Protein AF-0000000069446326 (afdb_homodimer)

Secondary structure (DSSP, 8-state):
-------PPP---------------------------------------------------------------------------------------------SS-S-------------S-TTTTSPEEEEE-GGGGG---SS--SS--SS-THHHHHHHHHHHHTT-S--TTS----SSSPPEEE---PPPHHHHTTTS-HHHHHHHHHGGGS-HHHHHHHHHHSSS----TTHHHHHHHHHHHHHHHHHHHHTTSSSEEEEE-SS--TT--SS--BTTBSS-HHHHHHHHHHHHHGGGG--EEEEESSS------TTEEE----HHHHHHHHHHHHTT-EEEEE--TTBTT-TTT---B-HHHHHHHHHHHTTSGGG--EEE------HHHHHHHHHHHHHHHTTPPPPPPS--PPPHHHHHHHHHHHHHHTTT-TT--PPPPPSSS-S-EEHHHHHHHHHHHHHHHHH--EEPP---SS--GGGTTSEEE-TTTTSSS-EEEEEEPPPEEEE---TTT----GGGEEEE-THHHHHHHHHHTT-EEEEEE--SS--S-TT--S--PPPTTHHHHHHHHHHHHIIIIITTS--S-EEEEEEGGGHHHHHHHHHH-TTGGGTEEEEEEEESSSPPPP---SS-TTHHHHHHHTEEEEEETTSGGGT--SS-----GGG-SEEEES--SHHHHHHHTHHHHHHHHHHHHHHHHHHHHHTTS----------------------/-------------------------------------------------------------------------------------------------------SS-S-------------S-TTTTSPEEEEE-GGGGG---SS--SS--SS-THHHHHHHHHHHHTT-S--TTSPPP-SSSPPEEE---PPPHHHHTTTS-HHHHHHHHHGGGS-HHHHHHHHTTSSS----TTHHHHHHHHHHHHHHHHHHHHTTSSSEEEEE-SS--TT--SS--BTTBSS-HHHHHHHHHHHHHGGGG--EEEEESSS------TTEEE----HHHHHHHHHHHHHH-EEEEE--TTBTT-TTT---B-HHHHHHHHHHHTTSGGG--EEE------HHHHHHHHHHHHHHHTTPPPPPPS--PPPHHHHHHHHHHHHHHTTT-TT--PPPPPSSS-S-EEHHHHHHHHHHHHHHHHH--EEPP---SS--GGGTTSEEE-TTTTSSS-EEEEEEPPPEEEE---TTT----GGGEEEE-THHHHHHHHHHTT-EEEEEE--SS--S-TT--S--PPPTTHHHHHHHHHHHHIIIIITTS--S-EEEEEEGGGHHHHHHHHHH-TTGGGTEEEEEEEESSSPPPP---SS-TTHHHHHHHTEEEEEETTSGGG---SS-----GGG-SEEEES--SHHHHHHHTHHHHHHHHHHHHHHHHHTTTGGGS----------------------

InterPro domains:
  IPR017321 Histone deacetylase class II, yeast [PIRSF037919] (82-719)
  IPR019154 Arb2-like domain [PF09757] (455-710)
  IPR023696 Ureohydrolase domain superfamily [SSF52768] (128-441)
  IPR023801 Histone deacetylase domain [PF00850] (150-310)
  IPR023801 Histone deacetylase domain [PF00850] (345-406)
  IPR037138 Histone deacetylase domain superfamily [G3DSA:3.40.800.20] (125-317)
  IPR037138 Histone deacetylase domain superfamily [G3DSA:3.40.800.20] (341-444)

pLDDT: mean 72.44, std 29.83, range [14.65, 98.62]

Organism: Aspergillus niger (strain ATCC MYA-4892 / CBS 513.88 / FGSC A1513) (NCBI:txid425011)

Structure (mmCIF, N/CA/C/O backbone):
data_AF-0000000069446326-model_v1
#
loop_
_entity.id
_entity.type
_entity.pdbx_description
1 polymer 'Histone deacetylase'
#
loop_
_atom_site.group_PDB
_atom_site.id
_atom_site.type_symbol
_atom_site.label_atom_id
_atom_site.label_alt_id
_atom_site.label_comp_id
_atom_site.label_asym_id
_atom_site.label_entity_id
_atom_site.label_seq_id
_atom_site.pdbx_PDB_ins_code
_atom_site.Cartn_x
_atom_site.Cartn_y
_atom_site.Cartn_z
_atom_site.occupancy
_atom_site.B_iso_or_equiv
_atom_site.auth_seq_id
_atom_site.auth_comp_id
_atom_site.auth_asym_id
_atom_site.auth_atom_id
_atom_site.pdbx_PDB_model_num
ATOM 1 N N . MET A 1 1 ? 67.438 21.609 10.68 1 20.92 1 MET A N 1
ATOM 2 C CA . MET A 1 1 ? 66.312 22.297 10.102 1 20.92 1 MET A CA 1
ATOM 3 C C . MET A 1 1 ? 65.5 21.391 9.148 1 20.92 1 MET A C 1
ATOM 5 O O . MET A 1 1 ? 65.812 21.344 7.949 1 20.92 1 MET A O 1
ATOM 9 N N . ASP A 1 2 ? 65.375 20.203 9.531 1 22.23 2 ASP A N 1
ATOM 10 C CA . ASP A 1 2 ? 65.062 18.797 9.281 1 22.23 2 ASP A CA 1
ATOM 11 C C . ASP A 1 2 ? 63.594 18.641 8.812 1 22.23 2 ASP A C 1
ATOM 13 O O . ASP A 1 2 ? 62.656 18.906 9.562 1 22.23 2 ASP A O 1
ATOM 17 N N . GLU A 1 3 ? 63.406 18.859 7.445 1 22.98 3 GLU A N 1
ATOM 18 C CA . GLU A 1 3 ? 62.312 19.141 6.539 1 22.98 3 GLU A CA 1
ATOM 19 C C . GLU A 1 3 ? 61.281 18 6.531 1 22.98 3 GLU A C 1
ATOM 21 O O . GLU A 1 3 ? 61.656 16.844 6.324 1 22.98 3 GLU A O 1
ATOM 26 N N . ASP A 1 4 ? 60.219 18.094 7.242 1 22.06 4 ASP A N 1
ATOM 27 C CA . ASP A 1 4 ? 59.094 17.328 7.73 1 22.06 4 ASP A CA 1
ATOM 28 C C . ASP A 1 4 ? 58.281 16.75 6.574 1 22.06 4 ASP A C 1
ATOM 30 O O . ASP A 1 4 ? 57.406 17.438 6.008 1 22.06 4 ASP A O 1
ATOM 34 N N . GLU A 1 5 ? 58.875 15.922 5.617 1 21.2 5 GLU A N 1
ATOM 35 C CA . GLU A 1 5 ? 58.406 15.453 4.312 1 21.2 5 GLU A CA 1
ATOM 36 C C . GLU A 1 5 ? 57.156 14.578 4.449 1 21.2 5 GLU A C 1
ATOM 38 O O . GLU A 1 5 ? 57.156 13.633 5.238 1 21.2 5 GLU A O 1
ATOM 43 N N . ASP A 1 6 ? 55.938 15.078 4.035 1 20.12 6 ASP A N 1
ATOM 44 C CA . ASP A 1 6 ? 54.562 14.633 4.078 1 20.12 6 ASP A CA 1
ATOM 45 C C . ASP A 1 6 ? 54.344 13.352 3.27 1 20.12 6 ASP A C 1
ATOM 47 O O . ASP A 1 6 ? 54.562 13.344 2.055 1 20.12 6 ASP A O 1
ATOM 51 N N . THR A 1 7 ? 54.594 12.188 3.682 1 21.38 7 THR A N 1
ATOM 52 C CA . THR A 1 7 ? 54.781 10.852 3.117 1 21.38 7 THR A CA 1
ATOM 53 C C . THR A 1 7 ? 53.469 10.367 2.484 1 21.38 7 THR A C 1
ATOM 55 O O . THR A 1 7 ? 52.438 10.25 3.166 1 21.38 7 THR A O 1
ATOM 58 N N . VAL A 1 8 ? 53.312 10.453 1.107 1 21.84 8 VAL A N 1
ATOM 59 C CA . VAL A 1 8 ? 52.312 10.125 0.08 1 21.84 8 VAL A CA 1
ATOM 60 C C . VAL A 1 8 ? 52.031 8.617 0.09 1 21.84 8 VAL A C 1
ATOM 62 O O . VAL A 1 8 ? 52.969 7.812 0.151 1 21.84 8 VAL A O 1
ATOM 65 N N . MET A 1 9 ? 50.781 8.242 0.257 1 19.16 9 MET A N 1
ATOM 66 C CA . MET A 1 9 ? 50.219 6.926 0.519 1 19.16 9 MET A CA 1
ATOM 67 C C . MET A 1 9 ? 50.438 5.984 -0.655 1 19.16 9 MET A C 1
ATOM 69 O O . MET A 1 9 ? 50.375 6.395 -1.813 1 19.16 9 MET A O 1
ATOM 73 N N . GLY A 1 10 ? 50.938 4.809 -0.509 1 18.03 10 GLY A N 1
ATOM 74 C CA . GLY A 1 10 ? 51.625 3.713 -1.164 1 18.03 10 GLY A CA 1
ATOM 75 C C . GLY A 1 10 ? 50.75 2.984 -2.18 1 18.03 10 GLY A C 1
ATOM 76 O O . GLY A 1 10 ? 49.531 2.943 -2.047 1 18.03 10 GLY A O 1
ATOM 77 N N . GLU A 1 11 ? 51.281 2.791 -3.375 1 20.05 1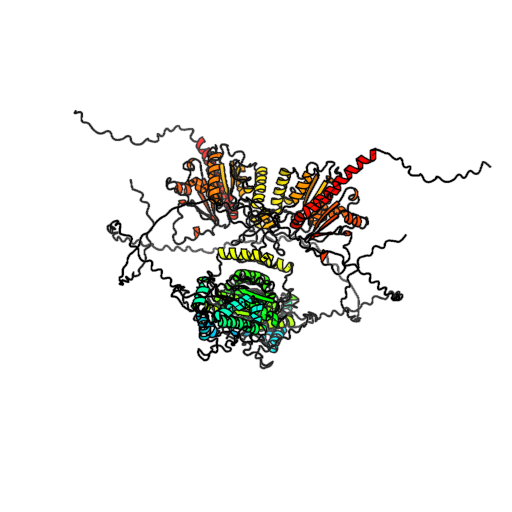1 GLU A N 1
ATOM 78 C CA . GLU A 1 11 ? 51.062 2.293 -4.73 1 20.05 11 GLU A CA 1
ATOM 79 C C . GLU A 1 11 ? 50.719 0.807 -4.723 1 20.05 11 GLU A C 1
ATOM 81 O O . GLU A 1 11 ? 51.562 -0.031 -4.371 1 20.05 11 GLU A O 1
ATOM 86 N N . ALA A 1 12 ? 49.5 0.436 -4.473 1 17.05 12 ALA A N 1
ATOM 87 C CA . ALA A 1 12 ? 49.156 -0.983 -4.488 1 17.05 12 ALA A CA 1
ATOM 88 C C . ALA A 1 12 ? 49.469 -1.609 -5.844 1 17.05 12 ALA A C 1
ATOM 90 O O . ALA A 1 12 ? 49.188 -1.023 -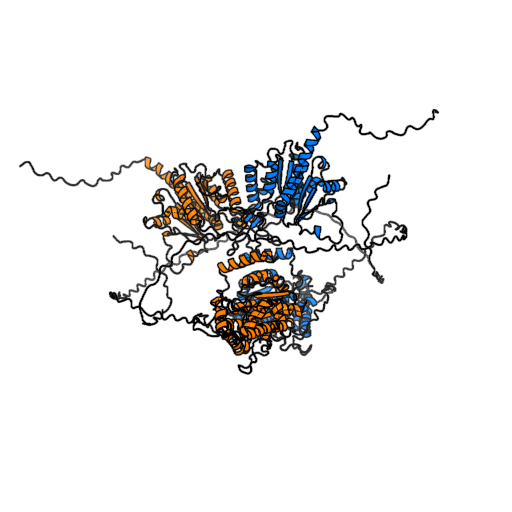6.891 1 17.05 12 ALA A O 1
ATOM 91 N N . GLY A 1 13 ? 50.125 -2.754 -6.129 1 16.67 13 GLY A N 1
ATOM 92 C CA . GLY A 1 13 ? 51.031 -3.479 -7.016 1 16.67 13 GLY A CA 1
ATOM 93 C C . GLY A 1 13 ? 50.312 -4.113 -8.195 1 16.67 13 GLY A C 1
ATOM 94 O O . GLY A 1 13 ? 50.812 -4.109 -9.312 1 16.67 13 GLY A O 1
ATOM 95 N N . SER A 1 14 ? 49.188 -4.906 -8.266 1 16.84 14 SER A N 1
ATOM 96 C CA . SER A 1 14 ? 49.5 -6.23 -8.789 1 16.84 14 SER A CA 1
ATOM 97 C C . SER A 1 14 ? 49.5 -6.23 -10.32 1 16.84 14 SER A C 1
ATOM 99 O O . SER A 1 14 ? 49 -5.281 -10.945 1 16.84 14 SER A O 1
ATOM 101 N N . HIS A 1 15 ? 48.969 -7.359 -11.047 1 16.5 15 HIS A N 1
ATOM 102 C CA . HIS A 1 15 ? 49.5 -8.352 -11.969 1 16.5 15 HIS A CA 1
ATOM 103 C C . HIS A 1 15 ? 49.188 -7.98 -13.414 1 16.5 15 HIS A C 1
ATOM 105 O O . HIS A 1 15 ? 48.344 -7.137 -13.68 1 16.5 15 HIS A O 1
ATOM 111 N N . HIS A 1 16 ? 48.938 -9.023 -14.445 1 16.88 16 HIS A N 1
ATOM 112 C CA . HIS A 1 16 ? 49.75 -9.5 -15.562 1 16.88 16 HIS A CA 1
ATOM 113 C C . HIS A 1 16 ? 49.219 -8.984 -16.891 1 16.88 16 HIS A C 1
ATOM 115 O O . HIS A 1 16 ? 49.969 -8.477 -17.719 1 16.88 16 HIS A O 1
ATOM 121 N N . PRO A 1 17 ? 47.969 -9.297 -17.422 1 18.36 17 PRO A N 1
ATOM 122 C CA . PRO A 1 17 ? 48.031 -10.102 -18.641 1 18.36 17 PRO A CA 1
ATOM 123 C C . PRO A 1 17 ? 48.219 -9.258 -19.906 1 18.36 17 PRO A C 1
ATOM 125 O O . PRO A 1 17 ? 47.906 -8.062 -19.891 1 18.36 17 PRO A O 1
ATOM 128 N N . THR A 1 18 ? 48.656 -9.883 -21 1 16.91 18 THR A N 1
ATOM 129 C CA . THR A 1 18 ? 49.375 -9.727 -22.266 1 16.91 18 THR A CA 1
ATOM 130 C C . THR A 1 18 ? 48.469 -9.117 -23.328 1 16.91 18 THR A C 1
ATOM 132 O O . THR A 1 18 ? 47.312 -9.547 -23.5 1 16.91 18 THR A O 1
ATOM 135 N N . SER A 1 19 ? 48.812 -7.922 -23.812 1 17.91 19 SER A N 1
ATOM 136 C CA . SER A 1 19 ? 48.281 -6.93 -24.734 1 17.91 19 SER A CA 1
ATOM 137 C C . SER A 1 19 ? 48.312 -7.438 -26.172 1 17.91 19 SER A C 1
ATOM 139 O O . SER A 1 19 ? 49.406 -7.551 -26.766 1 17.91 19 SER A O 1
ATOM 141 N N . VAL A 1 20 ? 47.469 -8.391 -26.547 1 16.88 20 VAL A N 1
ATOM 142 C CA . VAL A 1 20 ? 47.75 -8.969 -27.844 1 16.88 20 VAL A CA 1
ATOM 143 C C . VAL A 1 20 ? 47.562 -7.914 -28.938 1 16.88 20 VAL A C 1
ATOM 145 O O . VAL A 1 20 ? 46.594 -7.148 -28.906 1 16.88 20 VAL A O 1
ATOM 148 N N . SER A 1 21 ? 48.5 -7.703 -29.922 1 16.44 21 SER A N 1
ATOM 149 C CA . SER A 1 21 ? 49 -6.777 -30.938 1 16.44 21 SER A CA 1
ATOM 150 C C . SER A 1 21 ? 48.188 -6.84 -32.219 1 16.44 21 SER A C 1
ATOM 152 O O . SER A 1 21 ? 48.531 -6.246 -33.219 1 16.44 21 SER A O 1
ATOM 154 N N . SER A 1 22 ? 46.812 -7.059 -32.281 1 16.17 22 SER A N 1
ATOM 155 C CA . SER A 1 22 ? 46.562 -7.625 -33.594 1 16.17 22 SER A CA 1
ATOM 156 C C . SER A 1 22 ? 46.656 -6.555 -34.688 1 16.17 22 SER A C 1
ATOM 158 O O . SER A 1 22 ? 46.062 -5.477 -34.531 1 16.17 22 SER A O 1
ATOM 160 N N . HIS A 1 23 ? 47.375 -6.668 -35.844 1 15.46 23 HIS A N 1
ATOM 161 C CA . HIS A 1 23 ? 48.094 -5.938 -36.875 1 15.46 23 HIS A CA 1
ATOM 162 C C . HIS A 1 23 ? 47.156 -5.516 -38 1 15.46 23 HIS A C 1
ATOM 164 O O . HIS A 1 23 ? 47.281 -4.426 -38.562 1 15.46 23 HIS A O 1
ATOM 170 N N . GLN A 1 24 ? 46.031 -6.066 -38.594 1 15.58 24 GLN A N 1
ATOM 171 C CA . GLN A 1 24 ? 46.25 -6.289 -40.031 1 15.58 24 GLN A CA 1
ATOM 172 C C . GLN A 1 24 ? 45.969 -5.023 -40.812 1 15.58 24 GLN A C 1
ATOM 174 O O . GLN A 1 24 ? 45.25 -4.133 -40.344 1 15.58 24 GLN A O 1
ATOM 179 N N . TRP A 1 25 ? 45.594 -5.082 -42.25 1 15.48 25 TRP A N 1
ATOM 180 C CA . TRP A 1 25 ? 46.156 -4.656 -43.531 1 15.48 25 TRP A CA 1
ATOM 181 C C . TRP A 1 25 ? 45.344 -3.523 -44.125 1 15.48 25 TRP A C 1
ATOM 183 O O . TRP A 1 25 ? 45.906 -2.48 -44.5 1 15.48 25 TRP A O 1
ATOM 193 N N . PRO A 1 26 ? 44.094 -3.605 -45.094 1 15.42 26 PRO A N 1
ATOM 194 C CA . PRO A 1 26 ? 44.438 -3.336 -46.5 1 15.42 26 PRO A CA 1
ATOM 195 C C . PRO A 1 26 ? 44.125 -1.903 -46.938 1 15.42 26 PRO A C 1
ATOM 197 O O . PRO A 1 26 ? 43.5 -1.156 -46.156 1 15.42 26 PRO A O 1
ATOM 200 N N . SER A 1 27 ? 43.031 -1.678 -47.875 1 15.29 27 SER A N 1
ATOM 201 C CA . SER A 1 27 ? 43.094 -1.236 -49.25 1 15.29 27 SER A CA 1
ATOM 202 C C . SER A 1 27 ? 42.656 0.215 -49.406 1 15.29 27 SER A C 1
ATOM 204 O O . SER A 1 27 ? 42 0.756 -48.531 1 15.29 27 SER A O 1
ATOM 206 N N . ASN A 1 28 ? 42.281 0.759 -50.688 1 15.27 28 ASN A N 1
ATOM 207 C CA . ASN A 1 28 ? 42.719 1.846 -51.531 1 15.27 28 ASN A CA 1
ATOM 208 C C . ASN A 1 28 ? 41.781 3.041 -51.469 1 15.27 28 ASN A C 1
ATOM 210 O O . ASN A 1 28 ? 42.219 4.176 -51.281 1 15.27 28 ASN A O 1
ATOM 214 N N . GLY A 1 29 ? 40.5 3.199 -52.094 1 15.45 29 GLY A N 1
ATOM 215 C CA . GLY A 1 29 ? 40.531 4.059 -53.281 1 15.45 29 GLY A CA 1
ATOM 216 C C . GLY A 1 29 ? 40.125 5.488 -52.969 1 15.45 29 GLY A C 1
ATOM 217 O O . GLY A 1 29 ? 39.594 5.781 -51.906 1 15.45 29 GLY A O 1
ATOM 218 N N . PRO A 1 30 ? 39.438 6.301 -53.906 1 15.47 30 PRO A N 1
ATOM 219 C CA . PRO A 1 30 ? 39.875 7.605 -54.406 1 15.47 30 PRO A CA 1
ATOM 220 C C . PRO A 1 30 ? 39.094 8.766 -53.781 1 15.47 30 PRO A C 1
ATOM 222 O O . PRO A 1 30 ? 39.719 9.688 -53.25 1 15.47 30 PRO A O 1
ATOM 225 N N . SER A 1 31 ? 37.875 9.297 -54.344 1 15.12 31 SER A N 1
ATOM 226 C CA . SER A 1 31 ? 37.969 10.523 -55.125 1 15.12 31 SER A CA 1
ATOM 227 C C . SER A 1 31 ? 37.438 11.719 -54.344 1 15.12 31 SER A C 1
ATOM 229 O O . SER A 1 31 ? 36.781 11.555 -53.312 1 15.12 31 SER A O 1
ATOM 231 N N . SER A 1 32 ? 36.719 12.766 -54.969 1 15.07 32 SER A N 1
ATOM 232 C CA . SER A 1 32 ? 37.062 14.172 -55.188 1 15.07 32 SER A CA 1
ATOM 233 C C . SER A 1 32 ? 36.125 15.086 -54.375 1 15.07 32 SER A C 1
ATOM 235 O O . SER A 1 32 ? 36.594 15.969 -53.656 1 15.07 32 SER A O 1
ATOM 237 N N . GLN A 1 33 ? 34.75 15.516 -54.781 1 14.65 33 GLN A N 1
ATOM 238 C CA . GLN A 1 33 ? 34.719 16.891 -55.281 1 14.65 33 GLN A CA 1
ATOM 239 C C . GLN A 1 33 ? 34.219 17.844 -54.188 1 14.65 33 GLN A C 1
ATOM 241 O O . GLN A 1 33 ? 34 17.453 -53.062 1 14.65 33 GLN A O 1
ATOM 246 N N . GLY A 1 34 ? 32.875 18.5 -54.375 1 14.91 34 GLY A N 1
ATOM 247 C CA . GLY A 1 34 ? 32.75 19.906 -54.719 1 14.91 34 GLY A CA 1
ATOM 248 C C . GLY A 1 34 ? 32.281 20.75 -53.562 1 14.91 34 GLY A C 1
ATOM 249 O O . GLY A 1 34 ? 31.766 20.234 -52.562 1 14.91 34 GLY A O 1
ATOM 250 N N . ALA A 1 35 ? 32.031 22.062 -53.625 1 15.36 35 ALA A N 1
ATOM 251 C CA . ALA A 1 35 ? 32.344 23.297 -52.938 1 15.36 35 ALA A CA 1
ATOM 252 C C . ALA A 1 35 ? 31.172 23.812 -52.125 1 15.36 35 ALA A C 1
ATOM 254 O O . ALA A 1 35 ? 31.344 24.219 -50.969 1 15.36 35 ALA A O 1
ATOM 255 N N . GLY A 1 36 ? 29.797 23.953 -52.531 1 14.93 36 GLY A N 1
ATOM 256 C CA . GLY A 1 36 ? 29.5 25.375 -52.656 1 14.93 36 GLY A CA 1
ATOM 257 C C . GLY A 1 36 ? 28.984 26.016 -51.375 1 14.93 36 GLY A C 1
ATOM 258 O O . GLY A 1 36 ? 28.672 25.312 -50.406 1 14.93 36 GLY A O 1
ATOM 259 N N . GLN A 1 37 ? 27.922 26.984 -51.438 1 15.83 37 GLN A N 1
ATOM 260 C CA . GLN A 1 37 ? 27.875 28.391 -51.031 1 15.83 37 GLN A CA 1
ATOM 261 C C . GLN A 1 37 ? 26.953 28.562 -49.812 1 15.83 37 GLN A C 1
ATOM 263 O O . GLN A 1 37 ? 25.953 27.859 -49.688 1 15.83 37 GLN A O 1
ATOM 268 N N . LEU A 1 38 ? 27.031 29.625 -48.969 1 15.66 38 LEU A N 1
ATOM 269 C CA . LEU A 1 38 ? 26.922 30 -47.562 1 15.66 38 LEU A CA 1
ATOM 270 C C . LEU A 1 38 ? 25.547 30.578 -47.25 1 15.66 38 LEU A C 1
ATOM 272 O O . LEU A 1 38 ? 25.172 30.688 -46.094 1 15.66 38 LEU A O 1
ATOM 276 N N . ASN A 1 39 ? 24.531 30.844 -48.062 1 15.91 39 ASN A N 1
ATOM 277 C CA . ASN A 1 39 ? 24.141 32.219 -47.812 1 15.91 39 ASN A CA 1
ATOM 278 C C . ASN A 1 39 ? 23.203 32.312 -46.625 1 15.91 39 ASN A C 1
ATOM 280 O O . ASN A 1 39 ? 22.469 31.359 -46.312 1 15.91 39 ASN A O 1
ATOM 284 N N . GLY A 1 40 ? 22.938 33.469 -45.812 1 16.33 40 GLY A N 1
ATOM 285 C CA . GLY A 1 40 ? 22.781 33.969 -44.438 1 16.33 40 GLY A CA 1
ATOM 286 C C . GLY A 1 40 ? 21.328 34.156 -44.031 1 16.33 40 GLY A C 1
ATOM 287 O O . GLY A 1 40 ? 21.016 34.156 -42.844 1 16.33 40 GLY A O 1
ATOM 288 N N . SER A 1 41 ? 20.203 34.375 -44.906 1 15.69 41 SER A N 1
ATOM 289 C CA . SER A 1 41 ? 19.531 35.625 -44.594 1 15.69 41 SER A CA 1
ATOM 290 C C . SER A 1 41 ? 18.5 35.438 -43.5 1 15.69 41 SER A C 1
ATOM 292 O O . SER A 1 41 ? 18.141 34.312 -43.156 1 15.69 41 SER A O 1
ATOM 294 N N . SER A 1 42 ? 17.172 36.125 -43.594 1 16.64 42 SER A N 1
ATOM 295 C CA . SER A 1 42 ? 16.438 37.156 -42.906 1 16.64 42 SER A CA 1
ATOM 296 C C . SER A 1 42 ? 15.281 36.594 -42.094 1 16.64 42 SER A C 1
ATOM 298 O O . SER A 1 42 ? 14.617 35.656 -42.531 1 16.64 42 SER A O 1
ATOM 300 N N . ASP A 1 43 ? 14.922 36.906 -40.781 1 16.73 43 ASP A N 1
ATOM 301 C CA . ASP A 1 43 ? 14.312 36.344 -39.594 1 16.73 43 ASP A CA 1
ATOM 302 C C . ASP A 1 43 ? 12.805 36.625 -39.562 1 16.73 43 ASP A C 1
ATOM 304 O O . ASP A 1 43 ? 12.117 36.25 -38.594 1 16.73 43 ASP A O 1
ATOM 308 N N . PRO A 1 44 ? 12.031 37 -40.594 1 16.41 44 PRO A N 1
ATOM 309 C CA . PRO A 1 44 ? 11.047 38 -40.188 1 16.41 44 PRO A CA 1
ATOM 310 C C . PRO A 1 44 ? 9.898 37.406 -39.375 1 16.41 44 PRO A C 1
ATOM 312 O O . PRO A 1 44 ? 9.695 36.188 -39.406 1 16.41 44 PRO A O 1
ATOM 315 N N . SER A 1 45 ? 8.727 38.219 -39 1 17.19 45 SER A N 1
ATOM 316 C CA . SER A 1 45 ? 7.859 38.656 -37.906 1 17.19 45 SER A CA 1
ATOM 317 C C . SER A 1 45 ? 6.508 37.969 -37.969 1 17.19 45 SER A C 1
ATOM 319 O O . SER A 1 45 ? 5.656 38.156 -37.094 1 17.19 45 SER A O 1
ATOM 321 N N . ILE A 1 46 ? 6.117 36.906 -38.781 1 16.05 46 ILE A N 1
ATOM 322 C CA . ILE A 1 46 ? 4.77 37.031 -39.344 1 16.05 46 ILE A CA 1
ATOM 323 C C . ILE A 1 46 ? 3.74 36.688 -38.281 1 16.05 46 ILE A C 1
ATOM 325 O O . ILE A 1 46 ? 3.75 35.594 -37.719 1 16.05 46 ILE A O 1
ATOM 329 N N . ALA A 1 47 ? 2.887 37.656 -37.812 1 17.78 47 ALA A N 1
ATOM 330 C CA . ALA A 1 47 ? 1.957 37.875 -36.719 1 17.78 47 ALA A CA 1
ATOM 331 C C . ALA A 1 47 ? 0.656 37.094 -36.938 1 17.78 47 ALA A C 1
ATOM 333 O O . ALA A 1 47 ? -0.188 37.031 -36.031 1 17.78 47 ALA A O 1
ATOM 334 N N . PRO A 1 48 ? 0.393 35.812 -37.219 1 17.11 48 PRO A N 1
ATOM 335 C CA . PRO A 1 48 ? -0.867 35.531 -37.906 1 17.11 48 PRO A CA 1
ATOM 336 C C . PRO A 1 48 ? -2.094 35.875 -37.062 1 17.11 48 PRO A C 1
ATOM 338 O O . PRO A 1 48 ? -2.051 35.75 -35.844 1 17.11 48 PRO A O 1
ATOM 341 N N . PRO A 1 49 ? -3.107 36.469 -37.719 1 17.28 49 PRO A N 1
ATOM 342 C CA . PRO A 1 49 ? -4.289 37.219 -37.25 1 17.28 49 PRO A CA 1
ATOM 343 C C . PRO A 1 49 ? -5.281 36.344 -36.5 1 17.28 49 PRO A C 1
ATOM 345 O O . PRO A 1 49 ? -5.215 35.094 -36.594 1 17.28 49 PRO A O 1
ATOM 348 N N . LEU A 1 50 ? -6.438 36.969 -36.031 1 17.95 50 LEU A N 1
ATOM 349 C CA . LEU A 1 50 ? -7.426 37.094 -34.969 1 17.95 50 LEU A CA 1
ATOM 350 C C . LEU A 1 50 ? -8.625 36.188 -35.25 1 17.95 50 LEU A C 1
ATOM 352 O O . LEU A 1 50 ? -9.383 36.438 -36.188 1 17.95 50 LEU A O 1
ATOM 356 N N . LEU A 1 51 ? -8.531 34.844 -35.344 1 16.78 51 LEU A N 1
ATOM 357 C CA . LEU A 1 51 ? -9.578 33.969 -35.906 1 16.78 51 LEU A CA 1
ATOM 358 C C . LEU A 1 51 ? -10.898 34.188 -35.156 1 16.78 51 LEU A C 1
ATOM 360 O O . LEU A 1 51 ? -10.953 34.062 -33.938 1 16.78 51 LEU A O 1
ATOM 364 N N . GLY A 1 52 ? -11.742 34.906 -35.875 1 16.56 52 GLY A N 1
ATOM 365 C CA . GLY A 1 52 ? -13.008 35.469 -35.469 1 16.56 52 GLY A CA 1
ATOM 366 C C . GLY A 1 52 ? -13.977 34.438 -34.906 1 16.56 52 GLY A C 1
ATOM 367 O O . GLY A 1 52 ? -13.672 33.25 -34.875 1 16.56 52 GLY A O 1
ATOM 368 N N . PRO A 1 53 ? -15.328 34.594 -35.156 1 18.53 53 PRO A N 1
ATOM 369 C CA . PRO A 1 53 ? -16.578 34.594 -34.406 1 18.53 53 PRO A CA 1
ATOM 370 C C . PRO A 1 53 ? -17.297 33.25 -34.375 1 18.53 53 PRO A C 1
ATOM 372 O O . PRO A 1 53 ? -17.172 32.469 -35.344 1 18.53 53 PRO A O 1
ATOM 375 N N . THR A 1 54 ? -17.562 32.625 -33.281 1 18.38 54 THR A N 1
ATOM 376 C CA . THR A 1 54 ? -18.078 31.328 -32.812 1 18.38 54 THR A CA 1
ATOM 377 C C . THR A 1 54 ? -19.516 31.109 -33.312 1 18.38 54 THR A C 1
ATOM 379 O O . THR A 1 54 ? -20.422 31.859 -32.906 1 18.38 54 THR A O 1
ATOM 382 N N . MET A 1 55 ? -19.734 30.719 -34.562 1 16.58 55 MET A N 1
ATOM 383 C CA . MET A 1 55 ? -21.031 30.688 -35.25 1 16.58 55 MET A CA 1
ATOM 384 C C . MET A 1 55 ? -22.031 29.859 -34.438 1 16.58 55 MET A C 1
ATOM 386 O O . MET A 1 55 ? -21.672 28.828 -33.875 1 16.58 55 MET A O 1
ATOM 390 N N . LYS A 1 56 ? -23.328 30.266 -34.406 1 18.27 56 LYS A N 1
ATOM 391 C CA . LYS A 1 56 ? -24.594 30.25 -33.688 1 18.27 56 LYS A CA 1
ATOM 392 C C . LYS A 1 56 ? -25.391 28.984 -34 1 18.27 56 LYS A C 1
ATOM 394 O O . LYS A 1 56 ? -26.578 28.891 -33.688 1 18.27 56 LYS A O 1
ATOM 399 N N . LEU A 1 57 ? -24.797 27.812 -34.344 1 17.73 57 LEU A N 1
ATOM 400 C CA . LEU A 1 57 ? -25.688 26.953 -35.125 1 17.73 57 LEU A CA 1
ATOM 401 C C . LEU A 1 57 ? -26.938 26.578 -34.344 1 17.73 57 LEU A C 1
ATOM 403 O O . LEU A 1 57 ? -26.828 26.219 -33.156 1 17.73 57 LEU A O 1
ATOM 407 N N . PRO A 1 58 ? -28.125 26.828 -34.844 1 17.69 58 PRO A N 1
ATOM 408 C CA . PRO A 1 58 ? -29.484 26.953 -34.281 1 17.69 58 PRO A CA 1
ATOM 409 C C . PRO A 1 58 ? -30.078 25.609 -33.906 1 17.69 58 PRO A C 1
ATOM 411 O O . PRO A 1 58 ? -30.328 24.766 -34.781 1 17.69 58 PRO A O 1
ATOM 414 N N . LEU A 1 59 ? -29.469 24.859 -33.062 1 17.3 59 LEU A N 1
ATOM 415 C CA . LEU A 1 59 ? -29.953 23.5 -32.844 1 17.3 59 LEU A CA 1
ATOM 416 C C . LEU A 1 59 ? -31.422 23.5 -32.438 1 17.3 59 LEU A C 1
ATOM 418 O O . LEU A 1 59 ? -31.797 24.141 -31.453 1 17.3 59 LEU A O 1
ATOM 422 N N . SER A 1 60 ? -32.312 23.328 -33.438 1 16.83 60 SER A N 1
ATOM 423 C CA . SER A 1 60 ? -33.781 23.391 -33.344 1 16.83 60 SER A CA 1
ATOM 424 C C . SER A 1 60 ? -34.312 22.406 -32.312 1 16.83 60 SER A C 1
ATOM 426 O O . SER A 1 60 ? -34.125 21.203 -32.438 1 16.83 60 SER A O 1
ATOM 428 N N . VAL A 1 61 ? -34.438 22.781 -31.062 1 17.23 61 VAL A N 1
ATOM 429 C CA . VAL A 1 61 ? -34.75 22.094 -29.812 1 17.23 61 VAL A CA 1
ATOM 430 C C . VAL A 1 61 ? -36.219 21.688 -29.812 1 17.23 61 VAL A C 1
ATOM 432 O O . VAL A 1 61 ? -37.062 22.406 -29.281 1 17.23 61 VAL A O 1
ATOM 435 N N . HIS A 1 62 ? -36.812 21.172 -31.016 1 17 62 HIS A N 1
ATOM 436 C CA . HIS A 1 62 ? -38.25 21.219 -30.875 1 17 62 HIS A CA 1
ATOM 437 C C . HIS A 1 62 ? -38.719 20.422 -29.672 1 17 62 HIS A C 1
ATOM 439 O O . HIS A 1 62 ? -38.344 19.266 -29.484 1 17 62 HIS A O 1
ATOM 445 N N . SER A 1 63 ? -39.281 21.047 -28.609 1 16.31 63 SER A N 1
ATOM 446 C CA . SER A 1 63 ? -39.594 20.891 -27.188 1 16.31 63 SER A CA 1
ATOM 447 C C . SER A 1 63 ? -40.75 19.922 -27 1 16.31 63 SER A C 1
ATOM 449 O O . SER A 1 63 ? -40.75 19.094 -26.094 1 16.31 63 SER A O 1
ATOM 451 N N . GLY A 1 64 ? -41.938 20.047 -27.672 1 15.62 64 GLY A N 1
ATOM 452 C CA . GLY A 1 64 ? -43 20.359 -26.734 1 15.62 64 GLY A CA 1
ATOM 453 C C . GLY A 1 64 ? -43.594 19.156 -26.047 1 15.62 64 GLY A C 1
ATOM 454 O O . GLY A 1 64 ? -43.031 18.688 -25.047 1 15.62 64 GLY A O 1
ATOM 455 N N . ASP A 1 65 ? -44.969 18.828 -26.188 1 16.41 65 ASP A N 1
ATOM 456 C CA . ASP A 1 65 ? -46.094 18.875 -25.281 1 16.41 65 ASP A CA 1
ATOM 457 C C . ASP A 1 65 ? -46.594 17.469 -24.922 1 16.41 65 ASP A C 1
ATOM 459 O O . ASP A 1 65 ? -47.781 17.25 -24.703 1 16.41 65 ASP A O 1
ATOM 463 N N . PRO A 1 66 ? -45.75 16.531 -24.562 1 17.33 66 PRO A N 1
ATOM 464 C CA . PRO A 1 66 ? -46.438 15.25 -24.656 1 17.33 66 PRO A CA 1
ATOM 465 C C . PRO A 1 66 ? -47.625 15.148 -23.688 1 17.33 66 PRO A C 1
ATOM 467 O O . PRO A 1 66 ? -47.469 15.344 -22.484 1 17.33 66 PRO A O 1
ATOM 470 N N . ARG A 1 67 ? -48.875 15.461 -24.047 1 16.36 67 ARG A N 1
ATOM 471 C CA . ARG A 1 67 ? -50.062 15.562 -23.219 1 16.36 67 ARG A CA 1
ATOM 472 C C . ARG A 1 67 ? -50.312 14.273 -22.438 1 16.36 67 ARG A C 1
ATOM 474 O O . ARG A 1 67 ? -50.062 13.18 -22.953 1 16.36 67 ARG A O 1
ATOM 481 N N . PRO A 1 68 ? -50.625 14.469 -21.172 1 17.75 68 PRO A N 1
ATOM 482 C CA . PRO A 1 68 ? -50.781 13.648 -19.969 1 17.75 68 PRO A CA 1
ATOM 483 C C . PRO A 1 68 ? -52 12.727 -20.016 1 17.75 68 PRO A C 1
ATOM 485 O O . PRO A 1 68 ? -52.312 12.086 -19.016 1 17.75 68 PRO A O 1
ATOM 488 N N . GLU A 1 69 ? -52.188 11.898 -21.078 1 15.75 69 GLU A N 1
ATOM 489 C CA . GLU A 1 69 ? -53.531 11.352 -21.172 1 15.75 69 GLU A CA 1
ATOM 490 C C . GLU A 1 69 ? -53.938 10.648 -19.875 1 15.75 69 GLU A C 1
ATOM 492 O O . GLU A 1 69 ? -53.094 10.117 -19.156 1 15.75 69 GLU A O 1
ATOM 497 N N . ASN A 1 70 ? -55.312 10.648 -19.422 1 16.3 70 ASN A N 1
ATOM 498 C CA . ASN A 1 70 ? -56.344 10.641 -18.406 1 16.3 70 ASN A CA 1
ATOM 499 C C . ASN A 1 70 ? -56.625 9.227 -17.891 1 16.3 70 ASN A C 1
ATOM 501 O O . ASN A 1 70 ? -57.375 9.047 -16.938 1 16.3 70 ASN A O 1
ATOM 505 N N . THR A 1 71 ? -55.938 8.141 -18.344 1 15.7 71 THR A N 1
ATOM 506 C CA . THR A 1 71 ? -56.906 7.043 -18.344 1 15.7 71 THR A CA 1
ATOM 507 C C . THR A 1 71 ? -57.281 6.664 -16.922 1 15.7 71 THR A C 1
ATOM 509 O O . THR A 1 71 ? -56.438 6.562 -16.047 1 15.7 71 THR A O 1
ATOM 512 N N . ALA A 1 72 ? -58.625 6.617 -16.422 1 16.38 72 ALA A N 1
ATOM 513 C CA . ALA A 1 72 ? -59.594 6.652 -15.32 1 16.38 72 ALA A CA 1
ATOM 514 C C . ALA A 1 72 ? -59.656 5.309 -14.602 1 16.38 72 ALA A C 1
ATOM 516 O O . ALA A 1 72 ? -60.312 5.184 -13.562 1 16.38 72 ALA A O 1
ATOM 517 N N . SER A 1 73 ? -58.906 4.195 -14.883 1 15.67 73 SER A N 1
ATOM 518 C CA . SER A 1 73 ? -59.719 3.008 -14.68 1 15.67 73 SER A CA 1
ATOM 519 C C . SER A 1 73 ? -60 2.789 -13.195 1 15.67 73 SER A C 1
ATOM 521 O O . SER A 1 73 ? -59.125 2.855 -12.359 1 15.67 73 SER A O 1
ATOM 523 N N . ALA A 1 74 ? -61.281 2.836 -12.633 1 16.78 74 ALA A N 1
ATOM 524 C CA . ALA A 1 74 ? -62.094 2.92 -11.422 1 16.78 74 ALA A CA 1
ATOM 525 C C . ALA A 1 74 ? -62.062 1.606 -10.648 1 16.78 74 ALA A C 1
ATOM 527 O O . ALA A 1 74 ? -62.656 1.489 -9.586 1 16.78 74 ALA A O 1
ATOM 528 N N . GLU A 1 75 ? -61.156 0.589 -10.883 1 16.36 75 GLU A N 1
ATOM 529 C CA . GLU A 1 75 ? -61.781 -0.68 -10.516 1 16.36 75 GLU A CA 1
ATOM 530 C C . GLU A 1 75 ? -62.062 -0.746 -9.016 1 16.36 75 GLU A C 1
ATOM 532 O O . GLU A 1 75 ? -61.25 -0.31 -8.211 1 16.36 75 GLU A O 1
ATOM 537 N N . ASP A 1 76 ? -63.281 -1.001 -8.5 1 16.56 76 ASP A N 1
ATOM 538 C CA . ASP A 1 76 ? -64.25 -0.914 -7.395 1 16.56 76 ASP A CA 1
ATOM 539 C C . ASP A 1 76 ? -63.844 -1.878 -6.27 1 16.56 76 ASP A C 1
ATOM 541 O O . ASP A 1 76 ? -64 -1.561 -5.09 1 16.56 76 ASP A O 1
ATOM 545 N N . GLN A 1 77 ? -63.219 -3.086 -6.559 1 17.16 77 GLN A N 1
ATOM 546 C CA . GLN A 1 77 ? -63.938 -4.18 -5.918 1 17.16 77 GLN A CA 1
ATOM 547 C C . GLN A 1 77 ? -63.688 -4.184 -4.41 1 17.16 77 GLN A C 1
ATOM 549 O O . GLN A 1 77 ? -62.656 -3.729 -3.938 1 17.16 77 GLN A O 1
ATOM 554 N N . GLY A 1 78 ? -64.625 -4.516 -3.506 1 17.06 78 GLY A N 1
ATOM 555 C CA . GLY A 1 78 ? -65.312 -4.375 -2.23 1 17.06 78 GLY A CA 1
ATOM 556 C C . GLY A 1 78 ? -64.688 -5.191 -1.119 1 17.06 78 GLY A C 1
ATOM 557 O O . GLY A 1 78 ? -65.25 -5.273 -0.016 1 17.06 78 GLY A O 1
ATOM 558 N N . VAL A 1 79 ? -63.344 -5.547 -1.242 1 17.38 79 VAL A N 1
ATOM 559 C CA . VAL A 1 79 ? -63.125 -6.824 -0.57 1 17.38 79 VAL A CA 1
ATOM 560 C C . VAL A 1 79 ? -63.312 -6.656 0.935 1 17.38 79 VAL A C 1
ATOM 562 O O . VAL A 1 79 ? -62.875 -5.656 1.514 1 17.38 79 VAL A O 1
ATOM 565 N N . SER A 1 80 ? -64.188 -7.422 1.506 1 17.73 80 SER A N 1
ATOM 566 C CA . SER A 1 80 ? -65 -7.48 2.746 1 17.73 80 SER A CA 1
ATOM 567 C C . SER A 1 80 ? -64.062 -7.691 3.951 1 17.73 80 SER A C 1
ATOM 569 O O . SER A 1 80 ? -63 -8.328 3.838 1 17.73 80 SER A O 1
ATOM 571 N N . PRO A 1 81 ? -64.125 -6.898 4.957 1 19.5 81 PRO A N 1
ATOM 572 C CA . PRO A 1 81 ? -63.375 -6.57 6.152 1 19.5 81 PRO A CA 1
ATOM 573 C C . PRO A 1 81 ? -63.312 -7.723 7.156 1 19.5 81 PRO A C 1
ATOM 575 O O . PRO A 1 81 ? -64.312 -8.047 7.781 1 19.5 81 PRO A O 1
ATOM 578 N N . PRO A 1 82 ? -62.594 -8.898 6.637 1 16.28 82 PRO A N 1
ATOM 579 C CA . PRO A 1 82 ? -63.031 -10.031 7.469 1 16.28 82 PRO A CA 1
ATOM 580 C C . PRO A 1 82 ? -62.875 -9.742 8.961 1 16.28 82 PRO A C 1
ATOM 582 O O . PRO A 1 82 ? -62.156 -8.828 9.359 1 16.28 82 PRO A O 1
ATOM 585 N N . LYS A 1 83 ? -63.469 -10.617 9.773 1 17.23 83 LYS A N 1
ATOM 586 C CA . LYS A 1 83 ? -64.125 -10.773 11.07 1 17.23 83 LYS A CA 1
ATOM 587 C C . LYS A 1 83 ? -63.094 -10.766 12.203 1 17.23 83 LYS A C 1
ATOM 589 O O . LYS A 1 83 ? -61.906 -10.992 11.977 1 17.23 83 LYS A O 1
ATOM 594 N N . SER A 1 84 ? -63.438 -10.859 13.414 1 17.88 84 SER A N 1
ATOM 595 C CA . SER A 1 84 ? -63.312 -10.438 14.805 1 17.88 84 SER A CA 1
ATOM 596 C C . SER A 1 84 ? -62.312 -11.305 15.562 1 17.88 84 SER A C 1
ATOM 598 O O . SER A 1 84 ? -62.625 -12.461 15.883 1 17.88 84 SER A O 1
ATOM 600 N N . LEU A 1 85 ? -61.031 -11.359 15.062 1 17.72 85 LEU A N 1
ATOM 601 C CA . LEU A 1 85 ? -60.312 -12.523 15.602 1 17.72 85 LEU A CA 1
ATOM 602 C C . LEU A 1 85 ? -60.312 -12.484 17.125 1 17.72 85 LEU A C 1
ATOM 604 O O . LEU A 1 85 ? -60 -11.461 17.734 1 17.72 85 LEU A O 1
ATOM 608 N N . PRO A 1 86 ? -60.875 -13.453 17.75 1 18.05 86 PRO A N 1
ATOM 609 C CA . PRO A 1 86 ? -61.312 -13.594 19.141 1 18.05 86 PRO A CA 1
ATOM 610 C C . PRO A 1 86 ? -60.125 -13.492 20.125 1 18.05 86 PRO A C 1
ATOM 612 O O . PRO A 1 86 ? -58.969 -13.648 19.734 1 18.05 86 PRO A O 1
ATOM 615 N N . LYS A 1 87 ? -60.438 -13.258 21.438 1 18.91 87 LYS A N 1
ATOM 616 C CA . LYS A 1 87 ? -59.969 -12.836 22.766 1 18.91 87 LYS A CA 1
ATOM 617 C C . LYS A 1 87 ? -59.062 -13.883 23.375 1 18.91 87 LYS A C 1
ATOM 619 O O . LYS A 1 87 ? -58.688 -13.781 24.562 1 18.91 87 LYS A O 1
ATOM 624 N N . SER A 1 88 ? -58.188 -14.734 22.484 1 17.25 88 SER A N 1
ATOM 625 C CA . SER A 1 88 ? -57.906 -16 23.141 1 17.25 88 SER A CA 1
ATOM 626 C C . SER A 1 88 ? -57.188 -15.789 24.469 1 17.25 88 SER A C 1
ATOM 628 O O . SER A 1 88 ? -56.406 -14.828 24.594 1 17.25 88 SER A O 1
ATOM 630 N N . ASP A 1 89 ? -57.406 -16.578 25.609 1 19.06 89 ASP A N 1
ATOM 631 C CA . ASP A 1 89 ? -57.375 -16.875 27.031 1 19.06 89 ASP A CA 1
ATOM 632 C C . ASP A 1 89 ? -55.938 -17.078 27.531 1 19.06 89 ASP A C 1
ATOM 634 O O . ASP A 1 89 ? -55.031 -17.359 26.75 1 19.06 89 ASP A O 1
ATOM 638 N N . SER A 1 90 ? -55.625 -16.953 28.906 1 20.23 90 SER A N 1
ATOM 639 C CA . SER A 1 90 ? -54.688 -16.703 30 1 20.23 90 SER A CA 1
ATOM 640 C C . SER A 1 90 ? -53.656 -17.828 30.141 1 20.23 90 SER A C 1
ATOM 642 O O . SER A 1 90 ? -52.844 -17.812 31.031 1 20.23 90 SER A O 1
ATOM 644 N N . GLY A 1 91 ? -53.719 -18.938 29.234 1 18.39 91 GLY A N 1
ATOM 645 C CA . GLY A 1 91 ? -53.375 -20.203 29.891 1 18.39 91 GLY A CA 1
ATOM 646 C C . GLY A 1 91 ? -51.938 -20.25 30.391 1 18.39 91 GLY A C 1
ATOM 647 O O . GLY A 1 91 ? -51.125 -19.422 30.016 1 18.39 91 GLY A O 1
ATOM 648 N N . ASP A 1 92 ? -51.594 -21.25 31.312 1 20.55 92 ASP A N 1
ATOM 649 C CA . ASP A 1 92 ? -50.75 -21.891 32.344 1 20.55 92 ASP A CA 1
ATOM 650 C C . ASP A 1 92 ? -49.406 -22.312 31.781 1 20.55 92 ASP A C 1
ATOM 652 O O . ASP A 1 92 ? -49.344 -23.031 30.781 1 20.55 92 ASP A O 1
ATOM 656 N N . ALA A 1 93 ? -48.312 -21.516 31.984 1 20.73 93 ALA A N 1
ATOM 657 C CA . ALA A 1 93 ? -47 -21.359 31.391 1 20.73 93 ALA A CA 1
ATOM 658 C C . ALA A 1 93 ? -46.188 -22.656 31.516 1 20.73 93 ALA A C 1
ATOM 660 O O . ALA A 1 93 ? -45.688 -22.984 32.594 1 20.73 93 ALA A O 1
ATOM 661 N N . THR A 1 94 ? -46.656 -23.812 30.844 1 19.14 94 THR A N 1
ATOM 662 C CA . THR A 1 94 ? -46.125 -25.156 31.078 1 19.14 94 THR A CA 1
ATOM 663 C C . THR A 1 94 ? -44.625 -25.203 30.797 1 19.14 94 THR A C 1
ATOM 665 O O . THR A 1 94 ? -44.156 -24.516 29.906 1 19.14 94 THR A O 1
ATOM 668 N N . THR A 1 95 ? -43.719 -25.719 31.734 1 21.67 95 THR A N 1
ATOM 669 C CA . THR A 1 95 ? -42.312 -25.844 32.062 1 21.67 95 THR A CA 1
ATOM 670 C C . THR A 1 95 ? -41.562 -26.562 30.938 1 21.67 95 THR A C 1
ATOM 672 O O . THR A 1 95 ? -40.438 -26.984 31.125 1 21.67 95 THR A O 1
ATOM 675 N N . GLU A 1 96 ? -41.844 -26.312 29.625 1 20.41 96 GLU A N 1
ATOM 676 C CA . GLU A 1 96 ? -41.438 -27.297 28.625 1 20.41 96 GLU A CA 1
ATOM 677 C C . GLU A 1 96 ? -39.938 -27.453 28.594 1 20.41 96 GLU A C 1
ATOM 679 O O . GLU A 1 96 ? -39.188 -26.469 28.719 1 20.41 96 GLU A O 1
ATOM 684 N N . ASP A 1 97 ? -39.375 -28.75 28.75 1 21.25 97 ASP A N 1
ATOM 685 C CA . ASP A 1 97 ? -38.156 -29.547 28.906 1 21.25 97 ASP A CA 1
ATOM 686 C C . ASP A 1 97 ? -37.156 -29.25 27.781 1 21.25 97 ASP A C 1
ATOM 688 O O . ASP A 1 97 ? -37.438 -29.5 26.609 1 21.25 97 ASP A O 1
ATOM 692 N N . PHE A 1 98 ? -36.438 -28.188 27.906 1 21.45 98 PHE A N 1
ATOM 693 C CA . PHE A 1 98 ? -35.469 -27.641 26.953 1 21.45 98 PHE A CA 1
ATOM 694 C C . PHE A 1 98 ? -34.406 -28.656 26.609 1 21.45 98 PHE A C 1
ATOM 696 O O . PHE A 1 98 ? -33.531 -28.953 27.438 1 21.45 98 PHE A O 1
ATOM 703 N N . ASP A 1 99 ? -34.812 -29.828 25.953 1 21.47 99 ASP A N 1
ATOM 704 C CA . ASP A 1 99 ? -33.906 -30.875 25.5 1 21.47 99 ASP A CA 1
ATOM 705 C C . ASP A 1 99 ? -32.719 -30.281 24.781 1 21.47 99 ASP A C 1
ATOM 707 O O . ASP A 1 99 ? -32.844 -29.656 23.734 1 21.47 99 ASP A O 1
ATOM 711 N N . LYS A 1 100 ? -31.641 -29.953 25.469 1 25.97 100 LYS A N 1
ATOM 712 C CA . LYS A 1 100 ? -30.312 -29.391 25.25 1 25.97 100 LYS A CA 1
ATOM 713 C C . LYS A 1 100 ? -29.594 -30.125 24.109 1 25.97 100 LYS A C 1
ATOM 715 O O . LYS A 1 100 ? -29.016 -31.188 24.328 1 25.97 100 LYS A O 1
ATOM 720 N N . GLN A 1 101 ? -30.266 -30.156 22.844 1 22.19 101 GLN A N 1
ATOM 721 C CA . GLN A 1 101 ? -29.641 -30.891 21.75 1 22.19 101 GLN A CA 1
ATOM 722 C C . GLN A 1 101 ? -28.234 -30.375 21.469 1 22.19 101 GLN A C 1
ATOM 724 O O . GLN A 1 101 ? -28.062 -29.234 21.031 1 22.19 101 GLN A O 1
ATOM 729 N N . ASP A 1 102 ? -27.172 -30.703 22.203 1 24.73 102 ASP A N 1
ATOM 730 C CA . ASP A 1 102 ? -25.734 -30.562 22.281 1 24.73 102 ASP A CA 1
ATOM 731 C C . ASP A 1 102 ? -25.078 -30.844 20.922 1 24.73 102 ASP A C 1
ATOM 733 O O . ASP A 1 102 ? -23.875 -31.078 20.844 1 24.73 102 ASP A O 1
ATOM 737 N N . SER A 1 103 ? -25.844 -31.281 19.922 1 25.75 103 SER A N 1
ATOM 738 C CA . SER A 1 103 ? -25.219 -31.859 18.75 1 25.75 103 SER A CA 1
ATOM 739 C C . SER A 1 103 ? -24.375 -30.828 18.016 1 25.75 103 SER A C 1
ATOM 741 O O . SER A 1 103 ? -24.875 -29.781 17.625 1 25.75 103 SER A O 1
ATOM 743 N N . LEU A 1 104 ? -23.047 -30.703 18.375 1 28.28 104 LEU A N 1
ATOM 744 C CA . LEU A 1 104 ? -21.984 -29.812 17.938 1 28.28 104 LEU A CA 1
ATOM 745 C C . LEU A 1 104 ? -22.031 -29.609 16.422 1 28.28 104 LEU A C 1
ATOM 747 O O . LEU A 1 104 ? -21.266 -28.828 15.867 1 28.28 104 LEU A O 1
ATOM 751 N N . VAL A 1 105 ? -22.297 -30.781 15.719 1 30.02 105 VAL A N 1
ATOM 752 C CA . VAL A 1 105 ? -22.328 -30.734 14.266 1 30.02 105 VAL A CA 1
ATOM 753 C C . VAL A 1 105 ? -23.484 -29.859 13.805 1 30.02 105 VAL A C 1
ATOM 755 O O . VAL A 1 105 ? -24.656 -30.188 14.008 1 30.02 105 VAL A O 1
ATOM 758 N N . GLU A 1 106 ? -23.531 -28.688 14.18 1 29.22 106 GLU A N 1
ATOM 759 C CA . GLU A 1 106 ? -24.656 -28 13.578 1 29.22 106 GLU A CA 1
ATOM 760 C C . GLU A 1 106 ? -24.781 -28.344 12.094 1 29.22 106 GLU A C 1
ATOM 762 O O . GLU A 1 106 ? -23.797 -28.328 11.359 1 29.22 106 GLU A O 1
ATOM 767 N N . ASP A 1 107 ? -25.859 -28.984 11.711 1 28.72 107 ASP A N 1
ATOM 768 C CA . ASP A 1 107 ? -26.219 -29.391 10.359 1 28.72 107 ASP A CA 1
ATOM 769 C C . ASP A 1 107 ? -26.031 -28.25 9.375 1 28.72 107 ASP A C 1
ATOM 771 O O . ASP A 1 107 ? -25.719 -28.469 8.203 1 28.72 107 ASP A O 1
ATOM 775 N N . ASN A 1 108 ? -26.594 -26.969 9.766 1 27.98 108 ASN A N 1
ATOM 776 C CA . ASN A 1 108 ? -26.875 -25.969 8.727 1 27.98 108 ASN A CA 1
ATOM 777 C C . ASN A 1 108 ? -25.625 -25.188 8.336 1 27.98 108 ASN A C 1
ATOM 779 O O . ASN A 1 108 ? -25.547 -23.984 8.562 1 27.98 108 ASN A O 1
ATOM 783 N N . SER A 1 109 ? -24.547 -25.297 8.922 1 32.5 109 SER A N 1
ATOM 784 C CA . SER A 1 109 ? -23.594 -24.547 8.117 1 32.5 109 SER A CA 1
ATOM 785 C C . SER A 1 109 ? -23.859 -24.719 6.629 1 32.5 109 SER A C 1
ATOM 787 O O . SER A 1 109 ? -23.484 -25.719 6.031 1 32.5 109 SER A O 1
ATOM 789 N N . ASP A 1 110 ? -25.078 -24.297 6.246 1 30.27 110 ASP A N 1
ATOM 790 C CA . ASP A 1 110 ? -25.656 -24.297 4.902 1 30.27 110 ASP A CA 1
ATOM 791 C C . ASP A 1 110 ? -24.641 -23.766 3.877 1 30.27 110 ASP A C 1
ATOM 793 O O . ASP A 1 110 ? -24.594 -22.562 3.607 1 30.27 110 ASP A O 1
ATOM 797 N N . TRP A 1 111 ? -23.328 -23.844 4.074 1 33.69 111 TRP A N 1
ATOM 798 C CA . TRP A 1 111 ? -22.781 -23.734 2.725 1 33.69 111 TRP A CA 1
ATOM 799 C C . TRP A 1 111 ? -23.75 -24.328 1.701 1 33.69 111 TRP A C 1
ATOM 801 O O . TRP A 1 111 ? -24.359 -25.375 1.944 1 33.69 111 TRP A O 1
ATOM 811 N N . THR A 1 112 ? -24.719 -23.5 1.298 1 33.34 112 THR A N 1
ATOM 812 C CA . THR A 1 112 ? -25.438 -24.094 0.169 1 33.34 112 THR A CA 1
ATOM 813 C C . THR A 1 112 ? -24.625 -25.234 -0.439 1 33.34 112 THR A C 1
ATOM 815 O O . THR A 1 112 ? -23.406 -25.141 -0.582 1 33.34 112 THR A O 1
ATOM 818 N N . ASP A 1 113 ? -24.953 -26.453 -0.109 1 34.31 113 ASP A N 1
ATOM 819 C CA . ASP A 1 113 ? -24.594 -27.594 -0.947 1 34.31 113 ASP A CA 1
ATOM 820 C C . ASP A 1 113 ? -24.328 -27.156 -2.385 1 34.31 113 ASP A C 1
ATOM 822 O O . ASP A 1 113 ? -24.969 -27.641 -3.32 1 34.31 113 ASP A O 1
ATOM 826 N N . GLU A 1 114 ? -24.641 -25.906 -2.646 1 35.03 114 GLU A N 1
ATOM 827 C CA . GLU A 1 114 ? -24.281 -25.844 -4.059 1 35.03 114 GLU A CA 1
ATOM 828 C C . GLU A 1 114 ? -23.078 -26.734 -4.363 1 35.03 114 GLU A C 1
ATOM 830 O O . GLU A 1 114 ? -22.062 -26.672 -3.688 1 35.03 114 GLU A O 1
ATOM 835 N N . ASP A 1 115 ? -23.469 -27.875 -4.754 1 36.28 115 ASP A N 1
ATOM 836 C CA . ASP A 1 115 ? -22.797 -29 -5.383 1 36.28 115 ASP A CA 1
ATOM 837 C C . ASP A 1 115 ? -21.469 -28.578 -6.008 1 36.28 115 ASP A C 1
ATOM 839 O O . ASP A 1 115 ? -21.438 -28.125 -7.152 1 36.28 115 ASP A O 1
ATOM 843 N N . THR A 1 116 ? -20.828 -27.688 -5.484 1 39.06 116 THR A N 1
ATOM 844 C CA . THR A 1 116 ? -19.609 -28 -6.23 1 39.06 116 THR A CA 1
ATOM 845 C C . THR A 1 116 ? -19.469 -29.516 -6.422 1 39.06 116 THR A C 1
ATOM 847 O O . THR A 1 116 ? -19.297 -30.25 -5.453 1 39.06 116 THR A O 1
ATOM 850 N N . VAL A 1 117 ? -20.438 -30.125 -6.969 1 40.34 117 VAL A N 1
ATOM 851 C CA . VAL A 1 117 ? -20.156 -31.453 -7.484 1 40.34 117 VAL A CA 1
ATOM 852 C C . VAL A 1 117 ? -18.656 -31.75 -7.379 1 40.34 117 VAL A C 1
ATOM 854 O O . VAL A 1 117 ? -17.844 -31.031 -7.977 1 40.34 117 VAL A O 1
ATOM 857 N N . ALA A 1 118 ? -18.234 -32.062 -6.203 1 54.09 118 ALA A N 1
ATOM 858 C CA . ALA A 1 118 ? -16.859 -32.562 -5.984 1 54.09 118 ALA A CA 1
ATOM 859 C C . ALA A 1 118 ? -16.297 -33.156 -7.258 1 54.09 118 ALA A C 1
ATOM 861 O O . ALA A 1 118 ? -16.703 -34.25 -7.664 1 54.09 118 ALA A O 1
ATOM 862 N N . ARG A 1 119 ? -15.883 -32.406 -8.094 1 65 119 ARG A N 1
ATOM 863 C CA . ARG A 1 119 ? -15.25 -32.875 -9.32 1 65 119 ARG A CA 1
ATOM 864 C C . ARG A 1 119 ? -14.164 -33.906 -9.008 1 65 119 ARG A C 1
ATOM 866 O O . ARG A 1 119 ? -13.289 -33.656 -8.18 1 65 119 ARG A O 1
ATOM 873 N N . THR A 1 120 ? -14.555 -35 -9.289 1 86.31 120 THR A N 1
ATOM 874 C CA . THR A 1 120 ? -13.594 -36.062 -9.156 1 86.31 120 THR A CA 1
ATOM 875 C C . THR A 1 120 ? -12.43 -35.875 -10.125 1 86.31 120 THR A C 1
ATOM 877 O O . THR A 1 120 ? -12.578 -35.281 -11.18 1 86.31 120 THR A O 1
ATOM 880 N N . GLY A 1 121 ? -11.289 -36.25 -9.586 1 92.25 121 GLY A N 1
ATOM 881 C CA . GLY A 1 121 ? -10.086 -36.125 -10.391 1 92.25 121 GLY A CA 1
ATOM 882 C C . GLY A 1 121 ? -9.547 -34.719 -10.453 1 92.25 121 GLY A C 1
ATOM 883 O O . GLY A 1 121 ? -9.617 -33.969 -9.469 1 92.25 121 GLY A O 1
ATOM 884 N N . LEU A 1 122 ? -8.859 -34.438 -11.484 1 94.12 122 LEU A N 1
ATOM 885 C CA . LEU A 1 122 ? -8.297 -33.125 -11.789 1 94.12 122 LEU A CA 1
ATOM 886 C C . LEU A 1 122 ? -8.82 -32.594 -13.125 1 94.12 122 LEU A C 1
ATOM 888 O O . LEU A 1 122 ? -8.102 -32.625 -14.133 1 94.12 122 LEU A O 1
ATOM 892 N N . PRO A 1 123 ? -10.008 -32.031 -13.156 1 92 123 PRO A N 1
ATOM 893 C CA . PRO A 1 123 ? -10.688 -31.719 -14.414 1 92 123 PRO A CA 1
ATOM 894 C C . PRO A 1 123 ? -9.914 -30.734 -15.281 1 92 123 PRO A C 1
ATOM 896 O O . PRO A 1 123 ? -9.938 -30.828 -16.516 1 92 123 PRO A O 1
ATOM 899 N N . ILE A 1 124 ? -9.258 -29.781 -14.727 1 93.06 124 ILE A N 1
ATOM 900 C CA . ILE A 1 124 ? -8.586 -28.766 -15.523 1 93.06 124 ILE A CA 1
ATOM 901 C C . ILE A 1 124 ? -7.133 -29.172 -15.766 1 93.06 124 ILE A C 1
ATOM 903 O O . ILE A 1 124 ? -6.645 -29.125 -16.906 1 93.06 124 ILE A O 1
ATOM 907 N N . ALA A 1 125 ? -6.469 -29.672 -14.742 1 92.5 125 ALA A N 1
ATOM 908 C CA . ALA A 1 125 ? -5.059 -30.031 -14.836 1 92.5 125 ALA A CA 1
ATOM 909 C C . ALA A 1 125 ? -4.859 -31.203 -15.812 1 92.5 125 ALA A C 1
ATOM 911 O O . ALA A 1 125 ? -3.76 -31.391 -16.328 1 92.5 125 ALA A O 1
ATOM 912 N N . SER A 1 126 ? -5.91 -31.953 -16.031 1 93.5 126 SER A N 1
ATOM 913 C CA . SER A 1 126 ? -5.82 -33.094 -16.922 1 93.5 126 SER A CA 1
ATOM 914 C C . SER A 1 126 ? -5.902 -32.688 -18.375 1 93.5 126 SER A C 1
ATOM 916 O O . SER A 1 126 ? -5.605 -33.469 -19.281 1 93.5 126 SER A O 1
ATOM 918 N N . LEU A 1 127 ? -6.285 -31.438 -18.641 1 95.31 127 LEU A N 1
ATOM 919 C CA . LEU A 1 127 ? -6.309 -30.922 -20 1 95.31 127 LEU A CA 1
ATOM 920 C C . LEU A 1 127 ? -4.906 -30.516 -20.453 1 95.31 127 LEU A C 1
ATOM 922 O O . LEU A 1 127 ? -4.09 -30.078 -19.641 1 95.31 127 LEU A O 1
ATOM 926 N N . PRO A 1 128 ? -4.629 -30.703 -21.734 1 96.31 128 PRO A N 1
ATOM 927 C CA . PRO A 1 128 ? -3.324 -30.25 -22.234 1 96.31 128 PRO A CA 1
ATOM 928 C C . PRO A 1 128 ? -3.221 -28.734 -22.359 1 96.31 128 PRO A C 1
ATOM 930 O O . PRO A 1 128 ? -4.242 -28.047 -22.391 1 96.31 128 PRO A O 1
ATOM 933 N N . SER A 1 129 ? -2.016 -28.25 -22.297 1 97.75 129 SER A N 1
ATOM 934 C CA . SER A 1 129 ? -1.759 -26.875 -22.734 1 97.75 129 SER A CA 1
ATOM 935 C C . SER A 1 129 ? -1.692 -26.781 -24.25 1 97.75 129 SER A C 1
ATOM 937 O O . SER A 1 129 ? -1.266 -27.734 -24.922 1 97.75 129 SER A O 1
ATOM 939 N N . GLY A 1 130 ? -2.123 -25.641 -24.812 1 98.44 130 GLY A N 1
ATOM 940 C CA . GLY A 1 130 ? -2.219 -25.5 -26.266 1 98.44 130 GLY A CA 1
ATOM 941 C C . GLY A 1 130 ? -1.103 -24.672 -26.859 1 98.44 130 GLY A C 1
ATOM 942 O O . GLY A 1 130 ? -0.541 -23.797 -26.188 1 98.44 130 GLY A O 1
ATOM 943 N N . LEU A 1 131 ? -0.785 -24.922 -28.156 1 98.38 131 LEU A N 1
ATOM 944 C CA . LEU A 1 131 ? 0.182 -24.172 -28.953 1 98.38 131 LEU A CA 1
ATOM 945 C C . LEU A 1 131 ? -0.367 -23.875 -30.344 1 98.38 131 LEU A C 1
ATOM 947 O O . LEU A 1 131 ? -0.784 -24.781 -31.062 1 98.38 131 LEU A O 1
ATOM 951 N N . CYS A 1 132 ? -0.444 -22.641 -30.641 1 98.25 132 CYS A N 1
ATOM 952 C CA . CYS A 1 132 ? -0.774 -22.219 -32 1 98.25 132 CYS A CA 1
ATOM 953 C C . CYS A 1 132 ? 0.465 -21.719 -32.75 1 98.25 132 CYS A C 1
ATOM 955 O O . CYS A 1 132 ? 1.146 -20.812 -32.25 1 98.25 132 CYS A O 1
ATOM 957 N N . TYR A 1 133 ? 0.833 -22.297 -33.812 1 97.06 133 TYR A N 1
ATOM 958 C CA . TYR A 1 133 ? 1.948 -21.922 -34.688 1 97.06 133 TYR A CA 1
ATOM 959 C C . TYR A 1 133 ? 1.679 -22.344 -36.125 1 97.06 133 TYR A C 1
ATOM 961 O O . TYR A 1 133 ? 1.191 -23.453 -36.375 1 97.06 133 TYR A O 1
ATOM 969 N N . ASP A 1 134 ? 1.886 -21.484 -37 1 96.75 134 ASP A N 1
ATOM 970 C CA . ASP A 1 134 ? 1.737 -21.75 -38.438 1 96.75 134 ASP A CA 1
ATOM 971 C C . ASP A 1 134 ? 2.883 -21.141 -39.219 1 96.75 134 ASP A C 1
ATOM 973 O O . ASP A 1 134 ? 3.098 -19.922 -39.188 1 96.75 134 ASP A O 1
ATOM 977 N N . VAL A 1 135 ? 3.592 -21.906 -40.031 1 94.31 135 VAL A N 1
ATOM 978 C CA . VAL A 1 135 ? 4.789 -21.5 -40.781 1 94.31 135 VAL A CA 1
ATOM 979 C C . VAL A 1 135 ? 4.426 -20.422 -41.781 1 94.31 135 VAL A C 1
ATOM 981 O O . VAL A 1 135 ? 5.254 -19.562 -42.094 1 94.31 135 VAL A O 1
ATOM 984 N N . GLN A 1 136 ? 3.168 -20.328 -42.219 1 96.19 136 GLN A N 1
ATOM 985 C CA . GLN A 1 136 ? 2.73 -19.375 -43.219 1 96.19 136 GLN A CA 1
ATOM 986 C C . GLN A 1 136 ? 2.824 -17.953 -42.719 1 96.19 136 GLN A C 1
ATOM 988 O O . GLN A 1 136 ? 2.869 -17 -43.5 1 96.19 136 GLN A O 1
ATOM 993 N N . MET A 1 137 ? 2.875 -17.844 -41.438 1 95.81 137 MET A N 1
ATOM 994 C CA . MET A 1 137 ? 2.947 -16.516 -40.844 1 95.81 137 MET A CA 1
ATOM 995 C C . MET A 1 137 ? 4.312 -15.875 -41.094 1 95.81 137 MET A C 1
ATOM 997 O O . MET A 1 137 ? 4.48 -14.664 -40.938 1 95.81 137 MET A O 1
ATOM 1001 N N . ARG A 1 138 ? 5.289 -16.625 -41.531 1 95.38 138 ARG A N 1
ATOM 1002 C CA . ARG A 1 138 ? 6.641 -16.141 -41.812 1 95.38 138 ARG A CA 1
ATOM 1003 C C . ARG A 1 138 ? 6.719 -15.477 -43.188 1 95.38 138 ARG A C 1
ATOM 1005 O O . ARG A 1 138 ? 7.727 -14.836 -43.5 1 95.38 138 ARG A O 1
ATOM 1012 N N . TYR A 1 139 ? 5.641 -15.492 -43.938 1 95 139 TYR A N 1
ATOM 1013 C CA . TYR A 1 139 ? 5.68 -14.984 -45.281 1 95 139 TYR A CA 1
ATOM 1014 C C . TYR A 1 139 ? 5.539 -13.469 -45.312 1 95 139 TYR A C 1
ATOM 1016 O O . TYR A 1 139 ? 5.816 -12.828 -46.344 1 95 139 TYR A O 1
ATOM 1024 N N . HIS A 1 140 ? 5.074 -12.859 -44.281 1 94.19 140 HIS A N 1
ATOM 1025 C CA . HIS A 1 140 ? 5.164 -11.414 -44.125 1 94.19 140 HIS A CA 1
ATOM 1026 C C . HIS A 1 140 ? 6.605 -10.977 -43.906 1 94.19 140 HIS A C 1
ATOM 1028 O O . HIS A 1 140 ? 7.188 -11.273 -42.844 1 94.19 140 HIS A O 1
ATOM 1034 N N . CYS A 1 141 ? 7.227 -10.406 -44.875 1 92.25 141 CYS A N 1
ATOM 1035 C CA . CYS A 1 141 ? 8.617 -9.977 -44.844 1 92.25 141 CYS A CA 1
ATOM 1036 C C . CYS A 1 141 ? 8.867 -8.789 -45.75 1 92.25 141 CYS A C 1
ATOM 1038 O O . CYS A 1 141 ? 8 -8.438 -46.562 1 92.25 141 CYS A O 1
ATOM 1040 N N . GLU A 1 142 ? 9.977 -8.266 -45.688 1 90.81 142 GLU A N 1
ATOM 1041 C CA . GLU A 1 142 ? 10.328 -7.117 -46.5 1 90.81 142 GLU A CA 1
ATOM 1042 C C . GLU A 1 142 ? 10.477 -7.523 -47.969 1 90.81 142 GLU A C 1
ATOM 1044 O O . GLU A 1 142 ? 11.008 -8.594 -48.281 1 90.81 142 GLU A O 1
ATOM 1049 N N . VAL A 1 143 ? 9.961 -6.711 -48.844 1 89.69 143 VAL A N 1
ATOM 1050 C CA . VAL A 1 143 ? 10.055 -6.969 -50.281 1 89.69 143 VAL A CA 1
ATOM 1051 C C . VAL A 1 143 ? 11.508 -6.871 -50.719 1 89.69 143 VAL A C 1
ATOM 1053 O O . VAL A 1 143 ? 11.977 -7.684 -51.531 1 89.69 143 VAL A O 1
ATOM 1056 N N . ARG A 1 144 ? 12.188 -5.855 -50.312 1 86.06 144 ARG A N 1
ATOM 1057 C CA . ARG A 1 144 ? 13.602 -5.637 -50.625 1 86.06 144 ARG A CA 1
ATOM 1058 C C . ARG A 1 144 ? 14.414 -5.41 -49.344 1 86.06 144 ARG A C 1
ATOM 1060 O O . ARG A 1 144 ? 14.609 -4.27 -48.938 1 86.06 144 ARG A O 1
ATOM 1067 N N . PRO A 1 145 ? 14.773 -6.637 -48.812 1 81.31 145 PRO A N 1
ATOM 1068 C CA . PRO A 1 145 ? 15.523 -6.492 -47.562 1 81.31 145 PRO A CA 1
ATOM 1069 C C . PRO A 1 145 ? 16.828 -5.723 -47.75 1 81.31 145 PRO A C 1
ATOM 1071 O O . PRO A 1 145 ? 17.484 -5.863 -48.781 1 81.31 145 PRO A O 1
ATOM 1074 N N . THR A 1 146 ? 17 -4.754 -46.938 1 76.06 146 THR A N 1
ATOM 1075 C CA . THR A 1 146 ? 18.25 -4 -46.938 1 76.06 146 THR A CA 1
ATOM 1076 C C . THR A 1 146 ? 19.219 -4.586 -45.906 1 76.06 146 THR A C 1
ATOM 1078 O O . THR A 1 146 ? 18.922 -5.586 -45.25 1 76.06 146 THR A O 1
ATOM 1081 N N . ALA A 1 147 ? 20.469 -4.031 -45.906 1 69.94 147 ALA A N 1
ATOM 1082 C CA . ALA A 1 147 ? 21.5 -4.457 -44.969 1 69.94 147 ALA A CA 1
ATOM 1083 C C . ALA A 1 147 ? 21.016 -4.273 -43.531 1 69.94 147 ALA A C 1
ATOM 1085 O O . ALA A 1 147 ? 21.406 -5.035 -42.625 1 69.94 147 ALA A O 1
ATOM 1086 N N . ASP A 1 148 ? 20.234 -3.242 -43.375 1 74.81 148 ASP A N 1
ATOM 1087 C CA . ASP A 1 148 ? 19.641 -3.021 -42.062 1 74.81 148 ASP A CA 1
ATOM 1088 C C . ASP A 1 148 ? 18.297 -3.738 -41.938 1 74.81 148 ASP A C 1
ATOM 1090 O O . ASP A 1 148 ? 17.25 -3.172 -42.25 1 74.81 148 ASP A O 1
ATOM 1094 N N . VAL A 1 149 ? 18.375 -4.934 -41.5 1 78.69 149 VAL A N 1
ATOM 1095 C CA . VAL A 1 149 ? 17.188 -5.773 -41.406 1 78.69 149 VAL A CA 1
ATOM 1096 C C . VAL A 1 149 ? 16.203 -5.172 -40.406 1 78.69 149 VAL A C 1
ATOM 1098 O O . VAL A 1 149 ? 16.609 -4.68 -39.344 1 78.69 149 VAL A O 1
ATOM 1101 N N . HIS A 1 150 ? 15.023 -5.141 -40.812 1 83.94 150 HIS A N 1
ATOM 1102 C CA . HIS A 1 150 ? 13.969 -4.648 -39.938 1 83.94 150 HIS A CA 1
ATOM 1103 C C . HIS A 1 150 ? 13.859 -5.5 -38.688 1 83.94 150 HIS A C 1
ATOM 1105 O O . HIS A 1 150 ? 13.977 -6.727 -38.75 1 83.94 150 HIS A O 1
ATOM 1111 N N . PRO A 1 151 ? 13.625 -4.891 -37.5 1 83.62 151 PRO A N 1
ATOM 1112 C CA . PRO A 1 151 ? 13.555 -5.637 -36.219 1 83.62 151 PRO A CA 1
ATOM 1113 C C . PRO A 1 151 ? 12.422 -6.664 -36.219 1 83.62 151 PRO A C 1
ATOM 1115 O O . PRO A 1 151 ? 12.562 -7.738 -35.625 1 83.62 151 PRO A O 1
ATOM 1118 N N . GLU A 1 152 ? 11.359 -6.246 -36.844 1 88.12 152 GLU A N 1
ATOM 1119 C CA . GLU A 1 152 ? 10.281 -7.227 -36.969 1 88.12 152 GLU A CA 1
ATOM 1120 C C . GLU A 1 152 ? 10.594 -8.258 -38.031 1 88.12 152 GLU A C 1
ATOM 1122 O O . GLU A 1 152 ? 10.289 -8.039 -39.219 1 88.12 152 GLU A O 1
ATOM 1127 N N . ASP A 1 153 ? 11.227 -9.336 -37.625 1 89.62 153 ASP A N 1
ATOM 1128 C CA . ASP A 1 153 ? 11.812 -10.352 -38.5 1 89.62 153 ASP A CA 1
ATOM 1129 C C . ASP A 1 153 ? 10.992 -11.641 -38.469 1 89.62 153 ASP A C 1
ATOM 1131 O O . ASP A 1 153 ? 10.641 -12.125 -37.375 1 89.62 153 ASP A O 1
ATOM 1135 N N . PRO A 1 154 ? 10.648 -12.203 -39.656 1 92.31 154 PRO A N 1
ATOM 1136 C CA . PRO A 1 154 ? 9.844 -13.43 -39.656 1 92.31 154 PRO A CA 1
ATOM 1137 C C . PRO A 1 154 ? 10.508 -14.578 -38.906 1 92.31 154 PRO A C 1
ATOM 1139 O O . PRO A 1 154 ? 9.82 -15.508 -38.469 1 92.31 154 PRO A O 1
ATOM 1142 N N . ARG A 1 155 ? 11.758 -14.602 -38.625 1 92.31 155 ARG A N 1
ATOM 1143 C CA . ARG A 1 155 ? 12.477 -15.688 -37.969 1 92.31 155 ARG A CA 1
ATOM 1144 C C . ARG A 1 155 ? 12.148 -15.742 -36.469 1 92.31 155 ARG A C 1
ATOM 1146 O O . ARG A 1 155 ? 12.422 -16.75 -35.812 1 92.31 155 ARG A O 1
ATOM 1153 N N . ARG A 1 156 ? 11.594 -14.664 -35.938 1 91.31 156 ARG A N 1
ATOM 1154 C CA . ARG A 1 156 ? 11.359 -14.625 -34.5 1 91.31 156 ARG A CA 1
ATOM 1155 C C . ARG A 1 156 ? 10.438 -15.758 -34.062 1 91.31 156 ARG A C 1
ATOM 1157 O O . ARG A 1 156 ? 10.688 -16.406 -33.062 1 91.31 156 ARG A O 1
ATOM 1164 N N . ILE A 1 157 ? 9.367 -16.109 -34.906 1 95.25 157 ILE A N 1
ATOM 1165 C CA . ILE A 1 157 ? 8.461 -17.172 -34.5 1 95.25 157 ILE A CA 1
ATOM 1166 C C . ILE A 1 157 ? 9.102 -18.531 -34.781 1 95.25 157 ILE A C 1
ATOM 1168 O O . ILE A 1 157 ? 8.844 -19.5 -34.062 1 95.25 157 ILE A O 1
ATOM 1172 N N . TYR A 1 158 ? 9.961 -18.547 -35.75 1 94.69 158 TYR A N 1
ATOM 1173 C CA . TYR A 1 158 ? 10.695 -19.781 -36.031 1 94.69 158 TYR A CA 1
ATOM 1174 C C . TYR A 1 158 ? 11.586 -20.156 -34.844 1 94.69 158 TYR A C 1
ATOM 1176 O O . TYR A 1 158 ? 11.586 -21.312 -34.406 1 94.69 158 TYR A O 1
ATOM 1184 N N . TYR A 1 159 ? 12.312 -19.234 -34.406 1 93.75 159 TYR A N 1
ATOM 1185 C CA . TYR A 1 159 ? 13.242 -19.5 -33.312 1 93.75 159 TYR A CA 1
ATOM 1186 C C . TYR A 1 159 ? 12.5 -19.875 -32.031 1 93.75 159 TYR A C 1
ATOM 1188 O O . TYR A 1 159 ? 12.961 -20.719 -31.266 1 93.75 159 TYR A O 1
ATOM 1196 N N . ILE A 1 160 ? 11.352 -19.266 -31.75 1 94.62 160 ILE A N 1
ATOM 1197 C CA . ILE A 1 160 ? 10.539 -19.625 -30.594 1 94.62 160 ILE A CA 1
ATOM 1198 C C . ILE A 1 160 ? 10.07 -21.078 -30.75 1 94.62 160 ILE A C 1
ATOM 1200 O O . ILE A 1 160 ? 10.227 -21.875 -29.828 1 94.62 160 ILE A O 1
ATOM 1204 N N . TYR A 1 161 ? 9.523 -21.391 -31.938 1 95.19 161 TYR A N 1
ATOM 1205 C CA . TYR A 1 161 ? 9.023 -22.734 -32.188 1 95.19 161 TYR A CA 1
ATOM 1206 C C . TYR A 1 161 ? 10.133 -23.766 -32.062 1 95.19 161 TYR A C 1
ATOM 1208 O O . TYR A 1 161 ? 9.945 -24.812 -31.438 1 95.19 161 TYR A O 1
ATOM 1216 N N . LYS A 1 162 ? 11.258 -23.438 -32.625 1 93.69 162 LYS A N 1
ATOM 1217 C CA . LYS A 1 162 ? 12.422 -24.312 -32.531 1 93.69 162 LYS A CA 1
ATOM 1218 C C . LYS A 1 162 ? 12.844 -24.562 -31.094 1 93.69 162 LYS A C 1
ATOM 1220 O O . LYS A 1 162 ? 13.18 -25.688 -30.719 1 93.69 162 LYS A O 1
ATOM 1225 N N . GLU A 1 163 ? 12.844 -23.531 -30.297 1 93.56 163 GLU A N 1
ATOM 1226 C CA . GLU A 1 163 ? 13.211 -23.641 -28.891 1 93.56 163 GLU A CA 1
ATOM 1227 C C . GLU A 1 163 ? 12.242 -24.547 -28.141 1 93.56 163 GLU A C 1
ATOM 1229 O O . GLU A 1 163 ? 12.664 -25.344 -27.297 1 93.56 163 GLU A O 1
ATOM 1234 N N . LEU A 1 164 ? 10.961 -24.484 -28.406 1 96.19 164 LEU A N 1
ATOM 1235 C CA . LEU A 1 164 ? 9.953 -25.328 -27.781 1 96.19 164 LEU A CA 1
ATOM 1236 C C . LEU A 1 164 ? 10.148 -26.797 -28.172 1 96.19 164 LEU A C 1
ATOM 1238 O O . LEU A 1 164 ? 10.016 -27.688 -27.344 1 96.19 164 LEU A O 1
ATOM 1242 N N . CYS A 1 165 ? 10.508 -26.984 -29.469 1 94.62 165 CYS A N 1
ATOM 1243 C CA . CYS A 1 165 ? 10.781 -28.328 -29.953 1 94.62 165 CYS A CA 1
ATOM 1244 C C . CYS A 1 165 ? 12.016 -28.906 -29.281 1 94.62 165 CYS A C 1
ATOM 1246 O O . CYS A 1 165 ? 12.008 -30.062 -28.844 1 94.62 165 CYS A O 1
ATOM 1248 N N . ARG A 1 166 ? 13.039 -28.094 -29.203 1 92.25 166 ARG A N 1
ATOM 1249 C CA . ARG A 1 166 ? 14.289 -28.547 -28.609 1 92.25 166 ARG A CA 1
ATOM 1250 C C . ARG A 1 166 ? 14.086 -28.922 -27.141 1 92.25 166 ARG A C 1
ATOM 1252 O O . ARG A 1 166 ? 14.734 -29.828 -26.625 1 92.25 166 ARG A O 1
ATOM 1259 N N . ALA A 1 167 ? 13.203 -28.234 -26.5 1 94 167 ALA A N 1
ATOM 1260 C CA . ALA A 1 167 ? 12.906 -28.516 -25.094 1 94 167 ALA A CA 1
ATOM 1261 C C . ALA A 1 167 ? 12.055 -29.781 -24.953 1 94 167 ALA A C 1
ATOM 1263 O O . ALA A 1 167 ? 11.805 -30.25 -23.844 1 94 167 ALA A O 1
ATOM 1264 N N . GLY A 1 168 ? 11.609 -30.344 -26.078 1 94.19 168 GLY A N 1
ATOM 1265 C CA . GLY A 1 168 ? 10.844 -31.578 -26.078 1 94.19 168 GLY A CA 1
ATOM 1266 C C . GLY A 1 168 ? 9.383 -31.375 -25.719 1 94.19 168 GLY A C 1
ATOM 1267 O O . GLY A 1 168 ? 8.734 -32.281 -25.219 1 94.19 168 GLY A O 1
ATOM 1268 N N . LEU A 1 169 ? 8.805 -30.188 -25.922 1 96.44 169 LEU A N 1
ATOM 1269 C CA . LEU A 1 169 ? 7.453 -29.875 -25.484 1 96.44 169 LEU A CA 1
ATOM 1270 C C . LEU A 1 169 ? 6.453 -30.078 -26.609 1 96.44 169 LEU A C 1
ATOM 1272 O O . LEU A 1 169 ? 5.242 -30.094 -26.391 1 96.44 169 LEU A O 1
ATOM 1276 N N . VAL A 1 170 ? 6.957 -30.203 -27.844 1 95.94 170 VAL A N 1
ATOM 1277 C CA . VAL A 1 170 ? 6.113 -30.281 -29.031 1 95.94 170 VAL A CA 1
ATOM 1278 C C . VAL A 1 170 ? 6.301 -31.625 -29.719 1 95.94 170 VAL A C 1
ATOM 1280 O O . VAL A 1 170 ? 7.426 -32.125 -29.812 1 95.94 170 VAL A O 1
ATOM 1283 N N . ASP A 1 171 ? 5.191 -32.219 -30.109 1 92.38 171 ASP A N 1
ATOM 1284 C CA . ASP A 1 171 ? 5.254 -33.438 -30.922 1 92.38 171 ASP A CA 1
ATOM 1285 C C . ASP A 1 171 ? 5.383 -33.062 -32.406 1 92.38 171 ASP A C 1
ATOM 1287 O O . ASP A 1 171 ? 4.379 -33 -33.125 1 92.38 171 ASP A O 1
ATOM 1291 N N . ASP A 1 172 ? 6.547 -32.781 -32.719 1 85.44 172 ASP A N 1
ATOM 1292 C CA . ASP A 1 172 ? 6.816 -32.438 -34.094 1 85.44 172 ASP A CA 1
ATOM 1293 C C . ASP A 1 172 ? 7.57 -33.562 -34.812 1 85.44 172 ASP A C 1
ATOM 1295 O O . ASP A 1 172 ? 8.711 -33.875 -34.469 1 85.44 172 ASP A O 1
ATOM 1299 N N . PRO A 1 173 ? 6.973 -34.219 -35.781 1 74.5 173 PRO A N 1
ATOM 1300 C CA . PRO A 1 173 ? 7.59 -35.375 -36.469 1 74.5 173 PRO A CA 1
ATOM 1301 C C . PRO A 1 173 ? 8.938 -35.031 -37.094 1 74.5 173 PRO A C 1
ATOM 1303 O O . PRO A 1 173 ? 9.789 -35.906 -37.281 1 74.5 173 PRO A O 1
ATOM 1306 N N . GLU A 1 174 ? 9.125 -33.781 -37.5 1 70.81 174 GLU A N 1
ATOM 1307 C CA . GLU A 1 174 ? 10.328 -33.375 -38.219 1 70.81 174 GLU A CA 1
ATOM 1308 C C . GLU A 1 174 ? 11.445 -33 -37.25 1 70.81 174 GLU A C 1
ATOM 1310 O O . GLU A 1 174 ? 12.586 -32.781 -37.688 1 70.81 174 GLU A O 1
ATOM 1315 N N . SER A 1 175 ? 11.109 -32.812 -36.094 1 70.25 175 SER A N 1
ATOM 1316 C CA . SER A 1 175 ? 12.125 -32.281 -35.188 1 70.25 175 SER A CA 1
ATOM 1317 C C . SER A 1 175 ? 12.508 -33.344 -34.156 1 70.25 175 SER A C 1
ATOM 1319 O O . SER A 1 175 ? 12.93 -34.438 -34.5 1 70.25 175 SER A O 1
ATOM 1321 N N . CYS A 1 176 ? 12.32 -33.156 -32.812 1 71.44 176 CYS A N 1
ATOM 1322 C CA . CYS A 1 176 ? 12.75 -33.969 -31.672 1 71.44 176 CYS A CA 1
ATOM 1323 C C . CYS A 1 176 ? 11.562 -34.719 -31.047 1 71.44 176 CYS A C 1
ATOM 1325 O O . CYS A 1 176 ? 10.43 -34.219 -31.125 1 71.44 176 CYS A O 1
ATOM 1327 N N . ARG A 1 177 ? 11.75 -35.906 -30.719 1 83.38 177 ARG A N 1
ATOM 1328 C CA . ARG A 1 177 ? 10.742 -36.656 -29.969 1 83.38 177 ARG A CA 1
ATOM 1329 C C . ARG A 1 177 ? 10.398 -35.938 -28.672 1 83.38 177 ARG A C 1
ATOM 1331 O O . ARG A 1 177 ? 11.273 -35.375 -28 1 83.38 177 ARG A O 1
ATOM 1338 N N . PRO A 1 178 ? 9.086 -35.875 -28.375 1 90.38 178 PRO A N 1
ATOM 1339 C CA . PRO A 1 178 ? 8.688 -35.219 -27.125 1 90.38 178 PRO A CA 1
ATOM 1340 C C . PRO A 1 178 ? 9.352 -35.812 -25.891 1 90.38 178 PRO A C 1
ATOM 1342 O O . PRO A 1 178 ? 9.539 -37.031 -25.828 1 90.38 178 PRO A O 1
ATOM 1345 N N . LEU A 1 179 ? 9.75 -35.031 -25 1 91.12 179 LEU A N 1
ATOM 1346 C CA . LEU A 1 179 ? 10.391 -35.438 -23.75 1 91.12 179 LEU A CA 1
ATOM 1347 C C . LEU A 1 179 ? 9.43 -35.312 -22.578 1 91.12 179 LEU A C 1
ATOM 1349 O O . LEU A 1 179 ? 9.852 -35.312 -21.422 1 91.12 179 LEU A O 1
ATOM 1353 N N . VAL A 1 180 ? 8.148 -35.094 -22.828 1 93 180 VAL A N 1
ATOM 1354 C CA . VAL A 1 180 ? 7.125 -34.969 -21.797 1 93 180 VAL A CA 1
ATOM 1355 C C . VAL A 1 180 ? 5.988 -35.938 -22.078 1 93 180 VAL A C 1
ATOM 1357 O O . VAL A 1 180 ? 5.777 -36.344 -23.234 1 93 180 VAL A O 1
ATOM 1360 N N . SER A 1 181 ? 5.289 -36.375 -21.047 1 89.25 181 SER A N 1
ATOM 1361 C CA . SER A 1 181 ? 4.199 -37.344 -21.188 1 89.25 181 SER A CA 1
ATOM 1362 C C . SER A 1 181 ? 3.043 -36.75 -21.984 1 89.25 181 SER A C 1
ATOM 1364 O O . SER A 1 181 ? 2.357 -37.469 -22.719 1 89.25 181 SER A O 1
ATOM 1366 N N . ARG A 1 182 ? 2.873 -35.469 -21.891 1 92.44 182 ARG A N 1
ATOM 1367 C CA . ARG A 1 182 ? 1.809 -34.781 -22.625 1 92.44 182 ARG A CA 1
ATOM 1368 C C . ARG A 1 182 ? 2.338 -33.531 -23.344 1 92.44 182 ARG A C 1
ATOM 1370 O O . ARG A 1 182 ? 2.35 -32.438 -22.766 1 92.44 182 ARG A O 1
ATOM 1377 N N . PRO A 1 183 ? 2.67 -33.688 -24.562 1 95.44 183 PRO A N 1
ATOM 1378 C CA . PRO A 1 183 ? 3.164 -32.531 -25.312 1 95.44 183 PRO A CA 1
ATOM 1379 C C . PRO A 1 183 ? 2.076 -31.5 -25.578 1 95.44 183 PRO A C 1
ATOM 1381 O O . PRO A 1 183 ? 0.891 -31.781 -25.375 1 95.44 183 PRO A O 1
ATOM 1384 N N . LEU A 1 184 ? 2.445 -30.328 -25.969 1 97.69 184 LEU A N 1
ATOM 1385 C CA . LEU A 1 184 ? 1.52 -29.25 -26.297 1 97.69 184 LEU A CA 1
ATOM 1386 C C . LEU A 1 184 ? 0.536 -29.688 -27.375 1 97.69 184 LEU A C 1
ATOM 1388 O O . LEU A 1 184 ? 0.934 -30.281 -28.375 1 97.69 184 LEU A O 1
ATOM 1392 N N . LYS A 1 185 ? -0.697 -29.422 -27.141 1 97.88 185 LYS A N 1
ATOM 1393 C CA . LYS A 1 185 ? -1.716 -29.688 -28.141 1 97.88 185 LYS A CA 1
ATOM 1394 C C . LYS A 1 185 ? -1.724 -28.609 -29.219 1 97.88 185 LYS A C 1
ATOM 1396 O O . LYS A 1 185 ? -1.833 -27.422 -28.906 1 97.88 185 LYS A O 1
ATOM 1401 N N . ARG A 1 186 ? -1.631 -28.984 -30.422 1 96.94 186 ARG A N 1
ATOM 1402 C CA . ARG A 1 186 ? -1.589 -28.031 -31.531 1 96.94 186 ARG A CA 1
ATOM 1403 C C . ARG A 1 186 ? -2.965 -27.422 -31.781 1 96.94 186 ARG A C 1
ATOM 1405 O O . ARG A 1 186 ? -3.969 -28.141 -31.797 1 96.94 186 ARG A O 1
ATOM 1412 N N . ILE A 1 187 ? -3.035 -26.172 -31.859 1 98.12 187 ILE A N 1
ATOM 1413 C CA . ILE A 1 187 ? -4.215 -25.406 -32.25 1 98.12 187 ILE A CA 1
ATOM 1414 C C . ILE A 1 187 ? -4.02 -24.859 -33.656 1 98.12 187 ILE A C 1
ATOM 1416 O O . ILE A 1 187 ? -3.119 -24.047 -33.906 1 98.12 187 ILE A O 1
ATOM 1420 N N . ASN A 1 188 ? -4.859 -25.203 -34.562 1 97.5 188 ASN A N 1
ATOM 1421 C CA . ASN A 1 188 ? -4.727 -24.781 -35.938 1 97.5 188 ASN A CA 1
ATOM 1422 C C . ASN A 1 188 ? -5.25 -23.359 -36.125 1 97.5 188 ASN A C 1
ATOM 1424 O O . ASN A 1 188 ? -6.355 -23.031 -35.688 1 97.5 188 ASN A O 1
ATOM 1428 N N . ALA A 1 189 ? -4.414 -22.562 -36.781 1 97.75 189 ALA A N 1
ATOM 1429 C CA . ALA A 1 189 ? -4.859 -21.234 -37.125 1 97.75 189 ALA A CA 1
ATOM 1430 C C . ALA A 1 189 ? -5.723 -21.266 -38.406 1 97.75 189 ALA A C 1
ATOM 1432 O O . ALA A 1 189 ? -5.605 -22.188 -39.219 1 97.75 189 ALA A O 1
ATOM 1433 N N . ARG A 1 190 ? -6.617 -20.422 -38.531 1 98.19 190 ARG A N 1
ATOM 1434 C CA . ARG A 1 190 ? -7.422 -20.203 -39.719 1 98.19 190 ARG A CA 1
ATOM 1435 C C . ARG A 1 190 ? -7.457 -18.719 -40.094 1 98.19 190 ARG A C 1
ATOM 1437 O O . ARG A 1 190 ? -7.09 -17.859 -39.281 1 98.19 190 ARG A O 1
ATOM 1444 N N . ASN A 1 191 ? -7.871 -18.438 -41.312 1 98.5 191 ASN A N 1
ATOM 1445 C CA . ASN A 1 191 ? -8.016 -17.047 -41.719 1 98.5 191 ASN A CA 1
ATOM 1446 C C . ASN A 1 191 ? -9.203 -16.391 -41.031 1 98.5 191 ASN A C 1
ATOM 1448 O O . ASN A 1 191 ? -10.32 -16.906 -41.062 1 98.5 191 ASN A O 1
ATOM 1452 N N . ALA A 1 192 ? -8.969 -15.344 -40.344 1 98.62 192 ALA A N 1
ATOM 1453 C CA . ALA A 1 192 ? -10.07 -14.57 -39.75 1 98.62 192 ALA A CA 1
ATOM 1454 C C . ALA A 1 192 ? -10.953 -13.977 -40.844 1 98.62 192 ALA A C 1
ATOM 1456 O O . ALA A 1 192 ? -10.469 -13.578 -41.906 1 98.62 192 ALA A O 1
ATOM 1457 N N . THR A 1 193 ? -12.211 -13.836 -40.594 1 98.38 193 THR A N 1
ATOM 1458 C CA . THR A 1 193 ? -13.156 -13.266 -41.531 1 98.38 193 THR A CA 1
ATOM 1459 C C . THR A 1 193 ? -13.203 -11.75 -41.406 1 98.38 193 THR A C 1
ATOM 1461 O O . THR A 1 193 ? -12.781 -11.195 -40.406 1 98.38 193 THR A O 1
ATOM 1464 N N . GLU A 1 194 ? -13.672 -11.148 -42.5 1 98 194 GLU A N 1
ATOM 1465 C CA . GLU A 1 194 ? -13.859 -9.703 -42.438 1 98 194 GLU A CA 1
ATOM 1466 C C . GLU A 1 194 ? -14.797 -9.297 -41.312 1 98 194 GLU A C 1
ATOM 1468 O O . GLU A 1 194 ? -14.578 -8.281 -40.656 1 98 194 GLU A O 1
ATOM 1473 N N . ALA A 1 195 ? -15.797 -10.086 -41.062 1 97.94 195 ALA A N 1
ATOM 1474 C CA . ALA A 1 195 ? -16.766 -9.805 -40 1 97.94 195 ALA A CA 1
ATOM 1475 C C . ALA A 1 195 ? -16.109 -9.82 -38.625 1 97.94 195 ALA A C 1
ATOM 1477 O O . ALA A 1 195 ? -16.406 -8.992 -37.781 1 97.94 195 ALA A O 1
ATOM 1478 N N . GLU A 1 196 ? -15.242 -10.734 -38.406 1 98.12 196 GLU A N 1
ATOM 1479 C CA . GLU A 1 196 ? -14.531 -10.836 -37.125 1 98.12 196 GLU A CA 1
ATOM 1480 C C . GLU A 1 196 ? -13.594 -9.648 -36.906 1 98.12 196 GLU A C 1
ATOM 1482 O O . GLU A 1 196 ? -13.57 -9.055 -35.844 1 98.12 196 GLU A O 1
ATOM 1487 N N . ILE A 1 197 ? -12.805 -9.297 -37.906 1 97.94 197 ILE A N 1
ATOM 1488 C CA . ILE A 1 197 ? -11.844 -8.203 -37.812 1 97.94 197 ILE A CA 1
ATOM 1489 C C . ILE A 1 197 ? -12.578 -6.875 -37.688 1 97.94 197 ILE A C 1
ATOM 1491 O O . ILE A 1 197 ? -12.117 -5.98 -36.969 1 97.94 197 ILE A O 1
ATOM 1495 N N . SER A 1 198 ? -13.828 -6.758 -38.219 1 96.62 198 SER A N 1
ATOM 1496 C CA . SER A 1 198 ? -14.609 -5.527 -38.219 1 96.62 198 SER A CA 1
ATOM 1497 C C . SER A 1 198 ? -15.227 -5.285 -36.844 1 96.62 198 SER A C 1
ATOM 1499 O O . SER A 1 198 ? -15.812 -4.227 -36.594 1 96.62 198 SER A O 1
ATOM 1501 N N . LEU A 1 199 ? -15.133 -6.25 -35.969 1 93.94 199 LEU A N 1
ATOM 1502 C CA . LEU A 1 199 ? -15.586 -6.031 -34.594 1 93.94 199 LEU A CA 1
ATOM 1503 C C . LEU A 1 199 ? -14.734 -4.977 -33.906 1 93.94 199 LEU A C 1
ATOM 1505 O O . LEU A 1 199 ? -15.172 -4.344 -32.938 1 93.94 199 LEU A O 1
ATOM 1509 N N . ILE A 1 200 ? -13.5 -4.84 -34.375 1 93.94 200 ILE A N 1
ATOM 1510 C CA . ILE A 1 200 ? -12.578 -3.898 -33.75 1 93.94 200 ILE A CA 1
ATOM 1511 C C . ILE A 1 200 ? -12.172 -2.828 -34.781 1 93.94 200 ILE A C 1
ATOM 1513 O O . ILE A 1 200 ? -12.125 -1.641 -34.438 1 93.94 200 ILE A O 1
ATOM 1517 N N . HIS A 1 201 ? -11.906 -3.217 -36.031 1 95.81 201 HIS A N 1
ATOM 1518 C CA . HIS A 1 201 ? -11.344 -2.322 -37.031 1 95.81 201 HIS A CA 1
ATOM 1519 C C . HIS A 1 201 ? -12.422 -1.81 -37.969 1 95.81 201 HIS A C 1
ATOM 1521 O O . HIS A 1 201 ? -13.406 -2.502 -38.25 1 95.81 201 HIS A O 1
ATOM 1527 N N . THR A 1 202 ? -12.227 -0.609 -38.594 1 96.31 202 THR A N 1
ATOM 1528 C CA . THR A 1 202 ? -13.148 -0.052 -39.562 1 96.31 202 THR A CA 1
ATOM 1529 C C . THR A 1 202 ? -13.07 -0.829 -40.875 1 96.31 202 THR A C 1
ATOM 1531 O O . THR A 1 202 ? -12.039 -1.419 -41.188 1 96.31 202 THR A O 1
ATOM 1534 N N . PRO A 1 203 ? -14.164 -0.797 -41.625 1 96.06 203 PRO A N 1
ATOM 1535 C CA . PRO A 1 203 ? -14.141 -1.444 -42.938 1 96.06 203 PRO A CA 1
ATOM 1536 C C . PRO A 1 203 ? -13.062 -0.87 -43.844 1 96.06 203 PRO A C 1
ATOM 1538 O O . PRO A 1 203 ? -12.461 -1.606 -44.625 1 96.06 203 PRO A O 1
ATOM 1541 N N . ASP A 1 204 ? -12.836 0.432 -43.719 1 96.81 204 ASP A N 1
ATOM 1542 C CA . ASP A 1 204 ? -11.812 1.076 -44.531 1 96.81 204 ASP A CA 1
ATOM 1543 C C . ASP A 1 204 ? -10.422 0.526 -44.219 1 96.81 204 ASP A C 1
ATOM 1545 O O . ASP A 1 204 ? -9.594 0.35 -45.094 1 96.81 204 ASP A O 1
ATOM 1549 N N . HIS A 1 205 ? -10.203 0.332 -42.938 1 96.5 205 HIS A N 1
ATOM 1550 C CA . HIS A 1 205 ? -8.914 -0.208 -42.531 1 96.5 205 HIS A CA 1
ATOM 1551 C C . HIS A 1 205 ? -8.695 -1.61 -43.094 1 96.5 205 HIS A C 1
ATOM 1553 O O . HIS A 1 205 ? -7.617 -1.927 -43.594 1 96.5 205 HIS A O 1
ATOM 1559 N N . PHE A 1 206 ? -9.719 -2.477 -42.938 1 97.44 206 PHE A N 1
ATOM 1560 C CA . PHE A 1 206 ? -9.648 -3.822 -43.5 1 97.44 206 PHE A CA 1
ATOM 1561 C C . PHE A 1 206 ? -9.352 -3.777 -45 1 97.44 206 PHE A C 1
ATOM 1563 O O . PHE A 1 206 ? -8.477 -4.5 -45.5 1 97.44 206 PHE A O 1
ATOM 1570 N N . ALA A 1 207 ? -10.086 -2.926 -45.656 1 97.06 207 ALA A N 1
ATOM 1571 C CA . ALA A 1 207 ? -9.93 -2.795 -47.125 1 97.06 207 ALA A CA 1
ATOM 1572 C C . ALA A 1 207 ? -8.516 -2.338 -47.469 1 97.06 207 ALA A C 1
ATOM 1574 O O . ALA A 1 207 ? -7.949 -2.785 -48.469 1 97.06 207 ALA A O 1
ATOM 1575 N N . PHE A 1 208 ? -7.961 -1.499 -46.719 1 95.25 208 PHE A N 1
ATOM 1576 C CA . PHE A 1 208 ? -6.609 -1.009 -46.969 1 95.25 208 PHE A CA 1
ATOM 1577 C C . PHE A 1 208 ? -5.598 -2.143 -46.875 1 95.25 208 PHE A C 1
ATOM 1579 O O . PHE A 1 208 ? -4.789 -2.34 -47.781 1 95.25 208 PHE A O 1
ATOM 1586 N N . VAL A 1 209 ? -5.672 -2.846 -45.75 1 96.94 209 VAL A N 1
ATOM 1587 C CA . VAL A 1 209 ? -4.711 -3.93 -45.562 1 96.94 209 VAL A CA 1
ATOM 1588 C C . VAL A 1 209 ? -4.887 -4.965 -46.656 1 96.94 209 VAL A C 1
ATOM 1590 O O . VAL A 1 209 ? -3.902 -5.496 -47.188 1 96.94 209 VAL A O 1
ATOM 1593 N N . GLU A 1 210 ? -6.125 -5.246 -47 1 97.5 210 GLU A N 1
ATOM 1594 C CA . GLU A 1 210 ? -6.41 -6.199 -48.094 1 97.5 210 GLU A CA 1
ATOM 1595 C C . GLU A 1 210 ? -5.832 -5.73 -49.406 1 97.5 210 GLU A C 1
ATOM 1597 O O . GLU A 1 210 ? -5.352 -6.543 -50.219 1 97.5 210 GLU A O 1
ATOM 1602 N N . SER A 1 211 ? -5.805 -4.469 -49.656 1 96.62 211 SER A N 1
ATOM 1603 C CA . SER A 1 211 ? -5.375 -3.904 -50.938 1 96.62 211 SER A CA 1
ATOM 1604 C C . SER A 1 211 ? -3.881 -4.117 -51.156 1 96.62 211 SER A C 1
ATOM 1606 O O . SER A 1 211 ? -3.398 -4.023 -52.312 1 96.62 211 SER A O 1
ATOM 1608 N N . THR A 1 212 ? -3.141 -4.359 -50.125 1 95.69 212 THR A N 1
ATOM 1609 C CA . THR A 1 212 ? -1.699 -4.551 -50.25 1 95.69 212 THR A CA 1
ATOM 1610 C C . THR A 1 212 ? -1.393 -5.758 -51.156 1 95.69 212 THR A C 1
ATOM 1612 O O . THR A 1 212 ? -0.321 -5.832 -51.75 1 95.69 212 THR A O 1
ATOM 1615 N N . LYS A 1 213 ? -2.268 -6.758 -51.219 1 95.5 213 LYS A N 1
ATOM 1616 C CA . LYS A 1 213 ? -2.039 -7.977 -52 1 95.5 213 LYS A CA 1
ATOM 1617 C C . LYS A 1 213 ? -1.969 -7.68 -53.469 1 95.5 213 LYS A C 1
ATOM 1619 O O . LYS A 1 213 ? -1.381 -8.445 -54.25 1 95.5 213 LYS A O 1
ATOM 1624 N N . ASP A 1 214 ? -2.58 -6.512 -53.906 1 96.19 214 ASP A N 1
ATOM 1625 C CA . ASP A 1 214 ? -2.701 -6.18 -55.312 1 96.19 214 ASP A CA 1
ATOM 1626 C C . ASP A 1 214 ? -1.729 -5.07 -55.719 1 96.19 214 ASP A C 1
ATOM 1628 O O . ASP A 1 214 ? -1.699 -4.641 -56.875 1 96.19 214 ASP A O 1
ATOM 1632 N N . MET A 1 215 ? -0.949 -4.676 -54.844 1 96 215 MET A N 1
ATOM 1633 C CA . MET A 1 215 ? -0.01 -3.59 -55.094 1 96 215 MET A CA 1
ATOM 1634 C C . MET A 1 215 ? 1.303 -4.129 -55.656 1 96 215 MET A C 1
ATOM 1636 O O . MET A 1 215 ? 1.674 -5.273 -55.406 1 96 215 MET A O 1
ATOM 1640 N N . SER A 1 216 ? 1.993 -3.27 -56.438 1 95.5 216 SER A N 1
ATOM 1641 C CA . SER A 1 216 ? 3.311 -3.639 -56.938 1 95.5 216 SER A CA 1
ATOM 1642 C C . SER A 1 216 ? 4.375 -3.504 -55.844 1 95.5 216 SER A C 1
ATOM 1644 O O . SER A 1 216 ? 4.152 -2.842 -54.844 1 95.5 216 SER A O 1
ATOM 1646 N N . ASP A 1 217 ? 5.469 -4.176 -56.062 1 94.31 217 ASP A N 1
ATOM 1647 C CA . ASP A 1 217 ? 6.578 -4.113 -55.125 1 94.31 217 ASP A CA 1
ATOM 1648 C C . ASP A 1 217 ? 6.992 -2.666 -54.875 1 94.31 217 ASP A C 1
ATOM 1650 O O . ASP A 1 217 ? 7.266 -2.293 -53.719 1 94.31 217 ASP A O 1
ATOM 1654 N N . ASP A 1 218 ? 6.98 -1.883 -55.906 1 94.19 218 ASP A N 1
ATOM 1655 C CA . ASP A 1 218 ? 7.379 -0.486 -55.781 1 94.19 218 ASP A CA 1
ATOM 1656 C C . ASP A 1 218 ? 6.367 0.298 -54.969 1 94.19 218 ASP A C 1
ATOM 1658 O O . ASP A 1 218 ? 6.746 1.154 -54.156 1 94.19 218 ASP A O 1
ATOM 1662 N N . GLU A 1 219 ? 5.176 0.004 -55.156 1 94.62 219 GLU A N 1
ATOM 1663 C CA . GLU A 1 219 ? 4.121 0.653 -54.406 1 94.62 219 GLU A CA 1
ATOM 1664 C C . GLU A 1 219 ? 4.211 0.287 -52.906 1 94.62 219 GLU A C 1
ATOM 1666 O O . GLU A 1 219 ? 4.008 1.137 -52.031 1 94.62 219 GLU A O 1
ATOM 1671 N N . LEU A 1 220 ? 4.477 -0.933 -52.688 1 94.69 220 LEU A N 1
ATOM 1672 C CA . LEU A 1 220 ? 4.566 -1.438 -51.312 1 94.69 220 LEU A CA 1
ATOM 1673 C C . LEU A 1 220 ? 5.754 -0.828 -50.594 1 94.69 220 LEU A C 1
ATOM 1675 O O . LEU A 1 220 ? 5.66 -0.492 -49.406 1 94.69 220 LEU A O 1
ATOM 1679 N N . ILE A 1 221 ? 6.809 -0.669 -51.25 1 91.25 221 ILE A N 1
ATOM 1680 C CA . ILE A 1 221 ? 8 -0.045 -50.656 1 91.25 221 ILE A CA 1
ATOM 1681 C C . ILE A 1 221 ? 7.719 1.427 -50.375 1 91.25 221 ILE A C 1
ATOM 1683 O O . ILE A 1 221 ? 8.133 1.949 -49.344 1 91.25 221 ILE A O 1
ATOM 1687 N N . ALA A 1 222 ? 7.008 2.092 -51.312 1 91.94 222 ALA A N 1
ATOM 1688 C CA . ALA A 1 222 ? 6.648 3.492 -51.094 1 91.94 222 ALA A CA 1
ATOM 1689 C C . ALA A 1 222 ? 5.719 3.65 -49.906 1 91.94 222 ALA A C 1
ATOM 1691 O O . ALA A 1 222 ? 5.832 4.613 -49.125 1 91.94 222 ALA A O 1
ATOM 1692 N N . LEU A 1 223 ? 4.82 2.74 -49.812 1 91 223 LEU A N 1
ATOM 1693 C CA . LEU A 1 223 ? 3.869 2.746 -48.719 1 91 223 LEU A CA 1
ATOM 1694 C C . LEU A 1 223 ? 4.59 2.627 -47.375 1 91 223 LEU A C 1
ATOM 1696 O O . LEU A 1 223 ? 4.191 3.258 -46.406 1 91 223 LEU A O 1
ATOM 1700 N N . GLU A 1 224 ? 5.605 1.812 -47.25 1 87.88 224 GLU A N 1
ATOM 1701 C CA . GLU A 1 224 ? 6.414 1.618 -46.062 1 87.88 224 GLU A CA 1
ATOM 1702 C C . GLU A 1 224 ? 6.98 2.943 -45.531 1 87.88 224 GLU A C 1
ATOM 1704 O O . GLU A 1 224 ? 7.074 3.164 -44.344 1 87.88 224 GLU A O 1
ATOM 1709 N N . HIS A 1 225 ? 7.258 3.807 -46.406 1 86.19 225 HIS A N 1
ATOM 1710 C CA . HIS A 1 225 ? 7.883 5.074 -46.031 1 86.19 225 HIS A CA 1
ATOM 1711 C C . HIS A 1 225 ? 6.855 6.062 -45.5 1 86.19 225 HIS A C 1
ATOM 1713 O O . HIS A 1 225 ? 7.215 7.062 -44.875 1 86.19 225 HIS A O 1
ATOM 1719 N N . THR A 1 226 ? 5.613 5.723 -45.75 1 86.12 226 THR A N 1
ATOM 1720 C CA . THR A 1 226 ? 4.559 6.625 -45.281 1 86.12 226 THR A CA 1
ATOM 1721 C C . THR A 1 226 ? 4.059 6.223 -43.906 1 86.12 226 THR A C 1
ATOM 1723 O O . THR A 1 226 ? 3.291 6.953 -43.281 1 86.12 226 THR A O 1
ATOM 1726 N N . ARG A 1 227 ? 4.438 5.117 -43.5 1 83.12 227 ARG A N 1
ATOM 1727 C CA . ARG A 1 227 ? 3.92 4.59 -42.219 1 83.12 227 ARG A CA 1
ATOM 1728 C C . ARG A 1 227 ? 5.031 4.457 -41.188 1 83.12 227 ARG A C 1
ATOM 1730 O O . ARG A 1 227 ? 6.211 4.605 -41.531 1 83.12 227 ARG A O 1
ATOM 1737 N N . ASP A 1 228 ? 4.566 4.246 -39.969 1 80.38 228 ASP A N 1
ATOM 1738 C CA . ASP A 1 228 ? 5.492 4.168 -38.844 1 80.38 228 ASP A CA 1
ATOM 1739 C C . ASP A 1 228 ? 5.969 2.734 -38.625 1 80.38 228 ASP A C 1
ATOM 1741 O O . ASP A 1 228 ? 5.262 1.929 -38 1 80.38 228 ASP A O 1
ATOM 1745 N N . SER A 1 229 ? 7.23 2.465 -39 1 82.19 229 SER A N 1
ATOM 1746 C CA . SER A 1 229 ? 7.98 1.248 -38.719 1 82.19 229 SER A CA 1
ATOM 1747 C C . SER A 1 229 ? 7.195 0.005 -39.125 1 82.19 229 SER A C 1
ATOM 1749 O O . SER A 1 229 ? 7.039 -0.923 -38.312 1 82.19 229 SER A O 1
ATOM 1751 N N . ILE A 1 230 ? 6.652 -0.02 -40.281 1 89.75 230 ILE A N 1
ATOM 1752 C CA . ILE A 1 230 ? 5.918 -1.174 -40.812 1 89.75 230 ILE A CA 1
ATOM 1753 C C . ILE A 1 230 ? 6.285 -1.414 -42.25 1 89.75 230 ILE A C 1
ATOM 1755 O O . ILE A 1 230 ? 6.574 -0.469 -43 1 89.75 230 ILE A O 1
ATOM 1759 N N . TYR A 1 231 ? 6.473 -2.613 -42.75 1 91.81 231 TYR A N 1
ATOM 1760 C CA . TYR A 1 231 ? 6.68 -2.957 -44.156 1 91.81 231 TYR A CA 1
ATOM 1761 C C . TYR A 1 231 ? 5.535 -3.814 -44.688 1 91.81 231 TYR A C 1
ATOM 1763 O O . TYR A 1 231 ? 4.738 -4.34 -43.906 1 91.81 231 TYR A O 1
ATOM 1771 N N . PHE A 1 232 ? 5.453 -3.881 -46 1 94 232 PHE A N 1
ATOM 1772 C CA . PHE A 1 232 ? 4.367 -4.605 -46.656 1 94 232 PHE A CA 1
ATOM 1773 C C . PHE A 1 232 ? 4.895 -5.469 -47.812 1 94 232 PHE A C 1
ATOM 1775 O O . PHE A 1 232 ? 5.941 -5.168 -48.375 1 94 232 PHE A O 1
ATOM 1782 N N . ASN A 1 233 ? 4.301 -6.527 -48.031 1 94.44 233 ASN A N 1
ATOM 1783 C CA . ASN A 1 233 ? 4.461 -7.32 -49.25 1 94.44 233 ASN A CA 1
ATOM 1784 C C . ASN A 1 233 ? 3.129 -7.898 -49.719 1 94.44 233 ASN A C 1
ATOM 1786 O O . ASN A 1 233 ? 2.082 -7.609 -49.125 1 94.44 233 ASN A O 1
ATOM 1790 N N . LYS A 1 234 ? 3.109 -8.68 -50.688 1 95.56 234 LYS A N 1
ATOM 1791 C CA . LYS A 1 234 ? 1.876 -9.156 -51.312 1 95.56 234 LYS A CA 1
ATOM 1792 C C . LYS A 1 234 ? 1.189 -10.203 -50.438 1 95.56 234 LYS A C 1
ATOM 1794 O O . LYS A 1 234 ? 0.006 -10.492 -50.625 1 95.56 234 LYS A O 1
ATOM 1799 N N . LEU A 1 235 ? 1.931 -10.773 -49.5 1 96.5 235 LEU A N 1
ATOM 1800 C CA . LEU A 1 235 ? 1.381 -11.797 -48.594 1 96.5 235 LEU A CA 1
ATOM 1801 C C . LEU A 1 235 ? 1.102 -11.234 -47.219 1 96.5 235 LEU A C 1
ATOM 1803 O O . LEU A 1 235 ? 0.742 -11.977 -46.312 1 96.5 235 LEU A O 1
ATOM 1807 N N . THR A 1 236 ? 1.309 -9.93 -47.031 1 96.38 236 THR A N 1
ATOM 1808 C CA . THR A 1 236 ? 1.048 -9.266 -45.781 1 96.38 236 THR A CA 1
ATOM 1809 C C . THR A 1 236 ? -0.391 -9.5 -45.312 1 96.38 236 THR A C 1
ATOM 1811 O O . THR A 1 236 ? -0.634 -9.859 -44.188 1 96.38 236 THR A O 1
ATOM 1814 N N . PHE A 1 237 ? -1.28 -9.305 -46.25 1 97.25 237 PHE A N 1
ATOM 1815 C CA . PHE A 1 237 ? -2.686 -9.484 -45.906 1 97.25 237 PHE A CA 1
ATOM 1816 C C . PHE A 1 237 ? -2.961 -10.922 -45.469 1 97.25 237 PHE A C 1
ATOM 1818 O O . PHE A 1 237 ? -3.57 -11.156 -44.438 1 97.25 237 PHE A O 1
ATOM 1825 N N . ALA A 1 238 ? -2.553 -11.875 -46.188 1 97.44 238 ALA A N 1
ATOM 1826 C CA . ALA A 1 238 ? -2.773 -13.289 -45.906 1 97.44 238 ALA A CA 1
ATOM 1827 C C . ALA A 1 238 ? -2.188 -13.664 -44.562 1 97.44 238 ALA A C 1
ATOM 1829 O O . ALA A 1 238 ? -2.826 -14.375 -43.781 1 97.44 238 ALA A O 1
ATOM 1830 N N . SER A 1 239 ? -0.997 -13.242 -44.312 1 97.56 239 SER A N 1
ATOM 1831 C CA . SER A 1 239 ? -0.346 -13.531 -43.031 1 97.56 239 SER A CA 1
ATOM 1832 C C . SER A 1 239 ? -1.084 -12.883 -41.875 1 97.56 239 SER A C 1
ATOM 1834 O O . SER A 1 239 ? -1.181 -13.461 -40.781 1 97.56 239 SER A O 1
ATOM 1836 N N . SER A 1 240 ? -1.571 -11.664 -42.062 1 97.75 240 SER A N 1
ATOM 1837 C CA . SER A 1 240 ? -2.209 -10.914 -41 1 97.75 240 SER A CA 1
ATOM 1838 C C . SER A 1 240 ? -3.537 -11.539 -40.594 1 97.75 240 SER A C 1
ATOM 1840 O O . SER A 1 240 ? -3.85 -11.633 -39.406 1 97.75 240 SER A O 1
ATOM 1842 N N . ILE A 1 241 ? -4.328 -11.938 -41.594 1 98.38 241 ILE A N 1
ATOM 1843 C CA . ILE A 1 241 ? -5.617 -12.531 -41.25 1 98.38 241 ILE A CA 1
ATOM 1844 C C . ILE A 1 241 ? -5.402 -13.914 -40.625 1 98.38 241 ILE A C 1
ATOM 1846 O O . ILE A 1 241 ? -6.207 -14.367 -39.812 1 98.38 241 ILE A O 1
ATOM 1850 N N . LEU A 1 242 ? -4.336 -14.594 -40.969 1 98.5 242 LEU A N 1
ATOM 1851 C CA . LEU A 1 242 ? -3.967 -15.859 -40.344 1 98.5 242 LEU A CA 1
ATOM 1852 C C . LEU A 1 242 ? -3.562 -15.641 -38.906 1 98.5 242 LEU A C 1
ATOM 1854 O O . LEU A 1 242 ? -3.936 -16.438 -38.031 1 98.5 242 LEU A O 1
ATOM 1858 N N . SER A 1 243 ? -2.787 -14.586 -38.656 1 97.94 243 SER A N 1
ATOM 1859 C CA . SER A 1 243 ? -2.361 -14.242 -37.312 1 97.94 243 SER A CA 1
ATOM 1860 C C . SER A 1 243 ? -3.557 -13.945 -36.406 1 97.94 243 SER A C 1
ATOM 1862 O O . SER A 1 243 ? -3.648 -14.469 -35.312 1 97.94 243 SER A O 1
ATOM 1864 N N . VAL A 1 244 ? -4.492 -13.172 -36.906 1 98.06 244 VAL A N 1
ATOM 1865 C CA . VAL A 1 244 ? -5.707 -12.859 -36.156 1 98.06 244 VAL A CA 1
ATOM 1866 C C . VAL A 1 244 ? -6.496 -14.141 -35.906 1 98.06 244 VAL A C 1
ATOM 1868 O O . VAL A 1 244 ? -6.965 -14.367 -34.781 1 98.06 244 VAL A O 1
ATOM 1871 N N . GLY A 1 245 ? -6.594 -14.922 -36.938 1 98.56 245 GLY A N 1
ATOM 1872 C CA . GLY A 1 245 ? -7.293 -16.188 -36.781 1 98.56 245 GLY A CA 1
ATOM 1873 C C . GLY A 1 245 ? -6.641 -17.094 -35.75 1 98.56 245 GLY A C 1
ATOM 1874 O O . GLY A 1 245 ? -7.332 -17.828 -35.031 1 98.56 245 GLY A O 1
ATOM 1875 N N . GLY A 1 246 ? -5.32 -17.125 -35.75 1 98.38 246 GLY A N 1
ATOM 1876 C CA . GLY A 1 246 ? -4.602 -17.891 -34.75 1 98.38 246 GLY A CA 1
ATOM 1877 C C . GLY A 1 246 ? -4.906 -17.422 -33.312 1 98.38 246 GLY A C 1
ATOM 1878 O O . GLY A 1 246 ? -5.098 -18.25 -32.438 1 98.38 246 GLY A O 1
ATOM 1879 N N . ALA A 1 247 ? -4.965 -16.094 -33.094 1 97.12 247 ALA A N 1
ATOM 1880 C CA . ALA A 1 247 ? -5.324 -15.547 -31.781 1 97.12 247 ALA A CA 1
ATOM 1881 C C . ALA A 1 247 ? -6.746 -15.93 -31.391 1 97.12 247 ALA A C 1
ATOM 1883 O O . ALA A 1 247 ? -7 -16.328 -30.25 1 97.12 247 ALA A O 1
ATOM 1884 N N . ILE A 1 248 ? -7.648 -15.859 -32.344 1 97.81 248 ILE A N 1
ATOM 1885 C CA . ILE A 1 248 ? -9.047 -16.188 -32.094 1 97.81 248 ILE A CA 1
ATOM 1886 C C . ILE A 1 248 ? -9.172 -17.641 -31.688 1 97.81 248 ILE A C 1
ATOM 1888 O O . ILE A 1 248 ? -9.766 -17.953 -30.641 1 97.81 248 ILE A O 1
ATOM 1892 N N . GLU A 1 249 ? -8.594 -18.547 -32.438 1 98.5 249 GLU A N 1
ATOM 1893 C CA . GLU A 1 249 ? -8.719 -19.984 -32.156 1 98.5 249 GLU A CA 1
ATOM 1894 C C . GLU A 1 249 ? -8.062 -20.344 -30.828 1 98.5 249 GLU A C 1
ATOM 1896 O O . GLU A 1 249 ? -8.547 -21.219 -30.109 1 98.5 249 GLU A O 1
ATOM 1901 N N . THR A 1 250 ? -6.969 -19.703 -30.562 1 97.81 250 THR A N 1
ATOM 1902 C CA . THR A 1 250 ? -6.289 -19.953 -29.297 1 97.81 250 THR A CA 1
ATOM 1903 C C . THR A 1 250 ? -7.168 -19.547 -28.125 1 97.81 250 THR A C 1
ATOM 1905 O O . THR A 1 250 ? -7.375 -20.312 -27.188 1 97.81 250 THR A O 1
ATOM 1908 N N . CYS A 1 251 ? -7.699 -18.312 -28.156 1 95.38 251 CYS A N 1
ATOM 1909 C CA . CYS A 1 251 ? -8.539 -17.797 -27.094 1 95.38 251 CYS A CA 1
ATOM 1910 C C . CYS A 1 251 ? -9.812 -18.641 -26.938 1 95.38 251 CYS A C 1
ATOM 1912 O O . CYS A 1 251 ? -10.234 -18.938 -25.828 1 95.38 251 CYS A O 1
ATOM 1914 N N . LEU A 1 252 ? -10.383 -19.062 -28.062 1 96.56 252 LEU A N 1
ATOM 1915 C CA . LEU A 1 252 ? -11.594 -19.875 -28.016 1 96.56 252 LEU A CA 1
ATOM 1916 C C . LEU A 1 252 ? -11.289 -21.25 -27.422 1 96.56 252 LEU A C 1
ATOM 1918 O O . LEU A 1 252 ? -12.094 -21.797 -26.656 1 96.56 252 LEU A O 1
ATOM 1922 N N . ALA A 1 253 ? -10.141 -21.812 -27.812 1 97.88 253 ALA A N 1
ATOM 1923 C CA . ALA A 1 253 ? -9.758 -23.125 -27.281 1 97.88 253 ALA A CA 1
ATOM 1924 C C . ALA A 1 253 ? -9.641 -23.078 -25.766 1 97.88 253 ALA A C 1
ATOM 1926 O O . ALA A 1 253 ? -10.07 -24.016 -25.078 1 97.88 253 ALA A O 1
ATOM 1927 N N . VAL A 1 254 ? -9.094 -22.016 -25.203 1 96.44 254 VAL A N 1
ATOM 1928 C CA . VAL A 1 254 ? -8.938 -21.859 -23.766 1 96.44 254 VAL A CA 1
ATOM 1929 C C . VAL A 1 254 ? -10.305 -21.594 -23.125 1 96.44 254 VAL A C 1
ATOM 1931 O O . VAL A 1 254 ? -10.664 -22.234 -22.141 1 96.44 254 VAL A O 1
ATOM 1934 N N . ALA A 1 255 ? -11.078 -20.656 -23.734 1 93.81 255 ALA A N 1
ATOM 1935 C CA . ALA A 1 255 ? -12.367 -20.25 -23.188 1 93.81 255 ALA A CA 1
ATOM 1936 C C . ALA A 1 255 ? -13.344 -21.422 -23.109 1 93.81 255 ALA A C 1
ATOM 1938 O O . ALA A 1 255 ? -14.148 -21.5 -22.188 1 93.81 255 ALA A O 1
ATOM 1939 N N . THR A 1 256 ? -13.227 -22.359 -24.062 1 95.69 256 THR A N 1
ATOM 1940 C CA . THR A 1 256 ? -14.164 -23.484 -24.125 1 95.69 256 THR A CA 1
ATOM 1941 C C . THR A 1 256 ? -13.555 -24.734 -23.5 1 95.69 256 THR A C 1
ATOM 1943 O O . THR A 1 256 ? -14.125 -25.828 -23.594 1 95.69 256 THR A O 1
ATOM 1946 N N . ARG A 1 257 ? -12.336 -24.703 -22.984 1 95.69 257 ARG A N 1
ATOM 1947 C CA . ARG A 1 257 ? -11.664 -25.75 -22.219 1 95.69 257 ARG A CA 1
ATOM 1948 C C . ARG A 1 257 ? -11.328 -26.938 -23.094 1 95.69 257 ARG A C 1
ATOM 1950 O O . ARG A 1 257 ? -11.414 -28.094 -22.656 1 95.69 257 ARG A O 1
ATOM 1957 N N . LYS A 1 258 ? -11.086 -26.625 -24.375 1 97.31 258 LYS A N 1
ATOM 1958 C CA . LYS A 1 258 ? -10.414 -27.641 -25.188 1 97.31 258 LYS A CA 1
ATOM 1959 C C . LYS A 1 258 ? -8.977 -27.859 -24.719 1 97.31 258 LYS A C 1
ATOM 1961 O O . LYS A 1 258 ? -8.422 -28.938 -24.875 1 97.31 258 LYS A O 1
ATOM 1966 N N . VAL A 1 259 ? -8.406 -26.875 -24.172 1 97.75 259 VAL A N 1
ATOM 1967 C CA . VAL A 1 259 ? -7.109 -26.859 -23.5 1 97.75 259 VAL A CA 1
ATOM 1968 C C . VAL A 1 259 ? -7.211 -26.094 -22.188 1 97.75 259 VAL A C 1
ATOM 1970 O O . VAL A 1 259 ? -8.141 -25.312 -21.984 1 97.75 259 VAL A O 1
ATOM 1973 N N . LYS A 1 260 ? -6.375 -26.391 -21.234 1 96.38 260 LYS A N 1
ATOM 1974 C CA . LYS A 1 260 ? -6.426 -25.688 -19.969 1 96.38 260 LYS A CA 1
ATOM 1975 C C . LYS A 1 260 ? -5.922 -24.25 -20.109 1 96.38 260 LYS A C 1
ATOM 1977 O O . LYS A 1 260 ? -6.434 -23.344 -19.453 1 96.38 260 LYS A O 1
ATOM 1982 N N . ASN A 1 261 ? -4.957 -24 -20.844 1 96.56 261 ASN A N 1
ATOM 1983 C CA . ASN A 1 261 ? -4.312 -22.75 -21.219 1 96.56 261 ASN A CA 1
ATOM 1984 C C . ASN A 1 261 ? -3.553 -22.891 -22.547 1 96.56 261 ASN A C 1
ATOM 1986 O O . ASN A 1 261 ? -3.52 -23.969 -23.125 1 96.56 261 ASN A O 1
ATOM 1990 N N . ALA A 1 262 ? -2.996 -21.703 -23.047 1 97.81 262 ALA A N 1
ATOM 1991 C CA . ALA A 1 262 ? -2.365 -21.844 -24.359 1 97.81 262 ALA A CA 1
ATOM 1992 C C . ALA A 1 262 ? -1.423 -20.688 -24.656 1 97.81 262 ALA A C 1
ATOM 1994 O O . ALA A 1 262 ? -1.511 -19.625 -24.016 1 97.81 262 ALA A O 1
ATOM 1995 N N . ILE A 1 263 ? -0.517 -20.922 -25.547 1 97.31 263 ILE A N 1
ATOM 1996 C CA . ILE A 1 263 ? 0.354 -19.891 -26.094 1 97.31 263 ILE A CA 1
ATOM 1997 C C . ILE A 1 263 ? 0.217 -19.844 -27.609 1 97.31 263 ILE A C 1
ATOM 1999 O O . ILE A 1 263 ? 0.231 -20.875 -28.281 1 97.31 263 ILE A O 1
ATOM 2003 N N . ALA A 1 264 ? -0.017 -18.656 -28.141 1 97.44 264 ALA A N 1
ATOM 2004 C CA . ALA A 1 264 ? -0.079 -18.422 -29.578 1 97.44 264 ALA A CA 1
ATOM 2005 C C . ALA A 1 264 ? 1.196 -17.75 -30.078 1 97.44 264 ALA A C 1
ATOM 2007 O O . ALA A 1 264 ? 1.442 -16.578 -29.781 1 97.44 264 ALA A O 1
ATOM 2008 N N . VAL A 1 265 ? 2.031 -18.516 -30.781 1 97.06 265 VAL A N 1
ATOM 2009 C CA . VAL A 1 265 ? 3.219 -17.984 -31.438 1 97.06 265 VAL A CA 1
ATOM 2010 C C . VAL A 1 265 ? 2.854 -17.453 -32.812 1 97.06 265 VAL A C 1
ATOM 2012 O O . VAL A 1 265 ? 3.027 -18.156 -33.812 1 97.06 265 VAL A O 1
ATOM 2015 N N . ILE A 1 266 ? 2.363 -16.203 -32.844 1 96.38 266 ILE A N 1
ATOM 2016 C CA . ILE A 1 266 ? 1.727 -15.695 -34.062 1 96.38 266 ILE A CA 1
ATOM 2017 C C . ILE A 1 266 ? 2.473 -14.453 -34.562 1 96.38 266 ILE A C 1
ATOM 2019 O O . ILE A 1 266 ? 3.209 -13.82 -33.781 1 96.38 266 ILE A O 1
ATOM 2023 N N . ARG A 1 267 ? 2.291 -14.18 -35.719 1 95.31 267 ARG A N 1
ATOM 2024 C CA . ARG A 1 267 ? 2.889 -13.078 -36.469 1 95.31 267 ARG A CA 1
ATOM 2025 C C . ARG A 1 267 ? 2.102 -12.789 -37.75 1 95.31 267 ARG A C 1
ATOM 2027 O O . ARG A 1 267 ? 1.591 -13.711 -38.375 1 95.31 267 ARG A O 1
ATOM 2034 N N . PRO A 1 268 ? 2.002 -11.477 -38.219 1 95.31 268 PRO A N 1
ATOM 2035 C CA . PRO A 1 268 ? 2.557 -10.258 -37.625 1 95.31 268 PRO A CA 1
ATOM 2036 C C . PRO A 1 268 ? 1.865 -9.867 -36.312 1 95.31 268 PRO A C 1
ATOM 2038 O O . PRO A 1 268 ? 0.755 -10.336 -36.031 1 95.31 268 PRO A O 1
ATOM 2041 N N . PRO A 1 269 ? 2.553 -9.078 -35.469 1 92.25 269 PRO A N 1
ATOM 2042 C CA . PRO A 1 269 ? 1.954 -8.641 -34.219 1 92.25 269 PRO A CA 1
ATOM 2043 C C . PRO A 1 269 ? 0.794 -7.664 -34.406 1 92.25 269 PRO A C 1
ATOM 2045 O O . PRO A 1 269 ? 0.576 -7.184 -35.531 1 92.25 269 PRO A O 1
ATOM 2048 N N . GLY A 1 270 ? 0.04 -7.355 -33.312 1 90.75 270 GLY A N 1
ATOM 2049 C CA . GLY A 1 270 ? -1.164 -6.566 -33.531 1 90.75 270 GLY A CA 1
ATOM 2050 C C . GLY A 1 270 ? -1.4 -5.531 -32.469 1 90.75 270 GLY A C 1
ATOM 2051 O O . GLY A 1 270 ? -2.234 -4.637 -32.625 1 90.75 270 GLY A O 1
ATOM 2052 N N . HIS A 1 271 ? -0.667 -5.527 -31.281 1 81.94 271 HIS A N 1
ATOM 2053 C CA . HIS A 1 271 ? -1.064 -4.816 -30.078 1 81.94 271 HIS A CA 1
ATOM 2054 C C . HIS A 1 271 ? -0.931 -3.307 -30.25 1 81.94 271 HIS A C 1
ATOM 2056 O O . HIS A 1 271 ? -1.487 -2.533 -29.469 1 81.94 271 HIS A O 1
ATOM 2062 N N . HIS A 1 272 ? -0.336 -2.809 -31.375 1 82.06 272 HIS A N 1
ATOM 2063 C CA . HIS A 1 272 ? -0.21 -1.374 -31.594 1 82.06 272 HIS A CA 1
ATOM 2064 C C . HIS A 1 272 ? -1.226 -0.887 -32.625 1 82.06 272 HIS A C 1
ATOM 2066 O O . HIS A 1 272 ? -1.383 0.319 -32.812 1 82.06 272 HIS A O 1
ATOM 2072 N N . ALA A 1 273 ? -1.862 -1.788 -33.312 1 87.94 273 ALA A N 1
ATOM 2073 C CA . ALA A 1 273 ? -2.816 -1.398 -34.344 1 87.94 273 ALA A CA 1
ATOM 2074 C C . ALA A 1 273 ? -4.016 -0.676 -33.719 1 87.94 273 ALA A C 1
ATOM 2076 O O . ALA A 1 273 ? -4.598 -1.141 -32.75 1 87.94 273 ALA A O 1
ATOM 2077 N N . GLU A 1 274 ? -4.312 0.398 -34.281 1 87.81 274 GLU A N 1
ATOM 2078 C CA . GLU A 1 274 ? -5.484 1.155 -33.875 1 87.81 274 GLU A CA 1
ATOM 2079 C C . GLU A 1 274 ? -6.719 0.779 -34.688 1 87.81 274 GLU A C 1
ATOM 2081 O O . GLU A 1 274 ? -6.648 -0.088 -35.562 1 87.81 274 GLU A O 1
ATOM 2086 N N . HIS A 1 275 ? -7.781 1.4 -34.375 1 90.44 275 HIS A N 1
ATOM 2087 C CA . HIS A 1 275 ? -9.047 1.064 -35.031 1 90.44 275 HIS A CA 1
ATOM 2088 C C . HIS A 1 275 ? -8.992 1.299 -36.531 1 90.44 275 HIS A C 1
ATOM 2090 O O . HIS A 1 275 ? -9.617 0.57 -37.312 1 90.44 275 HIS A O 1
ATOM 2096 N N . ASP A 1 276 ? -8.172 2.301 -36.938 1 92.12 276 ASP A N 1
ATOM 2097 C CA . ASP A 1 276 ? -8.227 2.682 -38.344 1 92.12 276 ASP A CA 1
ATOM 2098 C C . ASP A 1 276 ? -6.816 2.873 -38.906 1 92.12 276 ASP A C 1
ATOM 2100 O O . ASP A 1 276 ? -6.645 3.51 -39.938 1 92.12 276 ASP A O 1
ATOM 2104 N N . LYS A 1 277 ? -5.828 2.396 -38.156 1 90.5 277 LYS A N 1
ATOM 2105 C CA . LYS A 1 277 ? -4.469 2.666 -38.594 1 90.5 277 LYS A CA 1
ATOM 2106 C C . LYS A 1 277 ? -3.527 1.526 -38.219 1 90.5 277 LYS A C 1
ATOM 2108 O O . LYS A 1 277 ? -3.625 0.966 -37.125 1 90.5 277 LYS A O 1
ATOM 2113 N N . THR A 1 278 ? -2.623 1.162 -39.281 1 90.31 278 THR A N 1
ATOM 2114 C CA . THR A 1 278 ? -1.497 0.285 -38.969 1 90.31 278 THR A CA 1
ATOM 2115 C C . THR A 1 278 ? -0.376 1.06 -38.281 1 90.31 278 THR A C 1
ATOM 2117 O O . THR A 1 278 ? -0.151 2.234 -38.594 1 90.31 278 THR A O 1
ATOM 2120 N N . MET A 1 279 ? 0.182 0.48 -37.344 1 85.31 279 MET A N 1
ATOM 2121 C CA . MET A 1 279 ? 1.271 1.174 -36.656 1 85.31 279 MET A CA 1
ATOM 2122 C C . MET A 1 279 ? 2.174 0.184 -35.938 1 85.31 279 MET A C 1
ATOM 2124 O O . MET A 1 279 ? 1.706 -0.844 -35.438 1 85.31 279 MET A O 1
ATOM 2128 N N . GLY A 1 280 ? 3.461 0.473 -35.812 1 83.19 280 GLY A N 1
ATOM 2129 C CA . GLY A 1 280 ? 4.387 -0.291 -35 1 83.19 280 GLY A CA 1
ATOM 2130 C C . GLY A 1 280 ? 4.41 -1.769 -35.344 1 83.19 280 GLY A C 1
ATOM 2131 O O . GLY A 1 280 ? 4.234 -2.617 -34.438 1 83.19 280 GLY A O 1
ATOM 2132 N N . PHE A 1 281 ? 4.52 -2.055 -36.594 1 87.12 281 PHE A N 1
ATOM 2133 C CA . PHE A 1 281 ? 4.637 -3.412 -37.125 1 87.12 281 PHE A CA 1
ATOM 2134 C C . PHE A 1 281 ? 3.27 -4.082 -37.219 1 87.12 281 PHE A C 1
ATOM 2136 O O . PHE A 1 281 ? 3.143 -5.184 -37.75 1 87.12 281 PHE A O 1
ATOM 2143 N N . CYS A 1 282 ? 2.205 -3.467 -36.594 1 90.69 282 CYS A N 1
ATOM 2144 C CA . CYS A 1 282 ? 0.921 -4.121 -36.344 1 90.69 282 CYS A CA 1
ATOM 2145 C C . CYS A 1 282 ? -0.087 -3.734 -37.438 1 90.69 282 CYS A C 1
ATOM 2147 O O . CYS A 1 282 ? -0.212 -2.557 -37.781 1 90.69 282 CYS A O 1
ATOM 2149 N N . LEU A 1 283 ? -0.707 -4.676 -37.969 1 95 283 LEU A N 1
ATOM 2150 C CA . LEU A 1 283 ? -1.675 -4.477 -39.031 1 95 283 LEU A CA 1
ATOM 2151 C C . LEU A 1 283 ? -3.102 -4.562 -38.5 1 95 283 LEU A C 1
ATOM 2153 O O . LEU A 1 283 ? -3.875 -3.611 -38.625 1 95 283 LEU A O 1
ATOM 2157 N N . PHE A 1 284 ? -3.49 -5.684 -37.969 1 96.06 284 PHE A N 1
ATOM 2158 C CA . PHE A 1 284 ? -4.73 -5.887 -37.25 1 96.06 284 PHE A CA 1
ATOM 2159 C C . PHE A 1 284 ? -4.449 -6.18 -35.781 1 96.06 284 PHE A C 1
ATOM 2161 O O . PHE A 1 284 ? -3.408 -6.75 -35.438 1 96.06 284 PHE A O 1
ATOM 2168 N N . ASN A 1 285 ? -5.324 -5.758 -34.875 1 92.5 285 ASN A N 1
ATOM 2169 C CA . ASN A 1 285 ? -5.16 -6.039 -33.469 1 92.5 285 ASN A CA 1
ATOM 2170 C C . ASN A 1 285 ? -5.625 -7.453 -33.094 1 92.5 285 ASN A C 1
ATOM 2172 O O . ASN A 1 285 ? -6.797 -7.668 -32.812 1 92.5 285 ASN A O 1
ATOM 2176 N N . ASN A 1 286 ? -4.711 -8.367 -33.094 1 94.12 286 ASN A N 1
ATOM 2177 C CA . ASN A 1 286 ? -5.008 -9.789 -32.938 1 94.12 286 ASN A CA 1
ATOM 2178 C C . ASN A 1 286 ? -5.805 -10.078 -31.688 1 94.12 286 ASN A C 1
ATOM 2180 O O . ASN A 1 286 ? -6.867 -10.695 -31.734 1 94.12 286 ASN A O 1
ATOM 2184 N N . VAL A 1 287 ? -5.312 -9.555 -30.5 1 89.81 287 VAL A N 1
ATOM 2185 C CA . VAL A 1 287 ? -5.84 -9.93 -29.188 1 89.81 287 VAL A CA 1
ATOM 2186 C C . VAL A 1 287 ? -7.199 -9.266 -28.984 1 89.81 287 VAL A C 1
ATOM 2188 O O . VAL A 1 287 ? -8.133 -9.898 -28.469 1 89.81 287 VAL A O 1
ATOM 2191 N N . SER A 1 288 ? -7.355 -8.016 -29.391 1 88.5 288 SER A N 1
ATOM 2192 C CA . SER A 1 288 ? -8.625 -7.32 -29.234 1 88.5 288 SER A CA 1
ATOM 2193 C C . SER A 1 288 ? -9.727 -7.984 -30.062 1 88.5 288 SER A C 1
ATOM 2195 O O . SER A 1 288 ? -10.859 -8.133 -29.594 1 88.5 288 SER A O 1
ATOM 2197 N N . VAL A 1 289 ? -9.359 -8.344 -31.312 1 93.5 289 VAL A N 1
ATOM 2198 C CA . VAL A 1 289 ? -10.336 -9.031 -32.156 1 93.5 289 VAL A CA 1
ATOM 2199 C C . VAL A 1 289 ? -10.719 -10.367 -31.547 1 93.5 289 VAL A C 1
ATOM 2201 O O . VAL A 1 289 ? -11.898 -10.703 -31.453 1 93.5 289 VAL A O 1
ATOM 2204 N N . ALA A 1 290 ? -9.711 -11.109 -31.078 1 94.81 290 ALA A N 1
ATOM 2205 C CA . ALA A 1 290 ? -9.961 -12.406 -30.438 1 94.81 290 ALA A CA 1
ATOM 2206 C C . ALA A 1 290 ? -10.875 -12.258 -29.234 1 94.81 290 ALA A C 1
ATOM 2208 O O . ALA A 1 290 ? -11.797 -13.055 -29.047 1 94.81 290 ALA A O 1
ATOM 2209 N N . ALA A 1 291 ? -10.609 -11.25 -28.359 1 88.81 291 ALA A N 1
ATOM 2210 C CA . ALA A 1 291 ? -11.414 -11 -27.172 1 88.81 291 ALA A CA 1
ATOM 2211 C C . ALA A 1 291 ? -12.867 -10.734 -27.531 1 88.81 291 ALA A C 1
ATOM 2213 O O . ALA A 1 291 ? -13.781 -11.312 -26.938 1 88.81 291 ALA A O 1
ATOM 2214 N N . ARG A 1 292 ? -13.102 -9.906 -28.547 1 91.69 292 ARG A N 1
ATOM 2215 C CA . ARG A 1 292 ? -14.453 -9.555 -28.953 1 91.69 292 ARG A CA 1
ATOM 2216 C C . ARG A 1 292 ? -15.172 -10.758 -29.547 1 91.69 292 ARG A C 1
ATOM 2218 O O . ARG A 1 292 ? -16.375 -10.945 -29.328 1 91.69 292 ARG A O 1
ATOM 2225 N N . VAL A 1 293 ? -14.453 -11.5 -30.344 1 95.12 293 VAL A N 1
ATOM 2226 C CA . VAL A 1 293 ? -15.039 -12.711 -30.922 1 95.12 293 VAL A CA 1
ATOM 2227 C C . VAL A 1 293 ? -15.477 -13.656 -29.797 1 95.12 293 VAL A C 1
ATOM 2229 O O . VAL A 1 293 ? -16.578 -14.211 -29.844 1 95.12 293 VAL A O 1
ATOM 2232 N N . CYS A 1 294 ? -14.609 -13.883 -28.797 1 93.06 294 CYS A N 1
ATOM 2233 C CA . CYS A 1 294 ? -14.953 -14.734 -27.672 1 93.06 294 CYS A CA 1
ATOM 2234 C C . CYS A 1 294 ? -16.203 -14.211 -26.953 1 93.06 294 CYS A C 1
ATOM 2236 O O . CYS A 1 294 ? -17.094 -14.992 -26.625 1 93.06 294 CYS A O 1
ATOM 2238 N N . GLN A 1 295 ? -16.281 -12.883 -26.703 1 88.38 295 GLN A N 1
ATOM 2239 C CA . GLN A 1 295 ? -17.438 -12.281 -26.031 1 88.38 295 GLN A CA 1
ATOM 2240 C C . GLN A 1 295 ? -18.703 -12.5 -26.844 1 88.38 295 GLN A C 1
ATOM 2242 O O . GLN A 1 295 ? -19.75 -12.844 -26.281 1 88.38 295 GLN A O 1
ATOM 2247 N N . ASN A 1 296 ? -18.625 -12.328 -28.141 1 92.88 296 ASN A N 1
ATOM 2248 C CA . ASN A 1 296 ? -19.781 -12.461 -29.031 1 92.88 296 ASN A CA 1
ATOM 2249 C C . ASN A 1 296 ? -20.266 -13.906 -29.094 1 92.88 296 ASN A C 1
ATOM 2251 O O . ASN A 1 296 ? -21.484 -14.156 -29.047 1 92.88 296 ASN A O 1
ATOM 2255 N N . ARG A 1 297 ? -19.375 -14.812 -29.172 1 94.94 297 ARG A N 1
ATOM 2256 C CA . ARG A 1 297 ? -19.734 -16.219 -29.375 1 94.94 297 ARG A CA 1
ATOM 2257 C C . ARG A 1 297 ? -20.141 -16.875 -28.062 1 94.94 297 ARG A C 1
ATOM 2259 O O . ARG A 1 297 ? -21.016 -17.75 -28.047 1 94.94 297 ARG A O 1
ATOM 2266 N N . LEU A 1 298 ? -19.531 -16.484 -26.953 1 93.38 298 LEU A N 1
ATOM 2267 C CA . LEU A 1 298 ? -19.719 -17.219 -25.703 1 93.38 298 LEU A CA 1
ATOM 2268 C C . LEU A 1 298 ? -20.609 -16.422 -24.75 1 93.38 298 LEU A C 1
ATOM 2270 O O . LEU A 1 298 ? -21.125 -16.984 -23.781 1 93.38 298 LEU A O 1
ATOM 2274 N N . GLY A 1 299 ? -20.828 -15.141 -24.953 1 88.94 299 GLY A N 1
ATOM 2275 C CA . GLY A 1 299 ? -21.75 -14.32 -24.172 1 88.94 299 GLY A CA 1
ATOM 2276 C C . GLY A 1 299 ? -21.359 -14.188 -22.719 1 88.94 299 GLY A C 1
ATOM 2277 O O . GLY A 1 299 ? -20.219 -13.82 -22.406 1 88.94 299 GLY A O 1
ATOM 2278 N N . ASP A 1 300 ? -22.234 -14.656 -21.75 1 81.19 300 ASP A N 1
ATOM 2279 C CA . ASP A 1 300 ? -22.094 -14.445 -20.312 1 81.19 300 ASP A CA 1
ATOM 2280 C C . ASP A 1 300 ? -20.953 -15.273 -19.75 1 81.19 300 ASP A C 1
ATOM 2282 O O . ASP A 1 300 ? -20.359 -14.906 -18.719 1 81.19 300 ASP A O 1
ATOM 2286 N N . SER A 1 301 ? -20.609 -16.25 -20.438 1 82.31 301 SER A N 1
ATOM 2287 C CA . SER A 1 301 ? -19.547 -17.109 -19.938 1 82.31 301 SER A CA 1
ATOM 2288 C C . SER A 1 301 ? -18.172 -16.469 -20.156 1 82.31 301 SER A C 1
ATOM 2290 O O . SER A 1 301 ? -17.188 -16.891 -19.578 1 82.31 301 SER A O 1
ATOM 2292 N N . CYS A 1 302 ? -18.156 -15.5 -21.031 1 85.38 302 CYS A N 1
ATOM 2293 C CA . CYS A 1 302 ? -16.922 -14.781 -21.328 1 85.38 302 CYS A CA 1
ATOM 2294 C C . CYS A 1 302 ? -17.172 -13.281 -21.438 1 85.38 302 CYS A C 1
ATOM 2296 O O . CYS A 1 302 ? -16.703 -12.641 -22.391 1 85.38 302 CYS A O 1
ATOM 2298 N N . ARG A 1 303 ? -17.859 -12.758 -20.5 1 78.75 303 ARG A N 1
ATOM 2299 C CA . ARG A 1 303 ? -18.297 -11.367 -20.547 1 78.75 303 ARG A CA 1
ATOM 2300 C C . ARG A 1 303 ? -17.156 -10.422 -20.203 1 78.75 303 ARG A C 1
ATOM 2302 O O . ARG A 1 303 ? -16.969 -9.391 -20.844 1 78.75 303 ARG A O 1
ATOM 2309 N N . LYS A 1 304 ? -16.375 -10.797 -19.188 1 77.19 304 LYS A N 1
ATOM 2310 C CA . LYS A 1 304 ? -15.266 -9.945 -18.75 1 77.19 304 LYS A CA 1
ATOM 2311 C C . LYS A 1 304 ? -13.914 -10.562 -19.109 1 77.19 304 LYS A C 1
ATOM 2313 O O . LYS A 1 304 ? -13.648 -11.719 -18.766 1 77.19 304 LYS A O 1
ATOM 2318 N N . ILE A 1 305 ? -13.117 -9.852 -19.875 1 79.94 305 ILE A N 1
ATOM 2319 C CA . ILE A 1 305 ? -11.812 -10.328 -20.328 1 79.94 305 ILE A CA 1
ATOM 2320 C C . ILE A 1 305 ? -10.734 -9.328 -19.906 1 79.94 305 ILE A C 1
ATOM 2322 O O . ILE A 1 305 ? -10.891 -8.117 -20.094 1 79.94 305 ILE A O 1
ATOM 2326 N N . LEU A 1 306 ? -9.633 -9.828 -19.203 1 76.19 306 LEU A N 1
ATOM 2327 C CA . LEU A 1 306 ? -8.477 -9.023 -18.844 1 76.19 306 LEU A CA 1
ATOM 2328 C C . LEU A 1 306 ? -7.355 -9.188 -19.859 1 76.19 306 LEU A C 1
ATOM 2330 O O . LEU A 1 306 ? -6.906 -10.305 -20.125 1 76.19 306 LEU A O 1
ATOM 2334 N N . ILE A 1 307 ? -6.957 -8.086 -20.547 1 80 307 ILE A N 1
ATOM 2335 C CA . ILE A 1 307 ? -5.82 -8.086 -21.453 1 80 307 ILE A CA 1
ATOM 2336 C C . ILE A 1 307 ? -4.629 -7.395 -20.812 1 80 307 ILE A C 1
ATOM 2338 O O . ILE A 1 307 ? -4.707 -6.219 -20.438 1 80 307 ILE A O 1
ATOM 2342 N N . LEU A 1 308 ? -3.57 -8.133 -20.578 1 73.56 308 LEU A N 1
ATOM 2343 C CA . LEU A 1 308 ? -2.357 -7.59 -19.984 1 73.56 308 LEU A CA 1
ATOM 2344 C C . LEU A 1 308 ? -1.23 -7.52 -21 1 73.56 308 LEU A C 1
ATOM 2346 O O . LEU A 1 308 ? -0.845 -8.539 -21.578 1 73.56 308 LEU A O 1
ATOM 2350 N N . ASP A 1 309 ? -0.796 -6.258 -21.25 1 72.38 309 ASP A N 1
ATOM 2351 C CA . ASP A 1 309 ? 0.361 -6.039 -22.125 1 72.38 309 ASP A CA 1
ATOM 2352 C C . ASP A 1 309 ? 1.621 -5.789 -21.297 1 72.38 309 ASP A C 1
ATOM 2354 O O . ASP A 1 309 ? 1.712 -4.789 -20.578 1 72.38 309 ASP A O 1
ATOM 2358 N N . TRP A 1 310 ? 2.508 -6.691 -21.141 1 61.28 310 TRP A N 1
ATOM 2359 C CA . TRP A 1 310 ? 3.691 -6.609 -20.297 1 61.28 310 TRP A CA 1
ATOM 2360 C C . TRP A 1 310 ? 4.562 -5.422 -20.688 1 61.28 310 TRP A C 1
ATOM 2362 O O . TRP A 1 310 ? 5.461 -5.027 -19.938 1 61.28 310 TRP A O 1
ATOM 2372 N N . MET A 1 311 ? 4.645 -4.902 -21.703 1 51.06 311 MET A N 1
ATOM 2373 C CA . MET A 1 311 ? 5.449 -3.719 -22 1 51.06 311 MET A CA 1
ATOM 2374 C C . MET A 1 311 ? 4.562 -2.518 -22.297 1 51.06 311 MET A C 1
ATOM 2376 O O . MET A 1 311 ? 4.961 -1.373 -22.078 1 51.06 311 MET A O 1
ATOM 2380 N N . GLY A 1 312 ? 3.492 -2.609 -23.203 1 43.09 312 GLY A N 1
ATOM 2381 C CA . GLY A 1 312 ? 3.113 -1.676 -24.25 1 43.09 312 GLY A CA 1
ATOM 2382 C C . GLY A 1 312 ? 1.948 -0.785 -23.859 1 43.09 312 GLY A C 1
ATOM 2383 O O . GLY A 1 312 ? 1.448 -0.859 -22.734 1 43.09 312 GLY A O 1
ATOM 2384 N N . ASN A 1 313 ? 1.729 0.172 -24.75 1 36.97 313 ASN A N 1
ATOM 2385 C CA . ASN A 1 313 ? 0.731 1.212 -24.984 1 36.97 313 ASN A CA 1
ATOM 2386 C C . ASN A 1 313 ? -0.677 0.63 -25.062 1 36.97 313 ASN A C 1
ATOM 2388 O O . ASN A 1 313 ? -1.203 0.403 -26.141 1 36.97 313 ASN A O 1
ATOM 2392 N N . SER A 1 314 ? -0.955 -0.339 -24.406 1 34.59 314 SER A N 1
ATOM 2393 C CA . SER A 1 314 ? -2.236 -0.894 -24.828 1 34.59 314 SER A CA 1
ATOM 2394 C C . SER A 1 314 ? -3.381 0.069 -24.531 1 34.59 314 SER A C 1
ATOM 2396 O O . SER A 1 314 ? -3.535 0.526 -23.406 1 34.59 314 SER A O 1
ATOM 2398 N N . THR A 1 315 ? -3.738 0.838 -25.484 1 33.62 315 THR A N 1
ATOM 2399 C CA . THR A 1 315 ? -4.852 1.782 -25.516 1 33.62 315 THR A CA 1
ATOM 2400 C C . THR A 1 315 ? -6.18 1.055 -25.344 1 33.62 315 THR A C 1
ATOM 2402 O O . THR A 1 315 ? -7.246 1.667 -25.438 1 33.62 315 THR A O 1
ATOM 2405 N N . LEU A 1 316 ? -6.371 -0.005 -24.734 1 34.81 316 LEU A N 1
ATOM 2406 C CA . LEU A 1 316 ? -7.73 -0.417 -25.062 1 34.81 316 LEU A CA 1
ATOM 2407 C C . LEU A 1 316 ? -8.75 0.482 -24.375 1 34.81 316 LEU A C 1
ATOM 2409 O O . LEU A 1 316 ? -8.68 0.696 -23.156 1 34.81 316 LEU A O 1
ATOM 2413 N N . GLU A 1 317 ? -9.219 1.334 -25.031 1 33.84 317 GLU A N 1
ATOM 2414 C CA . GLU A 1 317 ? -10.312 2.219 -24.641 1 33.84 317 GLU A CA 1
ATOM 2415 C C . GLU A 1 317 ? -11.539 1.421 -24.188 1 33.84 317 GLU A C 1
ATOM 2417 O O . GLU A 1 317 ? -12.508 1.993 -23.703 1 33.84 317 GLU A O 1
ATOM 2422 N N . GLY A 1 318 ? -11.641 0.135 -24.531 1 33.53 318 GLY A N 1
ATOM 2423 C CA . GLY A 1 318 ? -13.016 -0.279 -24.281 1 33.53 318 GLY A CA 1
ATOM 2424 C C . GLY A 1 318 ? -13.266 -0.629 -22.812 1 33.53 318 GLY A C 1
ATOM 2425 O O . GLY A 1 318 ? -12.336 -0.998 -22.094 1 33.53 318 GLY A O 1
ATOM 2426 N N . LYS A 1 319 ? -14.367 -0.334 -22.266 1 39.75 319 LYS A N 1
ATOM 2427 C CA . LYS A 1 319 ? -14.828 -0.365 -20.875 1 39.75 319 LYS A CA 1
ATOM 2428 C C . LYS A 1 319 ? -14.602 -1.741 -20.25 1 39.75 319 LYS A C 1
ATOM 2430 O O . LYS A 1 319 ? -14.492 -1.865 -19.031 1 39.75 319 LYS A O 1
ATOM 2435 N N . LYS A 1 320 ? -14.688 -2.826 -21.109 1 38.16 320 LYS A N 1
ATOM 2436 C CA . LYS A 1 320 ? -14.727 -4.16 -20.531 1 38.16 320 LYS A CA 1
ATOM 2437 C C . LYS A 1 320 ? -13.383 -4.875 -20.703 1 38.16 320 LYS A C 1
ATOM 2439 O O . LYS A 1 320 ? -13.289 -6.082 -20.484 1 38.16 320 LYS A O 1
ATOM 2444 N N . VAL A 1 321 ? -12.539 -4.273 -21.406 1 34.56 321 VAL A N 1
ATOM 2445 C CA . VAL A 1 321 ? -11.195 -4.816 -21.547 1 34.56 321 VAL A CA 1
ATOM 2446 C C . VAL A 1 321 ? -10.188 -3.889 -20.875 1 34.56 321 VAL A C 1
ATOM 2448 O O . VAL A 1 321 ? -10.102 -2.705 -21.203 1 34.56 321 VAL A O 1
ATOM 2451 N N . THR A 1 322 ? -9.805 -4.16 -19.609 1 37.88 322 THR A N 1
ATOM 2452 C CA . THR A 1 322 ? -8.82 -3.346 -18.891 1 37.88 322 THR A CA 1
ATOM 2453 C C . THR A 1 322 ? -7.402 -3.791 -19.219 1 37.88 322 THR A C 1
ATOM 2455 O O . THR A 1 322 ? -7.062 -4.965 -19.062 1 37.88 322 THR A O 1
ATOM 2458 N N . GLY A 1 323 ? -6.734 -3.123 -20.172 1 37.34 323 GLY A N 1
ATOM 2459 C CA . GLY A 1 323 ? -5.312 -3.346 -20.391 1 37.34 323 GLY A CA 1
ATOM 2460 C C . GLY A 1 323 ? -4.449 -2.762 -19.281 1 37.34 323 GLY A C 1
ATOM 2461 O O . GLY A 1 323 ? -4.609 -1.598 -18.922 1 37.34 323 GLY A O 1
ATOM 2462 N N . ILE A 1 324 ? -3.945 -3.537 -18.234 1 37.62 324 ILE A N 1
ATOM 2463 C CA . ILE A 1 324 ? -3.055 -3.049 -17.188 1 37.62 324 ILE A CA 1
ATOM 2464 C C . ILE A 1 324 ? -1.607 -3.381 -17.547 1 37.62 324 ILE A C 1
ATOM 2466 O O . ILE A 1 324 ? -1.277 -4.539 -17.812 1 37.62 324 ILE A O 1
ATOM 2470 N N . THR A 1 325 ? -0.832 -2.531 -18.125 1 35.53 325 THR A N 1
ATOM 2471 C CA . THR A 1 325 ? 0.606 -2.727 -18.281 1 35.53 325 THR A CA 1
ATOM 2472 C C . THR A 1 325 ? 1.281 -2.832 -16.922 1 35.53 325 THR A C 1
ATOM 2474 O O . THR A 1 325 ? 2.498 -3.004 -16.828 1 35.53 325 THR A O 1
ATOM 2477 N N . VAL A 1 326 ? 0.791 -2.543 -15.766 1 36.41 326 VAL A N 1
ATOM 2478 C CA . VAL A 1 326 ? 1.526 -2.287 -14.531 1 36.41 326 VAL A CA 1
ATOM 2479 C C . VAL A 1 326 ? 1.928 -3.609 -13.883 1 36.41 326 VAL A C 1
ATOM 2481 O O . VAL A 1 326 ? 1.095 -4.289 -13.281 1 36.41 326 VAL A O 1
ATOM 2484 N N . VAL A 1 327 ? 2.816 -4.363 -14.461 1 35.28 327 VAL A N 1
ATOM 2485 C CA . VAL A 1 327 ? 2.896 -5.746 -13.992 1 35.28 327 VAL A CA 1
ATOM 2486 C C . VAL A 1 327 ? 3.242 -5.77 -12.508 1 35.28 327 VAL A C 1
ATOM 2488 O O . VAL A 1 327 ? 2.578 -6.453 -11.719 1 35.28 327 VAL A O 1
ATOM 2491 N N . LYS A 1 328 ? 4.656 -5.613 -12.297 1 36.81 328 LYS A N 1
ATOM 2492 C CA . LYS A 1 328 ? 5.188 -6.195 -11.07 1 36.81 328 LYS A CA 1
ATOM 2493 C C . LYS A 1 328 ? 4.52 -5.582 -9.844 1 36.81 328 LYS A C 1
ATOM 2495 O O . LYS A 1 328 ? 4.172 -6.297 -8.898 1 36.81 328 LYS A O 1
ATOM 2500 N N . ALA A 1 329 ? 4.766 -4.316 -9.859 1 35.88 329 ALA A N 1
ATOM 2501 C CA . ALA A 1 329 ? 4.363 -3.582 -8.664 1 35.88 329 ALA A CA 1
ATOM 2502 C C . ALA A 1 329 ? 2.855 -3.664 -8.445 1 35.88 329 ALA A C 1
ATOM 2504 O O . ALA A 1 329 ? 2.385 -3.689 -7.309 1 35.88 329 ALA A O 1
ATOM 2505 N N . LEU A 1 330 ? 2.168 -3.637 -9.594 1 37.62 330 LEU A N 1
ATOM 2506 C CA . LEU A 1 330 ? 0.71 -3.604 -9.531 1 37.62 330 LEU A CA 1
ATOM 2507 C C . LEU A 1 330 ? 0.151 -4.969 -9.141 1 37.62 330 LEU A C 1
ATOM 2509 O O . LEU A 1 330 ? -0.92 -5.055 -8.539 1 37.62 330 LEU A O 1
ATOM 2513 N N . VAL A 1 331 ? 0.852 -5.922 -9.641 1 37.88 331 VAL A N 1
ATOM 2514 C CA . VAL A 1 331 ? 0.263 -7.242 -9.438 1 37.88 331 VAL A CA 1
ATOM 2515 C C . VAL A 1 331 ? 0.127 -7.52 -7.938 1 37.88 331 VAL A C 1
ATOM 2517 O O . VAL A 1 331 ? -0.873 -8.086 -7.496 1 37.88 331 VAL A O 1
ATOM 2520 N N . SER A 1 332 ? 1.172 -7.168 -7.281 1 38.72 332 SER A N 1
ATOM 2521 C CA . SER A 1 332 ? 1.091 -7.59 -5.887 1 38.72 332 SER A CA 1
ATOM 2522 C C . SER A 1 332 ? -0.054 -6.891 -5.16 1 38.72 332 SER A C 1
ATOM 2524 O O . SER A 1 332 ? -0.778 -7.512 -4.383 1 38.72 332 SER A O 1
ATOM 2526 N N . GLU A 1 333 ? -0.032 -5.574 -5.34 1 39.16 333 GLU A N 1
ATOM 2527 C CA . GLU A 1 333 ? -1.062 -4.855 -4.594 1 39.16 333 GLU A CA 1
ATOM 2528 C C . GLU A 1 333 ? -2.41 -4.926 -5.309 1 39.16 333 GLU A C 1
ATOM 2530 O O . GLU A 1 333 ? -3.447 -5.105 -4.672 1 39.16 333 GLU A O 1
ATOM 2535 N N . ALA A 1 334 ? -2.428 -4.68 -6.574 1 35.47 334 ALA A N 1
ATOM 2536 C CA . ALA A 1 334 ? -3.605 -4.5 -7.418 1 35.47 334 ALA A CA 1
ATOM 2537 C C . ALA A 1 334 ? -4.199 -5.848 -7.82 1 35.47 334 ALA A C 1
ATOM 2539 O O . ALA A 1 334 ? -5.395 -5.949 -8.109 1 35.47 334 ALA A O 1
ATOM 2540 N N . ASP A 1 335 ? -3.393 -6.828 -7.84 1 39.16 335 ASP A N 1
ATOM 2541 C CA . ASP A 1 335 ? -3.775 -8.031 -8.57 1 39.16 335 ASP A CA 1
ATOM 2542 C C . ASP A 1 335 ? -4.934 -8.75 -7.875 1 39.16 335 ASP A C 1
ATOM 2544 O O . ASP A 1 335 ? -5.789 -9.336 -8.539 1 39.16 335 ASP A O 1
ATOM 2548 N N . VAL A 1 336 ? -4.824 -8.703 -6.613 1 37.22 336 VAL A N 1
ATOM 2549 C CA . VAL A 1 336 ? -5.887 -9.539 -6.066 1 37.22 336 VAL A CA 1
ATOM 2550 C C . VAL A 1 336 ? -7.242 -9.047 -6.57 1 37.22 336 VAL A C 1
ATOM 2552 O O . VAL A 1 336 ? -8.109 -9.852 -6.906 1 37.22 336 VAL A O 1
ATOM 2555 N N . PHE A 1 337 ? -7.344 -7.812 -6.57 1 35.75 337 PHE A N 1
ATOM 2556 C CA . PHE A 1 337 ? -8.703 -7.344 -6.832 1 35.75 337 PHE A CA 1
ATOM 2557 C C . PHE A 1 337 ? -9 -7.355 -8.328 1 35.75 337 PHE A C 1
ATOM 2559 O O . PHE A 1 337 ? -10.125 -7.648 -8.742 1 35.75 337 PHE A O 1
ATOM 2566 N N . ILE A 1 338 ? -8.016 -7.074 -9.055 1 36.84 338 ILE A N 1
ATOM 2567 C CA . ILE A 1 338 ? -8.344 -7.016 -10.477 1 36.84 338 ILE A CA 1
ATOM 2568 C C . ILE A 1 338 ? -8.758 -8.398 -10.969 1 36.84 338 ILE A C 1
ATOM 2570 O O . ILE A 1 338 ? -9.625 -8.523 -11.836 1 36.84 338 ILE A O 1
ATOM 2574 N N . SER A 1 339 ? -8.094 -9.359 -10.406 1 38.47 339 SER A N 1
ATOM 2575 C CA . SER A 1 339 ? -8.203 -10.711 -10.938 1 38.47 339 SER A CA 1
ATOM 2576 C C . SER A 1 339 ? -9.633 -11.227 -10.852 1 38.47 339 SER A C 1
ATOM 2578 O O . SER A 1 339 ? -10.094 -11.953 -11.734 1 38.47 339 SER A O 1
ATOM 2580 N N . ASN A 1 340 ? -10.219 -11.039 -9.75 1 38.12 340 ASN A N 1
ATOM 2581 C CA . ASN A 1 340 ? -11.508 -11.719 -9.703 1 38.12 340 ASN A CA 1
ATOM 2582 C C . ASN A 1 340 ? -12.477 -11.156 -10.742 1 38.12 340 ASN A C 1
ATOM 2584 O O . ASN A 1 340 ? -13.531 -11.742 -10.984 1 38.12 340 ASN A O 1
ATOM 2588 N N . GLN A 1 341 ? -12.094 -10.148 -11.305 1 33.53 341 GLN A N 1
ATOM 2589 C CA . GLN A 1 341 ? -13.109 -9.586 -12.188 1 33.53 341 GLN A CA 1
ATOM 2590 C C . GLN A 1 341 ? -12.727 -9.781 -13.656 1 33.53 341 GLN A C 1
ATOM 2592 O O . GLN A 1 341 ? -13.523 -9.477 -14.547 1 33.53 341 GLN A O 1
ATOM 2597 N N . CYS A 1 342 ? -11.484 -10.219 -14.008 1 31.52 342 CYS A N 1
ATOM 2598 C CA . CYS A 1 342 ? -11.172 -10.227 -15.43 1 31.52 342 CYS A CA 1
ATOM 2599 C C . CYS A 1 342 ? -10.469 -11.523 -15.82 1 31.52 342 CYS A C 1
ATOM 2601 O O . CYS A 1 342 ? -9.812 -12.156 -14.992 1 31.52 342 CYS A O 1
ATOM 2603 N N . GLU A 1 343 ? -10.914 -12.273 -16.906 1 31.59 343 GLU A N 1
ATOM 2604 C CA . GLU A 1 343 ? -10.164 -13.367 -17.531 1 31.59 343 GLU A CA 1
ATOM 2605 C C . GLU A 1 343 ? -8.883 -12.852 -18.188 1 31.59 343 GLU A C 1
ATOM 2607 O O . GLU A 1 343 ? -8.93 -11.977 -19.047 1 31.59 343 GLU A O 1
ATOM 2612 N N . PRO A 1 344 ? -7.59 -13.242 -17.688 1 30.5 344 PRO A N 1
ATOM 2613 C CA . PRO A 1 344 ? -6.359 -12.57 -18.109 1 30.5 344 PRO A CA 1
ATOM 2614 C C . PRO A 1 344 ? -5.836 -13.086 -19.453 1 30.5 344 PRO A C 1
ATOM 2616 O O . PRO A 1 344 ? -5.961 -14.273 -19.75 1 30.5 344 PRO A O 1
ATOM 2619 N N . VAL A 1 345 ? -5.727 -12.312 -20.547 1 30.7 345 VAL A N 1
ATOM 2620 C CA . VAL A 1 345 ? -4.926 -12.609 -21.734 1 30.7 345 VAL A CA 1
ATOM 2621 C C . VAL A 1 345 ? -3.615 -11.828 -21.672 1 30.7 345 VAL A C 1
ATOM 2623 O O . VAL A 1 345 ? -3.619 -10.609 -21.484 1 30.7 345 VAL A O 1
ATOM 2626 N N . ALA A 1 346 ? -2.273 -12.453 -21.312 1 36.47 346 ALA A N 1
ATOM 2627 C CA . ALA A 1 346 ? -0.969 -11.797 -21.266 1 36.47 346 ALA A CA 1
ATOM 2628 C C . ALA A 1 346 ? -0.385 -11.641 -22.672 1 36.47 346 ALA A C 1
ATOM 2630 O O . ALA A 1 346 ? -0.44 -12.562 -23.469 1 36.47 346 ALA A O 1
ATOM 2631 N N . SER A 1 347 ? -0.124 -10.266 -23.266 1 41.97 347 SER A N 1
ATOM 2632 C CA . SER A 1 347 ? 0.423 -10.07 -24.594 1 41.97 347 SER A CA 1
ATOM 2633 C C . SER A 1 347 ? 1.753 -9.328 -24.547 1 41.97 347 SER A C 1
ATOM 2635 O O . SER A 1 347 ? 1.969 -8.484 -23.672 1 41.97 347 SER A O 1
ATOM 2637 N N . GLY A 1 348 ? 2.875 -9.82 -25.281 1 43.72 348 GLY A N 1
ATOM 2638 C CA . GLY A 1 348 ? 3.984 -9.023 -25.781 1 43.72 348 GLY A CA 1
ATOM 2639 C C . GLY A 1 348 ? 5.242 -9.156 -24.953 1 43.72 348 GLY A C 1
ATOM 2640 O O . GLY A 1 348 ? 5.168 -9.359 -23.734 1 43.72 348 GLY A O 1
ATOM 2641 N N . PHE A 1 349 ? 6.344 -9.68 -25.438 1 37.66 349 PHE A N 1
ATOM 2642 C CA . PHE A 1 349 ? 7.668 -9.828 -24.844 1 37.66 349 PHE A CA 1
ATOM 2643 C C . PHE A 1 349 ? 8.555 -8.641 -25.203 1 37.66 349 PHE A C 1
ATOM 2645 O O . PHE A 1 349 ? 9.773 -8.789 -25.344 1 37.66 349 PHE A O 1
ATOM 2652 N N . ASP A 1 350 ? 7.859 -7.375 -25.391 1 42.56 350 ASP A N 1
ATOM 2653 C CA . ASP A 1 350 ? 8.656 -6.23 -25.828 1 42.56 350 ASP A CA 1
ATOM 2654 C C . ASP A 1 350 ? 9.75 -5.914 -24.797 1 42.56 350 ASP A C 1
ATOM 2656 O O . ASP A 1 350 ? 10.805 -5.375 -25.156 1 42.56 350 ASP A O 1
ATOM 2660 N N . ALA A 1 351 ? 9.484 -6.34 -23.547 1 39.31 351 ALA A N 1
ATOM 2661 C CA . ALA A 1 351 ? 10.398 -5.926 -22.484 1 39.31 351 ALA A CA 1
ATOM 2662 C C . ALA A 1 351 ? 11.398 -7.031 -22.156 1 39.31 351 ALA A C 1
ATOM 2664 O O . ALA A 1 351 ? 12.117 -6.953 -21.156 1 39.31 351 ALA A O 1
ATOM 2665 N N . ALA A 1 352 ? 11.43 -7.953 -23.094 1 41.25 352 ALA A N 1
ATOM 2666 C CA . ALA A 1 352 ? 12.273 -9.109 -22.797 1 41.25 352 ALA A CA 1
ATOM 2667 C C . ALA A 1 352 ? 13.742 -8.703 -22.734 1 41.25 352 ALA A C 1
ATOM 2669 O O . ALA A 1 352 ? 14.203 -7.852 -23.5 1 41.25 352 ALA A O 1
ATOM 2670 N N . ALA A 1 353 ? 14.477 -9.195 -21.812 1 41 353 ALA A N 1
ATOM 2671 C CA . ALA A 1 353 ? 15.891 -8.898 -21.609 1 41 353 ALA A CA 1
ATOM 2672 C C . ALA A 1 353 ? 16.688 -9.047 -22.906 1 41 353 ALA A C 1
ATOM 2674 O O . ALA A 1 353 ? 16.625 -10.086 -23.562 1 41 353 ALA A O 1
ATOM 2675 N N . GLY A 1 354 ? 17.281 -8.031 -23.328 1 43.22 354 GLY A N 1
ATOM 2676 C CA . GLY A 1 354 ? 18.109 -8.047 -24.531 1 43.22 354 GLY A CA 1
ATOM 2677 C C . GLY A 1 354 ? 17.438 -7.383 -25.719 1 43.22 354 GLY A C 1
ATOM 2678 O O . GLY A 1 354 ? 18.062 -7.16 -26.75 1 43.22 354 GLY A O 1
ATOM 2679 N N . ASP A 1 355 ? 16.125 -7.094 -25.453 1 51.62 355 ASP A N 1
ATOM 2680 C CA . ASP A 1 355 ? 15.414 -6.438 -26.547 1 51.62 355 ASP A CA 1
ATOM 2681 C C . ASP A 1 355 ? 15.672 -4.934 -26.547 1 51.62 355 ASP A C 1
ATOM 2683 O O . ASP A 1 355 ? 15.375 -4.242 -25.562 1 51.62 355 ASP A O 1
ATOM 2687 N N . GLU A 1 356 ? 16.422 -4.449 -27.359 1 50.06 356 GLU A N 1
ATOM 2688 C CA . GLU A 1 356 ? 16.859 -3.057 -27.438 1 50.06 356 GLU A CA 1
ATOM 2689 C C . GLU A 1 356 ? 15.664 -2.119 -27.625 1 50.06 356 GLU A C 1
ATOM 2691 O O . GLU A 1 356 ? 15.695 -0.97 -27.188 1 50.06 356 GLU A O 1
ATOM 2696 N N . LEU A 1 357 ? 14.617 -2.65 -28.234 1 50.72 357 LEU A N 1
ATOM 2697 C CA . LEU A 1 357 ? 13.508 -1.775 -28.578 1 50.72 357 LEU A CA 1
ATOM 2698 C C . LEU A 1 357 ? 12.625 -1.506 -27.359 1 50.72 357 LEU A C 1
ATOM 2700 O O . LEU A 1 357 ? 12.055 -0.423 -27.234 1 50.72 357 LEU A O 1
ATOM 2704 N N . GLY A 1 358 ? 12.586 -2.465 -26.453 1 52.09 358 GLY A N 1
ATOM 2705 C CA . GLY A 1 358 ? 11.656 -2.32 -25.359 1 52.09 358 GLY A CA 1
ATOM 2706 C C . GLY A 1 358 ? 12.211 -1.492 -24.203 1 52.09 358 GLY A C 1
ATOM 2707 O O . GLY A 1 358 ? 11.453 -0.956 -23.406 1 52.09 358 GLY A O 1
ATOM 2708 N N . GLY A 1 359 ? 13.469 -1.209 -24.234 1 49.16 359 GLY A N 1
ATOM 2709 C CA . GLY A 1 359 ? 14.078 -0.394 -23.203 1 49.16 359 GLY A CA 1
ATOM 2710 C C . GLY A 1 359 ? 13.922 -0.976 -21.812 1 49.16 359 GLY A C 1
ATOM 2711 O O . GLY A 1 359 ? 14.18 -0.296 -20.812 1 49.16 359 GLY A O 1
ATOM 2712 N N . CYS A 1 360 ? 13.148 -2.072 -21.703 1 57.75 360 CYS A N 1
ATOM 2713 C CA . CYS A 1 360 ? 12.969 -2.711 -20.406 1 57.75 360 CYS A CA 1
ATOM 2714 C C . CYS A 1 360 ? 13.664 -4.066 -20.359 1 57.75 360 CYS A C 1
ATOM 2716 O O . CYS A 1 360 ? 13.938 -4.66 -21.406 1 57.75 360 CYS A O 1
ATOM 2718 N N . PHE A 1 361 ? 14.258 -4.34 -19.234 1 62.47 361 PHE A N 1
ATOM 2719 C CA . PHE A 1 361 ? 14.93 -5.621 -19.047 1 62.47 361 PHE A CA 1
ATOM 2720 C C . PHE A 1 361 ? 14.086 -6.547 -18.172 1 62.47 361 PHE A C 1
ATOM 2722 O O . PHE A 1 361 ? 14.148 -6.469 -16.938 1 62.47 361 PHE A O 1
ATOM 2729 N N . VAL A 1 362 ? 13.234 -7.375 -18.891 1 70.31 362 VAL A N 1
ATOM 2730 C CA . VAL A 1 362 ? 12.477 -8.383 -18.156 1 70.31 362 VAL A CA 1
ATOM 2731 C C . VAL A 1 362 ? 13.047 -9.766 -18.453 1 70.31 362 VAL A C 1
ATOM 2733 O O . VAL A 1 362 ? 13.188 -10.156 -19.609 1 70.31 362 VAL A O 1
ATOM 2736 N N . THR A 1 363 ? 13.438 -10.484 -17.453 1 75.06 363 THR A N 1
ATOM 2737 C CA . THR A 1 363 ? 14.047 -11.805 -17.578 1 75.06 363 THR A CA 1
ATOM 2738 C C . THR A 1 363 ? 12.992 -12.867 -17.859 1 75.06 363 THR A C 1
ATOM 2740 O O . THR A 1 363 ? 11.805 -12.664 -17.562 1 75.06 363 THR A O 1
ATOM 2743 N N . PRO A 1 364 ? 13.398 -14 -18.5 1 83.56 364 PRO A N 1
ATOM 2744 C CA . PRO A 1 364 ? 12.477 -15.133 -18.672 1 83.56 364 PRO A CA 1
ATOM 2745 C C . PRO A 1 364 ? 11.812 -15.57 -17.375 1 83.56 364 PRO A C 1
ATOM 2747 O O . PRO A 1 364 ? 10.609 -15.859 -17.359 1 83.56 364 PRO A O 1
ATOM 2750 N N . SER A 1 365 ? 12.609 -15.531 -16.297 1 80.75 365 SER A N 1
ATOM 2751 C CA . SER A 1 365 ? 12.055 -15.906 -14.992 1 80.75 365 SER A CA 1
ATOM 2752 C C . SER A 1 365 ? 10.945 -14.953 -14.562 1 80.75 365 SER A C 1
ATOM 2754 O O . SER A 1 365 ? 9.945 -15.375 -13.992 1 80.75 365 SER A O 1
ATOM 2756 N N . CYS A 1 366 ? 11.133 -13.727 -14.82 1 77 366 CYS A N 1
ATOM 2757 C CA . CYS A 1 366 ? 10.133 -12.734 -14.461 1 77 366 CYS A CA 1
ATOM 2758 C C . CYS A 1 366 ? 8.844 -12.945 -15.25 1 77 366 CYS A C 1
ATOM 2760 O O . CYS A 1 366 ? 7.75 -12.867 -14.688 1 77 366 CYS A O 1
ATOM 2762 N N . TYR A 1 367 ? 8.977 -13.234 -16.562 1 82.12 367 TYR A N 1
ATOM 2763 C CA . TYR A 1 367 ? 7.805 -13.531 -17.375 1 82.12 367 TYR A CA 1
ATOM 2764 C C . TYR A 1 367 ? 7.078 -14.766 -16.844 1 82.12 367 TYR A C 1
ATOM 2766 O O . TYR A 1 367 ? 5.848 -14.812 -16.844 1 82.12 367 TYR A O 1
ATOM 2774 N N . ALA A 1 368 ? 7.875 -15.711 -16.453 1 87.19 368 ALA A N 1
ATOM 2775 C CA . ALA A 1 368 ? 7.316 -16.938 -15.898 1 87.19 368 ALA A CA 1
ATOM 2776 C C . ALA A 1 368 ? 6.527 -16.656 -14.625 1 87.19 368 ALA A C 1
ATOM 2778 O O . ALA A 1 368 ? 5.43 -17.172 -14.438 1 87.19 368 ALA A O 1
ATOM 2779 N N . HIS A 1 369 ? 7.074 -15.812 -13.773 1 81.19 369 HIS A N 1
ATOM 2780 C CA . HIS A 1 369 ? 6.398 -15.438 -12.539 1 81.19 369 HIS A CA 1
ATOM 2781 C C . HIS A 1 369 ? 5.086 -14.719 -12.82 1 81.19 369 HIS A C 1
ATOM 2783 O O . HIS A 1 369 ? 4.062 -15.016 -12.195 1 81.19 369 HIS A O 1
ATOM 2789 N N . MET A 1 370 ? 5.141 -13.836 -13.711 1 78.69 370 MET A N 1
ATOM 2790 C CA . MET A 1 370 ? 3.928 -13.102 -14.07 1 78.69 370 MET A CA 1
ATOM 2791 C C . MET A 1 370 ? 2.867 -14.047 -14.625 1 78.69 370 MET A C 1
ATOM 2793 O O . MET A 1 370 ? 1.685 -13.914 -14.305 1 78.69 370 MET A O 1
ATOM 2797 N N . THR A 1 371 ? 3.299 -14.953 -15.422 1 87 371 THR A N 1
ATOM 2798 C CA . THR A 1 371 ? 2.393 -15.945 -15.984 1 87 371 THR A CA 1
ATOM 2799 C C . THR A 1 371 ? 1.754 -16.781 -14.883 1 87 371 THR A C 1
ATOM 2801 O O . THR A 1 371 ? 0.539 -17 -14.883 1 87 371 THR A O 1
ATOM 2804 N N . HIS A 1 372 ? 2.574 -17.219 -13.984 1 87.5 372 HIS A N 1
ATOM 2805 C CA . HIS A 1 372 ? 2.08 -18.016 -12.875 1 87.5 372 HIS A CA 1
ATOM 2806 C C . HIS A 1 372 ? 1.02 -17.266 -12.078 1 87.5 372 HIS A C 1
ATOM 2808 O O . HIS A 1 372 ? 0.002 -17.844 -11.688 1 87.5 372 HIS A O 1
ATOM 2814 N N . MET A 1 373 ? 1.236 -16.047 -11.883 1 78.38 373 MET A N 1
ATOM 2815 C CA . MET A 1 373 ? 0.286 -15.211 -11.148 1 78.38 373 MET A CA 1
ATOM 2816 C C . MET A 1 373 ? -1.049 -15.141 -11.883 1 78.38 373 MET A C 1
ATOM 2818 O O . MET A 1 373 ? -2.109 -15.195 -11.258 1 78.38 373 MET A O 1
ATOM 2822 N N . LEU A 1 374 ? -1.011 -15.055 -13.156 1 81 374 LEU A N 1
ATOM 2823 C CA . LEU A 1 374 ? -2.221 -14.938 -13.961 1 81 374 LEU A CA 1
ATOM 2824 C C . LEU A 1 374 ? -3.014 -16.234 -13.945 1 81 374 LEU A C 1
ATOM 2826 O O . LEU A 1 374 ? -4.238 -16.234 -14.102 1 81 374 LEU A O 1
ATOM 2830 N N . MET A 1 375 ? -2.354 -17.312 -13.727 1 87.69 375 MET A N 1
ATOM 2831 C CA . MET A 1 375 ? -2.967 -18.625 -13.789 1 87.69 375 MET A CA 1
ATOM 2832 C C . MET A 1 375 ? -3.914 -18.844 -12.609 1 87.69 375 MET A C 1
ATOM 2834 O O . MET A 1 375 ? -4.699 -19.797 -12.602 1 87.69 375 MET A O 1
ATOM 2838 N N . THR A 1 376 ? -3.857 -17.938 -11.625 1 77.69 376 THR A N 1
ATOM 2839 C CA . THR A 1 376 ? -4.781 -18.016 -10.5 1 77.69 376 THR A CA 1
ATOM 2840 C C . THR A 1 376 ? -6.129 -17.406 -10.852 1 77.69 376 THR A C 1
ATOM 2842 O O . THR A 1 376 ? -7.125 -17.625 -10.164 1 77.69 376 THR A O 1
ATOM 2845 N N . LEU A 1 377 ? -6.129 -16.75 -11.938 1 76.88 377 LEU A N 1
ATOM 2846 C CA . LEU A 1 377 ? -7.328 -15.992 -12.297 1 76.88 377 LEU A CA 1
ATOM 2847 C C . LEU A 1 377 ? -8.227 -16.812 -13.219 1 76.88 377 LEU A C 1
ATOM 2849 O O . LEU A 1 377 ? -7.746 -17.688 -13.938 1 76.88 377 LEU A O 1
ATOM 2853 N N . ALA A 1 378 ? -9.539 -16.547 -13.219 1 81.5 378 ALA A N 1
ATOM 2854 C CA . ALA A 1 378 ? -10.531 -17.094 -14.141 1 81.5 378 ALA A CA 1
ATOM 2855 C C . ALA A 1 378 ? -10.414 -18.625 -14.227 1 81.5 378 ALA A C 1
ATOM 2857 O O . ALA A 1 378 ? -10.414 -19.188 -15.328 1 81.5 378 ALA A O 1
ATOM 2858 N N . ASN A 1 379 ? -10.203 -19.234 -13.133 1 83.25 379 ASN A N 1
ATOM 2859 C CA . ASN A 1 379 ? -10.086 -20.688 -13.07 1 83.25 379 ASN A CA 1
ATOM 2860 C C . ASN A 1 379 ? -8.961 -21.203 -13.969 1 83.25 379 ASN A C 1
ATOM 2862 O O . ASN A 1 379 ? -9.094 -22.25 -14.602 1 83.25 379 ASN A O 1
ATOM 2866 N N . GLY A 1 380 ? -7.98 -20.391 -14.211 1 88.12 380 GLY A N 1
ATOM 2867 C CA . GLY A 1 380 ? -6.785 -20.828 -14.914 1 88.12 380 GLY A CA 1
ATOM 2868 C C . GLY A 1 380 ? -6.848 -20.578 -16.406 1 88.12 380 GLY A C 1
ATOM 2869 O O . GLY A 1 380 ? -5.945 -20.969 -17.156 1 88.12 380 GLY A O 1
ATOM 2870 N N . LYS A 1 381 ? -7.93 -19.906 -16.891 1 90.88 381 LYS A N 1
ATOM 2871 C CA . LYS A 1 381 ? -8.031 -19.594 -18.312 1 90.88 381 LYS A CA 1
ATOM 2872 C C . LYS A 1 381 ? -7.059 -18.5 -18.703 1 90.88 381 LYS A C 1
ATOM 2874 O O . LYS A 1 381 ? -7.312 -17.312 -18.453 1 90.88 381 LYS A O 1
ATOM 2879 N N . VAL A 1 382 ? -5.941 -18.906 -19.281 1 91.5 382 VAL A N 1
ATOM 2880 C CA . VAL A 1 382 ? -4.906 -17.953 -19.688 1 91.5 382 VAL A CA 1
ATOM 2881 C C . VAL A 1 382 ? -4.473 -18.234 -21.125 1 91.5 382 VAL A C 1
ATOM 2883 O O . VAL A 1 382 ? -4.113 -19.375 -21.453 1 91.5 382 VAL A O 1
ATOM 2886 N N . ALA A 1 383 ? -4.605 -17.266 -21.953 1 94 383 ALA A N 1
ATOM 2887 C CA . ALA A 1 383 ? -4.055 -17.312 -23.312 1 94 383 ALA A CA 1
ATOM 2888 C C . ALA A 1 383 ? -2.938 -16.281 -23.484 1 94 383 ALA A C 1
ATOM 2890 O O . ALA A 1 383 ? -3.123 -15.102 -23.203 1 94 383 ALA A O 1
ATOM 2891 N N . VAL A 1 384 ? -1.74 -16.781 -23.859 1 93.06 384 VAL A N 1
ATOM 2892 C CA . VAL A 1 384 ? -0.605 -15.898 -24.109 1 93.06 384 VAL A CA 1
ATOM 2893 C C . VAL A 1 384 ? -0.395 -15.742 -25.609 1 93.06 384 VAL A C 1
ATOM 2895 O O . VAL A 1 384 ? -0.269 -16.734 -26.344 1 93.06 384 VAL A O 1
ATOM 2898 N N . CYS A 1 385 ? -0.396 -14.516 -26.125 1 92.69 385 CYS A N 1
ATOM 2899 C CA . CYS A 1 385 ? -0.208 -14.234 -27.547 1 92.69 385 CYS A CA 1
ATOM 2900 C C . CYS A 1 385 ? 1.073 -13.445 -27.781 1 92.69 385 CYS A C 1
ATOM 2902 O O . CYS A 1 385 ? 1.309 -12.43 -27.141 1 92.69 385 CYS A O 1
ATOM 2904 N N . LEU A 1 386 ? 1.857 -13.945 -28.688 1 92.38 386 LEU A N 1
ATOM 2905 C CA . LEU A 1 386 ? 3.076 -13.227 -29.047 1 92.38 386 LEU A CA 1
ATOM 2906 C C . LEU A 1 386 ? 2.75 -11.969 -29.844 1 92.38 386 LEU A C 1
ATOM 2908 O O . LEU A 1 386 ? 2.24 -12.047 -30.969 1 92.38 386 LEU A O 1
ATOM 2912 N N . GLU A 1 387 ? 2.979 -10.797 -29.281 1 87.38 387 GLU A N 1
ATOM 2913 C CA . GLU A 1 387 ? 2.666 -9.539 -29.953 1 87.38 387 GLU A CA 1
ATOM 2914 C C . GLU A 1 387 ? 3.908 -8.664 -30.094 1 87.38 387 GLU A C 1
ATOM 2916 O O . GLU A 1 387 ? 3.918 -7.707 -30.875 1 87.38 387 GLU A O 1
ATOM 2921 N N . GLY A 1 388 ? 4.949 -9.008 -29.391 1 80.25 388 GLY A N 1
ATOM 2922 C CA . GLY A 1 388 ? 6.176 -8.234 -29.438 1 80.25 388 GLY A CA 1
ATOM 2923 C C . GLY A 1 388 ? 7.402 -9.023 -29.016 1 80.25 388 GLY A C 1
ATOM 2924 O O . GLY A 1 388 ? 7.309 -10.227 -28.766 1 80.25 388 GLY A O 1
ATOM 2925 N N . GLY A 1 389 ? 8.594 -8.32 -29.047 1 79.19 389 GLY A N 1
ATOM 2926 C CA . GLY A 1 389 ? 9.891 -8.938 -28.812 1 79.19 389 GLY A CA 1
ATOM 2927 C C . GLY A 1 389 ? 10.656 -9.227 -30.094 1 79.19 389 GLY A C 1
ATOM 2928 O O . GLY A 1 389 ? 10.117 -9.836 -31.016 1 79.19 389 GLY A O 1
ATOM 2929 N N . TYR A 1 390 ? 11.914 -8.812 -30.109 1 80.19 390 TYR A N 1
ATOM 2930 C CA . TYR A 1 390 ? 12.523 -8.828 -31.422 1 80.19 390 TYR A CA 1
ATOM 2931 C C . TYR A 1 390 ? 13.984 -9.258 -31.359 1 80.19 390 TYR A C 1
ATOM 2933 O O . TYR A 1 390 ? 14.695 -9.242 -32.375 1 80.19 390 TYR A O 1
ATOM 2941 N N . ASN A 1 391 ? 14.367 -9.625 -30.156 1 80.31 391 ASN A N 1
ATOM 2942 C CA . ASN A 1 391 ? 15.617 -10.352 -30 1 80.31 391 ASN A CA 1
ATOM 2943 C C . ASN A 1 391 ? 15.398 -11.859 -29.969 1 80.31 391 ASN A C 1
ATOM 2945 O O . ASN A 1 391 ? 14.719 -12.375 -29.078 1 80.31 391 ASN A O 1
ATOM 2949 N N . PHE A 1 392 ? 15.984 -12.578 -30.953 1 86.06 392 PHE A N 1
ATOM 2950 C CA . PHE A 1 392 ? 15.672 -13.992 -31.172 1 86.06 392 PHE A CA 1
ATOM 2951 C C . PHE A 1 392 ? 15.953 -14.797 -29.906 1 86.06 392 PHE A C 1
ATOM 2953 O O . PHE A 1 392 ? 15.133 -15.625 -29.5 1 86.06 392 PHE A O 1
ATOM 2960 N N . ARG A 1 393 ? 17.016 -14.523 -29.297 1 82.94 393 ARG A N 1
ATOM 2961 C CA . ARG A 1 393 ? 17.422 -15.297 -28.125 1 82.94 393 ARG A CA 1
ATOM 2962 C C . ARG A 1 393 ? 16.516 -14.984 -26.938 1 82.94 393 ARG A C 1
ATOM 2964 O O . ARG A 1 393 ? 15.992 -15.898 -26.297 1 82.94 393 ARG A O 1
ATOM 2971 N N . SER A 1 394 ? 16.312 -13.742 -26.672 1 81.31 394 SER A N 1
ATOM 2972 C CA . SER A 1 394 ? 15.531 -13.305 -25.516 1 81.31 394 SER A CA 1
ATOM 2973 C C . SER A 1 394 ? 14.078 -13.758 -25.625 1 81.31 394 SER A C 1
ATOM 2975 O O . SER A 1 394 ? 13.508 -14.273 -24.656 1 81.31 394 SER A O 1
ATOM 2977 N N . ILE A 1 395 ? 13.547 -13.641 -26.766 1 87.19 395 ILE A N 1
ATOM 2978 C CA . ILE A 1 395 ? 12.125 -13.945 -26.906 1 87.19 395 ILE A CA 1
ATOM 2979 C C . ILE A 1 395 ? 11.914 -15.453 -26.875 1 87.19 395 ILE A C 1
ATOM 2981 O O . ILE A 1 395 ? 10.891 -15.93 -26.359 1 87.19 395 ILE A O 1
ATOM 2985 N N . SER A 1 396 ? 12.891 -16.203 -27.469 1 91.25 396 SER A N 1
ATOM 2986 C CA . SER A 1 396 ? 12.773 -17.656 -27.469 1 91.25 396 SER A CA 1
ATOM 2987 C C . SER A 1 396 ? 12.875 -18.219 -26.047 1 91.25 396 SER A C 1
ATOM 2989 O O . SER A 1 396 ? 12.07 -19.062 -25.656 1 91.25 396 SER A O 1
ATOM 2991 N N . LYS A 1 397 ? 13.773 -17.656 -25.266 1 88.31 397 LYS A N 1
ATOM 2992 C CA . LYS A 1 397 ? 13.953 -18.109 -23.891 1 88.31 397 LYS A CA 1
ATOM 2993 C C . LYS A 1 397 ? 12.758 -17.703 -23.031 1 88.31 397 LYS A C 1
ATOM 2995 O O . LYS A 1 397 ? 12.32 -18.469 -22.172 1 88.31 397 LYS A O 1
ATOM 3000 N N . SER A 1 398 ? 12.25 -16.516 -23.234 1 87.75 398 SER A N 1
ATOM 3001 C CA . SER A 1 398 ? 11.102 -16.031 -22.469 1 87.75 398 SER A CA 1
ATOM 3002 C C . SER A 1 398 ? 9.844 -16.812 -22.812 1 87.75 398 SER A C 1
ATOM 3004 O O . SER A 1 398 ? 9.078 -17.203 -21.922 1 87.75 398 SER A O 1
ATOM 3006 N N . ALA A 1 399 ? 9.672 -17.078 -24.094 1 93.12 399 ALA A N 1
ATOM 3007 C CA . ALA A 1 399 ? 8.523 -17.875 -24.516 1 93.12 399 ALA A CA 1
ATOM 3008 C C . ALA A 1 399 ? 8.586 -19.281 -23.938 1 93.12 399 ALA A C 1
ATOM 3010 O O . ALA A 1 399 ? 7.562 -19.844 -23.531 1 93.12 399 ALA A O 1
ATOM 3011 N N . LEU A 1 400 ? 9.773 -19.812 -23.953 1 95.06 400 LEU A N 1
ATOM 3012 C CA . LEU A 1 400 ? 9.945 -21.141 -23.375 1 95.06 400 LEU A CA 1
ATOM 3013 C C . LEU A 1 400 ? 9.586 -21.141 -21.891 1 95.06 400 LEU A C 1
ATOM 3015 O O . LEU A 1 400 ? 8.852 -22.016 -21.422 1 95.06 400 LEU A O 1
ATOM 3019 N N . ALA A 1 401 ? 10.094 -20.156 -21.141 1 91.69 401 ALA A N 1
ATOM 3020 C CA . ALA A 1 401 ? 9.82 -20.062 -19.703 1 91.69 401 ALA A CA 1
ATOM 3021 C C . ALA A 1 401 ? 8.32 -19.922 -19.438 1 91.69 401 ALA A C 1
ATOM 3023 O O . ALA A 1 401 ? 7.789 -20.578 -18.531 1 91.69 401 ALA A O 1
ATOM 3024 N N . VAL A 1 402 ? 7.684 -19.109 -20.203 1 92.88 402 VAL A N 1
ATOM 3025 C CA . VAL A 1 402 ? 6.246 -18.891 -20.094 1 92.88 402 VAL A CA 1
ATOM 3026 C C . VAL A 1 402 ? 5.512 -20.203 -20.375 1 92.88 402 VAL A C 1
ATOM 3028 O O . VAL A 1 402 ? 4.613 -20.594 -19.625 1 92.88 402 VAL A O 1
ATOM 3031 N N . THR A 1 403 ? 5.938 -20.875 -21.438 1 96.75 403 THR A N 1
ATOM 3032 C CA . THR A 1 403 ? 5.281 -22.109 -21.844 1 96.75 403 THR A CA 1
ATOM 3033 C C . THR A 1 403 ? 5.445 -23.203 -20.797 1 96.75 403 THR A C 1
ATOM 3035 O O . THR A 1 403 ? 4.488 -23.906 -20.469 1 96.75 403 THR A O 1
ATOM 3038 N N . LYS A 1 404 ? 6.637 -23.344 -20.297 1 96.31 404 LYS A N 1
ATOM 3039 C CA . LYS A 1 404 ? 6.879 -24.312 -19.234 1 96.31 404 LYS A CA 1
ATOM 3040 C C . LYS A 1 404 ? 5.984 -24.047 -18.031 1 96.31 404 LYS A C 1
ATOM 3042 O O . LYS A 1 404 ? 5.469 -24.984 -17.422 1 96.31 404 LYS A O 1
ATOM 3047 N N . THR A 1 405 ? 5.836 -22.797 -17.688 1 93.69 405 THR A N 1
ATOM 3048 C CA . THR A 1 405 ? 4.977 -22.406 -16.578 1 93.69 405 THR A CA 1
ATOM 3049 C C . THR A 1 405 ? 3.521 -22.766 -16.859 1 93.69 405 THR A C 1
ATOM 3051 O O . THR A 1 405 ? 2.83 -23.312 -16 1 93.69 405 THR A O 1
ATOM 3054 N N . LEU A 1 406 ? 3.07 -22.484 -18.062 1 95.75 406 LEU A N 1
ATOM 3055 C CA . LEU A 1 406 ? 1.72 -22.875 -18.469 1 95.75 406 LEU A CA 1
ATOM 3056 C C . LEU A 1 406 ? 1.508 -24.375 -18.328 1 95.75 406 LEU A C 1
ATOM 3058 O O . LEU A 1 406 ? 0.422 -24.812 -17.938 1 95.75 406 LEU A O 1
ATOM 3062 N N . MET A 1 407 ? 2.562 -25.094 -18.594 1 96.38 407 MET A N 1
ATOM 3063 C CA . MET A 1 407 ? 2.469 -26.562 -18.594 1 96.38 407 MET A CA 1
ATOM 3064 C C . MET A 1 407 ? 2.643 -27.109 -17.172 1 96.38 407 MET A C 1
ATOM 3066 O O . MET A 1 407 ? 2.52 -28.312 -16.953 1 96.38 407 MET A O 1
ATOM 3070 N N . GLY A 1 408 ? 3.002 -26.234 -16.219 1 94.12 408 GLY A N 1
ATOM 3071 C CA . GLY A 1 408 ? 2.91 -26.672 -14.836 1 94.12 408 GLY A CA 1
ATOM 3072 C C . GLY A 1 408 ? 4.227 -26.578 -14.094 1 94.12 408 GLY A C 1
ATOM 3073 O O . GLY A 1 408 ? 4.281 -26.797 -12.883 1 94.12 408 GLY A O 1
ATOM 3074 N N . ASP A 1 409 ? 5.32 -26.219 -14.773 1 94.38 409 ASP A N 1
ATOM 3075 C CA . ASP A 1 409 ? 6.578 -26 -14.062 1 94.38 409 ASP A CA 1
ATOM 3076 C C . ASP A 1 409 ? 6.547 -24.703 -13.273 1 94.38 409 ASP A C 1
ATOM 3078 O O . ASP A 1 409 ? 6.035 -23.688 -13.758 1 94.38 409 ASP A O 1
ATOM 3082 N N . PRO A 1 410 ? 7.109 -24.781 -12.078 1 90 410 PRO A N 1
ATOM 3083 C CA . PRO A 1 410 ? 7.234 -23.516 -11.352 1 90 410 PRO A CA 1
ATOM 3084 C C . PRO A 1 410 ? 8.258 -22.578 -11.977 1 90 410 PRO A C 1
ATOM 3086 O O . PRO A 1 410 ? 9.211 -23.031 -12.617 1 90 410 PRO A O 1
ATOM 3089 N N . PRO A 1 411 ? 8 -21.219 -11.812 1 85.12 411 PRO A N 1
ATOM 3090 C CA . PRO A 1 411 ? 9 -20.281 -12.328 1 85.12 411 PRO A CA 1
ATOM 3091 C C . PRO A 1 411 ? 10.336 -20.391 -11.602 1 85.12 411 PRO A C 1
ATOM 3093 O O . PRO A 1 411 ? 10.375 -20.719 -10.414 1 85.12 411 PRO A O 1
ATOM 3096 N N . ASP A 1 412 ? 11.375 -20.047 -12.328 1 83.38 412 ASP A N 1
ATOM 3097 C CA . ASP A 1 412 ? 12.695 -19.984 -11.711 1 83.38 412 ASP A CA 1
ATOM 3098 C C . ASP A 1 412 ? 12.781 -18.828 -10.719 1 83.38 412 ASP A C 1
ATOM 3100 O O . ASP A 1 412 ? 12.047 -17.844 -10.828 1 83.38 412 ASP A O 1
ATOM 3104 N N . ARG A 1 413 ? 13.727 -19 -9.805 1 75.56 413 ARG A N 1
ATOM 3105 C CA . ARG A 1 413 ? 13.906 -17.984 -8.773 1 75.56 413 ARG A CA 1
ATOM 3106 C C . ARG A 1 413 ? 14.344 -16.656 -9.383 1 75.56 413 ARG A C 1
ATOM 3108 O O . ARG A 1 413 ? 15.141 -16.641 -10.328 1 75.56 413 ARG A O 1
ATOM 3115 N N . LEU A 1 414 ? 13.773 -15.578 -8.773 1 69.94 414 LEU A N 1
ATOM 3116 C CA . LEU A 1 414 ? 14.195 -14.242 -9.18 1 69.94 414 LEU A CA 1
ATOM 3117 C C . LEU A 1 414 ? 15.469 -13.828 -8.461 1 69.94 414 LEU A C 1
ATOM 3119 O O . LEU A 1 414 ? 15.602 -14.031 -7.25 1 69.94 414 LEU A O 1
ATOM 3123 N N . HIS A 1 415 ? 16.625 -13.359 -9.039 1 61.03 415 HIS A N 1
ATOM 3124 C CA . HIS A 1 415 ? 17.906 -13.039 -8.422 1 61.03 415 HIS A CA 1
ATOM 3125 C C . HIS A 1 415 ? 17.953 -11.586 -7.953 1 61.03 415 HIS A C 1
ATOM 3127 O O . HIS A 1 415 ? 18.531 -11.281 -6.914 1 61.03 415 HIS A O 1
ATOM 3133 N N . THR A 1 416 ? 17.672 -10.555 -8.812 1 57.22 416 THR A N 1
ATOM 3134 C CA . THR A 1 416 ? 17.656 -9.156 -8.383 1 57.22 416 THR A CA 1
ATOM 3135 C C . THR A 1 416 ? 16.234 -8.688 -8.094 1 57.22 416 THR A C 1
ATOM 3137 O O . THR A 1 416 ? 15.359 -8.812 -8.945 1 57.22 416 THR A O 1
ATOM 3140 N N . THR A 1 417 ? 16.047 -8.406 -6.762 1 59.91 417 THR A N 1
ATOM 3141 C CA . THR A 1 417 ? 14.641 -8.172 -6.469 1 59.91 417 THR A CA 1
ATOM 3142 C C . THR A 1 417 ? 14.398 -6.715 -6.082 1 59.91 417 THR A C 1
ATOM 3144 O O . THR A 1 417 ? 13.25 -6.297 -5.906 1 59.91 417 THR A O 1
ATOM 3147 N N . SER A 1 418 ? 15.453 -5.793 -6.223 1 61.91 418 SER A N 1
ATOM 3148 C CA . SER A 1 418 ? 15.133 -4.438 -5.789 1 61.91 418 SER A CA 1
ATOM 3149 C C . SER A 1 418 ? 14.875 -3.523 -6.984 1 61.91 418 SER A C 1
ATOM 3151 O O . SER A 1 418 ? 15.672 -3.473 -7.918 1 61.91 418 SER A O 1
ATOM 3153 N N . PRO A 1 419 ? 13.797 -2.982 -7.062 1 64.94 419 PRO A N 1
ATOM 3154 C CA . PRO A 1 419 ? 13.5 -2.062 -8.164 1 64.94 419 PRO A CA 1
ATOM 3155 C C . PRO A 1 419 ? 14.32 -0.778 -8.094 1 64.94 419 PRO A C 1
ATOM 3157 O O . PRO A 1 419 ? 14.766 -0.379 -7.016 1 64.94 419 PRO A O 1
ATOM 3160 N N . SER A 1 420 ? 14.609 -0.213 -9.258 1 67.88 420 SER A N 1
ATOM 3161 C CA . SER A 1 420 ? 15.258 1.094 -9.305 1 67.88 420 SER A CA 1
ATOM 3162 C C . SER A 1 420 ? 14.328 2.188 -8.789 1 67.88 420 SER A C 1
ATOM 3164 O O . SER A 1 420 ? 13.109 2.023 -8.789 1 67.88 420 SER A O 1
ATOM 3166 N N . ALA A 1 421 ? 14.891 3.309 -8.43 1 73.38 421 ALA A N 1
ATOM 3167 C CA . ALA A 1 421 ? 14.109 4.441 -7.945 1 73.38 421 ALA A CA 1
ATOM 3168 C C . ALA A 1 421 ? 13.203 4.996 -9.039 1 73.38 421 ALA A C 1
ATOM 3170 O O . ALA A 1 421 ? 12.047 5.344 -8.781 1 73.38 421 ALA A O 1
ATOM 3171 N N . LEU A 1 422 ? 13.688 5.047 -10.195 1 75.38 422 LEU A N 1
ATOM 3172 C CA . LEU A 1 422 ? 12.914 5.574 -11.312 1 75.38 422 LEU A CA 1
ATOM 3173 C C . LEU A 1 422 ? 11.727 4.672 -11.617 1 75.38 422 LEU A C 1
ATOM 3175 O O . LEU A 1 422 ? 10.617 5.164 -11.852 1 75.38 422 LEU A O 1
ATOM 3179 N N . ALA A 1 423 ? 11.953 3.34 -11.562 1 73.44 423 ALA A N 1
ATOM 3180 C CA . ALA A 1 423 ? 10.875 2.385 -11.812 1 73.44 423 ALA A CA 1
ATOM 3181 C C . ALA A 1 423 ? 9.805 2.473 -10.727 1 73.44 423 ALA A C 1
ATOM 3183 O O . ALA A 1 423 ? 8.609 2.484 -11.031 1 73.44 423 ALA A O 1
ATOM 3184 N N . THR A 1 424 ? 10.297 2.564 -9.547 1 75.06 424 THR A N 1
ATOM 3185 C CA . THR A 1 424 ? 9.375 2.652 -8.422 1 75.06 424 THR A CA 1
ATOM 3186 C C . THR A 1 424 ? 8.523 3.916 -8.523 1 75.06 424 THR A C 1
ATOM 3188 O O . THR A 1 424 ? 7.305 3.867 -8.344 1 75.06 424 THR A O 1
ATOM 3191 N N . THR A 1 425 ? 9.164 5.051 -8.844 1 81.06 425 THR A N 1
ATOM 3192 C CA . THR A 1 425 ? 8.469 6.328 -8.977 1 81.06 425 THR A CA 1
ATOM 3193 C C . THR A 1 425 ? 7.426 6.258 -10.086 1 81.06 425 THR A C 1
ATOM 3195 O O . THR A 1 425 ? 6.297 6.727 -9.914 1 81.06 425 THR A O 1
ATOM 3198 N N . THR A 1 426 ? 7.754 5.652 -11.164 1 78.31 426 THR A N 1
ATOM 3199 C CA . THR A 1 426 ? 6.855 5.555 -12.312 1 78.31 426 THR A CA 1
ATOM 3200 C C . THR A 1 426 ? 5.652 4.672 -11.984 1 78.31 426 THR A C 1
ATOM 3202 O O . THR A 1 426 ? 4.512 5.043 -12.273 1 78.31 426 THR A O 1
ATOM 3205 N N . VAL A 1 427 ? 5.941 3.551 -11.367 1 76 427 VAL A N 1
ATOM 3206 C CA . VAL A 1 427 ? 4.871 2.621 -11.016 1 76 427 VAL A CA 1
ATOM 3207 C C . VAL A 1 427 ? 3.906 3.285 -10.039 1 76 427 VAL A C 1
ATOM 3209 O O . VAL A 1 427 ? 2.688 3.166 -10.18 1 76 427 VAL A O 1
ATOM 3212 N N . ARG A 1 428 ? 4.41 3.969 -9.062 1 80.19 428 ARG A N 1
ATOM 3213 C CA . ARG A 1 428 ? 3.568 4.645 -8.086 1 80.19 428 ARG A CA 1
ATOM 3214 C C . ARG A 1 428 ? 2.709 5.719 -8.742 1 80.19 428 ARG A C 1
ATOM 3216 O O . ARG A 1 428 ? 1.548 5.906 -8.375 1 80.19 428 ARG A O 1
ATOM 3223 N N . ARG A 1 429 ? 3.307 6.414 -9.703 1 81.94 429 ARG A N 1
ATOM 3224 C CA . ARG A 1 429 ? 2.557 7.426 -10.438 1 81.94 429 ARG A CA 1
ATOM 3225 C C . ARG A 1 429 ? 1.419 6.793 -11.234 1 81.94 429 ARG A C 1
ATOM 3227 O O . ARG A 1 429 ? 0.298 7.309 -11.242 1 81.94 429 ARG A O 1
ATOM 3234 N N . VAL A 1 430 ? 1.692 5.688 -11.859 1 78.69 430 VAL A N 1
ATOM 3235 C CA . VAL A 1 430 ? 0.679 4.973 -12.625 1 78.69 430 VAL A CA 1
ATOM 3236 C C . VAL A 1 430 ? -0.434 4.496 -11.695 1 78.69 430 VAL A C 1
ATOM 3238 O O . VAL A 1 430 ? -1.618 4.625 -12.016 1 78.69 430 VAL A O 1
ATOM 3241 N N . MET A 1 431 ? -0.035 3.971 -10.555 1 79.81 431 MET A N 1
ATOM 3242 C CA . MET A 1 431 ? -1.015 3.52 -9.57 1 79.81 431 MET A CA 1
ATOM 3243 C C . MET A 1 431 ? -1.902 4.676 -9.125 1 79.81 431 MET A C 1
ATOM 3245 O O . MET A 1 431 ? -3.115 4.512 -8.977 1 79.81 431 MET A O 1
ATOM 3249 N N . MET A 1 432 ? -1.322 5.77 -8.883 1 82.19 432 MET A N 1
ATOM 3250 C CA . MET A 1 432 ? -2.074 6.949 -8.461 1 82.19 432 MET A CA 1
ATOM 3251 C C . MET A 1 432 ? -3.092 7.355 -9.516 1 82.19 432 MET A C 1
ATOM 3253 O O . MET A 1 432 ? -4.25 7.633 -9.203 1 82.19 432 MET A O 1
ATOM 3257 N N . ILE A 1 433 ? -2.693 7.395 -10.797 1 80.75 433 ILE A N 1
ATOM 3258 C CA . ILE A 1 433 ? -3.576 7.766 -11.898 1 80.75 433 ILE A CA 1
ATOM 3259 C C . ILE A 1 433 ? -4.707 6.75 -12.016 1 80.75 433 ILE A C 1
ATOM 3261 O O . ILE A 1 433 ? -5.875 7.121 -12.141 1 80.75 433 ILE A O 1
ATOM 3265 N N . GLN A 1 434 ? -4.371 5.414 -11.852 1 77.19 434 GLN A N 1
ATOM 3266 C CA . GLN A 1 434 ? -5.348 4.34 -12 1 77.19 434 GLN A CA 1
ATOM 3267 C C . GLN A 1 434 ? -6.273 4.273 -10.789 1 77.19 434 GLN A C 1
ATOM 3269 O O . GLN A 1 434 ? -7.355 3.688 -10.859 1 77.19 434 GLN A O 1
ATOM 3274 N N . SER A 1 435 ? -5.82 4.867 -9.688 1 78.81 435 SER A N 1
ATOM 3275 C CA . SER A 1 435 ? -6.617 4.836 -8.469 1 78.81 435 SER A CA 1
ATOM 3276 C C . SER A 1 435 ? -7.941 5.574 -8.656 1 78.81 435 SER A C 1
ATOM 3278 O O . SER A 1 435 ? -8.883 5.367 -7.891 1 78.81 435 SER A O 1
ATOM 3280 N N . HIS A 1 436 ? -8.062 6.41 -9.68 1 77.69 436 HIS A N 1
ATOM 3281 C CA . HIS A 1 436 ? -9.312 7.105 -9.992 1 77.69 436 HIS A CA 1
ATOM 3282 C C . HIS A 1 436 ? -10.367 6.133 -10.516 1 77.69 436 HIS A C 1
ATOM 3284 O O . HIS A 1 436 ? -11.562 6.402 -10.414 1 77.69 436 HIS A O 1
ATOM 3290 N N . TYR A 1 437 ? -9.875 4.996 -11.016 1 72.38 437 TYR A N 1
ATOM 3291 C CA . TYR A 1 437 ? -10.781 4.066 -11.68 1 72.38 437 TYR A CA 1
ATOM 3292 C C . TYR A 1 437 ? -10.938 2.779 -10.875 1 72.38 437 TYR A C 1
ATOM 3294 O O . TYR A 1 437 ? -11.93 2.062 -11.016 1 72.38 437 TYR A O 1
ATOM 3302 N N . TRP A 1 438 ? -9.875 2.553 -10.07 1 71.56 438 TRP A N 1
ATOM 3303 C CA . TRP A 1 438 ? -9.875 1.316 -9.297 1 71.56 438 TRP A CA 1
ATOM 3304 C C . TRP A 1 438 ? -9.828 1.61 -7.805 1 71.56 438 TRP A C 1
ATOM 3306 O O . TRP A 1 438 ? -8.828 2.131 -7.301 1 71.56 438 TRP A O 1
ATOM 3316 N N . HIS A 1 439 ? -10.781 1.242 -7.059 1 68.88 439 HIS A N 1
ATOM 3317 C CA . HIS A 1 439 ? -10.938 1.568 -5.648 1 68.88 439 HIS A CA 1
ATOM 3318 C C . HIS A 1 439 ? -9.844 0.913 -4.809 1 68.88 439 HIS A C 1
ATOM 3320 O O . HIS A 1 439 ? -9.477 1.427 -3.75 1 68.88 439 HIS A O 1
ATOM 3326 N N . CYS A 1 440 ? -9.211 -0.161 -5.336 1 68.69 440 CYS A N 1
ATOM 3327 C CA . CYS A 1 440 ? -8.242 -0.929 -4.559 1 68.69 440 CYS A CA 1
ATOM 3328 C C . CYS A 1 440 ? -6.836 -0.376 -4.738 1 68.69 440 CYS A C 1
ATOM 3330 O O . CYS A 1 440 ? -5.898 -0.824 -4.078 1 68.69 440 CYS A O 1
ATOM 3332 N N . MET A 1 441 ? -6.723 0.618 -5.582 1 74.38 441 MET A N 1
ATOM 3333 C CA . MET A 1 441 ? -5.383 1.114 -5.883 1 74.38 441 MET A CA 1
ATOM 3334 C C . MET A 1 441 ? -5.066 2.359 -5.062 1 74.38 441 MET A C 1
ATOM 3336 O O . MET A 1 441 ? -5.926 3.227 -4.887 1 74.38 441 MET A O 1
ATOM 3340 N N . TYR A 1 442 ? -3.906 2.396 -4.488 1 77.31 442 TYR A N 1
ATOM 3341 C CA . TYR A 1 442 ? -3.393 3.525 -3.723 1 77.31 442 TYR A CA 1
ATOM 3342 C C . TYR A 1 442 ? -1.987 3.9 -4.18 1 77.31 442 TYR A C 1
ATOM 3344 O O . TYR A 1 442 ? -1.263 3.064 -4.727 1 77.31 442 TYR A O 1
ATOM 3352 N N . PRO A 1 443 ? -1.551 5.129 -3.949 1 80.19 443 PRO A N 1
ATOM 3353 C CA . PRO A 1 443 ? -2.262 6.195 -3.244 1 80.19 443 PRO A CA 1
ATOM 3354 C C . PRO A 1 443 ? -3.287 6.906 -4.125 1 80.19 443 PRO A C 1
ATOM 3356 O O . PRO A 1 443 ? -3.238 6.789 -5.352 1 80.19 443 PRO A O 1
ATOM 3359 N N . LYS A 1 444 ? -4.211 7.613 -3.398 1 83.25 444 LYS A N 1
ATOM 3360 C CA . LYS A 1 444 ? -5.168 8.453 -4.105 1 83.25 444 LYS A CA 1
ATOM 3361 C C . LYS A 1 444 ? -4.605 9.859 -4.332 1 83.25 444 LYS A C 1
ATOM 3363 O O . LYS A 1 444 ? -3.996 10.438 -3.434 1 83.25 444 LYS A O 1
ATOM 3368 N N . GLY A 1 445 ? -4.695 10.375 -5.512 1 78.5 445 GLY A N 1
ATOM 3369 C CA . GLY A 1 445 ? -4.262 11.734 -5.781 1 78.5 445 GLY A CA 1
ATOM 3370 C C . GLY A 1 445 ? -5.246 12.781 -5.289 1 78.5 445 GLY A C 1
ATOM 3371 O O . GLY A 1 445 ? -6.422 12.477 -5.059 1 78.5 445 GLY A O 1
ATOM 3372 N N . PRO A 1 446 ? -4.715 13.969 -5.016 1 77.12 446 PRO A N 1
ATOM 3373 C CA . PRO A 1 446 ? -5.625 15.039 -4.609 1 77.12 446 PRO A CA 1
ATOM 3374 C C . PRO A 1 446 ? -6.648 15.383 -5.691 1 77.12 446 PRO A C 1
ATOM 3376 O O . PRO A 1 446 ? -6.328 15.352 -6.883 1 77.12 446 PRO A O 1
ATOM 3379 N N . PRO A 1 447 ? -7.883 15.641 -5.176 1 75.31 447 PRO A N 1
ATOM 3380 C CA . PRO A 1 447 ? -8.883 16.062 -6.16 1 75.31 447 PRO A CA 1
ATOM 3381 C C . PRO A 1 447 ? -8.531 17.406 -6.805 1 75.31 447 PRO A C 1
ATOM 3383 O O . PRO A 1 447 ? -7.895 18.25 -6.172 1 75.31 447 PRO A O 1
ATOM 3386 N N . GLN A 1 448 ? -8.766 17.656 -8.047 1 65.12 448 GLN A N 1
ATOM 3387 C CA . GLN A 1 448 ? -8.375 18.828 -8.828 1 65.12 448 GLN A CA 1
ATOM 3388 C C . GLN A 1 448 ? -9.344 19.984 -8.625 1 65.12 448 GLN A C 1
ATOM 3390 O O . GLN A 1 448 ? -9.383 20.922 -9.414 1 65.12 448 GLN A O 1
ATOM 3395 N N . ASP A 1 449 ? -9.992 20.078 -7.543 1 70.25 449 ASP A N 1
ATOM 3396 C CA . ASP A 1 449 ? -11.039 21.094 -7.441 1 70.25 449 ASP A CA 1
ATOM 3397 C C . ASP A 1 449 ? -10.633 22.219 -6.5 1 70.25 449 ASP A C 1
ATOM 3399 O O . ASP A 1 449 ? -11.492 22.906 -5.945 1 70.25 449 ASP A O 1
ATOM 3403 N N . GLY A 1 450 ? -9.305 22.453 -6.227 1 78.25 450 GLY A N 1
ATOM 3404 C CA . GLY A 1 450 ? -8.883 23.594 -5.414 1 78.25 450 GLY A CA 1
ATOM 3405 C C . GLY A 1 450 ? -9.188 23.406 -3.939 1 78.25 450 GLY A C 1
ATOM 3406 O O . GLY A 1 450 ? -9.242 24.391 -3.189 1 78.25 450 GLY A O 1
ATOM 3407 N N . LEU A 1 451 ? -9.414 22.266 -3.562 1 84.69 451 LEU A N 1
ATOM 3408 C CA . LEU A 1 451 ? -9.766 21.984 -2.176 1 84.69 451 LEU A CA 1
ATOM 3409 C C . LEU A 1 451 ? -8.508 21.875 -1.312 1 84.69 451 LEU A C 1
ATOM 3411 O O . LEU A 1 451 ? -8.422 22.531 -0.266 1 84.69 451 LEU A O 1
ATOM 3415 N N . PHE A 1 452 ? -7.551 21.156 -1.792 1 82.19 452 PHE A N 1
ATOM 3416 C CA . PHE A 1 452 ? -6.312 20.922 -1.062 1 82.19 452 PHE A CA 1
ATOM 3417 C C . PHE A 1 452 ? -5.219 21.875 -1.535 1 82.19 452 PHE A C 1
ATOM 3419 O O . PHE A 1 452 ? -4.328 21.484 -2.293 1 82.19 452 PHE A O 1
ATOM 3426 N N . THR A 1 453 ? -5.266 23.125 -0.914 1 79.12 453 THR A N 1
ATOM 3427 C CA . THR A 1 453 ? -4.41 24.172 -1.465 1 79.12 453 THR A CA 1
ATOM 3428 C C . THR A 1 453 ? -3.334 24.578 -0.461 1 79.12 453 THR A C 1
ATOM 3430 O O . THR A 1 453 ? -2.279 25.094 -0.846 1 79.12 453 THR A O 1
ATOM 3433 N N . ASP A 1 454 ? -3.596 24.438 0.827 1 87.88 454 ASP A N 1
ATOM 3434 C CA . ASP A 1 454 ? -2.629 24.875 1.826 1 87.88 454 ASP A CA 1
ATOM 3435 C C . ASP A 1 454 ? -1.604 23.781 2.121 1 87.88 454 ASP A C 1
ATOM 3437 O O . ASP A 1 454 ? -1.91 22.797 2.809 1 87.88 454 ASP A O 1
ATOM 3441 N N . ARG A 1 455 ? -0.395 24.016 1.632 1 91.56 455 ARG A N 1
ATOM 3442 C CA . ARG A 1 455 ? 0.647 23.031 1.889 1 91.56 455 ARG A CA 1
ATOM 3443 C C . ARG A 1 455 ? 1.079 23.047 3.352 1 91.56 455 ARG A C 1
ATOM 3445 O O . ARG A 1 455 ? 1.202 24.125 3.947 1 91.56 455 ARG A O 1
ATOM 3452 N N . LEU A 1 456 ? 1.371 21.922 3.883 1 93.81 456 LEU A N 1
ATOM 3453 C CA . LEU A 1 456 ? 1.604 21.781 5.316 1 93.81 456 LEU A CA 1
ATOM 3454 C C . LEU A 1 456 ? 2.932 22.422 5.711 1 93.81 456 LEU A C 1
ATOM 3456 O O . LEU A 1 456 ? 3.109 22.844 6.859 1 93.81 456 LEU A O 1
ATOM 3460 N N . HIS A 1 457 ? 3.904 22.469 4.762 1 94.12 457 HIS A N 1
ATOM 3461 C CA . HIS A 1 457 ? 5.164 23.094 5.164 1 94.12 457 HIS A CA 1
ATOM 3462 C C . HIS A 1 457 ? 4.973 24.562 5.504 1 94.12 457 HIS A C 1
ATOM 3464 O O . HIS A 1 457 ? 5.633 25.094 6.398 1 94.12 457 HIS A O 1
ATOM 3470 N N . ASP A 1 458 ? 4.055 25.281 4.844 1 92.88 458 ASP A N 1
ATOM 3471 C CA . ASP A 1 458 ? 3.736 26.672 5.164 1 92.88 458 ASP A CA 1
ATOM 3472 C C . ASP A 1 458 ? 2.977 26.766 6.484 1 92.88 458 ASP A C 1
ATOM 3474 O O . ASP A 1 458 ? 3.244 27.656 7.293 1 92.88 458 ASP A O 1
ATOM 3478 N N . VAL A 1 459 ? 2.084 25.828 6.672 1 93.81 459 VAL A N 1
ATOM 3479 C CA . VAL A 1 459 ? 1.284 25.766 7.891 1 93.81 459 VAL A CA 1
ATOM 3480 C C . VAL A 1 459 ? 2.193 25.531 9.094 1 93.81 459 VAL A C 1
ATOM 3482 O O . VAL A 1 459 ? 2.088 26.234 10.102 1 93.81 459 VAL A O 1
ATOM 3485 N N . ILE A 1 460 ? 3.061 24.641 8.969 1 95.06 460 ILE A N 1
ATOM 3486 C CA . ILE A 1 460 ? 3.957 24.25 10.055 1 95.06 460 ILE A CA 1
ATOM 3487 C C . ILE A 1 460 ? 4.891 25.422 10.391 1 95.06 460 ILE A C 1
ATOM 3489 O O . ILE A 1 460 ? 5.121 25.719 11.562 1 95.06 460 ILE A O 1
ATOM 3493 N N . ARG A 1 461 ? 5.41 26.062 9.367 1 95.44 461 ARG A N 1
ATOM 3494 C CA . ARG A 1 461 ? 6.336 27.172 9.617 1 95.44 461 ARG A CA 1
ATOM 3495 C C . ARG A 1 461 ? 5.637 28.328 10.32 1 95.44 461 ARG A C 1
ATOM 3497 O O . ARG A 1 461 ? 6.207 28.953 11.211 1 95.44 461 ARG A O 1
ATOM 3504 N N . ALA A 1 462 ? 4.426 28.641 9.914 1 93.44 462 ALA A N 1
ATOM 3505 C CA . ALA A 1 462 ? 3.648 29.672 10.594 1 93.44 462 ALA A CA 1
ATOM 3506 C C . ALA A 1 462 ? 3.416 29.328 12.055 1 93.44 462 ALA A C 1
ATOM 3508 O O . ALA A 1 462 ? 3.52 30.188 12.93 1 93.44 462 ALA A O 1
ATOM 3509 N N . TYR A 1 463 ? 3.119 28.125 12.289 1 93.12 463 TYR A N 1
ATOM 3510 C CA . TYR A 1 463 ? 2.949 27.625 13.648 1 93.12 463 TYR A CA 1
ATOM 3511 C C . TYR A 1 463 ? 4.234 27.781 14.453 1 93.12 463 TYR A C 1
ATOM 3513 O O . TYR A 1 463 ? 4.215 28.266 15.586 1 93.12 463 TYR A O 1
ATOM 3521 N N . GLN A 1 464 ? 5.344 27.344 13.867 1 94.69 464 GLN A N 1
ATOM 3522 C CA . GLN A 1 464 ? 6.641 27.453 14.531 1 94.69 464 GLN A CA 1
ATOM 3523 C C . GLN A 1 464 ? 6.969 28.891 14.875 1 94.69 464 GLN A C 1
ATOM 3525 O O . GLN A 1 464 ? 7.465 29.188 15.969 1 94.69 464 GLN A O 1
ATOM 3530 N N . SER A 1 465 ? 6.727 29.766 13.898 1 95 465 SER A N 1
ATOM 3531 C CA . SER A 1 465 ? 7.012 31.172 14.109 1 95 465 SER A CA 1
ATOM 3532 C C . SER A 1 465 ? 6.254 31.719 15.32 1 95 465 SER A C 1
ATOM 3534 O O . SER A 1 465 ? 6.82 32.438 16.141 1 95 465 SER A O 1
ATOM 3536 N N . LYS A 1 466 ? 5.02 31.328 15.43 1 92.69 466 LYS A N 1
ATOM 3537 C CA . LYS A 1 466 ? 4.207 31.766 16.562 1 92.69 466 LYS A CA 1
ATOM 3538 C C . LYS A 1 466 ? 4.73 31.203 17.875 1 92.69 466 LYS A C 1
ATOM 3540 O O . LYS A 1 466 ? 4.855 31.922 18.859 1 92.69 466 LYS A O 1
ATOM 3545 N N . GLN A 1 467 ? 5.047 29.984 17.891 1 92.5 467 GLN A N 1
ATOM 3546 C CA . GLN A 1 467 ? 5.551 29.344 19.094 1 92.5 467 GLN A CA 1
ATOM 3547 C C . GLN A 1 467 ? 6.871 29.969 19.531 1 92.5 467 GLN A C 1
ATOM 3549 O O . GLN A 1 467 ? 7.078 30.219 20.734 1 92.5 467 GLN A O 1
ATOM 3554 N N . LEU A 1 468 ? 7.727 30.172 18.609 1 96.12 468 LEU A N 1
ATOM 3555 C CA . LEU A 1 468 ? 9.039 30.734 18.922 1 96.12 468 LEU A CA 1
ATOM 3556 C C . LEU A 1 468 ? 8.93 32.188 19.391 1 96.12 468 LEU A C 1
ATOM 3558 O O . LEU A 1 468 ? 9.711 32.625 20.234 1 96.12 468 LEU A O 1
ATOM 3562 N N . TYR A 1 469 ? 7.977 32.875 18.797 1 95.19 469 TYR A N 1
ATOM 3563 C CA . TYR A 1 469 ? 7.734 34.219 19.281 1 95.19 469 TYR A CA 1
ATOM 3564 C C . TYR A 1 469 ? 7.184 34.219 20.703 1 95.19 469 TYR A C 1
ATOM 3566 O O . TYR A 1 469 ? 7.664 34.938 21.562 1 95.19 469 TYR A O 1
ATOM 3574 N N . ASP A 1 470 ? 6.168 33.375 20.953 1 93.12 470 ASP A N 1
ATOM 3575 C CA . ASP A 1 470 ? 5.504 33.312 22.25 1 93.12 470 ASP A CA 1
ATOM 3576 C C . ASP A 1 470 ? 6.473 32.875 23.344 1 93.12 470 ASP A C 1
ATOM 3578 O O . ASP A 1 470 ? 6.438 33.406 24.453 1 93.12 470 ASP A O 1
ATOM 3582 N N . ASN A 1 471 ? 7.34 31.984 23.016 1 94.94 471 ASN A N 1
ATOM 3583 C CA . ASN A 1 471 ? 8.211 31.406 24.047 1 94.94 471 ASN A CA 1
ATOM 3584 C C . ASN A 1 471 ? 9.523 32.156 24.156 1 94.94 471 ASN A C 1
ATOM 3586 O O . ASN A 1 471 ? 10.078 32.281 25.25 1 94.94 471 ASN A O 1
ATOM 3590 N N . TYR A 1 472 ? 10.039 32.688 23 1 96.5 472 TYR A N 1
ATOM 3591 C CA . TYR A 1 472 ? 11.406 33.188 23.016 1 96.5 472 TYR A CA 1
ATOM 3592 C C . TYR A 1 472 ? 11.5 34.562 22.328 1 96.5 472 TYR A C 1
ATOM 3594 O O . TYR A 1 472 ? 12.586 35.125 22.203 1 96.5 472 TYR A O 1
ATOM 3602 N N . LYS A 1 473 ? 10.461 35.094 21.797 1 96 473 LYS A N 1
ATOM 3603 C CA . LYS A 1 473 ? 10.328 36.406 21.203 1 96 473 LYS A CA 1
ATOM 3604 C C . LYS A 1 473 ? 11.172 36.531 19.938 1 96 473 LYS A C 1
ATOM 3606 O O . LYS A 1 473 ? 11.805 37.562 19.688 1 96 473 LYS A O 1
ATOM 3611 N N . LEU A 1 474 ? 11.258 35.406 19.234 1 97.44 474 LEU A N 1
ATOM 3612 C CA . LEU A 1 474 ? 11.883 35.469 17.906 1 97.44 474 LEU A CA 1
ATOM 3613 C C . LEU A 1 474 ? 10.961 36.188 16.922 1 97.44 474 LEU A C 1
ATOM 3615 O O . LEU A 1 474 ? 9.742 35.969 16.938 1 97.44 474 LEU A O 1
ATOM 3619 N N . THR A 1 475 ? 11.539 36.969 16.062 1 96.56 475 THR A N 1
ATOM 3620 C CA . THR A 1 475 ? 10.773 37.719 15.055 1 96.56 475 THR A CA 1
ATOM 3621 C C . THR A 1 475 ? 11.383 37.531 13.672 1 96.56 475 THR A C 1
ATOM 3623 O O . THR A 1 475 ? 12.555 37.156 13.547 1 96.56 475 THR A O 1
ATOM 3626 N N . SER A 1 476 ? 10.594 37.781 12.672 1 95.31 476 SER A N 1
ATOM 3627 C CA . SER A 1 476 ? 11.023 37.594 11.289 1 95.31 476 SER A CA 1
ATOM 3628 C C . SER A 1 476 ? 11.992 38.688 10.867 1 95.31 476 SER A C 1
ATOM 3630 O O . SER A 1 476 ? 11.766 39.875 11.148 1 95.31 476 SER A O 1
ATOM 3632 N N . LEU A 1 477 ? 13.133 38.281 10.289 1 94.81 477 LEU A N 1
ATOM 3633 C CA . LEU A 1 477 ? 14.047 39.25 9.695 1 94.81 477 LEU A CA 1
ATOM 3634 C C . LEU A 1 477 ? 13.594 39.656 8.297 1 94.81 477 LEU A C 1
ATOM 3636 O O . LEU A 1 477 ? 13.047 38.812 7.559 1 94.81 477 LEU A O 1
ATOM 3640 N N . PHE A 1 478 ? 13.859 40.844 7.98 1 92 478 PHE A N 1
ATOM 3641 C CA . PHE A 1 478 ? 13.516 41.312 6.645 1 92 478 PHE A CA 1
ATOM 3642 C C . PHE A 1 478 ? 14.5 40.781 5.613 1 92 478 PHE A C 1
ATOM 3644 O O . PHE A 1 478 ? 15.711 40.969 5.762 1 92 478 PHE A O 1
ATOM 3651 N N . ILE A 1 479 ? 13.984 40.156 4.652 1 91.5 479 ILE A N 1
ATOM 3652 C CA . ILE A 1 479 ? 14.781 39.625 3.545 1 91.5 479 ILE A CA 1
ATOM 3653 C C . ILE A 1 479 ? 14.266 40.188 2.227 1 91.5 479 ILE A C 1
ATOM 3655 O O . ILE A 1 479 ? 13.086 40.062 1.896 1 91.5 479 ILE A O 1
ATOM 3659 N N . TYR A 1 480 ? 15.133 40.812 1.508 1 85.56 480 TYR A N 1
ATOM 3660 C CA . TYR A 1 480 ? 14.734 41.344 0.215 1 85.56 480 TYR A CA 1
ATOM 3661 C C . TYR A 1 480 ? 14.547 40.25 -0.813 1 85.56 480 TYR A C 1
ATOM 3663 O O . TYR A 1 480 ? 15.43 39.406 -0.993 1 85.56 480 TYR A O 1
ATOM 3671 N N . ARG A 1 481 ? 13.344 40.156 -1.311 1 78.88 481 ARG A N 1
ATOM 3672 C CA . ARG A 1 481 ? 13.039 39.156 -2.332 1 78.88 481 ARG A CA 1
ATOM 3673 C C . ARG A 1 481 ? 12.289 39.781 -3.506 1 78.88 481 ARG A C 1
ATOM 3675 O O . ARG A 1 481 ? 11.461 40.656 -3.314 1 78.88 481 ARG A O 1
ATOM 3682 N N . THR A 1 482 ? 12.641 39.25 -4.648 1 69.69 482 THR A N 1
ATOM 3683 C CA . THR A 1 482 ? 11.938 39.719 -5.836 1 69.69 482 THR A CA 1
ATOM 3684 C C . THR A 1 482 ? 10.594 39.031 -5.992 1 69.69 482 THR A C 1
ATOM 3686 O O . THR A 1 482 ? 9.625 39.625 -6.457 1 69.69 482 THR A O 1
ATOM 3689 N N . ALA A 1 483 ? 10.594 37.812 -5.57 1 71 483 ALA A N 1
ATOM 3690 C CA . ALA A 1 483 ? 9.367 37.031 -5.723 1 71 483 ALA A CA 1
ATOM 3691 C C . ALA A 1 483 ? 8.578 36.969 -4.418 1 71 483 ALA A C 1
ATOM 3693 O O . ALA A 1 483 ? 9.156 37.062 -3.332 1 71 483 ALA A O 1
ATOM 3694 N N . ILE A 1 484 ? 7.188 36.969 -4.605 1 65.69 484 ILE A N 1
ATOM 3695 C CA . ILE A 1 484 ? 6.316 36.875 -3.441 1 65.69 484 ILE A CA 1
ATOM 3696 C C . ILE A 1 484 ? 5.785 35.438 -3.301 1 65.69 484 ILE A C 1
ATOM 3698 O O . ILE A 1 484 ? 5.316 34.844 -4.277 1 65.69 484 ILE A O 1
ATOM 3702 N N . SER A 1 485 ? 6.031 34.844 -2.135 1 77.56 485 SER A N 1
ATOM 3703 C CA . SER A 1 485 ? 5.492 33.531 -1.801 1 77.56 485 SER A CA 1
ATOM 3704 C C . SER A 1 485 ? 5.27 33.375 -0.299 1 77.56 485 SER A C 1
ATOM 3706 O O . SER A 1 485 ? 6.066 33.875 0.501 1 77.56 485 SER A O 1
ATOM 3708 N N . ARG A 1 486 ? 4.172 32.75 -0.01 1 76.62 486 ARG A N 1
ATOM 3709 C CA . ARG A 1 486 ? 3.902 32.438 1.391 1 76.62 486 ARG A CA 1
ATOM 3710 C C . ARG A 1 486 ? 5.047 31.625 2.008 1 76.62 486 ARG A C 1
ATOM 3712 O O . ARG A 1 486 ? 5.316 31.75 3.205 1 76.62 486 ARG A O 1
ATOM 3719 N N . SER A 1 487 ? 5.719 30.969 1.175 1 83.56 487 SER A N 1
ATOM 3720 C CA . SER A 1 487 ? 6.789 30.094 1.642 1 83.56 487 SER A CA 1
ATOM 3721 C C . SER A 1 487 ? 7.988 30.891 2.127 1 83.56 487 SER A C 1
ATOM 3723 O O . SER A 1 487 ? 8.875 30.359 2.793 1 83.56 487 SER A O 1
ATOM 3725 N N . PHE A 1 488 ? 7.969 32.188 1.794 1 80.69 488 PHE A N 1
ATOM 3726 C CA . PHE A 1 488 ? 9.102 33 2.207 1 80.69 488 PHE A CA 1
ATOM 3727 C C . PHE A 1 488 ? 8.844 33.656 3.561 1 80.69 488 PHE A C 1
ATOM 3729 O O . PHE A 1 488 ? 9.766 34.125 4.223 1 80.69 488 PHE A O 1
ATOM 3736 N N . GLU A 1 489 ? 7.547 33.5 3.908 1 83.88 489 GLU A N 1
ATOM 3737 C CA . GLU A 1 489 ? 7.188 34.125 5.176 1 83.88 489 GLU A CA 1
ATOM 3738 C C . GLU A 1 489 ? 7.77 33.375 6.359 1 83.88 489 GLU A C 1
ATOM 3740 O O . GLU A 1 489 ? 7.652 32.156 6.426 1 83.88 489 GLU A O 1
ATOM 3745 N N . ASN A 1 490 ? 8.492 34.062 7.246 1 90.06 490 ASN A N 1
ATOM 3746 C CA . ASN A 1 490 ? 8.945 33.562 8.539 1 90.06 490 ASN A CA 1
ATOM 3747 C C . ASN A 1 490 ? 10.047 32.5 8.383 1 90.06 490 ASN A C 1
ATOM 3749 O O . ASN A 1 490 ? 10.234 31.672 9.258 1 90.06 490 ASN A O 1
ATOM 3753 N N . GLN A 1 491 ? 10.68 32.531 7.227 1 94.06 491 GLN A N 1
ATOM 3754 C CA . GLN A 1 491 ? 11.719 31.531 7.02 1 94.06 491 GLN A CA 1
ATOM 3755 C C . GLN A 1 491 ? 12.977 31.859 7.816 1 94.06 491 GLN A C 1
ATOM 3757 O O . GLN A 1 491 ? 13.773 30.969 8.125 1 94.06 491 GLN A O 1
ATOM 3762 N N . VAL A 1 492 ? 13.148 33.156 8.047 1 97.38 492 VAL A N 1
ATOM 3763 C CA . VAL A 1 492 ? 14.297 33.594 8.828 1 97.38 492 VAL A CA 1
ATOM 3764 C C . VAL A 1 492 ? 13.828 34.312 10.086 1 97.38 492 VAL A C 1
ATOM 3766 O O . VAL A 1 492 ? 13.258 35.406 10.016 1 97.38 492 VAL A O 1
ATOM 3769 N N . LEU A 1 493 ? 14.031 33.688 11.227 1 97.94 493 LEU A N 1
ATOM 3770 C CA . LEU A 1 493 ? 13.633 34.219 12.516 1 97.94 493 LEU A CA 1
ATOM 3771 C C . LEU A 1 493 ? 14.852 34.531 13.383 1 97.94 493 LEU A C 1
ATOM 3773 O O . LEU A 1 493 ? 15.836 33.781 13.352 1 97.94 493 LEU A O 1
ATOM 3777 N N . ALA A 1 494 ? 14.812 35.594 14.141 1 98.31 494 ALA A N 1
ATOM 3778 C CA . ALA A 1 494 ? 15.953 36 14.961 1 98.31 494 ALA A CA 1
ATOM 3779 C C . ALA A 1 494 ? 15.508 36.406 16.359 1 98.31 494 ALA A C 1
ATOM 3781 O O . ALA A 1 494 ? 14.414 36.969 16.531 1 98.31 494 ALA A O 1
ATOM 3782 N N . SER A 1 495 ? 16.328 36.125 17.312 1 97.88 495 SER A N 1
ATOM 3783 C CA . SER A 1 495 ? 16.094 36.625 18.656 1 97.88 495 SER A CA 1
ATOM 3784 C C . SER A 1 495 ? 16.297 38.125 18.734 1 97.88 495 SER A C 1
ATOM 3786 O O . SER A 1 495 ? 16.922 38.719 17.844 1 97.88 495 SER A O 1
ATOM 3788 N N . SER A 1 496 ? 15.812 38.75 19.797 1 95.75 496 SER A N 1
ATOM 3789 C CA . SER A 1 496 ? 15.836 40.219 19.922 1 95.75 496 SER A CA 1
ATOM 3790 C C . SER A 1 496 ? 17.266 40.719 20.125 1 95.75 496 SER A C 1
ATOM 3792 O O . SER A 1 496 ? 17.578 41.875 19.797 1 95.75 496 SER A O 1
ATOM 3794 N N . ASN A 1 497 ? 18.156 39.906 20.609 1 96.06 497 ASN A N 1
ATOM 3795 C CA . ASN A 1 497 ? 19.516 40.312 20.969 1 96.06 497 ASN A CA 1
ATOM 3796 C C . ASN A 1 497 ? 20.516 39.938 19.875 1 96.06 497 ASN A C 1
ATOM 3798 O O . ASN A 1 497 ? 21.703 39.812 20.156 1 96.06 497 ASN A O 1
ATOM 3802 N N . TYR A 1 498 ? 20.047 39.656 18.625 1 95.44 498 TYR A N 1
ATOM 3803 C CA . TYR A 1 498 ? 20.922 39.156 17.578 1 95.44 498 TYR A CA 1
ATOM 3804 C C . TYR A 1 498 ? 21.984 40.219 17.219 1 95.44 498 TYR A C 1
ATOM 3806 O O . TYR A 1 498 ? 23.016 39.875 16.641 1 95.44 498 TYR A O 1
ATOM 3814 N N . HIS A 1 499 ? 21.828 41.5 17.594 1 92.31 499 HIS A N 1
ATOM 3815 C CA . HIS A 1 499 ? 22.75 42.562 17.25 1 92.31 499 HIS A CA 1
ATOM 3816 C C . HIS A 1 499 ? 23.641 42.938 18.453 1 92.31 499 HIS A C 1
ATOM 3818 O O . HIS A 1 499 ? 24.484 43.812 18.359 1 92.31 499 HIS A O 1
ATOM 3824 N N . GLN A 1 500 ? 23.453 42.312 19.562 1 94.44 500 GLN A N 1
ATOM 3825 C CA . GLN A 1 500 ? 24.172 42.625 20.781 1 94.44 500 GLN A CA 1
ATOM 3826 C C . GLN A 1 500 ? 25.5 41.875 20.859 1 94.44 500 GLN A C 1
ATOM 3828 O O . GLN A 1 500 ? 25.812 41.062 19.984 1 94.44 500 GLN A O 1
ATOM 3833 N N . THR A 1 501 ? 26.312 42.281 21.875 1 95.81 501 THR A N 1
ATOM 3834 C CA . THR A 1 501 ? 27.641 41.688 22.047 1 95.81 501 THR A CA 1
ATOM 3835 C C . THR A 1 501 ? 27.562 40.406 22.844 1 95.81 501 THR A C 1
ATOM 3837 O O . THR A 1 501 ? 28.109 40.312 23.953 1 95.81 501 THR A O 1
ATOM 3840 N N . VAL A 1 502 ? 26.938 39.406 22.297 1 96.69 502 VAL A N 1
ATOM 3841 C CA . VAL A 1 502 ? 26.797 38.062 22.828 1 96.69 502 VAL A CA 1
ATOM 3842 C C . VAL A 1 502 ? 27.094 37.031 21.734 1 96.69 502 VAL A C 1
ATOM 3844 O O . VAL A 1 502 ? 27.125 37.375 20.547 1 96.69 502 VAL A O 1
ATOM 3847 N N . PRO A 1 503 ? 27.375 35.812 22.125 1 96.88 503 PRO A N 1
ATOM 3848 C CA . PRO A 1 503 ? 27.547 34.781 21.078 1 96.88 503 PRO A CA 1
ATOM 3849 C C . PRO A 1 503 ? 26.328 34.625 20.203 1 96.88 503 PRO A C 1
ATOM 3851 O O . PRO A 1 503 ? 25.188 34.688 20.688 1 96.88 503 PRO A O 1
ATOM 3854 N N . LEU A 1 504 ? 26.516 34.5 18.906 1 98.06 504 LEU A N 1
ATOM 3855 C CA . LEU A 1 504 ? 25.453 34.344 17.922 1 98.06 504 LEU A CA 1
ATOM 3856 C C . LEU A 1 504 ? 25.5 32.969 17.266 1 98.06 504 LEU A C 1
ATOM 3858 O O . LEU A 1 504 ? 26.531 32.562 16.734 1 98.06 504 LEU A O 1
ATOM 3862 N N . VAL A 1 505 ? 24.422 32.219 17.391 1 98.5 505 VAL A N 1
ATOM 3863 C CA . VAL A 1 505 ? 24.312 30.938 16.703 1 98.5 505 VAL A CA 1
ATOM 3864 C C . VAL A 1 505 ? 23.359 31.078 15.516 1 98.5 505 VAL A C 1
ATOM 3866 O O . VAL A 1 505 ? 22.203 31.453 15.672 1 98.5 505 VAL A O 1
ATOM 3869 N N . VAL A 1 506 ? 23.828 30.812 14.352 1 98.44 506 VAL A N 1
ATOM 3870 C CA . VAL A 1 506 ? 23.031 30.844 13.133 1 98.44 506 VAL A CA 1
ATOM 3871 C C . VAL A 1 506 ? 22.734 29.422 12.672 1 98.44 506 VAL A C 1
ATOM 3873 O O . VAL A 1 506 ? 23.656 28.656 12.352 1 98.44 506 VAL A O 1
ATOM 3876 N N . ILE A 1 507 ? 21.453 29.078 12.539 1 98.56 507 ILE A N 1
ATOM 3877 C CA . ILE A 1 507 ? 21.031 27.719 12.227 1 98.56 507 ILE A CA 1
ATOM 3878 C C . ILE A 1 507 ? 20.406 27.672 10.836 1 98.56 507 ILE A C 1
ATOM 3880 O O . ILE A 1 507 ? 19.406 28.359 10.578 1 98.56 507 ILE A O 1
ATOM 3884 N N . PHE A 1 508 ? 20.984 26.953 9.93 1 98.19 508 PHE A N 1
ATOM 3885 C CA . PHE A 1 508 ? 20.375 26.594 8.656 1 98.19 508 PHE A CA 1
ATOM 3886 C C . PHE A 1 508 ? 19.828 25.172 8.703 1 98.19 508 PHE A C 1
ATOM 3888 O O . PHE A 1 508 ? 20.578 24.203 8.883 1 98.19 508 PHE A O 1
ATOM 3895 N N . HIS A 1 509 ? 18.562 25 8.508 1 97.5 509 HIS A N 1
ATOM 3896 C CA . HIS A 1 509 ? 18.062 23.641 8.641 1 97.5 509 HIS A CA 1
ATOM 3897 C C . HIS A 1 509 ? 16.984 23.344 7.605 1 97.5 509 HIS A C 1
ATOM 3899 O O . HIS A 1 509 ? 16.281 24.25 7.16 1 97.5 509 HIS A O 1
ATOM 3905 N N . ASP A 1 510 ? 16.891 22.047 7.227 1 95.75 510 ASP A N 1
ATOM 3906 C CA . ASP A 1 510 ? 15.766 21.531 6.449 1 95.75 510 ASP A CA 1
ATOM 3907 C C . ASP A 1 510 ? 14.461 21.625 7.246 1 95.75 510 ASP A C 1
ATOM 3909 O O . ASP A 1 510 ? 14.484 21.797 8.469 1 95.75 510 ASP A O 1
ATOM 3913 N N . PRO A 1 511 ? 13.328 21.562 6.512 1 94.31 511 PRO A N 1
ATOM 3914 C CA . PRO A 1 511 ? 12.055 21.531 7.242 1 94.31 511 PRO A CA 1
ATOM 3915 C C . PRO A 1 511 ? 11.93 20.297 8.141 1 94.31 511 PRO A C 1
ATOM 3917 O O . PRO A 1 511 ? 12.594 19.281 7.902 1 94.31 511 PRO A O 1
ATOM 3920 N N . PRO A 1 512 ? 11.133 20.469 9.164 1 94.25 512 PRO A N 1
ATOM 3921 C CA . PRO A 1 512 ? 10.969 19.328 10.078 1 94.25 512 PRO A CA 1
ATOM 3922 C C . PRO A 1 512 ? 10.305 18.125 9.406 1 94.25 512 PRO A C 1
ATOM 3924 O O . PRO A 1 512 ? 9.617 18.281 8.391 1 94.25 512 PRO A O 1
ATOM 3927 N N . GLU A 1 513 ? 10.57 17.016 9.961 1 92.94 513 GLU A N 1
ATOM 3928 C CA . GLU A 1 513 ? 9.984 15.773 9.453 1 92.94 513 GLU A CA 1
ATOM 3929 C C . GLU A 1 513 ? 8.578 15.562 10 1 92.94 513 GLU A C 1
ATOM 3931 O O . GLU A 1 513 ? 8.273 15.969 11.125 1 92.94 513 GLU A O 1
ATOM 3936 N N . ILE A 1 514 ? 7.758 14.992 9.172 1 93.88 514 ILE A N 1
ATOM 3937 C CA . ILE A 1 514 ? 6.414 14.633 9.617 1 93.88 514 ILE A CA 1
ATOM 3938 C C . ILE A 1 514 ? 6.18 13.141 9.383 1 93.88 514 ILE A C 1
ATOM 3940 O O . ILE A 1 514 ? 6.832 12.531 8.539 1 93.88 514 ILE A O 1
ATOM 3944 N N . MET A 1 515 ? 5.371 12.562 10.172 1 92.38 515 MET A N 1
ATOM 3945 C CA . MET A 1 515 ? 4.938 11.172 10.023 1 92.38 515 MET A CA 1
ATOM 3946 C C . MET A 1 515 ? 3.426 11.055 10.188 1 92.38 515 MET A C 1
ATOM 3948 O O . MET A 1 515 ? 2.812 11.836 10.922 1 92.38 515 MET A O 1
ATOM 3952 N N . GLY A 1 516 ? 2.863 10.227 9.469 1 91.69 516 GLY A N 1
ATOM 3953 C CA . GLY A 1 516 ? 1.431 10 9.57 1 91.69 516 GLY A CA 1
ATOM 3954 C C . GLY A 1 516 ? 1.036 8.562 9.305 1 91.69 516 GLY A C 1
ATOM 3955 O O . GLY A 1 516 ? 1.64 7.891 8.461 1 91.69 516 GLY A O 1
ATOM 3956 N N . LEU A 1 517 ? 0.062 8.07 10.055 1 90.38 517 LEU A N 1
ATOM 3957 C CA . LEU A 1 517 ? -0.529 6.75 9.844 1 90.38 517 LEU A CA 1
ATOM 3958 C C . LEU A 1 517 ? -1.941 6.871 9.281 1 90.38 517 LEU A C 1
ATOM 3960 O O . LEU A 1 517 ? -2.824 7.441 9.93 1 90.38 517 LEU A O 1
ATOM 3964 N N . PRO A 1 518 ? -2.088 6.395 8.102 1 88.94 518 PRO A N 1
ATOM 3965 C CA . PRO A 1 518 ? -3.443 6.457 7.547 1 88.94 518 PRO A CA 1
ATOM 3966 C C . PRO A 1 518 ? -4.43 5.566 8.305 1 88.94 518 PRO A C 1
ATOM 3968 O O . PRO A 1 518 ? -4.027 4.574 8.914 1 88.94 518 PRO A O 1
ATOM 3971 N N . HIS A 1 519 ? -5.699 6.031 8.305 1 89.5 519 HIS A N 1
ATOM 3972 C CA . HIS A 1 519 ? -6.75 5.18 8.852 1 89.5 519 HIS A CA 1
ATOM 3973 C C . HIS A 1 519 ? -6.723 3.793 8.219 1 89.5 519 HIS A C 1
ATOM 3975 O O . HIS A 1 519 ? -6.664 3.668 6.996 1 89.5 519 HIS A O 1
ATOM 3981 N N . PRO A 1 520 ? -6.734 2.773 9 1 84.31 520 PRO A N 1
ATOM 3982 C CA . PRO A 1 520 ? -6.508 1.425 8.469 1 84.31 520 PRO A CA 1
ATOM 3983 C C . PRO A 1 520 ? -7.57 0.999 7.461 1 84.31 520 PRO A C 1
ATOM 3985 O O . PRO A 1 520 ? -7.277 0.248 6.527 1 84.31 520 PRO A O 1
ATOM 3988 N N . VAL A 1 521 ? -8.773 1.466 7.566 1 81.38 521 VAL A N 1
ATOM 3989 C CA . VAL A 1 521 ? -9.867 1.011 6.711 1 81.38 521 VAL A CA 1
ATOM 3990 C C . VAL A 1 521 ? -10.008 1.95 5.516 1 81.38 521 VAL A C 1
ATOM 3992 O O . VAL A 1 521 ? -10.031 1.504 4.363 1 81.38 521 VAL A O 1
ATOM 3995 N N . THR A 1 522 ? -10.008 3.229 5.805 1 81.12 522 THR A N 1
ATOM 3996 C CA . THR A 1 522 ? -10.289 4.18 4.734 1 81.12 522 THR A CA 1
ATOM 3997 C C . THR A 1 522 ? -8.992 4.605 4.039 1 81.12 522 THR A C 1
ATOM 3999 O O . THR A 1 522 ? -9.031 5.184 2.951 1 81.12 522 THR A O 1
ATOM 4002 N N . ASN A 1 523 ? -7.828 4.43 4.664 1 83.94 523 ASN A N 1
ATOM 4003 C CA . ASN A 1 523 ? -6.508 4.812 4.168 1 83.94 523 ASN A CA 1
ATOM 4004 C C . ASN A 1 523 ? -6.359 6.332 4.102 1 83.94 523 ASN A C 1
ATOM 4006 O O . ASN A 1 523 ? -5.473 6.84 3.41 1 83.94 523 ASN A O 1
ATOM 4010 N N . LYS A 1 524 ? -7.254 7.051 4.809 1 88.06 524 LYS A N 1
ATOM 4011 C CA . LYS A 1 524 ? -7.172 8.508 4.867 1 88.06 524 LYS A CA 1
ATOM 4012 C C . LYS A 1 524 ? -6.293 8.961 6.031 1 88.06 524 LYS A C 1
ATOM 4014 O O . LYS A 1 524 ? -6.312 8.359 7.102 1 88.06 524 LYS A O 1
ATOM 4019 N N . LEU A 1 525 ? -5.582 10.055 5.754 1 92.12 525 LEU A N 1
ATOM 4020 C CA . LEU A 1 525 ? -4.805 10.656 6.832 1 92.12 525 LEU A CA 1
ATOM 4021 C C . LEU A 1 525 ? -5.688 11.516 7.727 1 92.12 525 LEU A C 1
ATOM 4023 O O . LEU A 1 525 ? -6.535 12.266 7.23 1 92.12 525 LEU A O 1
ATOM 4027 N N . GLU A 1 526 ? -5.547 11.312 8.992 1 93 526 GLU A N 1
ATOM 4028 C CA . GLU A 1 526 ? -6.199 12.164 9.977 1 93 526 GLU A CA 1
ATOM 4029 C C . GLU A 1 526 ? -5.18 12.977 10.766 1 93 526 GLU A C 1
ATOM 4031 O O . GLU A 1 526 ? -4.145 12.453 11.18 1 93 526 GLU A O 1
ATOM 4036 N N . ALA A 1 527 ? -5.48 14.148 10.969 1 93.88 527 ALA A N 1
ATOM 4037 C CA . ALA A 1 527 ? -4.527 15.086 11.555 1 93.88 527 ALA A CA 1
ATOM 4038 C C . ALA A 1 527 ? -4.07 14.617 12.93 1 93.88 527 ALA A C 1
ATOM 4040 O O . ALA A 1 527 ? -2.918 14.828 13.312 1 93.88 527 ALA A O 1
ATOM 4041 N N . HIS A 1 528 ? -4.926 13.992 13.719 1 93.19 528 HIS A N 1
ATOM 4042 C CA . HIS A 1 528 ? -4.551 13.609 15.078 1 93.19 528 HIS A CA 1
ATOM 4043 C C . HIS A 1 528 ? -3.658 12.375 15.07 1 93.19 528 HIS A C 1
ATOM 4045 O O . HIS A 1 528 ? -3.096 12 16.109 1 93.19 528 HIS A O 1
ATOM 4051 N N . ASN A 1 529 ? -3.469 11.742 13.953 1 92.5 529 ASN A N 1
ATOM 4052 C CA . ASN A 1 529 ? -2.543 10.617 13.828 1 92.5 529 ASN A CA 1
ATOM 4053 C C . ASN A 1 529 ? -1.395 10.945 12.875 1 92.5 529 ASN A C 1
ATOM 4055 O O . ASN A 1 529 ? -0.854 10.047 12.219 1 92.5 529 ASN A O 1
ATOM 4059 N N . CYS A 1 530 ? -1.175 12.188 12.68 1 93.25 530 CYS A N 1
ATOM 4060 C CA . CYS A 1 530 ? 0.028 12.742 12.07 1 93.25 530 CYS A CA 1
ATOM 4061 C C . CYS A 1 530 ? 0.847 13.523 13.086 1 93.25 530 CYS A C 1
ATOM 4063 O O . CYS A 1 530 ? 0.288 14.219 13.938 1 93.25 530 CYS A O 1
ATOM 4065 N N . TRP A 1 531 ? 2.131 13.398 13 1 92.25 531 TRP A N 1
ATOM 4066 C CA . TRP A 1 531 ? 2.998 13.984 14.016 1 92.25 531 TRP A CA 1
ATOM 4067 C C . TRP A 1 531 ? 4.133 14.781 13.367 1 92.25 531 TRP A C 1
ATOM 4069 O O . TRP A 1 531 ? 4.617 14.414 12.297 1 92.25 531 TRP A O 1
ATOM 4079 N N . LEU A 1 532 ? 4.504 15.789 14.062 1 93.12 532 LEU A N 1
ATOM 4080 C CA . LEU A 1 532 ? 5.629 16.641 13.688 1 93.12 532 LEU A CA 1
ATOM 4081 C C . LEU A 1 532 ? 6.824 16.391 14.602 1 93.12 532 LEU A C 1
ATOM 4083 O O . LEU A 1 532 ? 6.68 16.328 15.82 1 93.12 532 LEU A O 1
ATOM 4087 N N . ALA A 1 533 ? 7.961 16.125 13.984 1 92.25 533 ALA A N 1
ATOM 4088 C CA . ALA A 1 533 ? 9.219 16.062 14.719 1 92.25 533 ALA A CA 1
ATOM 4089 C C . ALA A 1 533 ? 9.961 17.391 14.656 1 92.25 533 ALA A C 1
ATOM 4091 O O . ALA A 1 533 ? 10.734 17.641 13.719 1 92.25 533 ALA A O 1
ATOM 4092 N N . ASP A 1 534 ? 9.797 18.203 15.648 1 91 534 ASP A N 1
ATOM 4093 C CA . ASP A 1 534 ? 10.422 19.531 15.664 1 91 534 ASP A CA 1
ATOM 4094 C C . ASP A 1 534 ? 11.461 19.625 16.781 1 91 534 ASP A C 1
ATOM 4096 O O . ASP A 1 534 ? 11.312 20.422 17.703 1 91 534 ASP A O 1
ATOM 4100 N N . VAL A 1 535 ? 12.578 19.062 16.578 1 93.62 535 VAL A N 1
ATOM 4101 C CA . VAL A 1 535 ? 13.633 18.984 17.578 1 93.62 535 VAL A CA 1
ATOM 4102 C C . VAL A 1 535 ? 14.375 20.328 17.656 1 93.62 535 VAL A C 1
ATOM 4104 O O . VAL A 1 535 ? 14.969 20.656 18.672 1 93.62 535 VAL A O 1
ATOM 4107 N N . MET A 1 536 ? 14.336 21.109 16.594 1 94.25 536 MET A N 1
ATOM 4108 C CA . MET A 1 536 ? 15.062 22.375 16.516 1 94.25 536 MET A CA 1
ATOM 4109 C C . MET A 1 536 ? 14.609 23.344 17.594 1 94.25 536 MET A C 1
ATOM 4111 O O . MET A 1 536 ? 15.398 24.156 18.078 1 94.25 536 MET A O 1
ATOM 4115 N N . LYS A 1 537 ? 13.375 23.234 18.047 1 94.12 537 LYS A N 1
ATOM 4116 C CA . LYS A 1 537 ? 12.844 24.109 19.078 1 94.12 537 LYS A CA 1
ATOM 4117 C C . LYS A 1 537 ? 13.633 23.969 20.375 1 94.12 537 LYS A C 1
ATOM 4119 O O . LYS A 1 537 ? 13.812 24.953 21.109 1 94.12 537 LYS A O 1
ATOM 4124 N N . ASP A 1 538 ? 14.133 22.797 20.609 1 94.75 538 ASP A N 1
ATOM 4125 C CA . ASP A 1 538 ? 14.922 22.562 21.812 1 94.75 538 ASP A CA 1
ATOM 4126 C C . ASP A 1 538 ? 16.281 23.281 21.719 1 94.75 538 ASP A C 1
ATOM 4128 O O . ASP A 1 538 ? 16.766 23.828 22.703 1 94.75 538 ASP A O 1
ATOM 4132 N N . TYR A 1 539 ? 16.891 23.203 20.562 1 97.88 539 TYR A N 1
ATOM 4133 C CA . TYR A 1 539 ? 18.156 23.891 20.359 1 97.88 539 TYR A CA 1
ATOM 4134 C C . TYR A 1 539 ? 17.984 25.391 20.547 1 97.88 539 TYR A C 1
ATOM 4136 O O . TYR A 1 539 ? 18.781 26.031 21.25 1 97.88 539 TYR A O 1
ATOM 4144 N N . ILE A 1 540 ? 16.969 25.922 19.969 1 98.12 540 ILE A N 1
ATOM 4145 C CA . ILE A 1 540 ? 16.703 27.359 20.047 1 98.12 540 ILE A CA 1
ATOM 4146 C C . ILE A 1 540 ? 16.422 27.734 21.5 1 98.12 540 ILE A C 1
ATOM 4148 O O . ILE A 1 540 ? 16.938 28.734 22.016 1 98.12 540 ILE A O 1
ATOM 4152 N N . GLY A 1 541 ? 15.562 26.906 22.125 1 97.56 541 GLY A N 1
ATOM 4153 C CA . GLY A 1 541 ? 15.266 27.156 23.531 1 97.56 541 GLY A CA 1
ATOM 4154 C C . GLY A 1 541 ? 16.5 27.172 24.406 1 97.56 541 GLY A C 1
ATOM 4155 O O . GLY A 1 541 ? 16.641 28.031 25.281 1 97.56 541 GLY A O 1
ATOM 4156 N N . TRP A 1 542 ? 17.375 26.312 24.172 1 97.88 542 TRP A N 1
ATOM 4157 C CA . TRP A 1 542 ? 18.609 26.234 24.953 1 97.88 542 TRP A CA 1
ATOM 4158 C C . TRP A 1 542 ? 19.469 27.469 24.703 1 97.88 542 TRP A C 1
ATOM 4160 O O . TRP A 1 542 ? 20 28.062 25.641 1 97.88 542 TRP A O 1
ATOM 4170 N N . ILE A 1 543 ? 19.672 27.875 23.469 1 98.19 543 ILE A N 1
ATOM 4171 C CA . ILE A 1 543 ? 20.484 29.031 23.109 1 98.19 543 ILE A CA 1
ATOM 4172 C C . ILE A 1 543 ? 19.969 30.281 23.812 1 98.19 543 ILE A C 1
ATOM 4174 O O . ILE A 1 543 ? 20.75 31.031 24.406 1 98.19 543 ILE A O 1
ATOM 4178 N N . VAL A 1 544 ? 18.688 30.422 23.797 1 97.88 544 VAL A N 1
ATOM 4179 C CA . VAL A 1 544 ? 18.078 31.609 24.406 1 97.88 544 VAL A CA 1
ATOM 4180 C C . VAL A 1 544 ? 18.234 31.547 25.922 1 97.88 544 VAL A C 1
ATOM 4182 O O . VAL A 1 544 ? 18.469 32.562 26.562 1 97.88 544 VAL A O 1
ATOM 4185 N N . SER A 1 545 ? 18.109 30.391 26.469 1 97.12 545 SER A N 1
ATOM 4186 C CA . SER A 1 545 ? 18.234 30.234 27.922 1 97.12 545 SER A CA 1
ATOM 4187 C C . SER A 1 545 ? 19.641 30.578 28.391 1 97.12 545 SER A C 1
ATOM 4189 O O . SER A 1 545 ? 19.812 31.016 29.531 1 97.12 545 SER A O 1
ATOM 4191 N N . LYS A 1 546 ? 20.641 30.484 27.578 1 96.69 546 LYS A N 1
ATOM 4192 C CA . LYS A 1 546 ? 22.031 30.797 27.906 1 96.69 546 LYS A CA 1
ATOM 4193 C C . LYS A 1 546 ? 22.328 32.281 27.719 1 96.69 546 LYS A C 1
ATOM 4195 O O . LYS A 1 546 ? 23.406 32.75 28.047 1 96.69 546 LYS A O 1
ATOM 4200 N N . GLY A 1 547 ? 21.297 32.969 27.156 1 96.31 547 GLY A N 1
ATOM 4201 C CA . GLY A 1 547 ? 21.484 34.375 26.875 1 96.31 547 GLY A CA 1
ATOM 4202 C C . GLY A 1 547 ? 22.188 34.625 25.562 1 96.31 547 GLY A C 1
ATOM 4203 O O . GLY A 1 547 ? 22.609 35.75 25.297 1 96.31 547 GLY A O 1
ATOM 4204 N N . TYR A 1 548 ? 22.422 33.594 24.719 1 97.62 548 TYR A N 1
ATOM 4205 C CA . TYR A 1 548 ? 23 33.75 23.375 1 97.62 548 TYR A CA 1
ATOM 4206 C C . TYR A 1 548 ? 21.953 34.281 22.391 1 97.62 548 TYR A C 1
ATOM 4208 O O . TYR A 1 548 ? 20.75 34.25 22.688 1 97.62 548 TYR A O 1
ATOM 4216 N N . ALA A 1 549 ? 22.375 34.781 21.312 1 98.06 549 ALA A N 1
ATOM 4217 C CA . ALA A 1 549 ? 21.5 35.188 20.203 1 98.06 549 ALA A CA 1
ATOM 4218 C C . ALA A 1 549 ? 21.359 34.031 19.188 1 98.06 549 ALA A C 1
ATOM 4220 O O . ALA A 1 549 ? 22.25 33.188 19.062 1 98.06 549 ALA A O 1
ATOM 4221 N N . VAL A 1 550 ? 20.219 34.031 18.5 1 98.62 550 VAL A N 1
ATOM 4222 C CA . VAL A 1 550 ? 20 32.969 17.531 1 98.62 550 VAL A CA 1
ATOM 4223 C C . VAL A 1 550 ? 19.328 33.531 16.281 1 98.62 550 VAL A C 1
ATOM 4225 O O . VAL A 1 550 ? 18.469 34.406 16.375 1 98.62 550 VAL A O 1
ATOM 4228 N N . ILE A 1 551 ? 19.734 33.156 15.141 1 98.38 551 ILE A N 1
ATOM 4229 C CA . ILE A 1 551 ? 19.062 33.312 13.859 1 98.38 551 ILE A CA 1
ATOM 4230 C C . ILE A 1 551 ? 18.703 31.953 13.297 1 98.38 551 ILE A C 1
ATOM 4232 O O . ILE A 1 551 ? 19.578 31.141 13.008 1 98.38 551 ILE A O 1
ATOM 4236 N N . ASP A 1 552 ? 17.406 31.656 13.195 1 98.31 552 ASP A N 1
ATOM 4237 C CA . ASP A 1 552 ? 16.875 30.391 12.719 1 98.31 552 ASP A CA 1
ATOM 4238 C C . ASP A 1 552 ? 16.453 30.484 11.25 1 98.31 552 ASP A C 1
ATOM 4240 O O . ASP A 1 552 ? 15.492 31.188 10.922 1 98.31 552 ASP A O 1
ATOM 4244 N N . VAL A 1 553 ? 17.141 29.781 10.383 1 97.94 553 VAL A N 1
ATOM 4245 C CA . VAL A 1 553 ? 16.906 29.844 8.953 1 97.94 553 VAL A CA 1
ATOM 4246 C C . VAL A 1 553 ? 16.312 28.531 8.461 1 97.94 553 VAL A C 1
ATOM 4248 O O . VAL A 1 553 ? 17.031 27.531 8.336 1 97.94 553 VAL A O 1
ATOM 4251 N N . ASN A 1 554 ? 15.023 28.484 8.109 1 97 554 ASN A N 1
ATOM 4252 C CA . ASN A 1 554 ? 14.344 27.328 7.52 1 97 554 ASN A CA 1
ATOM 4253 C C . ASN A 1 554 ? 14.398 27.375 5.992 1 97 554 ASN A C 1
ATOM 4255 O O . ASN A 1 554 ? 13.945 28.328 5.375 1 97 554 ASN A O 1
ATOM 4259 N N . ILE A 1 555 ? 14.984 26.391 5.398 1 96.06 555 ILE A N 1
ATOM 4260 C CA . ILE A 1 555 ? 15.086 26.312 3.945 1 96.06 555 ILE A CA 1
ATOM 4261 C C . ILE A 1 555 ? 14.039 25.344 3.402 1 96.06 555 ILE A C 1
ATOM 4263 O O . ILE A 1 555 ? 14.219 24.125 3.457 1 96.06 555 ILE A O 1
ATOM 4267 N N . PRO A 1 556 ? 13.016 25.828 2.764 1 94.5 556 PRO A N 1
ATOM 4268 C CA . PRO A 1 556 ? 11.977 24.938 2.254 1 94.5 556 PRO A CA 1
ATOM 4269 C C . PRO A 1 556 ? 12.453 24.078 1.081 1 94.5 556 PRO A C 1
ATOM 4271 O O . PRO A 1 556 ? 13.328 24.5 0.319 1 94.5 556 PRO A O 1
ATOM 4274 N N . LYS A 1 557 ? 11.914 22.875 0.923 1 94.06 557 LYS A N 1
ATOM 4275 C CA . LYS A 1 557 ? 12.227 21.984 -0.201 1 94.06 557 LYS A CA 1
ATOM 4276 C C . LYS A 1 557 ? 11.516 22.453 -1.471 1 94.06 557 LYS A C 1
ATOM 4278 O O . LYS A 1 557 ? 11.969 22.156 -2.58 1 94.06 557 LYS A O 1
ATOM 4283 N N . HIS A 1 558 ? 10.359 23.062 -1.21 1 92.06 558 HIS A N 1
ATOM 4284 C CA . HIS A 1 558 ? 9.531 23.578 -2.291 1 92.06 558 HIS A CA 1
ATOM 4285 C C . HIS A 1 558 ? 8.922 24.922 -1.927 1 92.06 558 HIS A C 1
ATOM 4287 O O . HIS A 1 558 ? 8.492 25.141 -0.79 1 92.06 558 HIS A O 1
ATOM 4293 N N . VAL A 1 559 ? 9.008 25.891 -2.848 1 88.56 559 VAL A N 1
ATOM 4294 C CA . VAL A 1 559 ? 8.383 27.188 -2.666 1 88.56 559 VAL A CA 1
ATOM 4295 C C . VAL A 1 559 ? 7.055 27.234 -3.412 1 88.56 559 VAL A C 1
ATOM 4297 O O . VAL A 1 559 ? 7.012 27.047 -4.629 1 88.56 559 VAL A O 1
ATOM 4300 N N . THR A 1 560 ? 6.031 27.438 -2.676 1 80.81 560 THR A N 1
ATOM 4301 C CA . THR A 1 560 ? 4.691 27.469 -3.244 1 80.81 560 THR A CA 1
ATOM 4302 C C . THR A 1 560 ? 4.453 28.766 -4.012 1 80.81 560 THR A C 1
ATOM 4304 O O . THR A 1 560 ? 4.316 29.844 -3.408 1 80.81 560 THR A O 1
ATOM 4307 N N . ILE A 1 561 ? 4.453 28.734 -5.273 1 73.62 561 ILE A N 1
ATOM 4308 C CA . ILE A 1 561 ? 4.23 29.938 -6.07 1 73.62 561 ILE A CA 1
ATOM 4309 C C . ILE A 1 561 ? 2.738 30.109 -6.328 1 73.62 561 ILE A C 1
ATOM 4311 O O . ILE A 1 561 ? 2.188 31.188 -6.102 1 73.62 561 ILE A O 1
ATOM 4315 N N . ASP A 1 562 ? 2.076 28.938 -6.832 1 67 562 ASP A N 1
ATOM 4316 C CA . ASP A 1 562 ? 0.639 28.953 -7.082 1 67 562 ASP A CA 1
ATOM 4317 C C . ASP A 1 562 ? -0.095 28 -6.137 1 67 562 ASP A C 1
ATOM 4319 O O . ASP A 1 562 ? 0.12 26.797 -6.176 1 67 562 ASP A O 1
ATOM 4323 N N . PRO A 1 563 ? -0.854 28.641 -5.137 1 61.94 563 PRO A N 1
ATOM 4324 C CA . PRO A 1 563 ? -1.548 27.781 -4.168 1 61.94 563 PRO A CA 1
ATOM 4325 C C . PRO A 1 563 ? -2.471 26.766 -4.832 1 61.94 563 PRO A C 1
ATOM 4327 O O . PRO A 1 563 ? -2.908 25.812 -4.184 1 61.94 563 PRO A O 1
ATOM 4330 N N . SER A 1 564 ? -2.83 27 -6.066 1 58.44 564 SER A N 1
ATOM 4331 C CA . SER A 1 564 ? -3.91 26.203 -6.648 1 58.44 564 SER A CA 1
ATOM 4332 C C . SER A 1 564 ? -3.428 24.812 -7.035 1 58.44 564 SER A C 1
ATOM 4334 O O . SER A 1 564 ? -4.23 23.953 -7.414 1 58.44 564 SER A O 1
ATOM 4336 N N . SER A 1 565 ? -2.076 24.516 -6.691 1 62.75 565 SER A N 1
ATOM 4337 C CA . SER A 1 565 ? -1.717 23.266 -7.359 1 62.75 565 SER A CA 1
ATOM 4338 C C . SER A 1 565 ? -1.652 22.109 -6.375 1 62.75 565 SER A C 1
ATOM 4340 O O . SER A 1 565 ? -0.889 22.141 -5.406 1 62.75 565 SER A O 1
ATOM 4342 N N . GLY A 1 566 ? -2.746 21.375 -6.074 1 67.19 566 GLY A N 1
ATOM 4343 C CA . GLY A 1 566 ? -2.803 20.125 -5.328 1 67.19 566 GLY A CA 1
ATOM 4344 C C . GLY A 1 566 ? -2.057 19 -6.004 1 67.19 566 GLY A C 1
ATOM 4345 O O . GLY A 1 566 ? -2.549 17.859 -6.051 1 67.19 566 GLY A O 1
ATOM 4346 N N . LYS A 1 567 ? -0.84 19.25 -6.617 1 78.19 567 LYS A N 1
ATOM 4347 C CA . LYS A 1 567 ? -0.075 18.203 -7.305 1 78.19 567 LYS A CA 1
ATOM 4348 C C . LYS A 1 567 ? 1.213 17.891 -6.555 1 78.19 567 LYS A C 1
ATOM 4350 O O . LYS A 1 567 ? 1.762 18.734 -5.855 1 78.19 567 LYS A O 1
ATOM 4355 N N . TYR A 1 568 ? 1.607 16.734 -6.754 1 85.12 568 TYR A N 1
ATOM 4356 C CA . TYR A 1 568 ? 2.875 16.312 -6.168 1 85.12 568 TYR A CA 1
ATOM 4357 C C . TYR A 1 568 ? 4.039 17.078 -6.777 1 85.12 568 TYR A C 1
ATOM 4359 O O . TYR A 1 568 ? 4.117 17.25 -7.996 1 85.12 568 TYR A O 1
ATOM 4367 N N . GLU A 1 569 ? 4.891 17.609 -5.898 1 85.94 569 GLU A N 1
ATOM 4368 C CA . GLU A 1 569 ? 6.055 18.359 -6.352 1 85.94 569 GLU A CA 1
ATOM 4369 C C . GLU A 1 569 ? 7.348 17.781 -5.793 1 85.94 569 GLU A C 1
ATOM 4371 O O . GLU A 1 569 ? 7.438 17.484 -4.598 1 85.94 569 GLU A O 1
ATOM 4376 N N . GLU A 1 570 ? 8.32 17.641 -6.684 1 87.06 570 GLU A N 1
ATOM 4377 C CA . GLU A 1 570 ? 9.656 17.266 -6.227 1 87.06 570 GLU A CA 1
ATOM 4378 C C . GLU A 1 570 ? 10.375 18.453 -5.602 1 87.06 570 GLU A C 1
ATOM 4380 O O . GLU A 1 570 ? 9.906 19.594 -5.699 1 87.06 570 GLU A O 1
ATOM 4385 N N . GLU A 1 571 ? 11.469 18.156 -4.883 1 89.81 571 GLU A N 1
ATOM 4386 C CA . GLU A 1 571 ? 12.32 19.219 -4.379 1 89.81 571 GLU A CA 1
ATOM 4387 C C . GLU A 1 571 ? 12.75 20.156 -5.504 1 89.81 571 GLU A C 1
ATOM 4389 O O . GLU A 1 571 ? 13.086 19.703 -6.605 1 89.81 571 GLU A O 1
ATOM 4394 N N . ASP A 1 572 ? 12.695 21.438 -5.203 1 89.94 572 ASP A N 1
ATOM 4395 C CA . ASP A 1 572 ? 13.031 22.422 -6.227 1 89.94 572 ASP A CA 1
ATOM 4396 C C . ASP A 1 572 ? 14.477 22.266 -6.695 1 89.94 572 ASP A C 1
ATOM 4398 O O . ASP A 1 572 ? 15.391 22.156 -5.875 1 89.94 572 ASP A O 1
ATOM 4402 N N . GLU A 1 573 ? 14.711 22.344 -7.984 1 89.69 573 GLU A N 1
ATOM 4403 C CA . GLU A 1 573 ? 16.047 22.188 -8.555 1 89.69 573 GLU A CA 1
ATOM 4404 C C . GLU A 1 573 ? 16.953 23.359 -8.172 1 89.69 573 GLU A C 1
ATOM 4406 O O . GLU A 1 573 ? 18.156 23.188 -8.031 1 89.69 573 GLU A O 1
ATOM 4411 N N . ASN A 1 574 ? 16.359 24.5 -7.977 1 91.12 574 ASN A N 1
ATOM 4412 C CA . ASN A 1 574 ? 17.141 25.688 -7.676 1 91.12 574 ASN A CA 1
ATOM 4413 C C . ASN A 1 574 ? 17.359 25.859 -6.172 1 91.12 574 ASN A C 1
ATOM 4415 O O . ASN A 1 574 ? 17.875 26.875 -5.727 1 91.12 574 ASN A O 1
ATOM 4419 N N . ARG A 1 575 ? 16.969 24.922 -5.359 1 93.44 575 ARG A N 1
ATOM 4420 C CA . ARG A 1 575 ? 17.062 25.016 -3.906 1 93.44 575 ARG A CA 1
ATOM 4421 C C . ARG A 1 575 ? 18.484 25.297 -3.457 1 93.44 575 ARG A C 1
ATOM 4423 O O . ARG A 1 575 ? 18.719 26.172 -2.629 1 93.44 575 ARG A O 1
ATOM 4430 N N . PRO A 1 576 ? 19.531 24.672 -4.066 1 91.44 576 PRO A N 1
ATOM 4431 C CA . PRO A 1 576 ? 20.906 24.969 -3.645 1 91.44 576 PRO A CA 1
ATOM 4432 C C . PRO A 1 576 ? 21.312 26.406 -3.943 1 91.44 576 PRO A C 1
ATOM 4434 O O . PRO A 1 576 ? 21.859 27.094 -3.076 1 91.44 576 PRO A O 1
ATOM 4437 N N . THR A 1 577 ? 20.984 26.906 -5.086 1 92.06 577 THR A N 1
ATOM 4438 C CA . THR A 1 577 ? 21.328 28.266 -5.477 1 92.06 577 THR A CA 1
ATOM 4439 C C . THR A 1 577 ? 20.578 29.281 -4.609 1 92.06 577 THR A C 1
ATOM 4441 O O . THR A 1 577 ? 21.156 30.281 -4.191 1 92.06 577 THR A O 1
ATOM 4444 N N . ALA A 1 578 ? 19.328 29 -4.395 1 91.69 578 ALA A N 1
ATOM 4445 C CA . ALA A 1 578 ? 18.516 29.875 -3.551 1 91.69 578 ALA A CA 1
ATOM 4446 C C . ALA A 1 578 ? 19.078 29.938 -2.129 1 91.69 578 ALA A C 1
ATOM 4448 O O . ALA A 1 578 ? 19.062 30.984 -1.491 1 91.69 578 ALA A O 1
ATOM 4449 N N . THR A 1 579 ? 19.5 28.812 -1.645 1 93.88 579 THR A N 1
ATOM 4450 C CA . THR A 1 579 ? 20.078 28.734 -0.307 1 93.88 579 THR A CA 1
ATOM 4451 C C . THR A 1 579 ? 21.375 29.531 -0.229 1 93.88 579 THR A C 1
ATOM 4453 O O . THR A 1 579 ? 21.625 30.219 0.759 1 93.88 579 THR A O 1
ATOM 4456 N N . GLU A 1 580 ? 22.203 29.438 -1.254 1 94.12 580 GLU A N 1
ATOM 4457 C CA . GLU A 1 580 ? 23.453 30.172 -1.326 1 94.12 580 GLU A CA 1
ATOM 4458 C C . GLU A 1 580 ? 23.203 31.688 -1.317 1 94.12 580 GLU A C 1
ATOM 4460 O O . GLU A 1 580 ? 23.859 32.438 -0.59 1 94.12 580 GLU A O 1
ATOM 4465 N N . GLU A 1 581 ? 22.281 32.062 -2.1 1 93.56 581 GLU A N 1
ATOM 4466 C CA . GLU A 1 581 ? 21.938 33.469 -2.184 1 93.56 581 GLU A CA 1
ATOM 4467 C C . GLU A 1 581 ? 21.422 34 -0.844 1 93.56 581 GLU A C 1
ATOM 4469 O O . GLU A 1 581 ? 21.797 35.094 -0.415 1 93.56 581 GLU A O 1
ATOM 4474 N N . LEU A 1 582 ? 20.609 33.25 -0.218 1 94.25 582 LEU A N 1
ATOM 4475 C CA . LEU A 1 582 ? 20.062 33.656 1.077 1 94.25 582 LEU A CA 1
ATOM 4476 C C . LEU A 1 582 ? 21.172 33.75 2.121 1 94.25 582 LEU A C 1
ATOM 4478 O O . LEU A 1 582 ? 21.219 34.688 2.902 1 94.25 582 LEU A O 1
ATOM 4482 N N . ALA A 1 583 ? 22.031 32.75 2.143 1 95.81 583 ALA A N 1
ATOM 4483 C CA . ALA A 1 583 ? 23.141 32.75 3.092 1 95.81 583 ALA A CA 1
ATOM 4484 C C . ALA A 1 583 ? 24.047 33.938 2.889 1 95.81 583 ALA A C 1
ATOM 4486 O O . ALA A 1 583 ? 24.453 34.594 3.857 1 95.81 583 ALA A O 1
ATOM 4487 N N . GLY A 1 584 ? 24.359 34.25 1.619 1 94.62 584 GLY A N 1
ATOM 4488 C CA . GLY A 1 584 ? 25.156 35.438 1.316 1 94.62 584 GLY A CA 1
ATOM 4489 C C . GLY A 1 584 ? 24.5 36.719 1.778 1 94.62 584 GLY A C 1
ATOM 4490 O O . GLY A 1 584 ? 25.156 37.594 2.35 1 94.62 584 GLY A O 1
ATOM 4491 N N . TYR A 1 585 ? 23.234 36.812 1.565 1 94.81 585 TYR A N 1
ATOM 4492 C CA . TYR A 1 585 ? 22.484 37.969 1.992 1 94.81 585 TYR A CA 1
ATOM 4493 C C . TYR A 1 585 ? 22.547 38.156 3.506 1 94.81 585 TYR A C 1
ATOM 4495 O O . TYR A 1 585 ? 22.766 39.25 4.012 1 94.81 585 TYR A O 1
ATOM 4503 N N . LEU A 1 586 ? 22.281 37.094 4.215 1 95.62 586 LEU A N 1
ATOM 4504 C CA . LEU A 1 586 ? 22.266 37.125 5.676 1 95.62 586 LEU A CA 1
ATOM 4505 C C . LEU A 1 586 ? 23.656 37.5 6.215 1 95.62 586 LEU A C 1
ATOM 4507 O O . LEU A 1 586 ? 23.766 38.25 7.191 1 95.62 586 LEU A O 1
ATOM 4511 N N . TRP A 1 587 ? 24.703 36.938 5.598 1 95.62 587 TRP A N 1
ATOM 4512 C CA . TRP A 1 587 ? 26.062 37.25 6.02 1 95.62 587 TRP A CA 1
ATOM 4513 C C . TRP A 1 587 ? 26.344 38.75 5.875 1 95.62 587 TRP A C 1
ATOM 4515 O O . TRP A 1 587 ? 26.797 39.406 6.82 1 95.62 587 TRP A O 1
ATOM 4525 N N . ASP A 1 588 ? 25.984 39.344 4.77 1 94.75 588 ASP A N 1
ATOM 4526 C CA . ASP A 1 588 ? 26.344 40.688 4.41 1 94.75 588 ASP A CA 1
ATOM 4527 C C . ASP A 1 588 ? 25.516 41.719 5.188 1 94.75 588 ASP A C 1
ATOM 4529 O O . ASP A 1 588 ? 25.984 42.812 5.48 1 94.75 588 ASP A O 1
ATOM 4533 N N . ASN A 1 589 ? 24.312 41.281 5.539 1 95.12 589 ASN A N 1
ATOM 4534 C CA . ASN A 1 589 ? 23.391 42.312 6.047 1 95.12 589 ASN A CA 1
ATOM 4535 C C . ASN A 1 589 ? 23.141 42.125 7.543 1 95.12 589 ASN A C 1
ATOM 4537 O O . ASN A 1 589 ? 22.766 43.094 8.227 1 95.12 589 ASN A O 1
ATOM 4541 N N . TYR A 1 590 ? 23.328 40.938 8.102 1 96.06 590 TYR A N 1
ATOM 4542 C CA . TYR A 1 590 ? 22.906 40.719 9.484 1 96.06 590 TYR A CA 1
ATOM 4543 C C . TYR A 1 590 ? 24.031 40.125 10.312 1 96.06 590 TYR A C 1
ATOM 4545 O O . TYR A 1 590 ? 24.219 40.5 11.477 1 96.06 590 TYR A O 1
ATOM 4553 N N . ILE A 1 591 ? 24.844 39.219 9.773 1 95.62 591 ILE A N 1
ATOM 4554 C CA . ILE A 1 591 ? 25.797 38.438 10.57 1 95.62 591 ILE A CA 1
ATOM 4555 C C . ILE A 1 591 ? 27.125 39.219 10.68 1 95.62 591 ILE A C 1
ATOM 4557 O O . ILE A 1 591 ? 27.578 39.5 11.781 1 95.62 591 ILE A O 1
ATOM 4561 N N . GLU A 1 592 ? 27.719 39.562 9.578 1 92.88 592 GLU A N 1
ATOM 4562 C CA . GLU A 1 592 ? 29.016 40.25 9.57 1 92.88 592 GLU A CA 1
ATOM 4563 C C . GLU A 1 592 ? 28.938 41.594 10.312 1 92.88 592 GLU A C 1
ATOM 4565 O O . GLU A 1 592 ? 29.812 41.906 11.109 1 92.88 592 GLU A O 1
ATOM 4570 N N . PRO A 1 593 ? 27.922 42.344 10.062 1 92.69 593 PRO A N 1
ATOM 4571 C CA . PRO A 1 593 ? 27.844 43.656 10.734 1 92.69 593 PRO A CA 1
ATOM 4572 C C . PRO A 1 593 ? 27.484 43.562 12.211 1 92.69 593 PRO A C 1
ATOM 4574 O O . PRO A 1 593 ? 27.562 44.531 12.945 1 92.69 593 PRO A O 1
ATOM 4577 N N . SER A 1 594 ? 27.125 42.344 12.695 1 93.25 594 SER A N 1
ATOM 4578 C CA . SER A 1 594 ? 26.719 42.188 14.086 1 93.25 594 SER A CA 1
ATOM 4579 C C . SER A 1 594 ? 27.891 42.375 15.039 1 93.25 594 SER A C 1
ATOM 4581 O O . SER A 1 594 ? 29.047 42.219 14.633 1 93.25 594 SER A O 1
ATOM 4583 N N . GLU A 1 595 ? 27.609 42.719 16.281 1 94.19 595 GLU A N 1
ATOM 4584 C CA . GLU A 1 595 ? 28.625 42.906 17.312 1 94.19 595 GLU A CA 1
ATOM 4585 C C . GLU A 1 595 ? 28.828 41.625 18.109 1 94.19 595 GLU A C 1
ATOM 4587 O O . GLU A 1 595 ? 29.297 41.688 19.25 1 94.19 595 GLU A O 1
ATOM 4592 N N . ALA A 1 596 ? 28.484 40.5 17.531 1 95.06 596 ALA A N 1
ATOM 4593 C CA . ALA A 1 596 ? 28.578 39.219 18.234 1 95.06 596 ALA A CA 1
ATOM 4594 C C . ALA A 1 596 ? 30 38.938 18.688 1 95.06 596 ALA A C 1
ATOM 4596 O O . ALA A 1 596 ? 30.953 39.219 17.969 1 95.06 596 ALA A O 1
ATOM 4597 N N . THR A 1 597 ? 30.188 38.375 19.906 1 94 597 THR A N 1
ATOM 4598 C CA . THR A 1 597 ? 31.516 38.031 20.406 1 94 597 THR A CA 1
ATOM 4599 C C . THR A 1 597 ? 32.094 36.875 19.594 1 94 597 THR A C 1
ATOM 4601 O O . THR A 1 597 ? 33.281 36.875 19.266 1 94 597 THR A O 1
ATOM 4604 N N . GLU A 1 598 ? 31.234 35.906 19.375 1 94.12 598 GLU A N 1
ATOM 4605 C CA . GLU A 1 598 ? 31.531 34.719 18.578 1 94.12 598 GLU A CA 1
ATOM 4606 C C . GLU A 1 598 ? 30.344 34.312 17.719 1 94.12 598 GLU A C 1
ATOM 4608 O O . GLU A 1 598 ? 29.188 34.562 18.078 1 94.12 598 GLU A O 1
ATOM 4613 N N . ILE A 1 599 ? 30.688 33.719 16.594 1 96.81 599 ILE A N 1
ATOM 4614 C CA . ILE A 1 599 ? 29.641 33.25 15.695 1 96.81 599 ILE A CA 1
ATOM 4615 C C . ILE A 1 599 ? 29.75 31.75 15.508 1 96.81 599 ILE A C 1
ATOM 4617 O O . ILE A 1 599 ? 30.828 31.219 15.266 1 96.81 599 ILE A O 1
ATOM 4621 N N . PHE A 1 600 ? 28.688 31.047 15.703 1 98.06 600 PHE A N 1
ATOM 4622 C CA . PHE A 1 600 ? 28.578 29.594 15.492 1 98.06 600 PHE A CA 1
ATOM 4623 C C . PHE A 1 600 ? 27.594 29.281 14.375 1 98.06 600 PHE A C 1
ATOM 4625 O O . PHE A 1 600 ? 26.516 29.875 14.312 1 98.06 600 PHE A O 1
ATOM 4632 N N . PHE A 1 601 ? 27.922 28.391 13.492 1 98.25 601 PHE A N 1
ATOM 4633 C CA . PHE A 1 601 ? 27 27.922 12.461 1 98.25 601 PHE A CA 1
ATOM 4634 C C . PHE A 1 601 ? 26.547 26.5 12.742 1 98.25 601 PHE A C 1
ATOM 4636 O O . PHE A 1 601 ? 27.328 25.656 13.188 1 98.25 601 PHE A O 1
ATOM 4643 N N . MET A 1 602 ? 25.297 26.25 12.508 1 98.12 602 MET A N 1
ATOM 4644 C CA . MET A 1 602 ? 24.719 24.906 12.539 1 98.12 602 MET A CA 1
ATOM 4645 C C . MET A 1 602 ? 23.984 24.594 11.25 1 98.12 602 MET A C 1
ATOM 4647 O O . MET A 1 602 ? 23.109 25.359 10.828 1 98.12 602 MET A O 1
ATOM 4651 N N . GLY A 1 603 ? 24.359 23.547 10.57 1 97.81 603 GLY A N 1
ATOM 4652 C CA . GLY A 1 603 ? 23.719 23.109 9.352 1 97.81 603 GLY A CA 1
ATOM 4653 C C . GLY A 1 603 ? 23.062 21.75 9.477 1 97.81 603 GLY A C 1
ATOM 4654 O O . GLY A 1 603 ? 23.734 20.766 9.789 1 97.81 603 GLY A O 1
ATOM 4655 N N . VAL A 1 604 ? 21.766 21.672 9.234 1 97.62 604 VAL A N 1
ATOM 4656 C CA . VAL A 1 604 ? 21.031 20.422 9.359 1 97.62 604 VAL A CA 1
ATOM 4657 C C . VAL A 1 604 ? 20.484 20.016 7.996 1 97.62 604 VAL A C 1
ATOM 4659 O O . VAL A 1 604 ? 19.625 20.688 7.43 1 97.62 604 VAL A O 1
ATOM 4662 N N . GLY A 1 605 ? 20.938 18.891 7.477 1 96.06 605 GLY A N 1
ATOM 4663 C CA . GLY A 1 605 ? 20.5 18.406 6.184 1 96.06 605 GLY A CA 1
ATOM 4664 C C . GLY A 1 605 ? 21.094 19.156 5.016 1 96.06 605 GLY A C 1
ATOM 4665 O O . GLY A 1 605 ? 22.25 19.578 5.066 1 96.06 605 GLY A O 1
ATOM 4666 N N . ASN A 1 606 ? 20.375 19.297 3.949 1 94.62 606 ASN A N 1
ATOM 4667 C CA . ASN A 1 606 ? 20.844 19.953 2.729 1 94.62 606 ASN A CA 1
ATOM 4668 C C . ASN A 1 606 ? 20.969 21.453 2.904 1 94.62 606 ASN A C 1
ATOM 4670 O O . ASN A 1 606 ? 21.609 22.141 2.1 1 94.62 606 ASN A O 1
ATOM 4674 N N . ALA A 1 607 ? 20.312 21.922 3.945 1 95.5 607 ALA A N 1
ATOM 4675 C CA . ALA A 1 607 ? 20.406 23.359 4.227 1 95.5 607 ALA A CA 1
ATOM 4676 C C . ALA A 1 607 ? 21.844 23.766 4.543 1 95.5 607 ALA A C 1
ATOM 4678 O O . ALA A 1 607 ? 22.188 24.953 4.445 1 95.5 607 ALA A O 1
ATOM 4679 N N . PHE A 1 608 ? 22.703 22.812 4.867 1 95.5 608 PHE A N 1
ATOM 4680 C CA . PHE A 1 608 ? 24.109 23.078 5.152 1 95.5 608 PHE A CA 1
ATOM 4681 C C . PHE A 1 608 ? 24.797 23.672 3.934 1 95.5 608 PHE A C 1
ATOM 4683 O O . PHE A 1 608 ? 25.859 24.297 4.062 1 95.5 608 PHE A O 1
ATOM 4690 N N . TYR A 1 609 ? 24.25 23.469 2.832 1 94.69 609 TYR A N 1
ATOM 4691 C CA . TYR A 1 609 ? 24.812 24 1.594 1 94.69 609 TYR A CA 1
ATOM 4692 C C . TYR A 1 609 ? 25.062 25.5 1.698 1 94.69 609 TYR A C 1
ATOM 4694 O O . TYR A 1 609 ? 26.047 26.016 1.166 1 94.69 609 TYR A O 1
ATOM 4702 N N . GLY A 1 610 ? 24.172 26.203 2.35 1 94.5 610 GLY A N 1
ATOM 4703 C CA . GLY A 1 610 ? 24.344 27.625 2.561 1 94.5 610 GLY A CA 1
ATOM 4704 C C . GLY A 1 610 ? 25.578 27.953 3.377 1 94.5 610 GLY A C 1
ATOM 4705 O O . GLY A 1 610 ? 26.359 28.844 3.006 1 94.5 610 GLY A O 1
ATOM 4706 N N . VAL A 1 611 ? 25.797 27.234 4.422 1 95.75 611 VAL A N 1
ATOM 4707 C CA . VAL A 1 611 ? 26.953 27.422 5.301 1 95.75 611 VAL A CA 1
ATOM 4708 C C . VAL A 1 611 ? 28.234 27.047 4.566 1 95.75 611 VAL A C 1
ATOM 4710 O O . VAL A 1 611 ? 29.234 27.766 4.645 1 95.75 611 VAL A O 1
ATOM 4713 N N . ALA A 1 612 ? 28.188 25.938 3.854 1 95.38 612 ALA A N 1
ATOM 4714 C CA . ALA A 1 612 ? 29.359 25.453 3.117 1 95.38 612 ALA A CA 1
ATOM 4715 C C . ALA A 1 612 ? 29.828 26.5 2.111 1 95.38 612 ALA A C 1
ATOM 4717 O O . ALA A 1 612 ? 31.031 26.781 2.014 1 95.38 612 ALA A O 1
ATOM 4718 N N . ASN A 1 613 ? 28.984 27.078 1.453 1 94.44 613 ASN A N 1
ATOM 4719 C CA . ASN A 1 613 ? 29.344 28.078 0.448 1 94.44 613 ASN A CA 1
ATOM 4720 C C . ASN A 1 613 ? 29.906 29.344 1.087 1 94.44 613 ASN A C 1
ATOM 4722 O O . ASN A 1 613 ? 30.781 30 0.513 1 94.44 613 ASN A O 1
ATOM 4726 N N . LEU A 1 614 ? 29.359 29.75 2.207 1 94.56 614 LEU A N 1
ATOM 4727 C CA . LEU A 1 614 ? 29.906 30.875 2.938 1 94.56 614 LEU A CA 1
ATOM 4728 C C . LEU A 1 614 ? 31.359 30.609 3.334 1 94.56 614 LEU A C 1
ATOM 4730 O O . LEU A 1 614 ? 32.219 31.469 3.141 1 94.56 614 LEU A O 1
ATOM 4734 N N . LEU A 1 615 ? 31.625 29.422 3.832 1 93.81 615 LEU A N 1
ATOM 4735 C CA . LEU A 1 615 ? 32.938 29.062 4.305 1 93.81 615 LEU A CA 1
ATOM 4736 C C . LEU A 1 615 ? 33.938 29.047 3.154 1 93.81 615 LEU A C 1
ATOM 4738 O O . LEU A 1 615 ? 35.094 29.484 3.316 1 93.81 615 LEU A O 1
ATOM 4742 N N . ILE A 1 616 ? 33.531 28.625 2.051 1 93.69 616 ILE A N 1
ATOM 4743 C CA . ILE A 1 616 ? 34.406 28.438 0.915 1 93.69 616 ILE A CA 1
ATOM 4744 C C . ILE A 1 616 ? 34.656 29.781 0.216 1 93.69 616 ILE A C 1
ATOM 4746 O O . ILE A 1 616 ? 35.781 30.094 -0.185 1 93.69 616 ILE A O 1
ATOM 4750 N N . ASN A 1 617 ? 33.688 30.641 0.176 1 90.94 617 ASN A N 1
ATOM 4751 C CA . ASN A 1 617 ? 33.75 31.766 -0.74 1 90.94 617 ASN A CA 1
ATOM 4752 C C . ASN A 1 617 ? 34 33.094 0.003 1 90.94 617 ASN A C 1
ATOM 4754 O O . ASN A 1 617 ? 34.344 34.094 -0.61 1 90.94 617 ASN A O 1
ATOM 4758 N N . ARG A 1 618 ? 33.812 33.094 1.299 1 89.12 618 ARG A N 1
ATOM 4759 C CA . ARG A 1 618 ? 34.062 34.312 2.047 1 89.12 618 ARG A CA 1
ATOM 4760 C C . ARG A 1 618 ? 35.406 34.281 2.764 1 89.12 618 ARG A C 1
ATOM 4762 O O . ARG A 1 618 ? 35.562 33.531 3.732 1 89.12 618 ARG A O 1
ATOM 4769 N N . GLU A 1 619 ? 36.312 35.156 2.479 1 81.31 619 GLU A N 1
ATOM 4770 C CA . GLU A 1 619 ? 37.719 35.125 2.928 1 81.31 619 GLU A CA 1
ATOM 4771 C C . GLU A 1 619 ? 37.844 35.562 4.379 1 81.31 619 GLU A C 1
ATOM 4773 O O . GLU A 1 619 ? 38.75 35.125 5.094 1 81.31 619 GLU A O 1
ATOM 4778 N N . THR A 1 620 ? 37.031 36.469 4.852 1 80.06 620 THR A N 1
ATOM 4779 C CA . THR A 1 620 ? 37.219 37.031 6.188 1 80.06 620 THR A CA 1
ATOM 4780 C C . THR A 1 620 ? 36.312 36.344 7.195 1 80.06 620 THR A C 1
ATOM 4782 O O . THR A 1 620 ? 36.25 36.719 8.359 1 80.06 620 THR A O 1
ATOM 4785 N N . LEU A 1 621 ? 35.688 35.25 6.875 1 87.88 621 LEU A N 1
ATOM 4786 C CA . LEU A 1 621 ? 34.656 34.594 7.695 1 87.88 621 LEU A CA 1
ATOM 4787 C C . LEU A 1 621 ? 35.312 33.906 8.883 1 87.88 621 LEU A C 1
ATOM 4789 O O . LEU A 1 621 ? 34.75 33.906 9.984 1 87.88 621 LEU A O 1
ATOM 4793 N N . TYR A 1 622 ? 36.531 33.406 8.711 1 83.69 622 TYR A N 1
ATOM 4794 C CA . TYR A 1 622 ? 37.188 32.594 9.742 1 83.69 622 TYR A CA 1
ATOM 4795 C C . TYR A 1 622 ? 37.594 33.469 10.93 1 83.69 622 TYR A C 1
ATOM 4797 O O . TYR A 1 622 ? 37.781 32.969 12.039 1 83.69 622 TYR A O 1
ATOM 4805 N N . LYS A 1 623 ? 37.656 34.719 10.695 1 84.81 623 LYS A N 1
ATOM 4806 C CA . LYS A 1 623 ? 38.031 35.625 11.773 1 84.81 623 LYS A CA 1
ATOM 4807 C C . LYS A 1 623 ? 36.906 35.781 12.773 1 84.81 623 LYS A C 1
ATOM 4809 O O . LYS A 1 623 ? 37.125 36.094 13.945 1 84.81 623 LYS A O 1
ATOM 4814 N N . ARG A 1 624 ? 35.75 35.531 12.273 1 90.31 624 ARG A N 1
ATOM 4815 C CA . ARG A 1 624 ? 34.562 35.812 13.094 1 90.31 624 ARG A CA 1
ATOM 4816 C C . ARG A 1 624 ? 33.875 34.5 13.523 1 90.31 624 ARG A C 1
ATOM 4818 O O . ARG A 1 624 ? 33.281 34.438 14.586 1 90.31 624 ARG A O 1
ATOM 4825 N N . VAL A 1 625 ? 34.062 33.438 12.781 1 94.62 625 VAL A N 1
ATOM 4826 C CA . VAL A 1 625 ? 33.344 32.188 13.016 1 94.62 625 VAL A CA 1
ATOM 4827 C C . VAL A 1 625 ? 34.156 31.281 13.914 1 94.62 625 VAL A C 1
ATOM 4829 O O . VAL A 1 625 ? 35.312 31 13.617 1 94.62 625 VAL A O 1
ATOM 4832 N N . ASN A 1 626 ? 33.594 30.906 14.992 1 94.75 626 ASN A N 1
ATOM 4833 C CA . ASN A 1 626 ? 34.25 30.078 15.984 1 94.75 626 ASN A CA 1
ATOM 4834 C C . ASN A 1 626 ? 34.188 28.594 15.625 1 94.75 626 ASN A C 1
ATOM 4836 O O . ASN A 1 626 ? 35.219 27.891 15.68 1 94.75 626 ASN A O 1
ATOM 4840 N N . SER A 1 627 ? 33 28.125 15.297 1 95.69 627 SER A N 1
ATOM 4841 C CA . SER A 1 627 ? 32.875 26.703 14.992 1 95.69 627 SER A CA 1
ATOM 4842 C C . SER A 1 627 ? 31.641 26.438 14.141 1 95.69 627 SER A C 1
ATOM 4844 O O . SER A 1 627 ? 30.766 27.297 14.031 1 95.69 627 SER A O 1
ATOM 4846 N N . VAL A 1 628 ? 31.625 25.203 13.539 1 97.56 628 VAL A N 1
ATOM 4847 C CA . VAL A 1 628 ? 30.547 24.766 12.656 1 97.56 628 VAL A CA 1
ATOM 4848 C C . VAL A 1 628 ? 30.078 23.359 13.07 1 97.56 628 VAL A C 1
ATOM 4850 O O . VAL A 1 628 ? 30.906 22.453 13.234 1 97.56 628 VAL A O 1
ATOM 4853 N N . VAL A 1 629 ? 28.781 23.203 13.297 1 98.25 629 VAL A N 1
ATOM 4854 C CA . VAL A 1 629 ? 28.188 21.906 13.562 1 98.25 629 VAL A CA 1
ATOM 4855 C C . VAL A 1 629 ? 27.266 21.516 12.414 1 98.25 629 VAL A C 1
ATOM 4857 O O . VAL A 1 629 ? 26.484 22.344 11.938 1 98.25 629 VAL A O 1
ATOM 4860 N N . SER A 1 630 ? 27.344 20.297 11.93 1 97.69 630 SER A N 1
ATOM 4861 C CA . SER A 1 630 ? 26.469 19.891 10.836 1 97.69 630 SER A CA 1
ATOM 4862 C C . SER A 1 630 ? 25.922 18.484 11.055 1 97.69 630 SER A C 1
ATOM 4864 O O . SER A 1 630 ? 26.562 17.672 11.734 1 97.69 630 SER A O 1
ATOM 4866 N N . PHE A 1 631 ? 24.734 18.172 10.57 1 98.25 631 PHE A N 1
ATOM 4867 C CA . PHE A 1 631 ? 24.078 16.875 10.609 1 98.25 631 PHE A CA 1
ATOM 4868 C C . PHE A 1 631 ? 23.766 16.391 9.195 1 98.25 631 PHE A C 1
ATOM 4870 O O . PHE A 1 631 ? 23.141 17.094 8.406 1 98.25 631 PHE A O 1
ATOM 4877 N N . VAL A 1 632 ? 24.234 15.172 8.883 1 96.88 632 VAL A N 1
ATOM 4878 C CA . VAL A 1 632 ? 24.047 14.609 7.555 1 96.88 632 VAL A CA 1
ATOM 4879 C C . VAL A 1 632 ? 23.453 13.211 7.668 1 96.88 632 VAL A C 1
ATOM 4881 O O . VAL A 1 632 ? 24.031 12.328 8.297 1 96.88 632 VAL A O 1
ATOM 4884 N N . ALA A 1 633 ? 22.312 13.016 7.047 1 94 633 ALA A N 1
ATOM 4885 C CA . ALA A 1 633 ? 21.703 11.695 7.051 1 94 633 ALA A CA 1
ATOM 4886 C C . ALA A 1 633 ? 21.859 11.016 5.695 1 94 633 ALA A C 1
ATOM 4888 O O . ALA A 1 633 ? 22.781 10.211 5.504 1 94 633 ALA A O 1
ATOM 4889 N N . GLU A 1 634 ? 21.031 11.375 4.645 1 86.94 634 GLU A N 1
ATOM 4890 C CA . GLU A 1 634 ? 21.047 10.727 3.336 1 86.94 634 GLU A CA 1
ATOM 4891 C C . GLU A 1 634 ? 21.812 11.57 2.316 1 86.94 634 GLU A C 1
ATOM 4893 O O . GLU A 1 634 ? 22.281 11.047 1.296 1 86.94 634 GLU A O 1
ATOM 4898 N N . ASN A 1 635 ? 22.047 12.797 2.617 1 88.06 635 ASN A N 1
ATOM 4899 C CA . ASN A 1 635 ? 22.719 13.703 1.689 1 88.06 635 ASN A CA 1
ATOM 4900 C C . ASN A 1 635 ? 24.219 13.492 1.694 1 88.06 635 ASN A C 1
ATOM 4902 O O . ASN A 1 635 ? 24.766 12.906 2.633 1 88.06 635 ASN A O 1
ATOM 4906 N N . PRO A 1 636 ? 24.922 13.891 0.618 1 89.75 636 PRO A N 1
ATOM 4907 C CA . PRO A 1 636 ? 26.375 13.758 0.605 1 89.75 636 PRO A CA 1
ATOM 4908 C C . PRO A 1 636 ? 27.062 14.672 1.62 1 89.75 636 PRO A C 1
ATOM 4910 O O . PRO A 1 636 ? 26.578 15.781 1.876 1 89.75 636 PRO A O 1
ATOM 4913 N N . VAL A 1 637 ? 28.109 14.172 2.133 1 93.5 637 VAL A N 1
ATOM 4914 C CA . VAL A 1 637 ? 28.938 15.016 2.99 1 93.5 637 VAL A CA 1
ATOM 4915 C C . VAL A 1 637 ? 29.688 16.031 2.139 1 93.5 637 VAL A C 1
ATOM 4917 O O . VAL A 1 637 ? 30.375 15.664 1.18 1 93.5 637 VAL A O 1
ATOM 4920 N N . ARG A 1 638 ? 29.562 17.281 2.465 1 92.75 638 ARG A N 1
ATOM 4921 C CA . ARG A 1 638 ? 30.141 18.344 1.644 1 92.75 638 ARG A CA 1
ATOM 4922 C C . ARG A 1 638 ? 31.594 18.625 2.047 1 92.75 638 ARG A C 1
ATOM 4924 O O . ARG A 1 638 ? 31.891 18.734 3.236 1 92.75 638 ARG A O 1
ATOM 4931 N N . ALA A 1 639 ? 32.406 18.719 1.014 1 93.31 639 ALA A N 1
ATOM 4932 C CA . ALA A 1 639 ? 33.812 19.047 1.231 1 93.31 639 ALA A CA 1
ATOM 4933 C C . ALA A 1 639 ? 34.031 20.547 1.327 1 93.31 639 ALA A C 1
ATOM 4935 O O . ALA A 1 639 ? 33.438 21.312 0.541 1 93.31 639 ALA A O 1
ATOM 4936 N N . ILE A 1 640 ? 34.719 20.953 2.361 1 94.81 640 ILE A N 1
ATOM 4937 C CA . ILE A 1 640 ? 35.062 22.359 2.537 1 94.81 640 ILE A CA 1
ATOM 4938 C C . ILE A 1 640 ? 36.531 22.578 2.201 1 94.81 640 ILE A C 1
ATOM 4940 O O . ILE A 1 640 ? 37.406 22.328 3.033 1 94.81 640 ILE A O 1
ATOM 4944 N N . ALA A 1 641 ? 36.75 23.016 0.98 1 92.25 641 ALA A N 1
ATOM 4945 C CA . ALA A 1 641 ? 38.094 23.281 0.484 1 92.25 641 ALA A CA 1
ATOM 4946 C C . ALA A 1 641 ? 38.125 24.453 -0.499 1 92.25 641 ALA A C 1
ATOM 4948 O O . ALA A 1 641 ? 37.125 24.688 -1.191 1 92.25 641 ALA A O 1
ATOM 4949 N N . SER A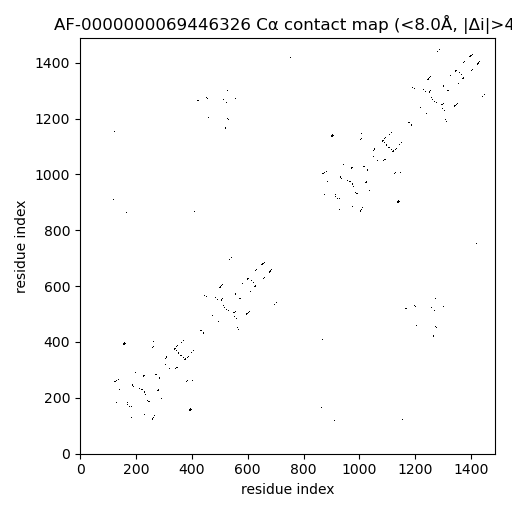 1 642 ? 39.125 25.203 -0.311 1 89 642 SER A N 1
ATOM 4950 C CA . SER A 1 642 ? 39.312 26.344 -1.214 1 89 642 SER A CA 1
ATOM 4951 C C . SER A 1 642 ? 40.656 26.266 -1.922 1 89 642 SER A C 1
ATOM 4953 O O . SER A 1 642 ? 41.656 25.844 -1.325 1 89 642 SER A O 1
ATOM 4955 N N . HIS A 1 643 ? 40.719 26.734 -3.131 1 85.5 643 HIS A N 1
ATOM 4956 C CA . HIS A 1 643 ? 41.969 26.75 -3.879 1 85.5 643 HIS A CA 1
ATOM 4957 C C . HIS A 1 643 ? 42.844 27.953 -3.479 1 85.5 643 HIS A C 1
ATOM 4959 O O . HIS A 1 643 ? 44.062 27.906 -3.609 1 85.5 643 HIS A O 1
ATOM 4965 N N . THR A 1 644 ? 42.312 29 -2.988 1 86.19 644 THR A N 1
ATOM 4966 C CA . THR A 1 644 ? 43.031 30.219 -2.594 1 86.19 644 THR A CA 1
ATOM 4967 C C . THR A 1 644 ? 43.406 30.156 -1.12 1 86.19 644 THR A C 1
ATOM 4969 O O . THR A 1 644 ? 44.531 30.562 -0.75 1 86.19 644 THR A O 1
ATOM 4972 N N . GLN A 1 645 ? 42.594 29.562 -0.341 1 87.62 645 GLN A N 1
ATOM 4973 C CA . GLN A 1 645 ? 42.875 29.422 1.086 1 87.62 645 GLN A CA 1
ATOM 4974 C C . GLN A 1 645 ? 43.156 27.969 1.448 1 87.62 645 GLN A C 1
ATOM 4976 O O . GLN A 1 645 ? 42.281 27.266 1.967 1 87.62 645 GLN A O 1
ATOM 4981 N N . VAL A 1 646 ? 44.312 27.578 1.411 1 86.88 646 VAL A N 1
ATOM 4982 C CA . VAL A 1 646 ? 44.688 26.172 1.527 1 86.88 646 VAL A CA 1
ATOM 4983 C C . VAL A 1 646 ? 44.531 25.719 2.973 1 86.88 646 VAL A C 1
ATOM 4985 O O . VAL A 1 646 ? 44.375 24.516 3.234 1 86.88 646 VAL A O 1
ATOM 4988 N N . TRP A 1 647 ? 44.531 26.672 3.857 1 89.25 647 TRP A N 1
ATOM 4989 C CA . TRP A 1 647 ? 44.469 26.328 5.27 1 89.25 647 TRP A CA 1
ATOM 4990 C C . TRP A 1 647 ? 43.031 26.094 5.707 1 89.25 647 TRP A C 1
ATOM 4992 O O . TRP A 1 647 ? 42.781 25.641 6.824 1 89.25 647 TRP A O 1
ATOM 5002 N N . LEU A 1 648 ? 42.125 26.328 4.836 1 91.75 648 LEU A N 1
ATOM 5003 C CA . LEU A 1 648 ? 40.719 26.297 5.191 1 91.75 648 LEU A CA 1
ATOM 5004 C C . LEU A 1 648 ? 40.281 24.906 5.625 1 91.75 648 LEU A C 1
ATOM 5006 O O . LEU A 1 648 ? 39.531 24.75 6.586 1 91.75 648 LEU A O 1
ATOM 5010 N N . SER A 1 649 ? 40.75 23.875 4.941 1 92.94 649 SER A N 1
ATOM 5011 C CA . SER A 1 649 ? 40.375 22.484 5.258 1 92.94 649 SER A CA 1
ATOM 5012 C C . SER A 1 649 ? 40.875 22.094 6.652 1 92.94 649 SER A C 1
ATOM 5014 O O . SER A 1 649 ? 40.156 21.391 7.375 1 92.94 649 SER A O 1
ATOM 5016 N N . ARG A 1 650 ? 42.031 22.531 6.953 1 92.62 650 ARG A N 1
ATOM 5017 C CA . ARG A 1 650 ? 42.562 22.234 8.273 1 92.62 650 ARG A CA 1
ATOM 5018 C C . ARG A 1 650 ? 41.781 22.969 9.359 1 92.62 650 ARG A C 1
ATOM 5020 O O . ARG A 1 650 ? 41.5 22.406 10.414 1 92.62 650 ARG A O 1
ATOM 5027 N N . TRP A 1 651 ? 41.562 24.234 9.055 1 93.88 651 TRP A N 1
ATOM 5028 C CA . TRP A 1 651 ? 40.75 25 9.992 1 93.88 651 TRP A CA 1
ATOM 5029 C C . TRP A 1 651 ? 39.406 24.312 10.234 1 93.88 651 TRP A C 1
ATOM 5031 O O . TRP A 1 651 ? 38.938 24.234 11.375 1 93.88 651 TRP A O 1
ATOM 5041 N N . TYR A 1 652 ? 38.719 23.891 9.18 1 95.19 652 TYR A N 1
ATOM 5042 C CA . TYR A 1 652 ? 37.406 23.25 9.258 1 95.19 652 TYR A CA 1
ATOM 5043 C C . TYR A 1 652 ? 37.469 21.969 10.07 1 95.19 652 TYR A C 1
ATOM 5045 O O . TYR A 1 652 ? 36.562 21.703 10.883 1 95.19 652 TYR A O 1
ATOM 5053 N N . LYS A 1 653 ? 38.438 21.234 9.891 1 94.75 653 LYS A N 1
ATOM 5054 C CA . LYS A 1 653 ? 38.594 19.984 10.648 1 94.75 653 LYS A CA 1
ATOM 5055 C C . LYS A 1 653 ? 38.719 20.266 12.141 1 94.75 653 LYS A C 1
ATOM 5057 O O . LYS A 1 653 ? 38.125 19.578 12.961 1 94.75 653 LYS A O 1
ATOM 5062 N N . ASP A 1 654 ? 39.438 21.328 12.477 1 94.12 654 ASP A N 1
ATOM 5063 C CA . ASP A 1 654 ? 39.75 21.625 13.875 1 94.12 654 ASP A CA 1
ATOM 5064 C C . ASP A 1 654 ? 38.562 22.328 14.539 1 94.12 654 ASP A C 1
ATOM 5066 O O . ASP A 1 654 ? 38.438 22.328 15.773 1 94.12 654 ASP A O 1
ATOM 5070 N N . ASN A 1 655 ? 37.656 22.922 13.711 1 96.19 655 ASN A N 1
ATOM 5071 C CA . ASN A 1 655 ? 36.625 23.75 14.289 1 96.19 655 ASN A CA 1
ATOM 5072 C C . ASN A 1 655 ? 35.219 23.281 13.867 1 96.19 655 ASN A C 1
ATOM 5074 O O . ASN A 1 655 ? 34.281 24.062 13.828 1 96.19 655 ASN A O 1
ATOM 5078 N N . SER A 1 656 ? 35.094 21.984 13.523 1 96.75 656 SER A N 1
ATOM 5079 C CA . SER A 1 656 ? 33.781 21.516 13.117 1 96.75 656 SER A CA 1
ATOM 5080 C C . SER A 1 656 ? 33.438 20.156 13.734 1 96.75 656 SER A C 1
ATOM 5082 O O . SER A 1 656 ? 34.344 19.406 14.109 1 96.75 656 SER A O 1
ATOM 5084 N N . LEU A 1 657 ? 32.188 19.953 13.984 1 97 657 LEU A N 1
ATOM 5085 C CA . LEU A 1 657 ? 31.578 18.672 14.32 1 97 657 LEU A CA 1
ATOM 5086 C C . LEU A 1 657 ? 30.562 18.25 13.273 1 97 657 LEU A C 1
ATOM 5088 O O . LEU A 1 657 ? 29.516 18.906 13.117 1 97 657 LEU A O 1
ATOM 5092 N N . VAL A 1 658 ? 30.875 17.172 12.57 1 97.69 658 VAL A N 1
ATOM 5093 C CA . VAL A 1 658 ? 29.984 16.719 11.516 1 97.69 658 VAL A CA 1
ATOM 5094 C C . VAL A 1 658 ? 29.375 15.367 11.906 1 97.69 658 VAL A C 1
ATOM 5096 O O . VAL A 1 658 ? 30.016 14.32 11.742 1 97.69 658 VAL A O 1
ATOM 5099 N N . PHE A 1 659 ? 28.109 15.359 12.336 1 98.19 659 PHE A N 1
ATOM 5100 C CA . PHE A 1 659 ? 27.406 14.125 12.68 1 98.19 659 PHE A CA 1
ATOM 5101 C C . PHE A 1 659 ? 26.828 13.469 11.43 1 98.19 659 PHE A C 1
ATOM 5103 O O . PHE A 1 659 ? 26.016 14.07 10.727 1 98.19 659 PHE A O 1
ATOM 5110 N N . VAL A 1 660 ? 27.219 12.258 11.188 1 97.06 660 VAL A N 1
ATOM 5111 C CA . VAL A 1 660 ? 26.781 11.539 10 1 97.06 660 VAL A CA 1
ATOM 5112 C C . VAL A 1 660 ? 26.078 10.25 10.406 1 97.06 660 VAL A C 1
ATOM 5114 O O . VAL A 1 660 ? 26.547 9.539 11.305 1 97.06 660 VAL A O 1
ATOM 5117 N N . SER A 1 661 ? 25 9.961 9.742 1 96.19 661 SER A N 1
ATOM 5118 C CA . SER A 1 661 ? 24.219 8.758 10.016 1 96.19 661 SER A CA 1
ATOM 5119 C C . SER A 1 661 ? 25.078 7.504 9.859 1 96.19 661 SER A C 1
ATOM 5121 O O . SER A 1 661 ? 25.922 7.43 8.969 1 96.19 661 SER A O 1
ATOM 5123 N N . HIS A 1 662 ? 24.781 6.488 10.617 1 94 662 HIS A N 1
ATOM 5124 C CA . HIS A 1 662 ? 25.531 5.23 10.539 1 94 662 HIS A CA 1
ATOM 5125 C C . HIS A 1 662 ? 25.219 4.496 9.242 1 94 662 HIS A C 1
ATOM 5127 O O . HIS A 1 662 ? 26 3.648 8.805 1 94 662 HIS A O 1
ATOM 5133 N N . THR A 1 663 ? 24.109 4.797 8.633 1 90 663 THR A N 1
ATOM 5134 C CA . THR A 1 663 ? 23.719 4.121 7.406 1 90 663 THR A CA 1
ATOM 5135 C C . THR A 1 663 ? 24.312 4.82 6.188 1 90 663 THR A C 1
ATOM 5137 O O . THR A 1 663 ? 24.141 4.359 5.055 1 90 663 THR A O 1
ATOM 5140 N N . HIS A 1 664 ? 25.078 5.871 6.402 1 91.31 664 HIS A N 1
ATOM 5141 C CA . HIS A 1 664 ? 25.609 6.684 5.316 1 91.31 664 HIS A CA 1
ATOM 5142 C C . HIS A 1 664 ? 26.766 5.973 4.617 1 91.31 664 HIS A C 1
ATOM 5144 O O . HIS A 1 664 ? 27.562 5.293 5.266 1 91.31 664 HIS A O 1
ATOM 5150 N N . GLY A 1 665 ? 26.906 6.129 3.318 1 86.69 665 GLY A N 1
ATOM 5151 C CA . GLY A 1 665 ? 27.891 5.465 2.482 1 86.69 665 GLY A CA 1
ATOM 5152 C C . GLY A 1 665 ? 29.312 5.891 2.791 1 86.69 665 GLY A C 1
ATOM 5153 O O . GLY A 1 665 ? 30.266 5.203 2.416 1 86.69 665 GLY A O 1
ATOM 5154 N N . VAL A 1 666 ? 29.469 7 3.514 1 87.81 666 VAL A N 1
ATOM 5155 C CA . VAL A 1 666 ? 30.797 7.531 3.83 1 87.81 666 VAL A CA 1
ATOM 5156 C C . VAL A 1 666 ? 31.562 6.527 4.688 1 87.81 666 VAL A C 1
ATOM 5158 O O . VAL A 1 666 ? 32.781 6.523 4.695 1 87.81 666 VAL A O 1
ATOM 5161 N N . TRP A 1 667 ? 30.797 5.598 5.316 1 87.5 667 TRP A N 1
ATOM 5162 C CA . TRP A 1 667 ? 31.438 4.66 6.242 1 87.5 667 TRP A CA 1
ATOM 5163 C C . TRP A 1 667 ? 31.828 3.377 5.523 1 87.5 667 TRP A C 1
ATOM 5165 O O . TRP A 1 667 ? 32.562 2.545 6.082 1 87.5 667 TRP A O 1
ATOM 5175 N N . ASN A 1 668 ? 31.156 2.982 4.359 1 75.19 668 ASN A N 1
ATOM 5176 C CA . ASN A 1 668 ? 31.406 1.739 3.635 1 75.19 668 ASN A CA 1
ATOM 5177 C C . ASN A 1 668 ? 32.781 1.716 3.02 1 75.19 668 ASN A C 1
ATOM 5179 O O . ASN A 1 668 ? 33.25 0.675 2.539 1 75.19 668 ASN A O 1
ATOM 5183 N N . ASN A 1 669 ? 33.531 2.777 2.834 1 60.59 669 ASN A N 1
ATOM 5184 C CA . ASN A 1 669 ? 34.812 2.715 2.162 1 60.59 669 ASN A CA 1
ATOM 5185 C C . ASN A 1 669 ? 35.844 1.949 2.99 1 60.59 669 ASN A C 1
ATOM 5187 O O . ASN A 1 669 ? 36.625 2.553 3.721 1 60.59 669 ASN A O 1
ATOM 5191 N N . VAL A 1 670 ? 35.531 0.73 3.369 1 51.03 670 VAL A N 1
ATOM 5192 C CA . VAL A 1 670 ? 36.438 -0.166 4.07 1 51.03 670 VAL A CA 1
ATOM 5193 C C . VAL A 1 670 ? 37.75 -0.274 3.293 1 51.03 670 VAL A C 1
ATOM 5195 O O . VAL A 1 670 ? 38.812 -0.565 3.873 1 51.03 670 VAL A O 1
ATOM 5198 N N . GLU A 1 671 ? 37.719 -0.455 1.97 1 48.28 671 GLU A N 1
ATOM 5199 C CA . GLU A 1 671 ? 39 -0.771 1.363 1 48.28 671 GLU A CA 1
ATOM 5200 C C . GLU A 1 671 ? 40.062 0.264 1.74 1 48.28 671 GLU A C 1
ATOM 5202 O O . GLU A 1 671 ? 41.25 -0.07 1.9 1 48.28 671 GLU A O 1
ATOM 5207 N N . THR A 1 672 ? 39.875 1.556 1.464 1 47.19 672 THR A N 1
ATOM 5208 C CA . THR A 1 672 ? 40.969 2.473 1.742 1 47.19 672 THR A CA 1
ATOM 5209 C C . THR A 1 672 ? 40.875 3.02 3.164 1 47.19 672 THR A C 1
ATOM 5211 O O . THR A 1 672 ? 39.969 3.781 3.48 1 47.19 672 THR A O 1
ATOM 5214 N N . ARG A 1 673 ? 41.031 2.191 4.164 1 52.09 673 ARG A N 1
ATOM 5215 C CA . ARG A 1 673 ? 41.219 2.527 5.57 1 52.09 673 ARG A CA 1
ATOM 5216 C C . ARG A 1 673 ? 41.781 3.941 5.727 1 52.09 673 ARG A C 1
ATOM 5218 O O . ARG A 1 673 ? 42.375 4.27 6.75 1 52.09 673 ARG A O 1
ATOM 5225 N N . ARG A 1 674 ? 41.75 4.641 4.695 1 57.75 674 ARG A N 1
ATOM 5226 C CA . ARG A 1 674 ? 42.375 5.957 4.848 1 57.75 674 ARG A CA 1
ATOM 5227 C C . ARG A 1 674 ? 41.438 6.91 5.59 1 57.75 674 ARG A C 1
ATOM 5229 O O . ARG A 1 674 ? 40.219 6.91 5.367 1 57.75 674 ARG A O 1
ATOM 5236 N N . LYS A 1 675 ? 41.875 7.418 6.645 1 67 675 LYS A N 1
ATOM 5237 C CA . LYS A 1 675 ? 41.219 8.461 7.43 1 67 675 LYS A CA 1
ATOM 5238 C C . LYS A 1 675 ? 40.562 9.5 6.523 1 67 675 LYS A C 1
ATOM 5240 O O . LYS A 1 675 ? 41.156 9.914 5.52 1 67 675 LYS A O 1
ATOM 5245 N N . PRO A 1 676 ? 39.219 9.688 6.637 1 73.94 676 PRO A N 1
ATOM 5246 C CA . PRO A 1 676 ? 38.594 10.711 5.809 1 73.94 676 PRO A CA 1
ATOM 5247 C C . PRO A 1 676 ? 39.406 11.992 5.711 1 73.94 676 PRO A C 1
ATOM 5249 O O . PRO A 1 676 ? 40.094 12.367 6.664 1 73.94 676 PRO A O 1
ATOM 5252 N N . SER A 1 677 ? 39.438 12.594 4.566 1 80.38 677 SER A N 1
ATOM 5253 C CA . SER A 1 677 ? 40.156 13.82 4.27 1 80.38 677 SER A CA 1
ATOM 5254 C C . SER A 1 677 ? 39.75 14.953 5.199 1 80.38 677 SER A C 1
ATOM 5256 O O . SER A 1 677 ? 38.625 14.961 5.699 1 80.38 677 SER A O 1
ATOM 5258 N N . LYS A 1 678 ? 40.625 15.867 5.551 1 87 678 LYS A N 1
ATOM 5259 C CA . LYS A 1 678 ? 40.406 17.016 6.426 1 87 678 LYS A CA 1
ATOM 5260 C C . LYS A 1 678 ? 39.312 17.922 5.863 1 87 678 LYS A C 1
ATOM 5262 O O . LYS A 1 678 ? 38.688 18.688 6.605 1 87 678 LYS A O 1
ATOM 5267 N N . ARG A 1 679 ? 39.031 17.781 4.555 1 91.75 679 ARG A N 1
ATOM 5268 C CA . ARG A 1 679 ? 38.094 18.672 3.9 1 91.75 679 ARG A CA 1
ATOM 5269 C C . ARG A 1 679 ? 36.656 18.359 4.336 1 91.75 679 ARG A C 1
ATOM 5271 O O . ARG A 1 679 ? 35.75 19.156 4.098 1 91.75 679 ARG A O 1
ATOM 5278 N N . TYR A 1 680 ? 36.438 17.203 5.008 1 93.56 680 TYR A N 1
ATOM 5279 C CA . TYR A 1 680 ? 35.094 16.812 5.402 1 93.56 680 TYR A CA 1
ATOM 5280 C C . TYR A 1 680 ? 34.812 17.156 6.863 1 93.56 680 TYR A C 1
ATOM 5282 O O . TYR A 1 680 ? 33.719 16.938 7.371 1 93.56 680 TYR A O 1
ATOM 5290 N N . GLY A 1 681 ? 35.844 17.75 7.574 1 94.25 681 GLY A N 1
ATOM 5291 C CA . GLY A 1 681 ? 35.688 18.109 8.977 1 94.25 681 GLY A CA 1
ATOM 5292 C C . GLY A 1 681 ? 35.875 16.938 9.922 1 94.25 681 GLY A C 1
ATOM 5293 O O . GLY A 1 681 ? 36.438 15.906 9.539 1 94.25 681 GLY A O 1
ATOM 5294 N N . GLN A 1 682 ? 35.562 17.172 11.156 1 95.62 682 GLN A N 1
ATOM 5295 C CA . GLN A 1 682 ? 35.562 16.094 12.141 1 95.62 682 GLN A CA 1
ATOM 5296 C C . GLN A 1 682 ? 34.312 15.25 12.07 1 95.62 682 GLN A C 1
ATOM 5298 O O . GLN A 1 682 ? 33.281 15.617 12.656 1 95.62 682 GLN A O 1
ATOM 5303 N N . LEU A 1 683 ? 34.438 14.102 11.516 1 95.38 683 LEU A N 1
ATOM 5304 C CA . LEU A 1 683 ? 33.281 13.234 11.297 1 95.38 683 LEU A CA 1
ATOM 5305 C C . LEU A 1 683 ? 32.969 12.422 12.547 1 95.38 683 LEU A C 1
ATOM 5307 O O . LEU A 1 683 ? 33.844 11.836 13.156 1 95.38 683 LEU A O 1
ATOM 5311 N N . VAL A 1 684 ? 31.719 12.477 12.961 1 96.56 684 VAL A N 1
ATOM 5312 C CA . VAL A 1 684 ? 31.219 11.664 14.055 1 96.56 684 VAL A CA 1
ATOM 5313 C C . VAL A 1 684 ? 30.125 10.719 13.547 1 96.56 684 VAL A C 1
ATOM 5315 O O . VAL A 1 684 ? 29.125 11.164 12.984 1 96.56 684 VAL A O 1
ATOM 5318 N N . GLN A 1 685 ? 30.344 9.445 13.703 1 95.75 685 GLN A N 1
ATOM 5319 C CA . GLN A 1 685 ? 29.328 8.469 13.289 1 95.75 685 GLN A CA 1
ATOM 5320 C C . GLN A 1 685 ? 28.203 8.375 14.305 1 95.75 685 GLN A C 1
ATOM 5322 O O . GLN A 1 685 ? 28.391 7.855 15.406 1 95.75 685 GLN A O 1
ATOM 5327 N N . SER A 1 686 ? 27.062 8.805 13.922 1 97 686 SER A N 1
ATOM 5328 C CA . SER A 1 686 ? 25.891 8.734 14.789 1 97 686 SER A CA 1
ATOM 5329 C C . SER A 1 686 ? 25.25 7.355 14.742 1 97 686 SER A C 1
ATOM 5331 O O . SER A 1 686 ? 25.156 6.746 13.672 1 97 686 SER A O 1
ATOM 5333 N N . PRO A 1 687 ? 24.734 6.832 15.844 1 95.75 687 PRO A N 1
ATOM 5334 C CA . PRO A 1 687 ? 24.016 5.559 15.828 1 95.75 687 PRO A CA 1
ATOM 5335 C C . PRO A 1 687 ? 22.609 5.688 15.266 1 95.75 687 PRO A C 1
ATOM 5337 O O . PRO A 1 687 ? 21.906 4.684 15.102 1 95.75 687 PRO A O 1
ATOM 5340 N N . LYS A 1 688 ? 22.219 6.887 14.992 1 94.06 688 LYS A N 1
ATOM 5341 C CA . LYS A 1 688 ? 20.875 7.129 14.484 1 94.06 688 LYS A CA 1
ATOM 5342 C C . LYS A 1 688 ? 20.875 7.336 12.977 1 94.06 688 LYS A C 1
ATOM 5344 O O . LYS A 1 688 ? 21.891 7.727 12.398 1 94.06 688 LYS A O 1
ATOM 5349 N N . ALA A 1 689 ? 19.75 7.094 12.359 1 90.25 689 ALA A N 1
ATOM 5350 C CA . ALA A 1 689 ? 19.703 7.074 10.898 1 90.25 689 ALA A CA 1
ATOM 5351 C C . ALA A 1 689 ? 19.125 8.367 10.344 1 90.25 689 ALA A C 1
ATOM 5353 O O . ALA A 1 689 ? 19.625 8.922 9.367 1 90.25 689 ALA A O 1
ATOM 5354 N N . SER A 1 690 ? 18.078 8.891 10.992 1 91.19 690 SER A N 1
ATOM 5355 C CA . SER A 1 690 ? 17.406 10.062 10.445 1 91.19 690 SER A CA 1
ATOM 5356 C C . SER A 1 690 ? 17.953 11.352 11.047 1 91.19 690 SER A C 1
ATOM 5358 O O . SER A 1 690 ? 18.594 11.328 12.102 1 91.19 690 SER A O 1
ATOM 5360 N N . LEU A 1 691 ? 17.719 12.477 10.414 1 94.62 691 LEU A N 1
ATOM 5361 C CA . LEU A 1 691 ? 18.188 13.773 10.883 1 94.62 691 LEU A CA 1
ATOM 5362 C C . LEU A 1 691 ? 17.594 14.094 12.25 1 94.62 691 LEU A C 1
ATOM 5364 O O . LEU A 1 691 ? 18.312 14.523 13.156 1 94.62 691 LEU A O 1
ATOM 5368 N N . SER A 1 692 ? 16.266 13.914 12.398 1 93.69 692 SER A N 1
ATOM 5369 C CA . SER A 1 692 ? 15.602 14.258 13.648 1 93.69 692 SER A CA 1
ATOM 5370 C C . SER A 1 692 ? 16.094 13.391 14.797 1 93.69 692 SER A C 1
ATOM 5372 O O . SER A 1 692 ? 16.281 13.875 15.914 1 93.69 692 SER A O 1
ATOM 5374 N N . GLU A 1 693 ? 16.328 12.141 14.508 1 93.38 693 GLU A N 1
ATOM 5375 C CA . GLU A 1 693 ? 16.875 11.25 15.531 1 93.38 693 GLU A CA 1
ATOM 5376 C C . GLU A 1 693 ? 18.266 11.672 15.953 1 93.38 693 GLU A C 1
ATOM 5378 O O . GLU A 1 693 ? 18.609 11.633 17.141 1 93.38 693 GLU A O 1
ATOM 5383 N N . MET A 1 694 ? 19.062 12.062 15 1 96.31 694 MET A N 1
ATOM 5384 C CA . MET A 1 694 ? 20.422 12.492 15.305 1 96.31 694 MET A CA 1
ATOM 5385 C C . MET A 1 694 ? 20.422 13.781 16.125 1 96.31 694 MET A C 1
ATOM 5387 O O . MET A 1 694 ? 21.172 13.914 17.094 1 96.31 694 MET A O 1
ATOM 5391 N N . LEU A 1 695 ? 19.562 14.711 15.727 1 96.62 695 LEU A N 1
ATOM 5392 C CA . LEU A 1 695 ? 19.453 15.969 16.453 1 96.62 695 LEU A CA 1
ATOM 5393 C C . LEU A 1 695 ? 19.078 15.719 17.906 1 96.62 695 LEU A C 1
ATOM 5395 O O . LEU A 1 695 ? 19.625 16.359 18.812 1 96.62 695 LEU A O 1
ATOM 5399 N N . MET A 1 696 ? 18.141 14.805 18.094 1 94.81 696 MET A N 1
ATOM 5400 C CA . MET A 1 696 ? 17.688 14.492 19.453 1 94.81 696 MET A CA 1
ATOM 5401 C C . MET A 1 696 ? 18.781 13.773 20.234 1 94.81 696 MET A C 1
ATOM 5403 O O . MET A 1 696 ? 19.016 14.086 21.406 1 94.81 696 MET A O 1
ATOM 5407 N N . HIS A 1 697 ? 19.469 12.891 19.609 1 95.62 697 HIS A N 1
ATOM 5408 C CA . HIS A 1 697 ? 20.469 12.047 20.266 1 95.62 697 HIS A CA 1
ATOM 5409 C C . HIS A 1 697 ? 21.688 12.859 20.688 1 95.62 697 HIS A C 1
ATOM 5411 O O . HIS A 1 697 ? 22.266 12.617 21.75 1 95.62 697 HIS A O 1
ATOM 5417 N N . HIS A 1 698 ? 22.125 13.844 19.891 1 97.44 698 HIS A N 1
ATOM 5418 C CA . HIS A 1 698 ? 23.391 14.523 20.094 1 97.44 698 HIS A CA 1
ATOM 5419 C C . HIS A 1 698 ? 23.172 15.93 20.672 1 97.44 698 HIS A C 1
ATOM 5421 O O . HIS A 1 698 ? 24.062 16.781 20.594 1 97.44 698 HIS A O 1
ATOM 5427 N N . LYS A 1 699 ? 22.047 16.234 21.266 1 95.94 699 LYS A N 1
ATOM 5428 C CA . LYS A 1 699 ? 21.703 17.547 21.797 1 95.94 699 LYS A CA 1
ATOM 5429 C C . LYS A 1 699 ? 22.734 18 22.828 1 95.94 699 LYS A C 1
ATOM 5431 O O . LYS A 1 699 ? 23.297 19.094 22.719 1 95.94 699 LYS A O 1
ATOM 5436 N N . GLU A 1 700 ? 22.969 17.156 23.766 1 96.94 700 GLU A N 1
ATOM 5437 C CA . GLU A 1 700 ? 23.844 17.516 24.875 1 96.94 700 GLU A CA 1
ATOM 5438 C C . GLU A 1 700 ? 25.281 17.719 24.406 1 96.94 700 GLU A C 1
ATOM 5440 O O . GLU A 1 700 ? 25.984 18.594 24.906 1 96.94 700 GLU A O 1
ATOM 5445 N N . GLU A 1 701 ? 25.609 16.906 23.438 1 97.5 701 GLU A N 1
ATOM 5446 C CA . GLU A 1 701 ? 26.953 17.031 22.891 1 97.5 701 GLU A CA 1
ATOM 5447 C C . GLU A 1 701 ? 27.141 18.359 22.172 1 97.5 701 GLU A C 1
ATOM 5449 O O . GLU A 1 701 ? 28.188 19 22.312 1 97.5 701 GLU A O 1
ATOM 5454 N N . VAL A 1 702 ? 26.219 18.797 21.453 1 98.12 702 VAL A N 1
ATOM 5455 C CA . VAL A 1 702 ? 26.281 20.062 20.734 1 98.12 702 VAL A CA 1
ATOM 5456 C C . VAL A 1 702 ? 26.25 21.219 21.719 1 98.12 702 VAL A C 1
ATOM 5458 O O . VAL A 1 702 ? 27 22.188 21.578 1 98.12 702 VAL A O 1
ATOM 5461 N N . TYR A 1 703 ? 25.359 21.141 22.766 1 97.75 703 TYR A N 1
ATOM 5462 C CA . TYR A 1 703 ? 25.281 22.172 23.797 1 97.75 703 TYR A CA 1
ATOM 5463 C C . TYR A 1 703 ? 26.625 22.391 24.453 1 97.75 703 TYR A C 1
ATOM 5465 O O . TYR A 1 703 ? 27.078 23.516 24.609 1 97.75 703 TYR A O 1
ATOM 5473 N N . GLN A 1 704 ? 27.219 21.281 24.75 1 97.06 704 GLN A N 1
ATOM 5474 C CA . GLN A 1 704 ? 28.516 21.344 25.422 1 97.06 704 GLN A CA 1
ATOM 5475 C C . GLN A 1 704 ? 29.578 21.922 24.516 1 97.06 704 GLN A C 1
ATOM 5477 O O . GLN A 1 704 ? 30.391 22.75 24.938 1 97.06 704 GLN A O 1
ATOM 5482 N N . TRP A 1 705 ? 29.594 21.516 23.328 1 97.12 705 TRP A N 1
ATOM 5483 C CA . TRP A 1 705 ? 30.562 21.984 22.344 1 97.12 705 TRP A CA 1
ATOM 5484 C C . TRP A 1 705 ? 30.5 23.5 22.203 1 97.12 705 TRP A C 1
ATOM 5486 O O . TRP A 1 705 ? 31.531 24.188 22.234 1 97.12 705 TRP A O 1
ATOM 5496 N N . ILE A 1 706 ? 29.359 24.078 22.078 1 97 706 ILE A N 1
ATOM 5497 C CA . ILE A 1 706 ? 29.156 25.516 21.875 1 97 706 ILE A CA 1
ATOM 5498 C C . ILE A 1 706 ? 29.469 26.266 23.172 1 97 706 ILE A C 1
ATOM 5500 O O . ILE A 1 706 ? 30.172 27.281 23.141 1 97 706 ILE A O 1
ATOM 5504 N N . SER A 1 707 ? 28.984 25.719 24.297 1 96.06 707 SER A N 1
ATOM 5505 C CA . SER A 1 707 ? 29.172 26.406 25.578 1 96.06 707 SER A CA 1
ATOM 5506 C C . SER A 1 707 ? 30.641 26.484 25.953 1 96.06 707 SER A C 1
ATOM 5508 O O . SER A 1 707 ? 31.094 27.516 26.484 1 96.06 707 SER A O 1
ATOM 5510 N N . GLU A 1 708 ? 31.406 25.469 25.719 1 95.31 708 GLU A N 1
ATOM 5511 C CA . GLU A 1 708 ? 32.812 25.453 26.062 1 95.31 708 GLU A CA 1
ATOM 5512 C C . GLU A 1 708 ? 33.594 26.469 25.234 1 95.31 708 GLU A C 1
ATOM 5514 O O . GLU A 1 708 ? 34.562 27.062 25.703 1 95.31 708 GLU A O 1
ATOM 5519 N N . ARG A 1 709 ? 33.219 26.719 24.094 1 94.44 709 ARG A N 1
ATOM 5520 C CA . ARG A 1 709 ? 33.906 27.609 23.172 1 94.44 709 ARG A CA 1
ATOM 5521 C C . ARG A 1 709 ? 33.438 29.047 23.344 1 94.44 709 ARG A C 1
ATOM 5523 O O . ARG A 1 709 ? 34.188 29.984 23.078 1 94.44 709 ARG A O 1
ATOM 5530 N N . ALA A 1 710 ? 32.25 29.234 23.766 1 92.75 710 ALA A N 1
ATOM 5531 C CA . ALA A 1 710 ? 31.703 30.562 23.984 1 92.75 710 ALA A CA 1
ATOM 5532 C C . ALA A 1 710 ? 32.156 31.156 25.312 1 92.75 710 ALA A C 1
ATOM 5534 O O . ALA A 1 710 ? 32.438 32.344 25.406 1 92.75 710 ALA A O 1
ATOM 5535 N N . ASP A 1 711 ? 32.344 30.359 26.469 1 81.19 711 ASP A N 1
ATOM 5536 C CA . ASP A 1 711 ? 32.625 30.828 27.828 1 81.19 711 ASP A CA 1
ATOM 5537 C C . ASP A 1 711 ? 34.156 30.922 28.047 1 81.19 711 ASP A C 1
ATOM 5539 O O . ASP A 1 711 ? 34.594 31.578 28.984 1 81.19 711 ASP A O 1
ATOM 5543 N N . VAL A 1 712 ? 35.094 30.25 27.484 1 65.5 712 VAL A N 1
ATOM 5544 C CA . VAL A 1 712 ? 36.562 30.297 27.703 1 65.5 712 VAL A CA 1
ATOM 5545 C C . VAL A 1 712 ? 37.062 31.703 27.453 1 65.5 712 VAL A C 1
ATOM 5547 O O . VAL A 1 712 ? 37.969 32.188 28.156 1 65.5 712 VAL A O 1
ATOM 5550 N N . GLN A 1 713 ? 36.625 32.531 26.594 1 53.62 713 GLN A N 1
ATOM 5551 C CA . GLN A 1 713 ? 37.312 33.781 26.297 1 53.62 713 GLN A CA 1
ATOM 5552 C C . GLN A 1 713 ? 37.094 34.812 27.406 1 53.62 713 GLN A C 1
ATOM 5554 O O . GLN A 1 713 ? 37.875 35.719 27.594 1 53.62 713 GLN A O 1
ATOM 5559 N N . ASP A 1 714 ? 36.125 34.688 28.312 1 47.62 714 ASP A N 1
ATOM 5560 C CA . ASP A 1 714 ? 35.969 35.688 29.359 1 47.62 714 ASP A CA 1
ATOM 5561 C C . ASP A 1 714 ? 37 35.5 30.453 1 47.62 714 ASP A C 1
ATOM 5563 O O . ASP A 1 714 ? 37.344 36.469 31.141 1 47.62 714 ASP A O 1
ATOM 5567 N N . SER A 1 715 ? 37.5 34.344 30.766 1 44.53 715 SER A N 1
ATOM 5568 C CA . SER A 1 715 ? 38.406 34.188 31.906 1 44.53 715 SER A CA 1
ATOM 5569 C C . SER A 1 715 ? 39.812 34.625 31.578 1 44.53 715 SER A C 1
ATOM 5571 O O . SER A 1 715 ? 40.625 34.875 32.469 1 44.53 715 SER A O 1
ATOM 5573 N N . GLU A 1 716 ? 40.312 34.594 30.406 1 41.56 716 GLU A N 1
ATOM 5574 C CA . GLU A 1 716 ? 41.688 34.969 30.188 1 41.56 716 GLU A CA 1
ATOM 5575 C C . GLU A 1 716 ? 41.875 36.469 30.406 1 41.56 716 GLU A C 1
ATOM 5577 O O . GLU A 1 716 ? 43 36.969 30.531 1 41.56 716 GLU A O 1
ATOM 5582 N N . GLU A 1 717 ? 40.781 37.281 30.438 1 39.44 717 GLU A N 1
ATOM 5583 C CA . GLU A 1 717 ? 41.062 38.688 30.625 1 39.44 717 GLU A CA 1
ATOM 5584 C C . GLU A 1 717 ? 41.406 39 32.062 1 39.44 717 GLU A C 1
ATOM 5586 O O . GLU A 1 717 ? 42 40.062 32.375 1 39.44 717 GLU A O 1
ATOM 5591 N N . THR A 1 718 ? 40.969 38.219 33.125 1 38.28 718 THR A N 1
ATOM 5592 C CA . THR A 1 718 ? 41.188 38.719 34.5 1 38.28 718 THR A CA 1
ATOM 5593 C C . THR A 1 718 ? 42.594 38.375 34.938 1 38.28 718 THR A C 1
ATOM 5595 O O . THR A 1 718 ? 43.094 38.938 35.938 1 38.28 718 THR A O 1
ATOM 5598 N N . GLU A 1 719 ? 43.219 37.281 34.562 1 36.56 719 GLU A N 1
ATOM 5599 C CA . GLU A 1 719 ? 44.469 36.969 35.281 1 36.56 719 GLU A CA 1
ATOM 5600 C C . GLU A 1 719 ? 45.594 37.875 34.781 1 36.56 719 GLU A C 1
ATOM 5602 O O . GLU A 1 719 ? 46.656 37.969 35.438 1 36.56 719 GLU A O 1
ATOM 5607 N N . ASP A 1 720 ? 45.594 38.312 33.562 1 34.69 720 ASP A N 1
ATOM 5608 C CA . ASP A 1 720 ? 46.812 38.875 33.062 1 34.69 720 ASP A CA 1
ATOM 5609 C C . ASP A 1 720 ? 46.969 40.344 33.562 1 34.69 720 ASP A C 1
ATOM 5611 O O . ASP A 1 720 ? 47.812 41.062 33.031 1 34.69 720 ASP A O 1
ATOM 5615 N N . GLU A 1 721 ? 46.125 40.875 34.5 1 33.06 721 GLU A N 1
ATOM 5616 C CA . GLU A 1 721 ? 46.5 42.25 34.844 1 33.06 721 GLU A CA 1
ATOM 5617 C C . GLU A 1 721 ? 47.781 42.281 35.656 1 33.06 721 GLU A C 1
ATOM 5619 O O . GLU A 1 721 ? 48.219 43.375 36.062 1 33.06 721 GLU A O 1
ATOM 5624 N N . LYS A 1 722 ? 48.094 41.312 36.5 1 33.09 722 LYS A N 1
ATOM 5625 C CA . LYS A 1 722 ? 49.219 41.781 37.312 1 33.09 722 LYS A CA 1
ATOM 5626 C C . LYS A 1 722 ? 50.469 42 36.5 1 33.09 722 LYS A C 1
ATOM 5628 O O . LYS A 1 722 ? 51.188 43 36.656 1 33.09 722 LYS A O 1
ATOM 5633 N N . LYS A 1 723 ? 51.344 41 36.344 1 30.64 723 LYS A N 1
ATOM 5634 C CA . LYS A 1 723 ? 52.75 41.312 36.094 1 30.64 723 LYS A CA 1
ATOM 5635 C C . LYS A 1 723 ? 53 41.781 34.688 1 30.64 723 LYS A C 1
ATOM 5637 O O . LYS A 1 723 ? 52.531 41.125 33.719 1 30.64 723 LYS A O 1
ATOM 5642 N N . PRO A 1 724 ? 53.406 43.062 34.344 1 27.84 724 PRO A N 1
ATOM 5643 C CA . PRO A 1 724 ? 53.75 43.688 33.062 1 27.84 724 PRO A CA 1
ATOM 5644 C C . PRO A 1 724 ? 54.75 42.875 32.25 1 27.84 724 PRO A C 1
ATOM 5646 O O . PRO A 1 724 ? 55.281 43.375 31.266 1 27.84 724 PRO A O 1
ATOM 5649 N N . LYS A 1 725 ? 54.875 41.625 32.531 1 23.23 725 LYS A N 1
ATOM 5650 C CA . LYS A 1 725 ? 56.125 41.156 31.922 1 23.23 725 LYS A CA 1
ATOM 5651 C C . LYS A 1 725 ? 56.156 41.406 30.422 1 23.23 725 LYS A C 1
ATOM 5653 O O . LYS A 1 725 ? 55.219 41.062 29.703 1 23.23 725 LYS A O 1
ATOM 5658 N N . SER A 1 726 ? 56.969 42.438 29.875 1 22.03 726 SER A N 1
ATOM 5659 C CA . SER A 1 726 ? 57.375 42.969 28.562 1 22.03 726 SER A CA 1
ATOM 5660 C C . SER A 1 726 ? 57.844 41.844 27.656 1 22.03 726 SER A C 1
ATOM 5662 O O . SER A 1 726 ? 58.438 42.094 26.609 1 22.03 726 SER A O 1
ATOM 5664 N N . LYS A 1 727 ? 57.594 40.656 27.938 1 22.12 727 LYS A N 1
ATOM 5665 C CA . LYS A 1 727 ? 58.406 39.781 27.078 1 22.12 727 LYS A CA 1
ATOM 5666 C C . LYS A 1 727 ? 58.219 40.125 25.609 1 22.12 727 LYS A C 1
ATOM 5668 O O . LYS A 1 727 ? 57.094 40.094 25.109 1 22.12 727 LYS A O 1
ATOM 5673 N N . SER A 1 728 ? 59.156 41 25.078 1 20.64 728 SER A N 1
ATOM 5674 C CA . SER A 1 728 ? 59.469 41.469 23.719 1 20.64 728 SER A CA 1
ATOM 5675 C C . SER A 1 728 ? 59.375 40.344 22.719 1 20.64 728 SER A C 1
ATOM 5677 O O . SER A 1 728 ? 59.969 39.281 22.906 1 20.64 728 SER A O 1
ATOM 5679 N N . ARG A 1 729 ? 58.25 40.062 22.25 1 19.64 729 ARG A N 1
ATOM 5680 C CA . ARG A 1 729 ? 58.125 39.25 21.047 1 19.64 729 ARG A CA 1
ATOM 5681 C C . ARG A 1 729 ? 59.156 39.625 20.016 1 19.64 729 ARG A C 1
ATOM 5683 O O . ARG A 1 729 ? 59.219 40.781 19.578 1 19.64 729 ARG A O 1
ATOM 5690 N N . SER A 1 730 ? 60.375 39.094 20.094 1 18.66 730 SER A N 1
ATOM 5691 C CA . SER A 1 730 ? 61.531 39.219 19.25 1 18.66 730 SER A CA 1
ATOM 5692 C C . SER A 1 730 ? 61.156 39.344 17.781 1 18.66 730 SER A C 1
ATOM 5694 O O . SER A 1 730 ? 60.375 38.531 17.266 1 18.66 730 SER A O 1
ATOM 5696 N N . PRO A 1 731 ? 61.125 40.719 17.188 1 20.16 731 PRO A N 1
ATOM 5697 C CA . PRO A 1 731 ? 61.312 41 15.758 1 20.16 731 PRO A CA 1
ATOM 5698 C C . PRO A 1 731 ? 62.531 40.25 15.18 1 20.16 731 PRO A C 1
ATOM 5700 O O . PRO A 1 731 ? 63.656 40.469 15.641 1 20.16 731 PRO A O 1
ATOM 5703 N N . THR A 1 732 ? 62.5 39.125 15.062 1 17.73 732 THR A N 1
ATOM 5704 C CA . THR A 1 732 ? 63.75 38.531 14.578 1 17.73 732 THR A CA 1
ATOM 5705 C C . THR A 1 732 ? 64.375 39.438 13.5 1 17.73 732 THR A C 1
ATOM 5707 O O . THR A 1 732 ? 63.688 40.219 12.859 1 17.73 732 THR A O 1
ATOM 5710 N N . LYS A 1 733 ? 65.625 39.125 12.641 1 17.52 733 LYS A N 1
ATOM 5711 C CA . LYS A 1 733 ? 67 39.438 12.258 1 17.52 733 LYS A CA 1
ATOM 5712 C C . LYS A 1 733 ? 67 40.344 11.039 1 17.52 733 LYS A C 1
ATOM 5714 O O . LYS A 1 733 ? 66.5 40.031 9.984 1 17.52 733 LYS A O 1
ATOM 5719 N N . GLU A 1 734 ? 67.25 41.75 11.227 1 18.53 734 GLU A N 1
ATOM 5720 C CA . GLU A 1 734 ? 67.875 42.781 10.398 1 18.53 734 GLU A CA 1
ATOM 5721 C C . GLU A 1 734 ? 69.25 42.375 9.938 1 18.53 734 GLU A C 1
ATOM 5723 O O . GLU A 1 734 ? 70 43.188 9.383 1 18.53 734 GLU A O 1
ATOM 5728 N N . ASN A 1 735 ? 69.688 41.281 9.727 1 16.45 735 ASN A N 1
ATOM 5729 C CA . ASN A 1 735 ? 71.125 41 9.789 1 16.45 735 ASN A CA 1
ATOM 5730 C C . ASN A 1 735 ? 71.938 41.812 8.75 1 16.45 735 ASN A C 1
ATOM 5732 O O . ASN A 1 735 ? 72.938 42.438 9.062 1 16.45 735 ASN A O 1
ATOM 5736 N N . GLN A 1 736 ? 72.438 41.719 7.371 1 18.03 736 GLN A N 1
ATOM 5737 C CA . GLN A 1 736 ? 73.812 41.5 7.18 1 18.03 736 GLN A CA 1
ATOM 5738 C C . GLN A 1 736 ? 74.562 42.812 6.906 1 18.03 736 GLN A C 1
ATOM 5740 O O . GLN A 1 736 ? 74.125 43.625 6.102 1 18.03 736 GLN A O 1
ATOM 5745 N N . THR A 1 737 ? 75.625 43.375 7.672 1 18.19 737 THR A N 1
ATOM 5746 C CA . THR A 1 737 ? 76.625 44.438 7.809 1 18.19 737 THR A CA 1
ATOM 5747 C C . THR A 1 737 ? 77.688 44.312 6.715 1 18.19 737 THR A C 1
ATOM 5749 O O . THR A 1 737 ? 78.562 45.156 6.645 1 18.19 737 THR A O 1
ATOM 5752 N N . GLU A 1 738 ? 77.938 43.5 5.742 1 18.03 738 GLU A N 1
ATOM 5753 C CA . GLU A 1 738 ? 79.375 43.562 5.516 1 18.03 738 GLU A CA 1
ATOM 5754 C C . GLU A 1 738 ? 79.812 44.875 4.875 1 18.03 738 GLU A C 1
ATOM 5756 O O . GLU A 1 738 ? 80.688 45.531 5.348 1 18.03 738 GLU A O 1
ATOM 5761 N N . PRO A 1 739 ? 80.312 45.156 3.467 1 21.05 739 PRO A N 1
ATOM 5762 C CA . PRO A 1 739 ? 81.75 45.406 3.148 1 21.05 739 PRO A CA 1
ATOM 5763 C C . PRO A 1 739 ? 82.125 46.875 3.178 1 21.05 739 PRO A C 1
ATOM 5765 O O . PRO A 1 739 ? 81.188 47.719 3.109 1 21.05 739 PRO A O 1
ATOM 5768 N N . ARG A 1 740 ? 83.562 47.312 3.113 1 20.28 740 ARG A N 1
ATOM 5769 C CA . ARG A 1 740 ? 84.75 48.094 3.287 1 20.28 740 ARG A CA 1
ATOM 5770 C C . ARG A 1 740 ? 84.938 49.094 2.16 1 20.28 740 ARG A C 1
ATOM 5772 O O . ARG A 1 740 ? 85.312 50.25 2.404 1 20.28 740 ARG A O 1
ATOM 5779 N N . SER A 1 741 ? 85.25 48.906 0.808 1 23.3 741 SER A N 1
ATOM 5780 C CA . SER A 1 741 ? 86.25 49.688 0.146 1 23.3 741 SER A CA 1
ATOM 5781 C C . SER A 1 741 ? 85.75 51.062 -0.246 1 23.3 741 SER A C 1
ATOM 5783 O O . SER A 1 741 ? 84.562 51.219 -0.591 1 23.3 741 SER A O 1
ATOM 5785 N N . VAL A 1 742 ? 86.375 52.281 0.027 1 22.7 742 VAL A N 1
ATOM 5786 C CA . VAL A 1 742 ? 86.625 53.719 -0.07 1 22.7 742 VAL A CA 1
ATOM 5787 C C . VAL A 1 742 ? 86.875 54.094 -1.533 1 22.7 742 VAL A C 1
ATOM 5789 O O . VAL A 1 742 ? 86.75 55.281 -1.887 1 22.7 742 VAL A O 1
ATOM 5792 N N . PRO A 1 743 ? 87.188 53.312 -2.602 1 26.22 743 PRO A N 1
ATOM 5793 C CA . PRO A 1 743 ? 87.812 54.156 -3.65 1 26.22 743 PRO A CA 1
ATOM 5794 C C . PRO A 1 743 ? 86.812 55.188 -4.203 1 26.22 743 PRO A C 1
ATOM 5796 O O . PRO A 1 743 ? 87.125 56.375 -4.254 1 26.22 743 PRO A O 1
ATOM 5799 N N . GLY A 1 744 ? 86.312 55.031 -5.594 1 21.25 744 GLY A N 1
ATOM 5800 C CA . GLY A 1 744 ? 86.188 56.156 -6.496 1 21.25 744 GLY A CA 1
ATOM 5801 C C . GLY A 1 744 ? 85.062 57.094 -6.145 1 21.25 744 GLY A C 1
ATOM 5802 O O . GLY A 1 744 ? 84.062 56.688 -5.508 1 21.25 744 GLY A O 1
ATOM 5803 N N . MET B 1 1 ? -64.562 18.547 11.359 1 21.66 1 MET B N 1
ATOM 5804 C CA . MET B 1 1 ? -63.219 18.859 11.852 1 21.66 1 MET B CA 1
ATOM 5805 C C . MET B 1 1 ? -62.25 17.75 11.531 1 21.66 1 MET B C 1
ATOM 5807 O O . MET B 1 1 ? -62.219 16.719 12.219 1 21.66 1 MET B O 1
ATOM 5811 N N . ASP B 1 2 ? -62.031 17.531 10.25 1 22.84 2 ASP B N 1
ATOM 5812 C CA . ASP B 1 2 ? -61.5 16.547 9.32 1 22.84 2 ASP B CA 1
ATOM 5813 C C . ASP B 1 2 ? -60 16.328 9.555 1 22.84 2 ASP B C 1
ATOM 5815 O O . ASP B 1 2 ? -59.188 17.234 9.336 1 22.84 2 ASP B O 1
ATOM 5819 N N . GLU B 1 3 ? -59.75 15.555 10.68 1 22.62 3 GLU B N 1
ATOM 5820 C CA . GLU B 1 3 ? -58.562 15.273 11.453 1 22.62 3 GLU B CA 1
ATOM 5821 C C . GLU B 1 3 ? -57.469 14.656 10.586 1 22.62 3 GLU B C 1
ATOM 5823 O O . GLU B 1 3 ? -57.688 13.648 9.914 1 22.62 3 GLU B O 1
ATOM 5828 N N . ASP B 1 4 ? -56.656 15.461 10.047 1 23.05 4 ASP B N 1
ATOM 5829 C CA . ASP B 1 4 ? -55.594 15.398 9.055 1 23.05 4 ASP B CA 1
ATOM 5830 C C . ASP B 1 4 ? -54.562 14.328 9.406 1 23.05 4 ASP B C 1
ATOM 5832 O O . ASP B 1 4 ? -53.75 14.516 10.32 1 23.05 4 ASP B O 1
ATOM 5836 N N . GLU B 1 5 ? -54.938 13.023 9.43 1 21.47 5 GLU B N 1
ATOM 5837 C CA . GLU B 1 5 ? -54.25 11.836 9.922 1 21.47 5 GLU B CA 1
ATOM 5838 C C . GLU B 1 5 ? -52.906 11.617 9.195 1 21.47 5 GLU B C 1
ATOM 5840 O O . GLU B 1 5 ? -52.875 11.625 7.965 1 21.47 5 GLU B O 1
ATOM 5845 N N . ASP B 1 6 ? -51.812 11.898 9.859 1 21.59 6 ASP B N 1
ATOM 5846 C CA . ASP B 1 6 ? -50.406 11.93 9.492 1 21.59 6 ASP B CA 1
ATOM 5847 C C . ASP B 1 6 ? -49.906 10.562 9.008 1 21.59 6 ASP B C 1
ATOM 5849 O O . ASP B 1 6 ? -50 9.578 9.75 1 21.59 6 ASP B O 1
ATOM 5853 N N . THR B 1 7 ? -50.094 10.18 7.797 1 23.39 7 THR B N 1
ATOM 5854 C CA . THR B 1 7 ? -49.906 8.922 7.09 1 23.39 7 THR B CA 1
ATOM 5855 C C . THR B 1 7 ? -48.469 8.445 7.211 1 23.39 7 THR B C 1
ATOM 5857 O O . THR B 1 7 ? -47.531 9.109 6.723 1 23.39 7 THR B O 1
ATOM 5860 N N . VAL B 1 8 ? -48.125 7.707 8.312 1 22.12 8 VAL B N 1
ATOM 5861 C CA . VAL B 1 8 ? -46.875 7.102 8.711 1 22.12 8 VAL B CA 1
ATOM 5862 C C . VAL B 1 8 ? -46.375 6.156 7.621 1 22.12 8 VAL B C 1
ATOM 5864 O O . VAL B 1 8 ? -47.156 5.375 7.066 1 22.12 8 VAL B O 1
ATOM 5867 N N . MET B 1 9 ? -45.281 6.48 7.066 1 22.23 9 MET B N 1
ATOM 5868 C CA . MET B 1 9 ? -44.594 5.926 5.906 1 22.23 9 MET B CA 1
ATOM 5869 C C . MET B 1 9 ? -44.375 4.426 6.062 1 22.23 9 MET B C 1
ATOM 5871 O O . MET B 1 9 ? -44 3.953 7.141 1 22.23 9 MET B O 1
ATOM 5875 N N . GLY B 1 10 ? -45.031 3.67 5.219 1 19.78 10 GLY B N 1
ATOM 5876 C CA . GLY B 1 10 ? -45.344 2.268 4.969 1 19.78 10 GLY B CA 1
ATOM 5877 C C . GLY B 1 10 ? -44.094 1.402 4.914 1 19.78 10 GLY B C 1
ATOM 5878 O O . GLY B 1 10 ? -43.062 1.828 4.395 1 19.78 10 GLY B O 1
ATOM 5879 N N . GLU B 1 11 ? -44.031 0.551 5.848 1 21.44 11 GLU B N 1
ATOM 5880 C CA . GLU B 1 11 ? -43.125 -0.52 6.285 1 21.44 11 GLU B CA 1
ATOM 5881 C C . GLU B 1 11 ? -42.844 -1.498 5.152 1 21.44 11 GLU B C 1
ATOM 5883 O O . GLU B 1 11 ? -43.781 -2.004 4.512 1 21.44 11 GLU B O 1
ATOM 5888 N N . ALA B 1 12 ? -41.719 -1.313 4.512 1 20.7 12 ALA B N 1
ATOM 5889 C CA . ALA B 1 12 ? -41.25 -2.184 3.443 1 20.7 12 ALA B CA 1
ATOM 5890 C C . ALA B 1 12 ? -41.312 -3.65 3.855 1 20.7 12 ALA B C 1
ATOM 5892 O O . ALA B 1 12 ? -40.969 -4.004 4.98 1 20.7 12 ALA B O 1
ATOM 5893 N N . GLY B 1 13 ? -42.125 -4.457 3.186 1 19.08 13 GLY B N 1
ATOM 5894 C CA . GLY B 1 13 ? -42.719 -5.797 3.182 1 19.08 13 GLY B CA 1
ATOM 5895 C C . GLY B 1 13 ? -41.656 -6.895 3.201 1 19.08 13 GLY B C 1
ATOM 5896 O O . GLY B 1 13 ? -40.875 -7.012 2.27 1 19.08 13 GLY B O 1
ATOM 5897 N N . SER B 1 14 ? -41.312 -7.203 4.5 1 20.14 14 SER B N 1
ATOM 5898 C CA . SER B 1 14 ? -40.375 -8.227 4.969 1 20.14 14 SER B CA 1
ATOM 5899 C C . SER B 1 14 ? -40.844 -9.617 4.566 1 20.14 14 SER B C 1
ATOM 5901 O O . SER B 1 14 ? -41.875 -10.102 5.043 1 20.14 14 SER B O 1
ATOM 5903 N N . HIS B 1 15 ? -40.688 -10.172 3.475 1 17.8 15 HIS B N 1
ATOM 5904 C CA . HIS B 1 15 ? -41.344 -11.43 3.127 1 17.8 15 HIS B CA 1
ATOM 5905 C C . HIS B 1 15 ? -40.75 -12.594 3.91 1 17.8 15 HIS B C 1
ATOM 5907 O O . HIS B 1 15 ? -41.312 -13.688 3.939 1 17.8 15 HIS B O 1
ATOM 5913 N N . HIS B 1 16 ? -39.625 -12.562 4.66 1 17.84 16 HIS B N 1
ATOM 5914 C CA . HIS B 1 16 ? -39.031 -13.883 4.551 1 17.84 16 HIS B CA 1
ATOM 5915 C C . HIS B 1 16 ? -39.875 -14.945 5.219 1 17.84 16 HIS B C 1
ATOM 5917 O O . HIS B 1 16 ? -40.719 -14.625 6.082 1 17.84 16 HIS B O 1
ATOM 5923 N N . PRO B 1 17 ? -39.438 -16.297 5.332 1 18.45 17 PRO B N 1
ATOM 5924 C CA . PRO B 1 17 ? -39.875 -17.703 5.223 1 18.45 17 PRO B CA 1
ATOM 5925 C C . PRO B 1 17 ? -40.406 -18.25 6.543 1 18.45 17 PRO B C 1
ATOM 5927 O O . PRO B 1 17 ? -40.188 -17.672 7.602 1 18.45 17 PRO B O 1
ATOM 5930 N N . THR B 1 18 ? -40.938 -19.484 6.516 1 17.8 18 THR B N 1
ATOM 5931 C CA . THR B 1 18 ? -41.812 -20.438 7.156 1 17.8 18 THR B CA 1
ATOM 5932 C C . THR B 1 18 ? -41.188 -21.031 8.406 1 17.8 18 THR B C 1
ATOM 5934 O O . THR B 1 18 ? -40.156 -21.688 8.32 1 17.8 18 THR B O 1
ATOM 5937 N N . SER B 1 19 ? -41.281 -20.266 9.555 1 18.09 19 SER B N 1
ATOM 5938 C CA . SER B 1 19 ? -40.719 -20.719 10.82 1 18.09 19 SER B CA 1
ATOM 5939 C C . SER B 1 19 ? -41.406 -21.984 11.312 1 18.09 19 SER B C 1
ATOM 5941 O O . SER B 1 19 ? -42.625 -22.031 11.461 1 18.09 19 SER B O 1
ATOM 5943 N N . VAL B 1 20 ? -40.688 -23.156 11.258 1 17.53 20 VAL B N 1
ATOM 5944 C CA . VAL B 1 20 ? -41.031 -24.547 11.57 1 17.53 20 VAL B CA 1
ATOM 5945 C C . VAL B 1 20 ? -41.281 -24.688 13.07 1 17.53 20 VAL B C 1
ATOM 5947 O O . VAL B 1 20 ? -40.5 -24.219 13.883 1 17.53 20 VAL B O 1
ATOM 5950 N N . SER B 1 21 ? -42.406 -25.094 13.617 1 17.8 21 SER B N 1
ATOM 5951 C CA . SER B 1 21 ? -43.125 -25.109 14.891 1 17.8 21 SER B CA 1
ATOM 5952 C C . SER B 1 21 ? -42.625 -26.234 15.789 1 17.8 21 SER B C 1
ATOM 5954 O O . SER B 1 21 ? -43.219 -26.547 16.812 1 17.8 21 SER B O 1
ATOM 5956 N N . SER B 1 22 ? -41.219 -26.406 15.953 1 16.05 22 SER B N 1
ATOM 5957 C CA . SER B 1 22 ? -41.031 -27.734 16.516 1 16.05 22 SER B CA 1
ATOM 5958 C C . SER B 1 22 ? -41.531 -27.812 17.953 1 16.05 22 SER B C 1
ATOM 5960 O O . SER B 1 22 ? -41.594 -26.797 18.656 1 16.05 22 SER B O 1
ATOM 5962 N N . HIS B 1 23 ? -41.688 -29.062 18.547 1 16.41 23 HIS B N 1
ATOM 5963 C CA . HIS B 1 23 ? -42.531 -29.812 19.469 1 16.41 23 HIS B CA 1
ATOM 5964 C C . HIS B 1 23 ? -42.094 -29.594 20.922 1 16.41 23 HIS B C 1
ATOM 5966 O O . HIS B 1 23 ? -41 -29.109 21.172 1 16.41 23 HIS B O 1
ATOM 5972 N N . GLN B 1 24 ? -42.375 -30.547 21.969 1 16.42 24 GLN B N 1
ATOM 5973 C CA . GLN B 1 24 ? -43.188 -30.719 23.172 1 16.42 24 GLN B CA 1
ATOM 5974 C C . GLN B 1 24 ? -42.312 -30.875 24.406 1 16.42 24 GLN B C 1
ATOM 5976 O O . GLN B 1 24 ? -42.781 -30.688 25.531 1 16.42 24 GLN B O 1
ATOM 5981 N N . TRP B 1 25 ? -40.969 -30.641 24.656 1 16.22 25 TRP B N 1
ATOM 5982 C CA . TRP B 1 25 ? -40.5 -31.703 25.516 1 16.22 25 TRP B CA 1
ATOM 5983 C C . TRP B 1 25 ? -40.844 -31.438 26.969 1 16.22 25 TRP B C 1
ATOM 5985 O O . TRP B 1 25 ? -40.719 -30.312 27.453 1 16.22 25 TRP B O 1
ATOM 5995 N N . PRO B 1 26 ? -41.156 -32.5 27.984 1 16.56 26 PRO B N 1
ATOM 5996 C CA . PRO B 1 26 ? -41.969 -32.562 29.188 1 16.56 26 PRO B CA 1
ATOM 5997 C C . PRO B 1 26 ? -41.188 -32.219 30.453 1 16.56 26 PRO B C 1
ATOM 5999 O O . PRO B 1 26 ? -41.719 -31.547 31.359 1 16.56 26 PRO B O 1
ATOM 6002 N N . SER B 1 27 ? -39.969 -32.625 30.812 1 15.45 27 SER B N 1
ATOM 6003 C CA . SER B 1 27 ? -39.875 -33.469 32 1 15.45 27 SER B CA 1
ATOM 6004 C C . SER B 1 27 ? -39.781 -32.625 33.25 1 15.45 27 SER B C 1
ATOM 6006 O O . SER B 1 27 ? -39.469 -31.422 33.188 1 15.45 27 SER B O 1
ATOM 6008 N N . ASN B 1 28 ? -39 -33.156 34.406 1 16.05 28 ASN B N 1
ATOM 6009 C CA . ASN B 1 28 ? -39.312 -33.531 35.781 1 16.05 28 ASN B CA 1
ATOM 6010 C C . ASN B 1 28 ? -38.875 -32.469 36.781 1 16.05 28 ASN B C 1
ATOM 6012 O O . ASN B 1 28 ? -38.188 -31.531 36.406 1 16.05 28 ASN B O 1
ATOM 6016 N N . GLY B 1 29 ? -37.938 -32.781 37.812 1 15.84 29 GLY B N 1
ATOM 6017 C CA . GLY B 1 29 ? -38.125 -33 39.25 1 15.84 29 GLY B CA 1
ATOM 6018 C C . GLY B 1 29 ? -37.594 -31.828 40.094 1 15.84 29 GLY B C 1
ATOM 6019 O O . GLY B 1 29 ? -37 -30.891 39.562 1 15.84 29 GLY B O 1
ATOM 6020 N N . PRO B 1 30 ? -36.938 -32.125 41.312 1 16.22 30 PRO B N 1
ATOM 6021 C CA . PRO B 1 30 ? -37.312 -31.719 42.656 1 16.22 30 PRO B CA 1
ATOM 6022 C C . PRO B 1 30 ? -36.531 -30.5 43.125 1 16.22 30 PRO B C 1
ATOM 6024 O O . PRO B 1 30 ? -35.625 -30.031 42.438 1 16.22 30 PRO B O 1
ATOM 6027 N N . SER B 1 31 ? -35.844 -30.594 44.344 1 15.76 31 SER B N 1
ATOM 6028 C CA . SER B 1 31 ? -36.031 -30.125 45.719 1 15.76 31 SER B CA 1
ATOM 6029 C C . SER B 1 31 ? -35 -29.078 46.094 1 15.76 31 SER B C 1
ATOM 6031 O O . SER B 1 31 ? -35.344 -27.969 46.531 1 15.76 31 SER B O 1
ATOM 6033 N N . SER B 1 32 ? -33.969 -29.438 47 1 15.41 32 SER B N 1
ATOM 6034 C CA . SER B 1 32 ? -33.844 -29.047 48.406 1 15.41 32 SER B CA 1
ATOM 6035 C C . SER B 1 32 ? -32.844 -27.922 48.594 1 15.41 32 SER B C 1
ATOM 6037 O O . SER B 1 32 ? -32.375 -27.344 47.594 1 15.41 32 SER B O 1
ATOM 6039 N N . GLN B 1 33 ? -31.672 -28.109 49.438 1 15.34 33 GLN B N 1
ATOM 6040 C CA . GLN B 1 33 ? -31.469 -27.594 50.781 1 15.34 33 GLN B CA 1
ATOM 6041 C C . GLN B 1 33 ? -30.453 -26.453 50.781 1 15.34 33 GLN B C 1
ATOM 6043 O O . GLN B 1 33 ? -30.812 -25.297 51 1 15.34 33 GLN B O 1
ATOM 6048 N N . GLY B 1 34 ? -29.203 -26.578 51.469 1 15.31 34 GLY B N 1
ATOM 6049 C CA . GLY B 1 34 ? -28.812 -26.078 52.781 1 15.31 34 GLY B CA 1
ATOM 6050 C C . GLY B 1 34 ? -27.719 -25.031 52.719 1 15.31 34 GLY B C 1
ATOM 6051 O O . GLY B 1 34 ? -27.828 -23.969 53.344 1 15.31 34 GLY B O 1
ATOM 6052 N N . ALA B 1 35 ? -26.438 -25.359 52.156 1 15.52 35 ALA B N 1
ATOM 6053 C CA . ALA B 1 35 ? -25.375 -25.297 53.156 1 15.52 35 ALA B CA 1
ATOM 6054 C C . ALA B 1 35 ? -24.875 -23.859 53.344 1 15.52 35 ALA B C 1
ATOM 6056 O O . ALA B 1 35 ? -25.109 -23 52.469 1 15.52 35 ALA B O 1
ATOM 6057 N N . GLY B 1 36 ? -23.547 -23.734 53.938 1 16.64 36 GLY B N 1
ATOM 6058 C CA . GLY B 1 36 ? -22.891 -23.156 55.094 1 16.64 36 GLY B CA 1
ATOM 6059 C C . GLY B 1 36 ? -22.125 -21.891 54.781 1 16.64 36 GLY B C 1
ATOM 6060 O O . GLY B 1 36 ? -21.906 -21.562 53.625 1 16.64 36 GLY B O 1
ATOM 6061 N N . GLN B 1 37 ? -21.578 -21.203 55.719 1 17.39 37 GLN B N 1
ATOM 6062 C CA . GLN B 1 37 ? -21.328 -19.859 56.219 1 17.39 37 GLN B CA 1
ATOM 6063 C C . GLN B 1 37 ? -19.969 -19.328 55.781 1 17.39 37 GLN B C 1
ATOM 6065 O O . GLN B 1 37 ? -19.625 -18.188 56.031 1 17.39 37 GLN B O 1
ATOM 6070 N N . LEU B 1 38 ? -19.297 -19.984 54.75 1 16.73 38 LEU B N 1
ATOM 6071 C CA . LEU B 1 38 ? -17.891 -19.906 55.156 1 16.73 38 LEU B CA 1
ATOM 6072 C C . LEU B 1 38 ? -17.406 -18.453 55.125 1 16.73 38 LEU B C 1
ATOM 6074 O O . LEU B 1 38 ? -17.781 -17.672 54.25 1 16.73 38 LEU B O 1
ATOM 6078 N N . ASN B 1 39 ? -16.719 -18.109 56.25 1 17.72 39 ASN B N 1
ATOM 6079 C CA . ASN B 1 39 ? -16.234 -16.922 56.938 1 17.72 39 ASN B CA 1
ATOM 6080 C C . ASN B 1 39 ? -15.055 -16.281 56.219 1 17.72 39 ASN B C 1
ATOM 6082 O O . ASN B 1 39 ? -14.094 -16.953 55.875 1 17.72 39 ASN B O 1
ATOM 6086 N N . GLY B 1 40 ? -15.148 -15.211 55.5 1 17.58 40 GLY B N 1
ATOM 6087 C CA . GLY B 1 40 ? -14.32 -14.539 54.5 1 17.58 40 GLY B CA 1
ATOM 6088 C C . GLY B 1 40 ? -13.078 -13.906 55.094 1 17.58 40 GLY B C 1
ATOM 6089 O O . GLY B 1 40 ? -12.492 -13 54.5 1 17.58 40 GLY B O 1
ATOM 6090 N N . SER B 1 41 ? -12.469 -14.688 56.031 1 16.5 41 SER B N 1
ATOM 6091 C CA . SER B 1 41 ? -11.648 -13.82 56.875 1 16.5 41 SER B CA 1
ATOM 6092 C C . SER B 1 41 ? -10.578 -13.102 56.062 1 16.5 41 SER B C 1
ATOM 6094 O O . SER B 1 41 ? -10.312 -13.477 54.906 1 16.5 41 SER B O 1
ATOM 6096 N N . SER B 1 42 ? -9.523 -12.461 56.75 1 18 42 SER B N 1
ATOM 6097 C CA . SER B 1 42 ? -8.789 -11.203 56.844 1 18 42 SER B CA 1
ATOM 6098 C C . SER B 1 42 ? -7.445 -11.297 56.125 1 18 42 SER B C 1
ATOM 6100 O O . SER B 1 42 ? -6.676 -10.328 56.094 1 18 42 SER B O 1
ATOM 6102 N N . ASP B 1 43 ? -7.223 -12.141 55 1 16.34 43 ASP B N 1
ATOM 6103 C CA . ASP B 1 43 ? -5.863 -12.664 55 1 16.34 43 ASP B CA 1
ATOM 6104 C C . ASP B 1 43 ? -4.84 -11.547 54.812 1 16.34 43 ASP B C 1
ATOM 6106 O O . ASP B 1 43 ? -5.039 -10.648 54 1 16.34 43 ASP B O 1
ATOM 6110 N N . PRO B 1 44 ? -3.814 -11.539 55.688 1 17.94 44 PRO B N 1
ATOM 6111 C CA . PRO B 1 44 ? -2.744 -10.586 55.969 1 17.94 44 PRO B CA 1
ATOM 6112 C C . PRO B 1 44 ? -1.702 -10.492 54.875 1 17.94 44 PRO B C 1
ATOM 6114 O O . PRO B 1 44 ? -1.568 -11.414 54.062 1 17.94 44 PRO B O 1
ATOM 6117 N N . SER B 1 45 ? -1.074 -9.312 54.562 1 18.14 45 SER B N 1
ATOM 6118 C CA . SER B 1 45 ? -0.285 -8.641 53.531 1 18.14 45 SER B CA 1
ATOM 6119 C C . SER B 1 45 ? 1.102 -9.266 53.406 1 18.14 45 SER B C 1
ATOM 6121 O O . SER B 1 45 ? 1.969 -8.734 52.719 1 18.14 45 SER B O 1
ATOM 6123 N N . ILE B 1 46 ? 1.213 -10.656 53.281 1 16.16 46 ILE B N 1
ATOM 6124 C CA . ILE B 1 46 ? 2.52 -11.203 53.625 1 16.16 46 ILE B CA 1
ATOM 6125 C C . ILE B 1 46 ? 3.574 -10.672 52.656 1 16.16 46 ILE B C 1
ATOM 6127 O O . ILE B 1 46 ? 3.439 -10.812 51.438 1 16.16 46 ILE B O 1
ATOM 6131 N N . ALA B 1 47 ? 4.559 -9.93 53.219 1 17.98 47 ALA B N 1
ATOM 6132 C CA . ALA B 1 47 ? 5.723 -9.148 52.812 1 17.98 47 ALA B CA 1
ATOM 6133 C C . ALA B 1 47 ? 6.801 -10.047 52.219 1 17.98 47 ALA B C 1
ATOM 6135 O O . ALA B 1 47 ? 7.395 -10.875 52.906 1 17.98 47 ALA B O 1
ATOM 6136 N N . PRO B 1 48 ? 6.602 -10.812 51.062 1 17.48 48 PRO B N 1
ATOM 6137 C CA . PRO B 1 48 ? 7.633 -11.859 51.031 1 17.48 48 PRO B CA 1
ATOM 6138 C C . PRO B 1 48 ? 9.047 -11.289 51 1 17.48 48 PRO B C 1
ATOM 6140 O O . PRO B 1 48 ? 9.281 -10.234 50.406 1 17.48 48 PRO B O 1
ATOM 6143 N N . PRO B 1 49 ? 9.836 -11.758 51.969 1 16.89 49 PRO B N 1
ATOM 6144 C CA . PRO B 1 49 ? 11.211 -11.328 52.25 1 16.89 49 PRO B CA 1
ATOM 6145 C C . PRO B 1 49 ? 12.148 -11.523 51.062 1 16.89 49 PRO B C 1
ATOM 6147 O O . PRO B 1 49 ? 11.891 -12.367 50.188 1 16.89 49 PRO B O 1
ATOM 6150 N N . LEU B 1 50 ? 12.93 -10.523 50.875 1 17.88 50 LEU B N 1
ATOM 6151 C CA . LEU B 1 50 ? 14.062 -10.094 50.062 1 17.88 50 LEU B CA 1
ATOM 6152 C C . LEU B 1 50 ? 15.188 -11.133 50.125 1 17.88 50 LEU B C 1
ATOM 6154 O O . LEU B 1 50 ? 15.781 -11.352 51.156 1 17.88 50 LEU B O 1
ATOM 6158 N N . LEU B 1 51 ? 14.867 -12.312 49.438 1 16.48 51 LEU B N 1
ATOM 6159 C CA . LEU B 1 51 ? 15.891 -13.352 49.5 1 16.48 51 LEU B CA 1
ATOM 6160 C C . LEU B 1 51 ? 17.281 -12.773 49.219 1 16.48 51 LEU B C 1
ATOM 6162 O O . LEU B 1 51 ? 17.406 -11.789 48.5 1 16.48 51 LEU B O 1
ATOM 6166 N N . GLY B 1 52 ? 18.234 -13.43 49.75 1 16.7 52 GLY B N 1
ATOM 6167 C CA . GLY B 1 52 ? 19.578 -13.266 50.281 1 16.7 52 GLY B CA 1
ATOM 6168 C C . GLY B 1 52 ? 20.641 -13.109 49.219 1 16.7 52 GLY B C 1
ATOM 6169 O O . GLY B 1 52 ? 20.844 -12.016 48.688 1 16.7 52 GLY B O 1
ATOM 6170 N N . PRO B 1 53 ? 21.547 -14.078 49 1 17.56 53 PRO B N 1
ATOM 6171 C CA . PRO B 1 53 ? 23 -14.023 49.062 1 17.56 53 PRO B CA 1
ATOM 6172 C C . PRO B 1 53 ? 23.656 -13.914 47.688 1 17.56 53 PRO B C 1
ATOM 6174 O O . PRO B 1 53 ? 23.094 -14.398 46.688 1 17.56 53 PRO B O 1
ATOM 6177 N N . THR B 1 54 ? 24.641 -13.039 47.438 1 17.92 54 THR B N 1
ATOM 6178 C CA . THR B 1 54 ? 25.5 -12.406 46.438 1 17.92 54 THR B CA 1
ATOM 6179 C C . THR B 1 54 ? 26.531 -13.406 45.906 1 17.92 54 THR B C 1
ATOM 6181 O O . THR B 1 54 ? 27.438 -13.031 45.156 1 17.92 54 THR B O 1
ATOM 6184 N N . MET B 1 55 ? 26.344 -14.797 45.906 1 16.59 55 MET B N 1
ATOM 6185 C CA . MET B 1 55 ? 27.656 -15.43 45.875 1 16.59 55 MET B CA 1
ATOM 6186 C C . MET B 1 55 ? 28.391 -15.125 44.594 1 16.59 55 MET B C 1
ATOM 6188 O O . MET B 1 55 ? 27.812 -15.172 43.5 1 16.59 55 MET B O 1
ATOM 6192 N N . LYS B 1 56 ? 29.688 -14.766 44.625 1 18.05 56 LYS B N 1
ATOM 6193 C CA . LYS B 1 56 ? 30.797 -14.109 43.969 1 18.05 56 LYS B CA 1
ATOM 6194 C C . LYS B 1 56 ? 31.469 -15.039 42.938 1 18.05 56 LYS B C 1
ATOM 6196 O O . LYS B 1 56 ? 32.531 -14.727 42.438 1 18.05 56 LYS B O 1
ATOM 6201 N N . LEU B 1 57 ? 30.812 -16.062 42.438 1 17.12 57 LEU B N 1
ATOM 6202 C CA . LEU B 1 57 ? 31.75 -17.109 42 1 17.12 57 LEU B CA 1
ATOM 6203 C C . LEU B 1 57 ? 32.719 -16.578 40.969 1 17.12 57 LEU B C 1
ATOM 6205 O O . LEU B 1 57 ? 32.344 -15.773 40.094 1 17.12 57 LEU B O 1
ATOM 6209 N N . PRO B 1 58 ? 33.969 -17.047 40.906 1 18.06 58 PRO B N 1
ATOM 6210 C CA . PRO B 1 58 ? 35.344 -16.688 40.562 1 18.06 58 PRO B CA 1
ATOM 6211 C C . PRO B 1 58 ? 35.656 -16.859 39.062 1 18.06 58 PRO B C 1
ATOM 6213 O O . PRO B 1 58 ? 36.812 -16.734 38.656 1 18.06 58 PRO B O 1
ATOM 6216 N N . LEU B 1 59 ? 34.719 -16.781 38.219 1 17.17 59 LEU B N 1
ATOM 6217 C CA . LEU B 1 59 ? 35.125 -17.391 36.938 1 17.17 59 LEU B CA 1
ATOM 6218 C C . LEU B 1 59 ? 36.406 -16.766 36.406 1 17.17 59 LEU B C 1
ATOM 6220 O O . LEU B 1 59 ? 36.469 -15.555 36.25 1 17.17 59 LEU B O 1
ATOM 6224 N N . SER B 1 60 ? 37.562 -17.484 36.531 1 16.95 60 SER B N 1
ATOM 6225 C CA . SER B 1 60 ? 39 -17.281 36.281 1 16.95 60 SER B CA 1
ATOM 6226 C C . SER B 1 60 ? 39.25 -16.938 34.812 1 16.95 60 SER B C 1
ATOM 6228 O O . SER B 1 60 ? 38.906 -17.719 33.938 1 16.95 60 SER B O 1
ATOM 6230 N N . VAL B 1 61 ? 39.188 -15.766 34.469 1 17.42 61 VAL B N 1
ATOM 6231 C CA . VAL B 1 61 ? 39.25 -15.141 33.156 1 17.42 61 VAL B CA 1
ATOM 6232 C C . VAL B 1 61 ? 40.656 -15.25 32.562 1 17.42 61 VAL B C 1
ATOM 6234 O O . VAL B 1 61 ? 41.562 -14.523 32.969 1 17.42 61 VAL B O 1
ATOM 6237 N N . HIS B 1 62 ? 41.219 -16.531 32.625 1 16.83 62 HIS B N 1
ATOM 6238 C CA . HIS B 1 62 ? 42.656 -16.516 32.344 1 16.83 62 HIS B CA 1
ATOM 6239 C C . HIS B 1 62 ? 42.969 -15.727 31.094 1 16.83 62 HIS B C 1
ATOM 6241 O O . HIS B 1 62 ? 42.156 -15.633 30.188 1 16.83 62 HIS B O 1
ATOM 6247 N N . SER B 1 63 ? 44.125 -14.969 31.125 1 16.95 63 SER B N 1
ATOM 6248 C CA . SER B 1 63 ? 44.906 -13.867 30.547 1 16.95 63 SER B CA 1
ATOM 6249 C C . SER B 1 63 ? 45.562 -14.281 29.234 1 16.95 63 SER B C 1
ATOM 6251 O O . SER B 1 63 ? 46.344 -15.234 29.188 1 16.95 63 SER B O 1
ATOM 6253 N N . GLY B 1 64 ? 44.875 -14.297 28.125 1 15.99 64 GLY B N 1
ATOM 6254 C CA . GLY B 1 64 ? 45.281 -14.727 26.797 1 15.99 64 GLY B CA 1
ATOM 6255 C C . GLY B 1 64 ? 46.562 -14.031 26.312 1 15.99 64 GLY B C 1
ATOM 6256 O O . GLY B 1 64 ? 46.531 -12.844 25.984 1 15.99 64 GLY B O 1
ATOM 6257 N N . ASP B 1 65 ? 47.75 -14.172 26.906 1 16.23 65 ASP B N 1
ATOM 6258 C CA . ASP B 1 65 ? 48.906 -13.344 26.625 1 16.23 65 ASP B CA 1
ATOM 6259 C C . ASP B 1 65 ? 49.438 -13.578 25.219 1 16.23 65 ASP B C 1
ATOM 6261 O O . ASP B 1 65 ? 50.5 -13.055 24.844 1 16.23 65 ASP B O 1
ATOM 6265 N N . PRO B 1 66 ? 48.812 -13.602 24.188 1 16.59 66 PRO B N 1
ATOM 6266 C CA . PRO B 1 66 ? 49.562 -14.133 23.031 1 16.59 66 PRO B CA 1
ATOM 6267 C C . PRO B 1 66 ? 50.719 -13.258 22.625 1 16.59 66 PRO B C 1
ATOM 6269 O O . PRO B 1 66 ? 50.562 -12.086 22.297 1 16.59 66 PRO B O 1
ATOM 6272 N N . ARG B 1 67 ? 51.938 -13.203 23.078 1 16.34 67 ARG B N 1
ATOM 6273 C CA . ARG B 1 67 ? 52.906 -12.164 22.812 1 16.34 67 ARG B CA 1
ATOM 6274 C C . ARG B 1 67 ? 53.531 -12.312 21.422 1 16.34 67 ARG B C 1
ATOM 6276 O O . ARG B 1 67 ? 54.688 -12.688 21.281 1 16.34 67 ARG B O 1
ATOM 6283 N N . PRO B 1 68 ? 52.906 -12.562 20.312 1 16.14 68 PRO B N 1
ATOM 6284 C CA . PRO B 1 68 ? 53.781 -13.109 19.281 1 16.14 68 PRO B CA 1
ATOM 6285 C C . PRO B 1 68 ? 54.875 -12.133 18.891 1 16.14 68 PRO B C 1
ATOM 6287 O O . PRO B 1 68 ? 54.719 -10.922 19.047 1 16.14 68 PRO B O 1
ATOM 6290 N N . GLU B 1 69 ? 56.125 -12.562 18.672 1 16.27 69 GLU B N 1
ATOM 6291 C CA . GLU B 1 69 ? 57.469 -12.07 18.391 1 16.27 69 GLU B CA 1
ATOM 6292 C C . GLU B 1 69 ? 57.531 -11.43 17 1 16.27 69 GLU B C 1
ATOM 6294 O O . GLU B 1 69 ? 57.188 -12.062 16 1 16.27 69 GLU B O 1
ATOM 6299 N N . ASN B 1 70 ? 57.312 -10.195 16.828 1 16.95 70 ASN B N 1
ATOM 6300 C CA . ASN B 1 70 ? 57.281 -9.422 15.594 1 16.95 70 ASN B CA 1
ATOM 6301 C C . ASN B 1 70 ? 58.656 -9.289 14.977 1 16.95 70 ASN B C 1
ATOM 6303 O O . ASN B 1 70 ? 59.562 -8.688 15.57 1 16.95 70 ASN B O 1
ATOM 6307 N N . THR B 1 71 ? 59.094 -10.398 14.32 1 16 71 THR B N 1
ATOM 6308 C CA . THR B 1 71 ? 60.438 -10.461 13.734 1 16 71 THR B CA 1
ATOM 6309 C C . THR B 1 71 ? 60.656 -9.328 12.734 1 16 71 THR B C 1
ATOM 6311 O O . THR B 1 71 ? 59.719 -8.953 12.008 1 16 71 THR B O 1
ATOM 6314 N N . ALA B 1 72 ? 61.812 -8.547 12.695 1 16.61 72 ALA B N 1
ATOM 6315 C CA . ALA B 1 72 ? 62.375 -7.262 12.297 1 16.61 72 ALA B CA 1
ATOM 6316 C C . ALA B 1 72 ? 62.844 -7.297 10.844 1 16.61 72 ALA B C 1
ATOM 6318 O O . ALA B 1 72 ? 63.125 -6.25 10.25 1 16.61 72 ALA B O 1
ATOM 6319 N N . SER B 1 73 ? 62.688 -8.367 10.039 1 15.72 73 SER B N 1
ATOM 6320 C CA . SER B 1 73 ? 63.844 -8.43 9.148 1 15.72 73 SER B CA 1
ATOM 6321 C C . SER B 1 73 ? 63.875 -7.223 8.219 1 15.72 73 SER B C 1
ATOM 6323 O O . SER B 1 73 ? 62.844 -6.719 7.801 1 15.72 73 SER B O 1
ATOM 6325 N N . ALA B 1 74 ? 65.125 -6.559 7.879 1 16.33 74 ALA B N 1
ATOM 6326 C CA . ALA B 1 74 ? 65.812 -5.316 7.484 1 16.33 74 ALA B CA 1
ATOM 6327 C C . ALA B 1 74 ? 65.75 -5.141 5.969 1 16.33 74 ALA B C 1
ATOM 6329 O O . ALA B 1 74 ? 65.812 -4.016 5.469 1 16.33 74 ALA B O 1
ATOM 6330 N N . GLU B 1 75 ? 65.562 -6.168 5.086 1 16.3 75 GLU B N 1
ATOM 6331 C CA . GLU B 1 75 ? 66.562 -6.047 4.027 1 16.3 75 GLU B CA 1
ATOM 6332 C C . GLU B 1 75 ? 66.25 -4.816 3.162 1 16.3 75 GLU B C 1
ATOM 6334 O O . GLU B 1 75 ? 65.125 -4.328 3.094 1 16.3 75 GLU B O 1
ATOM 6339 N N . ASP B 1 76 ? 67.312 -4.281 2.35 1 16.44 76 ASP B N 1
ATOM 6340 C CA . ASP B 1 76 ? 68 -3.111 1.841 1 16.44 76 ASP B CA 1
ATOM 6341 C C . ASP B 1 76 ? 67.438 -2.662 0.498 1 16.44 76 ASP B C 1
ATOM 6343 O O . ASP B 1 76 ? 67.5 -1.476 0.168 1 16.44 76 ASP B O 1
ATOM 6347 N N . GLN B 1 77 ? 66.625 -3.578 -0.209 1 17.52 77 GLN B N 1
ATOM 6348 C CA . GLN B 1 77 ? 67.188 -3.494 -1.57 1 17.52 77 GLN B CA 1
ATOM 6349 C C . GLN B 1 77 ? 66.75 -2.174 -2.227 1 17.52 77 GLN B C 1
ATOM 6351 O O . GLN B 1 77 ? 65.75 -1.601 -1.906 1 17.52 77 GLN B O 1
ATOM 6356 N N . GLY B 1 78 ? 67.688 -1.617 -3.055 1 16.95 78 GLY B N 1
ATOM 6357 C CA . GLY B 1 78 ? 68.188 -0.398 -3.689 1 16.95 78 GLY B CA 1
ATOM 6358 C C . GLY B 1 78 ? 67.188 0.134 -4.742 1 16.95 78 GLY B C 1
ATOM 6359 O O . GLY B 1 78 ? 66.562 -0.641 -5.477 1 16.95 78 GLY B O 1
ATOM 6360 N N . VAL B 1 79 ? 66.438 1.16 -4.367 1 19.52 79 VAL B N 1
ATOM 6361 C CA . VAL B 1 79 ? 65.375 1.909 -4.961 1 19.52 79 VAL B CA 1
ATOM 6362 C C . VAL B 1 79 ? 65.812 2.549 -6.27 1 19.52 79 VAL B C 1
ATOM 6364 O O . VAL B 1 79 ? 66.188 3.73 -6.301 1 19.52 79 VAL B O 1
ATOM 6367 N N . SER B 1 80 ? 66.562 1.538 -7.043 1 17.05 80 SER B N 1
ATOM 6368 C CA . SER B 1 80 ? 67.25 2.43 -7.973 1 17.05 80 SER B CA 1
ATOM 6369 C C . SER B 1 80 ? 66.25 3.326 -8.703 1 17.05 80 SER B C 1
ATOM 6371 O O . SER B 1 80 ? 65.062 2.99 -8.82 1 17.05 80 SER B O 1
ATOM 6373 N N . PRO B 1 81 ? 66.75 4.402 -9.062 1 18.88 81 PRO B N 1
ATOM 6374 C CA . PRO B 1 81 ? 66.25 5.734 -9.469 1 18.88 81 PRO B CA 1
ATOM 6375 C C . PRO B 1 81 ? 65.562 5.73 -10.828 1 18.88 81 PRO B C 1
ATOM 6377 O O . PRO B 1 81 ? 65.25 6.793 -11.352 1 18.88 81 PRO B O 1
ATOM 6380 N N . PRO B 1 82 ? 64.625 4.562 -11.023 1 16.67 82 PRO B N 1
ATOM 6381 C CA . PRO B 1 82 ? 64.625 4.43 -12.484 1 16.67 82 PRO B CA 1
ATOM 6382 C C . PRO B 1 82 ? 64.375 5.746 -13.195 1 16.67 82 PRO B C 1
ATOM 6384 O O . PRO B 1 82 ? 63.75 6.641 -12.617 1 16.67 82 PRO B O 1
ATOM 6387 N N . LYS B 1 83 ? 64.875 5.828 -14.375 1 17.28 83 LYS B N 1
ATOM 6388 C CA . LYS B 1 83 ? 65.312 6.836 -15.359 1 17.28 83 LYS B CA 1
ATOM 6389 C C . LYS B 1 83 ? 64.062 7.578 -15.906 1 17.28 83 LYS B C 1
ATOM 6391 O O . LYS B 1 83 ? 62.969 7.086 -15.82 1 17.28 83 LYS B O 1
ATOM 6396 N N . SER B 1 84 ? 64.312 8.469 -16.703 1 17.2 84 SER B N 1
ATOM 6397 C CA . SER B 1 84 ? 63.938 9.781 -17.234 1 17.2 84 SER B CA 1
ATOM 6398 C C . SER B 1 84 ? 62.781 9.68 -18.219 1 17.2 84 SER B C 1
ATOM 6400 O O . SER B 1 84 ? 62.906 9.016 -19.25 1 17.2 84 SER B O 1
ATOM 6402 N N . LEU B 1 85 ? 61.562 9.43 -17.609 1 18.84 85 LEU B N 1
ATOM 6403 C CA . LEU B 1 85 ? 60.438 9.18 -18.484 1 18.84 85 LEU B CA 1
ATOM 6404 C C . LEU B 1 85 ? 60.312 10.273 -19.547 1 18.84 85 LEU B C 1
ATOM 6406 O O . LEU B 1 85 ? 60.219 11.453 -19.219 1 18.84 85 LEU B O 1
ATOM 6410 N N . PRO B 1 86 ? 60.875 9.938 -20.641 1 17.56 86 PRO B N 1
ATOM 6411 C CA . PRO B 1 86 ? 61.094 10.938 -21.703 1 17.56 86 PRO B CA 1
ATOM 6412 C C . PRO B 1 86 ? 59.844 11.711 -22.062 1 17.56 86 PRO B C 1
ATOM 6414 O O . PRO B 1 86 ? 58.719 11.266 -21.75 1 17.56 86 PRO B O 1
ATOM 6417 N N . LYS B 1 87 ? 60.062 12.68 -22.922 1 17.31 87 LYS B N 1
ATOM 6418 C CA . LYS B 1 87 ? 59.594 13.977 -23.406 1 17.31 87 LYS B CA 1
ATOM 6419 C C . LYS B 1 87 ? 58.219 13.852 -24.062 1 17.31 87 LYS B C 1
ATOM 6421 O O . LYS B 1 87 ? 57.812 12.766 -24.5 1 17.31 87 LYS B O 1
ATOM 6426 N N . SER B 1 88 ? 57.5 14.938 -24.391 1 18.62 88 SER B N 1
ATOM 6427 C CA . SER B 1 88 ? 56.281 15.703 -24.516 1 18.62 88 SER B CA 1
ATOM 6428 C C . SER B 1 88 ? 55.562 15.406 -25.844 1 18.62 88 SER B C 1
ATOM 6430 O O . SER B 1 88 ? 54.5 15.938 -26.109 1 18.62 88 SER B O 1
ATOM 6432 N N . ASP B 1 89 ? 56.094 14.492 -26.719 1 18.33 89 ASP B N 1
ATOM 6433 C CA . ASP B 1 89 ? 55.969 15.039 -28.078 1 18.33 89 ASP B CA 1
ATOM 6434 C C . ASP B 1 89 ? 54.5 15.102 -28.516 1 18.33 89 ASP B C 1
ATOM 6436 O O . ASP B 1 89 ? 53.656 14.32 -28.047 1 18.33 89 ASP B O 1
ATOM 6440 N N . SER B 1 90 ? 54.031 16.125 -29.344 1 20.02 90 SER B N 1
ATOM 6441 C CA . SER B 1 90 ? 52.938 16.938 -29.891 1 20.02 90 SER B CA 1
ATOM 6442 C C . SER B 1 90 ? 52.031 16.109 -30.781 1 20.02 90 SER B C 1
ATOM 6444 O O . SER B 1 90 ? 51.094 16.641 -31.406 1 20.02 90 SER B O 1
ATOM 6446 N N . GLY B 1 91 ? 52.219 14.695 -30.828 1 18.14 91 GLY B N 1
ATOM 6447 C CA . GLY B 1 91 ? 51.906 14.164 -32.156 1 18.14 91 GLY B CA 1
ATOM 6448 C C . GLY B 1 91 ? 50.438 14.289 -32.531 1 18.14 91 GLY B C 1
ATOM 6449 O O . GLY B 1 91 ? 49.594 14.523 -31.656 1 18.14 91 GLY B O 1
ATOM 6450 N N . ASP B 1 92 ? 50.062 14.188 -33.906 1 20.14 92 ASP B N 1
ATOM 6451 C CA . ASP B 1 92 ? 49.156 14.391 -35.031 1 20.14 92 ASP B CA 1
ATOM 6452 C C . ASP B 1 92 ? 47.906 13.508 -34.906 1 20.14 92 ASP B C 1
ATOM 6454 O O . ASP B 1 92 ? 48.031 12.281 -34.812 1 20.14 92 ASP B O 1
ATOM 6458 N N . ALA B 1 93 ? 46.875 13.992 -34.25 1 20.02 93 ALA B N 1
ATOM 6459 C CA . ALA B 1 93 ? 45.656 13.383 -33.75 1 20.02 93 ALA B CA 1
ATOM 6460 C C . ALA B 1 93 ? 44.906 12.633 -34.844 1 20.02 93 ALA B C 1
ATOM 6462 O O . ALA B 1 93 ? 44.281 13.25 -35.719 1 20.02 93 ALA B O 1
ATOM 6463 N N . THR B 1 94 ? 45.5 11.469 -35.375 1 19.39 94 THR B N 1
ATOM 6464 C CA . THR B 1 94 ? 44.969 10.797 -36.562 1 19.39 94 THR B CA 1
ATOM 6465 C C . THR B 1 94 ? 43.531 10.375 -36.344 1 19.39 94 THR B C 1
ATOM 6467 O O . THR B 1 94 ? 43.125 10.039 -35.25 1 19.39 94 THR B O 1
ATOM 6470 N N . THR B 1 95 ? 42.562 10.797 -37.281 1 20.72 95 THR B N 1
ATOM 6471 C CA . THR B 1 95 ? 41.125 10.812 -37.5 1 20.72 95 THR B CA 1
ATOM 6472 C C . THR B 1 95 ? 40.562 9.398 -37.438 1 20.72 95 THR B C 1
ATOM 6474 O O . THR B 1 95 ? 39.5 9.125 -37.969 1 20.72 95 THR B O 1
ATOM 6477 N N . GLU B 1 96 ? 41 8.547 -36.469 1 20.53 96 GLU B N 1
ATOM 6478 C CA . GLU B 1 96 ? 40.719 7.129 -36.656 1 20.53 96 GLU B CA 1
ATOM 6479 C C . GLU B 1 96 ? 39.219 6.883 -36.781 1 20.53 96 GLU B C 1
ATOM 6481 O O . GLU B 1 96 ? 38.406 7.527 -36.094 1 20.53 96 GLU B O 1
ATOM 6486 N N . ASP B 1 97 ? 38.781 6.172 -37.906 1 20.88 97 ASP B N 1
ATOM 6487 C CA . ASP B 1 97 ? 37.625 5.73 -38.656 1 20.88 97 ASP B CA 1
ATOM 6488 C C . ASP B 1 97 ? 36.656 4.949 -37.75 1 20.88 97 ASP B C 1
ATOM 6490 O O . ASP B 1 97 ? 37 3.885 -37.25 1 20.88 97 ASP B O 1
ATOM 6494 N N . PHE B 1 98 ? 35.969 5.66 -36.938 1 21.11 98 PHE B N 1
ATOM 6495 C CA . PHE B 1 98 ? 34.969 5.133 -36.031 1 21.11 98 PHE B CA 1
ATOM 6496 C C . PHE B 1 98 ? 34 4.195 -36.719 1 21.11 98 PHE B C 1
ATOM 6498 O O . PHE B 1 98 ? 33.125 4.645 -37.469 1 21.11 98 PHE B O 1
ATOM 6505 N N . ASP B 1 99 ? 34.625 3.09 -37.344 1 21.77 99 ASP B N 1
ATOM 6506 C CA . ASP B 1 99 ? 33.781 2.072 -38 1 21.77 99 ASP B CA 1
ATOM 6507 C C . ASP B 1 99 ? 32.625 1.697 -37.094 1 21.77 99 ASP B C 1
ATOM 6509 O O . ASP B 1 99 ? 32.812 1.15 -36 1 21.77 99 ASP B O 1
ATOM 6513 N N . LYS B 1 100 ? 31.562 2.424 -37.156 1 25.25 100 LYS B N 1
ATOM 6514 C CA . LYS B 1 100 ? 30.203 2.41 -36.594 1 25.25 100 LYS B CA 1
ATOM 6515 C C . LYS B 1 100 ? 29.578 1.021 -36.688 1 25.25 100 LYS B C 1
ATOM 6517 O O . LYS B 1 100 ? 29.031 0.662 -37.75 1 25.25 100 LYS B O 1
ATOM 6522 N N . GLN B 1 101 ? 30.422 -0.026 -36.188 1 22.33 101 GLN B N 1
ATOM 6523 C CA . GLN B 1 101 ? 29.844 -1.363 -36.312 1 22.33 101 GLN B CA 1
ATOM 6524 C C . GLN B 1 101 ? 28.453 -1.405 -35.688 1 22.33 101 GLN B C 1
ATOM 6526 O O . GLN B 1 101 ? 28.297 -1.232 -34.469 1 22.33 101 GLN B O 1
ATOM 6531 N N . ASP B 1 102 ? 27.438 -0.969 -36.312 1 24.64 102 ASP B N 1
ATOM 6532 C CA . ASP B 1 102 ? 25.984 -0.922 -36.188 1 24.64 102 ASP B CA 1
ATOM 6533 C C . ASP B 1 102 ? 25.422 -2.279 -35.781 1 24.64 102 ASP B C 1
ATOM 6535 O O . ASP B 1 102 ? 24.219 -2.531 -35.938 1 24.64 102 ASP B O 1
ATOM 6539 N N . SER B 1 103 ? 26.266 -3.312 -35.812 1 25.91 103 SER B N 1
ATOM 6540 C CA . SER B 1 103 ? 25.672 -4.641 -35.688 1 25.91 103 SER B CA 1
ATOM 6541 C C . SER B 1 103 ? 24.891 -4.805 -34.406 1 25.91 103 SER B C 1
ATOM 6543 O O . SER B 1 103 ? 25.422 -4.594 -33.312 1 25.91 103 SER B O 1
ATOM 6545 N N . LEU B 1 104 ? 23.562 -4.504 -34.469 1 28.09 104 LEU B N 1
ATOM 6546 C CA . LEU B 1 104 ? 22.516 -4.461 -33.469 1 28.09 104 LEU B CA 1
ATOM 6547 C C . LEU B 1 104 ? 22.641 -5.637 -32.5 1 28.09 104 LEU B C 1
ATOM 6549 O O . LEU B 1 104 ? 21.922 -5.707 -31.516 1 28.09 104 LEU B O 1
ATOM 6553 N N . VAL B 1 105 ? 22.953 -6.836 -33.156 1 29.7 105 VAL B N 1
ATOM 6554 C CA . VAL B 1 105 ? 23.047 -8.031 -32.312 1 29.7 105 VAL B CA 1
ATOM 6555 C C . VAL B 1 105 ? 24.25 -7.906 -31.375 1 29.7 105 VAL B C 1
ATOM 6557 O O . VAL B 1 105 ? 25.406 -7.926 -31.828 1 29.7 105 VAL B O 1
ATOM 6560 N N . GLU B 1 106 ? 24.391 -6.941 -30.672 1 29.36 106 GLU B N 1
ATOM 6561 C CA . GLU B 1 106 ? 25.562 -7.07 -29.812 1 29.36 106 GLU B CA 1
ATOM 6562 C C . GLU B 1 106 ? 25.656 -8.469 -29.203 1 29.36 106 GLU B C 1
ATOM 6564 O O . GLU B 1 106 ? 24.656 -9.016 -28.734 1 29.36 106 GLU B O 1
ATOM 6569 N N . ASP B 1 107 ? 26.703 -9.195 -29.547 1 29.17 107 ASP B N 1
ATOM 6570 C CA . ASP B 1 107 ? 27.047 -10.531 -29.078 1 29.17 107 ASP B CA 1
ATOM 6571 C C . ASP B 1 107 ? 26.875 -10.648 -27.562 1 29.17 107 ASP B C 1
ATOM 6573 O O . ASP B 1 107 ? 26.516 -11.719 -27.062 1 29.17 107 ASP B O 1
ATOM 6577 N N . ASN B 1 108 ? 27.516 -9.617 -26.781 1 28.08 108 ASN B N 1
ATOM 6578 C CA . ASN B 1 108 ? 27.812 -9.875 -25.375 1 28.08 108 ASN B CA 1
ATOM 6579 C C . ASN B 1 108 ? 26.578 -9.664 -24.5 1 28.08 108 ASN B C 1
ATOM 6581 O O . ASN B 1 108 ? 26.609 -8.875 -23.547 1 28.08 108 ASN B O 1
ATOM 6585 N N . SER B 1 109 ? 25.516 -9.25 -24.938 1 32.19 109 SER B N 1
ATOM 6586 C CA . SER B 1 109 ? 24.562 -9.414 -23.828 1 32.19 109 SER B CA 1
ATOM 6587 C C . SER B 1 109 ? 24.828 -10.711 -23.062 1 32.19 109 SER B C 1
ATOM 6589 O O . SER B 1 109 ? 24.391 -11.781 -23.484 1 32.19 109 SER B O 1
ATOM 6591 N N . ASP B 1 110 ? 26.047 -10.805 -22.547 1 30.34 110 ASP B N 1
ATOM 6592 C CA . ASP B 1 110 ? 26.609 -11.875 -21.719 1 30.34 110 ASP B CA 1
ATOM 6593 C C . ASP B 1 110 ? 25.625 -12.305 -20.641 1 30.34 110 ASP B C 1
ATOM 6595 O O . ASP B 1 110 ? 25.625 -11.758 -19.531 1 30.34 110 ASP B O 1
ATOM 6599 N N . TRP B 1 111 ? 24.312 -12.188 -20.781 1 33.5 111 TRP B N 1
ATOM 6600 C CA . TRP B 1 111 ? 23.766 -13.148 -19.828 1 33.5 111 TRP B CA 1
ATOM 6601 C C . TRP B 1 111 ? 24.719 -14.328 -19.656 1 33.5 111 TRP B C 1
ATOM 6603 O O . TRP B 1 111 ? 25.297 -14.828 -20.625 1 33.5 111 TRP B O 1
ATOM 6613 N N . THR B 1 112 ? 25.719 -14.125 -18.781 1 33.03 112 THR B N 1
ATOM 6614 C CA . THR B 1 112 ? 26.438 -15.367 -18.516 1 33.03 112 THR B CA 1
ATOM 6615 C C . THR B 1 112 ? 25.609 -16.578 -18.984 1 33.03 112 THR B C 1
ATOM 6617 O O . THR B 1 112 ? 24.406 -16.609 -18.812 1 33.03 112 THR B O 1
ATOM 6620 N N . ASP B 1 113 ? 25.922 -17.125 -20.156 1 34.56 113 ASP B N 1
ATOM 6621 C CA . ASP B 1 113 ? 25.578 -18.5 -20.484 1 34.56 113 ASP B CA 1
ATOM 6622 C C . ASP B 1 113 ? 25.312 -19.312 -19.219 1 34.56 113 ASP B C 1
ATOM 6624 O O . ASP B 1 113 ? 25.5 -20.531 -19.219 1 34.56 113 ASP B O 1
ATOM 6628 N N . GLU B 1 114 ? 25.672 -18.734 -18.109 1 35.12 114 GLU B N 1
ATOM 6629 C CA . GLU B 1 114 ? 25.375 -19.75 -17.109 1 35.12 114 GLU B CA 1
ATOM 6630 C C . GLU B 1 114 ? 24.172 -20.594 -17.531 1 35.12 114 GLU B C 1
ATOM 6632 O O . GLU B 1 114 ? 23.219 -20.094 -18.094 1 35.12 114 GLU B O 1
ATOM 6637 N N . ASP B 1 115 ? 24.484 -21.891 -17.531 1 36.44 115 ASP B N 1
ATOM 6638 C CA . ASP B 1 115 ? 23.859 -23.172 -17.797 1 36.44 115 ASP B CA 1
ATOM 6639 C C . ASP B 1 115 ? 22.391 -23.172 -17.375 1 36.44 115 ASP B C 1
ATOM 6641 O O . ASP B 1 115 ? 22.062 -23.562 -16.266 1 36.44 115 ASP B O 1
ATOM 6645 N N . THR B 1 116 ? 21.812 -22.109 -17.234 1 38.81 116 THR B N 1
ATOM 6646 C CA . THR B 1 116 ? 20.547 -22.828 -17.141 1 38.81 116 THR B CA 1
ATOM 6647 C C . THR B 1 116 ? 20.453 -23.922 -18.203 1 38.81 116 THR B C 1
ATOM 6649 O O . THR B 1 116 ? 20.344 -23.625 -19.391 1 38.81 116 THR B O 1
ATOM 6652 N N . VAL B 1 117 ? 21.422 -24.75 -18.297 1 40 117 VAL B N 1
ATOM 6653 C CA . VAL B 1 117 ? 21.141 -26 -19 1 40 117 VAL B CA 1
ATOM 6654 C C . VAL B 1 117 ? 19.641 -26.109 -19.297 1 40 117 VAL B C 1
ATOM 6656 O O . VAL B 1 117 ? 18.828 -26.125 -18.375 1 40 117 VAL B O 1
ATOM 6659 N N . ALA B 1 118 ? 19.234 -25.406 -20.312 1 53.56 118 ALA B N 1
ATOM 6660 C CA . ALA B 1 118 ? 17.859 -25.547 -20.828 1 53.56 118 ALA B CA 1
ATOM 6661 C C . ALA B 1 118 ? 17.297 -26.906 -20.469 1 53.56 118 ALA B C 1
ATOM 6663 O O . ALA B 1 118 ? 17.703 -27.922 -21.047 1 53.56 118 ALA B O 1
ATOM 6664 N N . ARG B 1 119 ? 16.859 -27.062 -19.344 1 64.5 119 ARG B N 1
ATOM 6665 C CA . ARG B 1 119 ? 16.234 -28.312 -18.922 1 64.5 119 ARG B CA 1
ATOM 6666 C C . ARG B 1 119 ? 15.156 -28.734 -19.906 1 64.5 119 ARG B C 1
ATOM 6668 O O . ARG B 1 119 ? 14.281 -27.938 -20.266 1 64.5 119 ARG B O 1
ATOM 6675 N N . THR B 1 120 ? 15.562 -29.641 -20.562 1 86.38 120 THR B N 1
ATOM 6676 C CA . THR B 1 120 ? 14.609 -30.25 -21.484 1 86.38 120 THR B CA 1
ATOM 6677 C C . THR B 1 120 ? 13.445 -30.875 -20.719 1 86.38 120 THR B C 1
ATOM 6679 O O . THR B 1 120 ? 13.602 -31.281 -19.562 1 86.38 120 THR B O 1
ATOM 6682 N N . GLY B 1 121 ? 12.289 -30.688 -21.344 1 92.31 121 GLY B N 1
ATOM 6683 C CA . GLY B 1 121 ? 11.094 -31.234 -20.734 1 92.31 121 GLY B CA 1
ATOM 6684 C C . GLY B 1 121 ? 10.539 -30.375 -19.609 1 92.31 121 GLY B C 1
ATOM 6685 O O . GLY B 1 121 ? 10.609 -29.156 -19.672 1 92.31 121 GLY B O 1
ATOM 6686 N N . LEU B 1 122 ? 9.859 -30.984 -18.719 1 94.19 122 LEU B N 1
ATOM 6687 C CA . LEU B 1 122 ? 9.281 -30.391 -17.531 1 94.19 122 LEU B CA 1
ATOM 6688 C C . LEU B 1 122 ? 9.805 -31.078 -16.266 1 94.19 122 LEU B C 1
ATOM 6690 O O . LEU B 1 122 ? 9.094 -31.875 -15.648 1 94.19 122 LEU B O 1
ATOM 6694 N N . PRO B 1 123 ? 10.992 -30.719 -15.805 1 92.12 123 PRO B N 1
ATOM 6695 C CA . PRO B 1 123 ? 11.68 -31.469 -14.758 1 92.12 123 PRO B CA 1
ATOM 6696 C C . PRO B 1 123 ? 10.898 -31.516 -13.445 1 92.12 123 PRO B C 1
ATOM 6698 O O . PRO B 1 123 ? 10.93 -32.531 -12.734 1 92.12 123 PRO B O 1
ATOM 6701 N N . ILE B 1 124 ? 10.234 -30.484 -13.078 1 93.12 124 ILE B N 1
ATOM 6702 C CA . ILE B 1 124 ? 9.555 -30.453 -11.789 1 93.12 124 ILE B CA 1
ATOM 6703 C C . ILE B 1 124 ? 8.109 -30.906 -11.953 1 93.12 124 ILE B C 1
ATOM 6705 O O . ILE B 1 124 ? 7.629 -31.75 -11.188 1 93.12 124 ILE B O 1
ATOM 6709 N N . ALA B 1 125 ? 7.449 -30.438 -12.984 1 92.62 125 ALA B N 1
ATOM 6710 C CA . ALA B 1 125 ? 6.043 -30.766 -13.211 1 92.62 125 ALA B CA 1
ATOM 6711 C C . ALA B 1 125 ? 5.855 -32.25 -13.477 1 92.62 125 ALA B C 1
ATOM 6713 O O . ALA B 1 125 ? 4.758 -32.781 -13.297 1 92.62 125 ALA B O 1
ATOM 6714 N N . SER B 1 126 ? 6.906 -32.906 -13.914 1 93.44 126 SER B N 1
ATOM 6715 C CA . SER B 1 126 ? 6.828 -34.312 -14.227 1 93.44 126 SER B CA 1
ATOM 6716 C C . SER B 1 126 ? 6.91 -35.188 -12.969 1 93.44 126 SER B C 1
ATOM 6718 O O . SER B 1 126 ? 6.625 -36.375 -13 1 93.44 126 SER B O 1
ATOM 6720 N N . LEU B 1 127 ? 7.285 -34.594 -11.844 1 95.38 127 LEU B N 1
ATOM 6721 C CA . LEU B 1 127 ? 7.309 -35.281 -10.562 1 95.38 127 LEU B CA 1
ATOM 6722 C C . LEU B 1 127 ? 5.91 -35.375 -9.977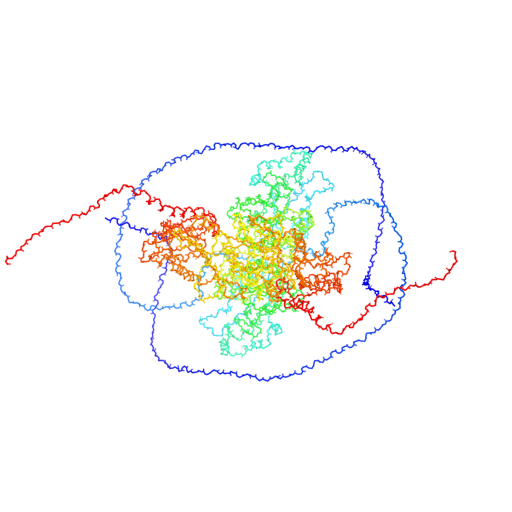 1 95.38 127 LEU B C 1
ATOM 6724 O O . LEU B 1 127 ? 5.086 -34.5 -10.156 1 95.38 127 LEU B O 1
ATOM 6728 N N . PRO B 1 128 ? 5.645 -36.469 -9.297 1 96.38 128 PRO B N 1
ATOM 6729 C CA . PRO B 1 128 ? 4.336 -36.594 -8.641 1 96.38 128 PRO B CA 1
ATOM 6730 C C . PRO B 1 128 ? 4.227 -35.719 -7.398 1 96.38 128 PRO B C 1
ATOM 6732 O O . PRO B 1 128 ? 5.246 -35.281 -6.84 1 96.38 128 PRO B O 1
ATOM 6735 N N . SER B 1 129 ? 3.02 -35.344 -7.055 1 97.75 129 SER B N 1
ATOM 6736 C CA . SER B 1 129 ? 2.76 -34.812 -5.727 1 97.75 129 SER B CA 1
ATOM 6737 C C . SER B 1 129 ? 2.695 -35.906 -4.68 1 97.75 129 SER B C 1
ATOM 6739 O O . SER B 1 129 ? 2.275 -37.031 -4.977 1 97.75 129 SER B O 1
ATOM 6741 N N . GLY B 1 130 ? 3.125 -35.594 -3.439 1 98.44 130 GLY B N 1
ATOM 6742 C CA . GLY B 1 130 ? 3.225 -36.625 -2.412 1 98.44 130 GLY B CA 1
ATOM 6743 C C . GLY B 1 130 ? 2.107 -36.562 -1.388 1 98.44 130 GLY B C 1
ATOM 6744 O O . GLY B 1 130 ? 1.54 -35.5 -1.154 1 98.44 130 GLY B O 1
ATOM 6745 N N . LEU B 1 131 ? 1.792 -37.719 -0.745 1 98.38 131 LEU B N 1
ATOM 6746 C CA . LEU B 1 131 ? 0.822 -37.844 0.337 1 98.38 131 LEU B CA 1
ATOM 6747 C C . LEU B 1 131 ? 1.373 -38.719 1.465 1 98.38 131 LEU B C 1
ATOM 6749 O O . LEU B 1 131 ? 1.799 -39.844 1.231 1 98.38 131 LEU B O 1
ATOM 6753 N N . CYS B 1 132 ? 1.444 -38.156 2.602 1 98.31 132 CYS B N 1
ATOM 6754 C CA . CYS B 1 132 ? 1.774 -38.906 3.799 1 98.31 132 CYS B CA 1
ATOM 6755 C C . CYS B 1 132 ? 0.534 -39.156 4.648 1 98.31 132 CYS B C 1
ATOM 6757 O O . CYS B 1 132 ? -0.153 -38.219 5.039 1 98.31 132 CYS B O 1
ATOM 6759 N N . TYR B 1 133 ? 0.173 -40.375 4.898 1 97.12 133 TYR B N 1
ATOM 6760 C CA . TYR B 1 133 ? -0.943 -40.812 5.73 1 97.12 133 TYR B CA 1
ATOM 6761 C C . TYR B 1 133 ? -0.672 -42.188 6.332 1 97.12 133 TYR B C 1
ATOM 6763 O O . TYR B 1 133 ? -0.19 -43.094 5.645 1 97.12 133 TYR B O 1
ATOM 6771 N N . ASP B 1 134 ? -0.882 -42.312 7.566 1 96.69 134 ASP B N 1
ATOM 6772 C CA . ASP B 1 134 ? -0.731 -43.562 8.273 1 96.69 134 ASP B CA 1
ATOM 6773 C C . ASP B 1 134 ? -1.878 -43.781 9.258 1 96.69 134 ASP B C 1
ATOM 6775 O O . ASP B 1 134 ? -2.102 -42.969 10.148 1 96.69 134 ASP B O 1
ATOM 6779 N N . VAL B 1 135 ? -2.584 -44.906 9.18 1 94.31 135 VAL B N 1
ATOM 6780 C CA . VAL B 1 135 ? -3.777 -45.219 9.961 1 94.31 135 VAL B CA 1
ATOM 6781 C C . VAL B 1 135 ? -3.42 -45.281 11.438 1 94.31 135 VAL B C 1
ATOM 6783 O O . VAL B 1 135 ? -4.246 -45 12.305 1 94.31 135 VAL B O 1
ATOM 6786 N N . GLN B 1 136 ? -2.158 -45.562 11.781 1 96.12 136 GLN B N 1
ATOM 6787 C CA . GLN B 1 136 ? -1.719 -45.719 13.164 1 96.12 136 GLN B CA 1
ATOM 6788 C C . GLN B 1 136 ? -1.828 -44.406 13.93 1 96.12 136 GLN B C 1
ATOM 6790 O O . GLN B 1 136 ? -1.877 -44.406 15.164 1 96.12 136 GLN B O 1
ATOM 6795 N N . MET B 1 137 ? -1.887 -43.375 13.195 1 95.75 137 MET B N 1
ATOM 6796 C CA . MET B 1 137 ? -1.969 -42.062 13.836 1 95.75 137 MET B CA 1
ATOM 6797 C C . MET B 1 137 ? -3.338 -41.844 14.477 1 95.75 137 MET B C 1
ATOM 6799 O O . MET B 1 137 ? -3.518 -40.938 15.289 1 95.75 137 MET B O 1
ATOM 6803 N N . ARG B 1 138 ? -4.312 -42.688 14.188 1 95.38 138 ARG B N 1
ATOM 6804 C CA . ARG B 1 138 ? -5.664 -42.594 14.727 1 95.38 138 ARG B CA 1
ATOM 6805 C C . ARG B 1 138 ? -5.746 -43.188 16.109 1 95.38 138 ARG B C 1
ATOM 6807 O O . ARG B 1 138 ? -6.758 -43.062 16.812 1 95.38 138 ARG B O 1
ATOM 6814 N N . TYR B 1 139 ? -4.656 -43.781 16.594 1 94.94 139 TYR B N 1
ATOM 6815 C CA . TYR B 1 139 ? -4.699 -44.5 17.859 1 94.94 139 TYR B CA 1
ATOM 6816 C C . TYR B 1 139 ? -4.57 -43.531 19.031 1 94.94 139 TYR B C 1
ATOM 6818 O O . TYR B 1 139 ? -4.852 -43.906 20.172 1 94.94 139 TYR B O 1
ATOM 6826 N N . HIS B 1 140 ? -4.102 -42.375 18.844 1 94.19 140 HIS B N 1
ATOM 6827 C CA . HIS B 1 140 ? -4.199 -41.312 19.859 1 94.19 140 HIS B CA 1
ATOM 6828 C C . HIS B 1 140 ? -5.645 -40.875 20.047 1 94.19 140 HIS B C 1
ATOM 6830 O O . HIS B 1 140 ? -6.223 -40.25 19.141 1 94.19 140 HIS B O 1
ATOM 6836 N N . CYS B 1 141 ? -6.262 -41.25 21.109 1 92.31 141 CYS B N 1
ATOM 6837 C CA . CYS B 1 141 ? -7.656 -40.938 21.391 1 92.31 141 CYS B CA 1
ATOM 6838 C C . CYS B 1 141 ? -7.906 -40.875 22.906 1 92.31 141 CYS B C 1
ATOM 6840 O O . CYS B 1 141 ? -7.035 -41.25 23.688 1 92.31 141 CYS B O 1
ATOM 6842 N N . GLU B 1 142 ? -9.016 -40.469 23.25 1 90.94 142 GLU B N 1
ATOM 6843 C CA . GLU B 1 142 ? -9.375 -40.375 24.672 1 90.94 142 GLU B CA 1
ATOM 6844 C C . GLU B 1 142 ? -9.508 -41.781 25.297 1 90.94 142 GLU B C 1
ATOM 6846 O O . GLU B 1 142 ? -10.039 -42.688 24.672 1 90.94 142 GLU B O 1
ATOM 6851 N N . VAL B 1 143 ? -8.992 -41.906 26.484 1 89.81 143 VAL B N 1
ATOM 6852 C CA . VAL B 1 143 ? -9.078 -43.188 27.219 1 89.81 143 VAL B CA 1
ATOM 6853 C C . VAL B 1 143 ? -10.531 -43.469 27.578 1 89.81 143 VAL B C 1
ATOM 6855 O O . VAL B 1 143 ? -10.992 -44.594 27.453 1 89.81 143 VAL B O 1
ATOM 6858 N N . ARG B 1 144 ? -11.227 -42.5 28.062 1 86.56 144 ARG B N 1
ATOM 6859 C CA . ARG B 1 144 ? -12.633 -42.594 28.422 1 86.56 144 ARG B CA 1
ATOM 6860 C C . ARG B 1 144 ? -13.453 -41.469 27.781 1 86.56 144 ARG B C 1
ATOM 6862 O O . ARG B 1 144 ? -13.648 -40.406 28.375 1 86.56 144 ARG B O 1
ATOM 6869 N N . PRO B 1 145 ? -13.797 -41.844 26.484 1 81.69 145 PRO B N 1
ATOM 6870 C CA . PRO B 1 145 ? -14.562 -40.812 25.797 1 81.69 145 PRO B CA 1
ATOM 6871 C C . PRO B 1 145 ? -15.867 -40.469 26.516 1 81.69 145 PRO B C 1
ATOM 6873 O O . PRO B 1 145 ? -16.516 -41.375 27.078 1 81.69 145 PRO B O 1
ATOM 6876 N N . THR B 1 146 ? -16.047 -39.219 26.734 1 76.44 146 THR B N 1
ATOM 6877 C CA . THR B 1 146 ? -17.297 -38.75 27.312 1 76.44 146 THR B CA 1
ATOM 6878 C C . THR B 1 146 ? -18.281 -38.344 26.219 1 76.44 146 THR B C 1
ATOM 6880 O O . THR B 1 146 ? -17.969 -38.469 25.031 1 76.44 146 THR B O 1
ATOM 6883 N N . ALA B 1 147 ? -19.547 -38 26.625 1 70.12 147 ALA B N 1
ATOM 6884 C CA . ALA B 1 147 ? -20.562 -37.562 25.688 1 70.12 147 ALA B CA 1
ATOM 6885 C C . ALA B 1 147 ? -20.109 -36.312 24.922 1 70.12 147 ALA B C 1
ATOM 6887 O O . ALA B 1 147 ? -20.5 -36.125 23.766 1 70.12 147 ALA B O 1
ATOM 6888 N N . ASP B 1 148 ? -19.312 -35.562 25.625 1 74.94 148 ASP B N 1
ATOM 6889 C CA . ASP B 1 148 ? -18.719 -34.406 24.953 1 74.94 148 ASP B CA 1
ATOM 6890 C C . ASP B 1 148 ? -17.375 -34.75 24.312 1 74.94 148 ASP B C 1
ATOM 6892 O O . ASP B 1 148 ? -16.328 -34.625 24.969 1 74.94 148 ASP B O 1
ATOM 6896 N N . VAL B 1 149 ? -17.469 -35.188 23.125 1 78.75 149 VAL B N 1
ATOM 6897 C CA . VAL B 1 149 ? -16.266 -35.656 22.422 1 78.75 149 VAL B CA 1
ATOM 6898 C C . VAL B 1 149 ? -15.289 -34.5 22.234 1 78.75 149 VAL B C 1
ATOM 6900 O O . VAL B 1 149 ? -15.703 -33.375 21.938 1 78.75 149 VAL B O 1
ATOM 6903 N N . HIS B 1 150 ? -14.102 -34.781 22.516 1 84.12 150 HIS B N 1
ATOM 6904 C CA . HIS B 1 150 ? -13.047 -33.781 22.344 1 84.12 150 HIS B CA 1
ATOM 6905 C C . HIS B 1 150 ? -12.938 -33.375 20.875 1 84.12 150 HIS B C 1
ATOM 6907 O O . HIS B 1 150 ? -13.047 -34.188 19.969 1 84.12 150 HIS B O 1
ATOM 6913 N N . PRO B 1 151 ? -12.703 -32.062 20.578 1 83.81 151 PRO B N 1
ATOM 6914 C CA . PRO B 1 151 ? -12.633 -31.594 19.203 1 83.81 151 PRO B CA 1
ATOM 6915 C C . PRO B 1 151 ? -11.5 -32.219 18.406 1 83.81 151 PRO B C 1
ATOM 6917 O O . PRO B 1 151 ? -11.633 -32.469 17.203 1 83.81 151 PRO B O 1
ATOM 6920 N N . GLU B 1 152 ? -10.43 -32.438 19.109 1 88.12 152 GLU B N 1
ATOM 6921 C CA . GLU B 1 152 ? -9.352 -33.156 18.438 1 88.12 152 GLU B CA 1
ATOM 6922 C C . GLU B 1 152 ? -9.656 -34.656 18.359 1 88.12 152 GLU B C 1
ATOM 6924 O O . GLU B 1 152 ? -9.359 -35.406 19.281 1 88.12 152 GLU B O 1
ATOM 6929 N N . ASP B 1 153 ? -10.289 -35.031 17.25 1 89.69 153 ASP B N 1
ATOM 6930 C CA . ASP B 1 153 ? -10.859 -36.344 17.031 1 89.69 153 ASP B CA 1
ATOM 6931 C C . ASP B 1 153 ? -10.039 -37.156 16.031 1 89.69 153 ASP B C 1
ATOM 6933 O O . ASP B 1 153 ? -9.695 -36.625 14.961 1 89.69 153 ASP B O 1
ATOM 6937 N N . PRO B 1 154 ? -9.695 -38.406 16.344 1 92.38 154 PRO B N 1
ATOM 6938 C CA . PRO B 1 154 ? -8.891 -39.219 15.422 1 92.38 154 PRO B CA 1
ATOM 6939 C C . PRO B 1 154 ? -9.547 -39.375 14.055 1 92.38 154 PRO B C 1
ATOM 6941 O O . PRO B 1 154 ? -8.859 -39.625 13.062 1 92.38 154 PRO B O 1
ATOM 6944 N N . ARG B 1 155 ? -10.789 -39.156 13.852 1 92.44 155 ARG B N 1
ATOM 6945 C CA . ARG B 1 155 ? -11.508 -39.375 12.602 1 92.44 155 ARG B CA 1
ATOM 6946 C C . ARG B 1 155 ? -11.188 -38.25 11.602 1 92.44 155 ARG B C 1
ATOM 6948 O O . ARG B 1 155 ? -11.461 -38.375 10.406 1 92.44 155 ARG B O 1
ATOM 6955 N N . ARG B 1 156 ? -10.633 -37.156 12.094 1 91.25 156 ARG B N 1
ATOM 6956 C CA . ARG B 1 156 ? -10.406 -36.031 11.203 1 91.25 156 ARG B CA 1
ATOM 6957 C C . ARG B 1 156 ? -9.484 -36.406 10.047 1 91.25 156 ARG B C 1
ATOM 6959 O O . ARG B 1 156 ? -9.727 -36.031 8.898 1 91.25 156 ARG B O 1
ATOM 6966 N N . ILE B 1 157 ? -8.406 -37.281 10.32 1 95.31 157 ILE B N 1
ATOM 6967 C CA . ILE B 1 157 ? -7.496 -37.656 9.234 1 95.31 157 ILE B CA 1
ATOM 6968 C C . ILE B 1 157 ? -8.133 -38.719 8.367 1 95.31 157 ILE B C 1
ATOM 6970 O O . ILE B 1 157 ? -7.871 -38.812 7.16 1 95.31 157 ILE B O 1
ATOM 6974 N N . TYR B 1 158 ? -8.984 -39.5 9 1 94.75 158 TYR B N 1
ATOM 6975 C CA . TYR B 1 158 ? -9.719 -40.5 8.234 1 94.75 158 TYR B CA 1
ATOM 6976 C C . TYR B 1 158 ? -10.602 -39.844 7.18 1 94.75 158 TYR B C 1
ATOM 6978 O O . TYR B 1 158 ? -10.594 -40.25 6.016 1 94.75 158 TYR B O 1
ATOM 6986 N N . TYR B 1 159 ? -11.336 -38.906 7.594 1 93.75 159 TYR B N 1
ATOM 6987 C CA . TYR B 1 159 ? -12.266 -38.25 6.684 1 93.75 159 TYR B CA 1
ATOM 6988 C C . TYR B 1 159 ? -11.516 -37.5 5.578 1 93.75 159 TYR B C 1
ATOM 6990 O O . TYR B 1 159 ? -11.984 -37.469 4.438 1 93.75 159 TYR B O 1
ATOM 6998 N N . ILE B 1 160 ? -10.375 -36.906 5.867 1 94.62 160 ILE B N 1
ATOM 6999 C CA . ILE B 1 160 ? -9.562 -36.25 4.848 1 94.62 160 ILE B CA 1
ATOM 7000 C C . ILE B 1 160 ? -9.086 -37.281 3.832 1 94.62 160 ILE B C 1
ATOM 7002 O O . ILE B 1 160 ? -9.242 -37.094 2.623 1 94.62 160 ILE B O 1
ATOM 7006 N N . TYR B 1 161 ? -8.531 -38.406 4.359 1 95.25 161 TYR B N 1
ATOM 7007 C CA . TYR B 1 161 ? -8.023 -39.438 3.494 1 95.25 161 TYR B CA 1
ATOM 7008 C C . TYR B 1 161 ? -9.133 -40.031 2.613 1 95.25 161 TYR B C 1
ATOM 7010 O O . TYR B 1 161 ? -8.945 -40.219 1.41 1 95.25 161 TYR B O 1
ATOM 7018 N N . LYS B 1 162 ? -10.258 -40.25 3.227 1 94 162 LYS B N 1
ATOM 7019 C CA . LYS B 1 162 ? -11.414 -40.75 2.5 1 94 162 LYS B CA 1
ATOM 7020 C C . LYS B 1 162 ? -11.836 -39.812 1.386 1 94 162 LYS B C 1
ATOM 7022 O O . LYS B 1 162 ? -12.156 -40.25 0.277 1 94 162 LYS B O 1
ATOM 7027 N N . GLU B 1 163 ? -11.852 -38.531 1.671 1 93.62 163 GLU B N 1
ATOM 7028 C CA . GLU B 1 163 ? -12.227 -37.531 0.681 1 93.62 163 GLU B CA 1
ATOM 7029 C C . GLU B 1 163 ? -11.25 -37.531 -0.496 1 93.62 163 GLU B C 1
ATOM 7031 O O . GLU B 1 163 ? -11.664 -37.375 -1.649 1 93.62 163 GLU B O 1
ATOM 7036 N N . LEU B 1 164 ? -9.961 -37.688 -0.278 1 96.25 164 LEU B N 1
ATOM 7037 C CA . LEU B 1 164 ? -8.953 -37.75 -1.329 1 96.25 164 LEU B CA 1
ATOM 7038 C C . LEU B 1 164 ? -9.133 -39 -2.193 1 96.25 164 LEU B C 1
ATOM 7040 O O . LEU B 1 164 ? -9 -38.938 -3.418 1 96.25 164 LEU B O 1
ATOM 7044 N N . CYS B 1 165 ? -9.492 -40.094 -1.508 1 94.81 165 CYS B N 1
ATOM 7045 C CA . CYS B 1 165 ? -9.758 -41.344 -2.227 1 94.81 165 CYS B CA 1
ATOM 7046 C C . CYS B 1 165 ? -10.992 -41.188 -3.107 1 94.81 165 CYS B C 1
ATOM 7048 O O . CYS B 1 165 ? -10.977 -41.594 -4.273 1 94.81 165 CYS B O 1
ATOM 7050 N N . ARG B 1 166 ? -12.016 -40.625 -2.533 1 92.44 166 ARG B N 1
ATOM 7051 C CA . ARG B 1 166 ? -13.266 -40.438 -3.266 1 92.44 166 ARG B CA 1
ATOM 7052 C C . ARG B 1 166 ? -13.062 -39.562 -4.492 1 92.44 166 ARG B C 1
ATOM 7054 O O . ARG B 1 166 ? -13.711 -39.781 -5.52 1 92.44 166 ARG B O 1
ATOM 7061 N N . ALA B 1 167 ? -12.188 -38.656 -4.387 1 94.12 167 ALA B N 1
ATOM 7062 C CA . ALA B 1 167 ? -11.891 -37.75 -5.5 1 94.12 167 ALA B CA 1
ATOM 7063 C C . ALA B 1 167 ? -11.031 -38.438 -6.551 1 94.12 167 ALA B C 1
ATOM 7065 O O . ALA B 1 167 ? -10.789 -37.875 -7.625 1 94.12 167 ALA B O 1
ATOM 7066 N N . GLY B 1 168 ? -10.586 -39.688 -6.262 1 94.44 168 GLY B N 1
ATOM 7067 C CA . GLY B 1 168 ? -9.812 -40.469 -7.211 1 94.44 168 GLY B CA 1
ATOM 7068 C C . GLY B 1 168 ? -8.359 -40.031 -7.281 1 94.44 168 GLY B C 1
ATOM 7069 O O . GLY B 1 168 ? -7.703 -40.25 -8.312 1 94.44 168 GLY B O 1
ATOM 7070 N N . LEU B 1 169 ? -7.789 -39.438 -6.242 1 96.5 169 LEU B N 1
ATOM 7071 C CA . LEU B 1 169 ? -6.438 -38.875 -6.285 1 96.5 169 LEU B CA 1
ATOM 7072 C C . LEU B 1 169 ? -5.434 -39.875 -5.703 1 96.5 169 LEU B C 1
ATOM 7074 O O . LEU B 1 169 ? -4.223 -39.719 -5.855 1 96.5 169 LEU B O 1
ATOM 7078 N N . VAL B 1 170 ? -5.934 -40.906 -5.004 1 96.06 170 VAL B N 1
ATOM 7079 C CA . VAL B 1 170 ? -5.086 -41.844 -4.293 1 96.06 170 VAL B CA 1
ATOM 7080 C C . VAL B 1 170 ? -5.266 -43.25 -4.883 1 96.06 170 VAL B C 1
ATOM 7082 O O . VAL B 1 170 ? -6.383 -43.656 -5.203 1 96.06 170 VAL B O 1
ATOM 7085 N N . ASP B 1 171 ? -4.16 -43.938 -5.082 1 92.56 171 ASP B N 1
ATOM 7086 C CA . ASP B 1 171 ? -4.211 -45.344 -5.484 1 92.56 171 ASP B CA 1
ATOM 7087 C C . ASP B 1 171 ? -4.324 -46.25 -4.27 1 92.56 171 ASP B C 1
ATOM 7089 O O . ASP B 1 171 ? -3.316 -46.781 -3.779 1 92.56 171 ASP B O 1
ATOM 7093 N N . ASP B 1 172 ? -5.477 -46.281 -3.809 1 86.06 172 ASP B N 1
ATOM 7094 C CA . ASP B 1 172 ? -5.742 -47.125 -2.646 1 86.06 172 ASP B CA 1
ATOM 7095 C C . ASP B 1 172 ? -6.473 -48.406 -3.051 1 86.06 172 ASP B C 1
ATOM 7097 O O . ASP B 1 172 ? -7.605 -48.344 -3.533 1 86.06 172 ASP B O 1
ATOM 7101 N N . PRO B 1 173 ? -5.859 -49.594 -2.889 1 76 173 PRO B N 1
ATOM 7102 C CA . PRO B 1 173 ? -6.465 -50.844 -3.316 1 76 173 PRO B CA 1
ATOM 7103 C C . PRO B 1 173 ? -7.82 -51.125 -2.66 1 76 173 PRO B C 1
ATOM 7105 O O . PRO B 1 173 ? -8.656 -51.812 -3.223 1 76 173 PRO B O 1
ATOM 7108 N N . GLU B 1 174 ? -8.023 -50.625 -1.46 1 73.69 174 GLU B N 1
ATOM 7109 C CA . GLU B 1 174 ? -9.234 -50.906 -0.7 1 73.69 174 GLU B CA 1
ATOM 7110 C C . GLU B 1 174 ? -10.352 -49.906 -1.049 1 73.69 174 GLU B C 1
ATOM 7112 O O . GLU B 1 174 ? -11.5 -50.125 -0.646 1 73.69 174 GLU B O 1
ATOM 7117 N N . SER B 1 175 ? -10.008 -48.938 -1.68 1 71.75 175 SER B N 1
ATOM 7118 C CA . SER B 1 175 ? -11.016 -47.906 -1.942 1 71.75 175 SER B CA 1
ATOM 7119 C C . SER B 1 175 ? -11.367 -47.844 -3.426 1 71.75 175 SER B C 1
ATOM 7121 O O . SER B 1 175 ? -11.648 -48.875 -4.047 1 71.75 175 SER B O 1
ATOM 7123 N N . CYS B 1 176 ? -11.289 -46.656 -4.152 1 71.38 176 CYS B N 1
ATOM 7124 C CA . CYS B 1 176 ? -11.703 -46.375 -5.523 1 71.38 176 CYS B CA 1
ATOM 7125 C C . CYS B 1 176 ? -10.508 -46.312 -6.461 1 71.38 176 CYS B C 1
ATOM 7127 O O . CYS B 1 176 ? -9.383 -46.031 -6.031 1 71.38 176 CYS B O 1
ATOM 7129 N N . ARG B 1 177 ? -10.656 -46.844 -7.582 1 83.81 177 ARG B N 1
ATOM 7130 C CA . ARG B 1 177 ? -9.648 -46.719 -8.625 1 83.81 177 ARG B CA 1
ATOM 7131 C C . ARG B 1 177 ? -9.328 -45.25 -8.898 1 83.81 177 ARG B C 1
ATOM 7133 O O . ARG B 1 177 ? -10.219 -44.406 -8.898 1 83.81 177 ARG B O 1
ATOM 7140 N N . PRO B 1 178 ? -8 -44.969 -9.023 1 90.69 178 PRO B N 1
ATOM 7141 C CA . PRO B 1 178 ? -7.629 -43.562 -9.312 1 90.69 178 PRO B CA 1
ATOM 7142 C C . PRO B 1 178 ? -8.289 -43.031 -10.57 1 90.69 178 PRO B C 1
ATOM 7144 O O . PRO B 1 178 ? -8.461 -43.781 -11.547 1 90.69 178 PRO B O 1
ATOM 7147 N N . LEU B 1 179 ? -8.688 -41.844 -10.531 1 91.44 179 LEU B N 1
ATOM 7148 C CA . LEU B 1 179 ? -9.328 -41.156 -11.648 1 91.44 179 LEU B CA 1
ATOM 7149 C C . LEU B 1 179 ? -8.375 -40.156 -12.305 1 91.44 179 LEU B C 1
ATOM 7151 O O . LEU B 1 179 ? -8.797 -39.281 -13.062 1 91.44 179 LEU B O 1
ATOM 7155 N N . VAL B 1 180 ? -7.105 -40.219 -11.969 1 93.12 180 VAL B N 1
ATOM 7156 C CA . VAL B 1 180 ? -6.082 -39.312 -12.531 1 93.12 180 VAL B CA 1
ATOM 7157 C C . VAL B 1 180 ? -4.941 -40.156 -13.102 1 93.12 180 VAL B C 1
ATOM 7159 O O . VAL B 1 180 ? -4.719 -41.312 -12.672 1 93.12 180 VAL B O 1
ATOM 7162 N N . SER B 1 181 ? -4.242 -39.625 -14.094 1 89.25 181 SER B N 1
ATOM 7163 C CA . SER B 1 181 ? -3.146 -40.344 -14.742 1 89.25 181 SER B CA 1
ATOM 7164 C C . SER B 1 181 ? -1.991 -40.594 -13.781 1 89.25 181 SER B C 1
ATOM 7166 O O . SER B 1 181 ? -1.301 -41.594 -13.859 1 89.25 181 SER B O 1
ATOM 7168 N N . ARG B 1 182 ? -1.828 -39.688 -12.852 1 92.56 182 ARG B N 1
ATOM 7169 C CA . ARG B 1 182 ? -0.765 -39.812 -11.859 1 92.56 182 ARG B CA 1
ATOM 7170 C C . ARG B 1 182 ? -1.3 -39.562 -10.453 1 92.56 182 ARG B C 1
ATOM 7172 O O . ARG B 1 182 ? -1.325 -38.438 -9.977 1 92.56 182 ARG B O 1
ATOM 7179 N N . PRO B 1 183 ? -1.626 -40.594 -9.781 1 95.56 183 PRO B N 1
ATOM 7180 C CA . PRO B 1 183 ? -2.125 -40.438 -8.414 1 95.56 183 PRO B CA 1
ATOM 7181 C C . PRO B 1 183 ? -1.043 -39.969 -7.441 1 95.56 183 PRO B C 1
ATOM 7183 O O . PRO B 1 183 ? 0.144 -40 -7.781 1 95.56 183 PRO B O 1
ATOM 7186 N N . LEU B 1 184 ? -1.418 -39.531 -6.297 1 97.75 184 LEU B N 1
ATOM 7187 C CA . LEU B 1 184 ? -0.498 -39.062 -5.254 1 97.75 184 LEU B CA 1
ATOM 7188 C C . LEU B 1 184 ? 0.49 -40.188 -4.895 1 97.75 184 LEU B C 1
ATOM 7190 O O . LEU B 1 184 ? 0.098 -41.344 -4.715 1 97.75 184 LEU B O 1
ATOM 7194 N N . LYS B 1 185 ? 1.731 -39.812 -4.852 1 97.94 185 LYS B N 1
ATOM 7195 C CA . LYS B 1 185 ? 2.754 -40.781 -4.406 1 97.94 185 LYS B CA 1
ATOM 7196 C C . LYS B 1 185 ? 2.758 -40.906 -2.883 1 97.94 185 LYS B C 1
ATOM 7198 O O . LYS B 1 185 ? 2.865 -39.875 -2.174 1 97.94 185 LYS B O 1
ATOM 7203 N N . ARG B 1 186 ? 2.662 -42.062 -2.406 1 97.06 186 ARG B N 1
ATOM 7204 C CA . ARG B 1 186 ? 2.617 -42.312 -0.966 1 97.06 186 ARG B CA 1
ATOM 7205 C C . ARG B 1 186 ? 3.99 -42.094 -0.335 1 97.06 186 ARG B C 1
ATOM 7207 O O . ARG B 1 186 ? 5 -42.562 -0.862 1 97.06 186 ARG B O 1
ATOM 7214 N N . ILE B 1 187 ? 4.059 -41.344 0.684 1 98.12 187 ILE B N 1
ATOM 7215 C CA . ILE B 1 187 ? 5.234 -41.156 1.524 1 98.12 187 ILE B CA 1
ATOM 7216 C C . ILE B 1 187 ? 5.039 -41.875 2.855 1 98.12 187 ILE B C 1
ATOM 7218 O O . ILE B 1 187 ? 4.137 -41.531 3.625 1 98.12 187 ILE B O 1
ATOM 7222 N N . ASN B 1 188 ? 5.871 -42.781 3.146 1 97.56 188 ASN B N 1
ATOM 7223 C CA . ASN B 1 188 ? 5.734 -43.562 4.367 1 97.56 188 ASN B CA 1
ATOM 7224 C C . ASN B 1 188 ? 6.258 -42.812 5.582 1 97.56 188 ASN B C 1
ATOM 7226 O O . ASN B 1 188 ? 7.367 -42.25 5.555 1 97.56 188 ASN B O 1
ATOM 7230 N N . ALA B 1 189 ? 5.414 -42.781 6.594 1 97.75 189 ALA B N 1
ATOM 7231 C CA . ALA B 1 189 ? 5.855 -42.219 7.859 1 97.75 189 ALA B CA 1
ATOM 7232 C C . ALA B 1 189 ? 6.727 -43.188 8.641 1 97.75 189 ALA B C 1
ATOM 7234 O O . ALA B 1 189 ? 6.613 -44.406 8.453 1 97.75 189 ALA B O 1
ATOM 7235 N N . ARG B 1 190 ? 7.617 -42.75 9.375 1 98.12 190 ARG B N 1
ATOM 7236 C CA . ARG B 1 190 ? 8.422 -43.5 10.312 1 98.12 190 ARG B CA 1
ATOM 7237 C C . ARG B 1 190 ? 8.453 -42.844 11.688 1 98.12 190 ARG B C 1
ATOM 7239 O O . ARG B 1 190 ? 8.086 -41.688 11.82 1 98.12 190 ARG B O 1
ATOM 7246 N N . ASN B 1 191 ? 8.859 -43.594 12.68 1 98.5 191 ASN B N 1
ATOM 7247 C CA . ASN B 1 191 ? 8.992 -43 14.008 1 98.5 191 ASN B CA 1
ATOM 7248 C C . ASN B 1 191 ? 10.18 -42.062 14.078 1 98.5 191 ASN B C 1
ATOM 7250 O O . ASN B 1 191 ? 11.297 -42.406 13.711 1 98.5 191 ASN B O 1
ATOM 7254 N N . ALA B 1 192 ? 9.938 -40.844 14.438 1 98.62 192 ALA B N 1
ATOM 7255 C CA . ALA B 1 192 ? 11.031 -39.906 14.656 1 98.62 192 ALA B CA 1
ATOM 7256 C C . ALA B 1 192 ? 11.922 -40.344 15.812 1 98.62 192 ALA B C 1
ATOM 7258 O O . ALA B 1 192 ? 11.43 -40.938 16.797 1 98.62 192 ALA B O 1
ATOM 7259 N N . THR B 1 193 ? 13.172 -40.062 15.75 1 98.38 193 THR B N 1
ATOM 7260 C CA . THR B 1 193 ? 14.117 -40.438 16.797 1 98.38 193 THR B CA 1
ATOM 7261 C C . THR B 1 193 ? 14.156 -39.344 17.891 1 98.38 193 THR B C 1
ATOM 7263 O O . THR B 1 193 ? 13.742 -38.219 17.656 1 98.38 193 THR B O 1
ATOM 7266 N N . GLU B 1 194 ? 14.625 -39.781 19.047 1 98 194 GLU B N 1
ATOM 7267 C CA . GLU B 1 194 ? 14.812 -38.844 20.125 1 98 194 GLU B CA 1
ATOM 7268 C C . GLU B 1 194 ? 15.75 -37.688 19.703 1 98 194 GLU B C 1
ATOM 7270 O O . GLU B 1 194 ? 15.523 -36.531 20.062 1 98 194 GLU B O 1
ATOM 7275 N N . ALA B 1 195 ? 16.75 -38 18.953 1 97.94 195 ALA B N 1
ATOM 7276 C CA . ALA B 1 195 ? 17.719 -37.031 18.484 1 97.94 195 ALA B CA 1
ATOM 7277 C C . ALA B 1 195 ? 17.047 -35.969 17.594 1 97.94 195 ALA B C 1
ATOM 7279 O O . ALA B 1 195 ? 17.344 -34.781 17.688 1 97.94 195 ALA B O 1
ATOM 7280 N N . GLU B 1 196 ? 16.188 -36.375 16.734 1 98.06 196 GLU B N 1
ATOM 7281 C CA . GLU B 1 196 ? 15.469 -35.469 15.844 1 98.06 196 GLU B CA 1
ATOM 7282 C C . GLU B 1 196 ? 14.531 -34.562 16.625 1 98.06 196 GLU B C 1
ATOM 7284 O O . GLU B 1 196 ? 14.5 -33.344 16.391 1 98.06 196 GLU B O 1
ATOM 7289 N N . ILE B 1 197 ? 13.742 -35.094 17.516 1 97.94 197 ILE B N 1
ATOM 7290 C CA . ILE B 1 197 ? 12.773 -34.344 18.297 1 97.94 197 ILE B CA 1
ATOM 7291 C C . ILE B 1 197 ? 13.5 -33.375 19.234 1 97.94 197 ILE B C 1
ATOM 7293 O O . ILE B 1 197 ? 13.031 -32.25 19.453 1 97.94 197 ILE B O 1
ATOM 7297 N N . SER B 1 198 ? 14.75 -33.688 19.672 1 96.62 198 SER B N 1
ATOM 7298 C CA . SER B 1 198 ? 15.531 -32.906 20.594 1 96.62 198 SER B CA 1
ATOM 7299 C C . SER B 1 198 ? 16.141 -31.688 19.906 1 96.62 198 SER B C 1
ATOM 7301 O O . SER B 1 198 ? 16.719 -30.812 20.562 1 96.62 198 SER B O 1
ATOM 7303 N N . LEU B 1 199 ? 16.047 -31.641 18.594 1 93.88 199 LEU B N 1
ATOM 7304 C CA . LEU B 1 199 ? 16.5 -30.453 17.891 1 93.88 199 LEU B CA 1
ATOM 7305 C C . LEU B 1 199 ? 15.625 -29.25 18.25 1 93.88 199 LEU B C 1
ATOM 7307 O O . LEU B 1 199 ? 16.062 -28.094 18.125 1 93.88 199 LEU B O 1
ATOM 7311 N N . ILE B 1 200 ? 14.398 -29.516 18.656 1 93.81 200 ILE B N 1
ATOM 7312 C CA . ILE B 1 200 ? 13.469 -28.453 18.984 1 93.81 200 ILE B CA 1
ATOM 7313 C C . ILE B 1 200 ? 13.062 -28.547 20.453 1 93.81 200 ILE B C 1
ATOM 7315 O O . ILE B 1 200 ? 13.023 -27.531 21.156 1 93.81 200 ILE B O 1
ATOM 7319 N N . HIS B 1 201 ? 12.797 -29.766 20.969 1 95.81 201 HIS B N 1
ATOM 7320 C CA . HIS B 1 201 ? 12.234 -29.969 22.297 1 95.81 201 HIS B CA 1
ATOM 7321 C C . HIS B 1 201 ? 13.32 -30.344 23.297 1 95.81 201 HIS B C 1
ATOM 7323 O O . HIS B 1 201 ? 14.312 -30.984 22.938 1 95.81 201 HIS B O 1
ATOM 7329 N N . THR B 1 202 ? 13.117 -30.047 24.594 1 96.25 202 THR B N 1
ATOM 7330 C CA . THR B 1 202 ? 14.047 -30.438 25.656 1 96.25 202 THR B CA 1
ATOM 7331 C C . THR B 1 202 ? 13.984 -31.938 25.906 1 96.25 202 THR B C 1
ATOM 7333 O O . THR B 1 202 ? 12.953 -32.562 25.656 1 96.25 202 THR B O 1
ATOM 7336 N N . PRO B 1 203 ? 15.07 -32.469 26.422 1 96.06 203 PRO B N 1
ATOM 7337 C CA . PRO B 1 203 ? 15.055 -33.875 26.766 1 96.06 203 PRO B CA 1
ATOM 7338 C C . PRO B 1 203 ? 13.977 -34.219 27.797 1 96.06 203 PRO B C 1
ATOM 7340 O O . PRO B 1 203 ? 13.383 -35.312 27.734 1 96.06 203 PRO B O 1
ATOM 7343 N N . ASP B 1 204 ? 13.734 -33.312 28.703 1 96.81 204 ASP B N 1
ATOM 7344 C CA . ASP B 1 204 ? 12.711 -33.5 29.719 1 96.81 204 ASP B CA 1
ATOM 7345 C C . ASP B 1 204 ? 11.32 -33.625 29.078 1 96.81 204 ASP B C 1
ATOM 7347 O O . ASP B 1 204 ? 10.5 -34.438 29.516 1 96.81 204 ASP B O 1
ATOM 7351 N N . HIS B 1 205 ? 11.102 -32.781 28.125 1 96.44 205 HIS B N 1
ATOM 7352 C CA . HIS B 1 205 ? 9.812 -32.812 27.438 1 96.44 205 HIS B CA 1
ATOM 7353 C C . HIS B 1 205 ? 9.609 -34.156 26.719 1 96.44 205 HIS B C 1
ATOM 7355 O O . HIS B 1 205 ? 8.531 -34.75 26.812 1 96.44 205 HIS B O 1
ATOM 7361 N N . PHE B 1 206 ? 10.641 -34.594 25.969 1 97.44 206 PHE B N 1
ATOM 7362 C CA . PHE B 1 206 ? 10.57 -35.875 25.297 1 97.44 206 PHE B CA 1
ATOM 7363 C C . PHE B 1 206 ? 10.281 -37 26.281 1 97.44 206 PHE B C 1
ATOM 7365 O O . PHE B 1 206 ? 9.406 -37.844 26.047 1 97.44 206 PHE B O 1
ATOM 7372 N N . ALA B 1 207 ? 11.016 -36.969 27.375 1 97.06 207 ALA B N 1
ATOM 7373 C CA . ALA B 1 207 ? 10.859 -37.969 28.406 1 97.06 207 ALA B CA 1
ATOM 7374 C C . ALA B 1 207 ? 9.445 -37.969 28.984 1 97.06 207 ALA B C 1
ATOM 7376 O O . ALA B 1 207 ? 8.883 -39.031 29.281 1 97.06 207 ALA B O 1
ATOM 7377 N N . PHE B 1 208 ? 8.891 -36.875 29.141 1 95.31 208 PHE B N 1
ATOM 7378 C CA . PHE B 1 208 ? 7.539 -36.75 29.672 1 95.31 208 PHE B CA 1
ATOM 7379 C C . PHE B 1 208 ? 6.531 -37.406 28.734 1 95.31 208 PHE B C 1
ATOM 7381 O O . PHE B 1 208 ? 5.727 -38.25 29.172 1 95.31 208 PHE B O 1
ATOM 7388 N N . VAL B 1 209 ? 6.594 -37 27.469 1 96.94 209 VAL B N 1
ATOM 7389 C CA . VAL B 1 209 ? 5.637 -37.562 26.516 1 96.94 209 VAL B CA 1
ATOM 7390 C C . VAL B 1 209 ? 5.82 -39.062 26.438 1 96.94 209 VAL B C 1
ATOM 7392 O O . VAL B 1 209 ? 4.844 -39.812 26.375 1 96.94 209 VAL B O 1
ATOM 7395 N N . GLU B 1 210 ? 7.062 -39.5 26.453 1 97.5 210 GLU B N 1
ATOM 7396 C CA . GLU B 1 210 ? 7.355 -40.938 26.406 1 97.5 210 GLU B CA 1
ATOM 7397 C C . GLU B 1 210 ? 6.777 -41.656 27.625 1 97.5 210 GLU B C 1
ATOM 7399 O O . GLU B 1 210 ? 6.305 -42.781 27.516 1 97.5 210 GLU B O 1
ATOM 7404 N N . SER B 1 211 ? 6.75 -41.031 28.766 1 96.62 211 SER B N 1
ATOM 7405 C CA . SER B 1 211 ? 6.32 -41.656 30.016 1 96.62 211 SER B CA 1
ATOM 7406 C C . SER B 1 211 ? 4.832 -41.969 29.984 1 96.62 211 SER B C 1
ATOM 7408 O O . SER B 1 211 ? 4.348 -42.781 30.797 1 96.62 211 SER B O 1
ATOM 7410 N N . THR B 1 212 ? 4.086 -41.344 29.141 1 95.69 212 THR B N 1
ATOM 7411 C CA . THR B 1 212 ? 2.648 -41.562 29.062 1 95.69 212 THR B CA 1
ATOM 7412 C C . THR B 1 212 ? 2.35 -43.031 28.719 1 95.69 212 THR B C 1
ATOM 7414 O O . THR B 1 212 ? 1.28 -43.531 29.047 1 95.69 212 THR B O 1
ATOM 7417 N N . LYS B 1 213 ? 3.227 -43.719 28 1 95.5 213 LYS B N 1
ATOM 7418 C CA . LYS B 1 213 ? 3.008 -45.094 27.547 1 95.5 213 LYS B CA 1
ATOM 7419 C C . LYS B 1 213 ? 2.939 -46.031 28.75 1 95.5 213 LYS B C 1
ATOM 7421 O O . LYS B 1 213 ? 2.355 -47.125 28.641 1 95.5 213 LYS B O 1
ATOM 7426 N N . ASP B 1 214 ? 3.562 -45.594 29.906 1 96.25 214 ASP B N 1
ATOM 7427 C CA . ASP B 1 214 ? 3.686 -46.469 31.062 1 96.25 214 ASP B CA 1
ATOM 7428 C C . ASP B 1 214 ? 2.707 -46.062 32.156 1 96.25 214 ASP B C 1
ATOM 7430 O O . ASP B 1 214 ? 2.678 -46.688 33.25 1 96.25 214 ASP B O 1
ATOM 7434 N N . MET B 1 215 ? 1.917 -45.156 31.906 1 96 215 MET B N 1
ATOM 7435 C CA . MET B 1 215 ? 0.972 -44.656 32.906 1 96 215 MET B CA 1
ATOM 7436 C C . MET B 1 215 ? -0.336 -45.438 32.844 1 96 215 MET B C 1
ATOM 7438 O O . MET B 1 215 ? -0.705 -45.969 31.797 1 96 215 MET B O 1
ATOM 7442 N N . SER B 1 216 ? -1.022 -45.5 34 1 95.56 216 SER B N 1
ATOM 7443 C CA . SER B 1 216 ? -2.338 -46.125 34.031 1 95.56 216 SER B CA 1
ATOM 7444 C C . SER B 1 216 ? -3.406 -45.219 33.438 1 95.56 216 SER B C 1
ATOM 7446 O O . SER B 1 216 ? -3.189 -44 33.281 1 95.56 216 SER B O 1
ATOM 7448 N N . ASP B 1 217 ? -4.5 -45.812 33.062 1 94.38 217 ASP B N 1
ATOM 7449 C CA . ASP B 1 217 ? -5.613 -45.062 32.5 1 94.38 217 ASP B CA 1
ATOM 7450 C C . ASP B 1 217 ? -6.031 -43.938 33.438 1 94.38 217 ASP B C 1
ATOM 7452 O O . ASP B 1 217 ? -6.305 -42.812 33 1 94.38 217 ASP B O 1
ATOM 7456 N N . ASP B 1 218 ? -6.027 -44.219 34.719 1 94.25 218 ASP B N 1
ATOM 7457 C CA . ASP B 1 218 ? -6.434 -43.219 35.719 1 94.25 218 ASP B CA 1
ATOM 7458 C C . ASP B 1 218 ? -5.426 -42.094 35.781 1 94.25 218 ASP B C 1
ATOM 7460 O O . ASP B 1 218 ? -5.809 -40.906 35.938 1 94.25 218 ASP B O 1
ATOM 7464 N N . GLU B 1 219 ? -4.227 -42.438 35.688 1 94.62 219 GLU B N 1
ATOM 7465 C CA . GLU B 1 219 ? -3.176 -41.406 35.688 1 94.62 219 GLU B CA 1
ATOM 7466 C C . GLU B 1 219 ? -3.268 -40.531 34.469 1 94.62 219 GLU B C 1
ATOM 7468 O O . GLU B 1 219 ? -3.072 -39.312 34.562 1 94.62 219 GLU B O 1
ATOM 7473 N N . LEU B 1 220 ? -3.531 -41.125 33.375 1 94.69 220 LEU B N 1
ATOM 7474 C CA . LEU B 1 220 ? -3.623 -40.406 32.125 1 94.69 220 LEU B CA 1
ATOM 7475 C C . LEU B 1 220 ? -4.82 -39.469 32.125 1 94.69 220 LEU B C 1
ATOM 7477 O O . LEU B 1 220 ? -4.727 -38.344 31.625 1 94.69 220 LEU B O 1
ATOM 7481 N N . ILE B 1 221 ? -5.875 -39.875 32.656 1 91.31 221 ILE B N 1
ATOM 7482 C CA . ILE B 1 221 ? -7.066 -39.031 32.781 1 91.31 221 ILE B CA 1
ATOM 7483 C C . ILE B 1 221 ? -6.793 -37.875 33.719 1 91.31 221 ILE B C 1
ATOM 7485 O O . ILE B 1 221 ? -7.203 -36.719 33.438 1 91.31 221 ILE B O 1
ATOM 7489 N N . ALA B 1 222 ? -6.078 -38.156 34.812 1 92 222 ALA B N 1
ATOM 7490 C CA . ALA B 1 222 ? -5.723 -37.094 35.75 1 92 222 ALA B CA 1
ATOM 7491 C C . ALA B 1 222 ? -4.797 -36.062 35.125 1 92 222 ALA B C 1
ATOM 7493 O O . ALA B 1 222 ? -4.922 -34.875 35.344 1 92 222 ALA B O 1
ATOM 7494 N N . LEU B 1 223 ? -3.906 -36.594 34.344 1 91.19 223 LEU B N 1
ATOM 7495 C CA . LEU B 1 223 ? -2.959 -35.719 33.656 1 91.19 223 LEU B CA 1
ATOM 7496 C C . LEU B 1 223 ? -3.684 -34.781 32.688 1 91.19 223 LEU B C 1
ATOM 7498 O O . LEU B 1 223 ? -3.295 -33.625 32.562 1 91.19 223 LEU B O 1
ATOM 7502 N N . GLU B 1 224 ? -4.684 -35.219 31.984 1 88.06 224 GLU B N 1
ATOM 7503 C CA . GLU B 1 224 ? -5.496 -34.438 31.062 1 88.06 224 GLU B CA 1
ATOM 7504 C C . GLU B 1 224 ? -6.074 -33.188 31.766 1 88.06 224 GLU B C 1
ATOM 7506 O O . GLU B 1 224 ? -6.176 -32.125 31.156 1 88.06 224 GLU B O 1
ATOM 7511 N N . HIS B 1 225 ? -6.359 -33.312 32.969 1 86.19 225 HIS B N 1
ATOM 7512 C CA . HIS B 1 225 ? -6.996 -32.219 33.719 1 86.19 225 HIS B CA 1
ATOM 7513 C C . HIS B 1 225 ? -5.973 -31.156 34.125 1 86.19 225 HIS B C 1
ATOM 7515 O O . HIS B 1 225 ? -6.344 -30.047 34.5 1 86.19 225 HIS B O 1
ATOM 7521 N N . THR B 1 226 ? -4.719 -31.547 34.031 1 86.25 226 THR B N 1
ATOM 7522 C CA . THR B 1 226 ? -3.672 -30.625 34.438 1 86.25 226 THR B CA 1
ATOM 7523 C C . THR B 1 226 ? -3.17 -29.812 33.219 1 86.25 226 THR B C 1
ATOM 7525 O O . THR B 1 226 ? -2.4 -28.875 33.375 1 86.25 226 THR B O 1
ATOM 7528 N N . ARG B 1 227 ? -3.547 -30.203 32.094 1 83.12 227 ARG B N 1
ATOM 7529 C CA . ARG B 1 227 ? -3.031 -29.578 30.891 1 83.12 227 ARG B CA 1
ATOM 7530 C C . ARG B 1 227 ? -4.145 -28.875 30.125 1 83.12 227 ARG B C 1
ATOM 7532 O O . ARG B 1 227 ? -5.324 -29.047 30.438 1 83.12 227 ARG B O 1
ATOM 7539 N N . ASP B 1 228 ? -3.676 -28.062 29.188 1 80.31 228 ASP B N 1
ATOM 7540 C CA . ASP B 1 228 ? -4.602 -27.25 28.406 1 80.31 228 ASP B CA 1
ATOM 7541 C C . ASP B 1 228 ? -5.07 -28 27.156 1 80.31 228 ASP B C 1
ATOM 7543 O O . ASP B 1 228 ? -4.352 -28.062 26.156 1 80.31 228 ASP B O 1
ATOM 7547 N N . SER B 1 229 ? -6.336 -28.484 27.203 1 82.12 229 SER B N 1
ATOM 7548 C CA . SER B 1 229 ? -7.086 -29.047 26.078 1 82.12 229 SER B CA 1
ATOM 7549 C C . SER B 1 229 ? -6.293 -30.156 25.391 1 82.12 229 SER B C 1
ATOM 7551 O O . SER B 1 229 ? -6.145 -30.141 24.156 1 82.12 229 SER B O 1
ATOM 7553 N N . ILE B 1 230 ? -5.746 -31.062 26.125 1 89.81 230 ILE B N 1
ATOM 7554 C CA . ILE B 1 230 ? -5.004 -32.188 25.562 1 89.81 230 ILE B CA 1
ATOM 7555 C C . ILE B 1 230 ? -5.359 -33.469 26.328 1 89.81 230 ILE B C 1
ATOM 7557 O O . ILE B 1 230 ? -5.629 -33.438 27.531 1 89.81 230 ILE B O 1
ATOM 7561 N N . TYR B 1 231 ? -5.547 -34.594 25.719 1 91.94 231 TYR B N 1
ATOM 7562 C CA . TYR B 1 231 ? -5.75 -35.906 26.344 1 91.94 231 TYR B CA 1
ATOM 7563 C C . TYR B 1 231 ? -4.602 -36.844 26.031 1 91.94 231 TYR B C 1
ATOM 7565 O O . TYR B 1 231 ? -3.805 -36.594 25.125 1 91.94 231 TYR B O 1
ATOM 7573 N N . PHE B 1 232 ? -4.508 -37.906 26.828 1 94 232 PHE B N 1
ATOM 7574 C CA . PHE B 1 232 ? -3.418 -38.875 26.688 1 94 232 PHE B CA 1
ATOM 7575 C C . PHE B 1 232 ? -3.941 -40.312 26.766 1 94 232 PHE B C 1
ATOM 7577 O O . PHE B 1 232 ? -4.988 -40.562 27.359 1 94 232 PHE B O 1
ATOM 7584 N N . ASN B 1 233 ? -3.348 -41.156 26.109 1 94.5 233 ASN B N 1
ATOM 7585 C CA . ASN B 1 233 ? -3.498 -42.594 26.281 1 94.5 233 ASN B CA 1
ATOM 7586 C C . ASN B 1 233 ? -2.162 -43.312 26.141 1 94.5 233 ASN B C 1
ATOM 7588 O O . ASN B 1 233 ? -1.117 -42.688 25.984 1 94.5 233 ASN B O 1
ATOM 7592 N N . LYS B 1 234 ? -2.139 -44.594 26.172 1 95.56 234 LYS B N 1
ATOM 7593 C CA . LYS B 1 234 ? -0.903 -45.344 26.203 1 95.56 234 LYS B CA 1
ATOM 7594 C C . LYS B 1 234 ? -0.213 -45.344 24.844 1 95.56 234 LYS B C 1
ATOM 7596 O O . LYS B 1 234 ? 0.971 -45.688 24.75 1 95.56 234 LYS B O 1
ATOM 7601 N N . LEU B 1 235 ? -0.953 -45 23.781 1 96.5 235 LEU B N 1
ATOM 7602 C CA . LEU B 1 235 ? -0.398 -44.969 22.438 1 96.5 235 LEU B CA 1
ATOM 7603 C C . LEU B 1 235 ? -0.126 -43.531 21.984 1 96.5 235 LEU B C 1
ATOM 7605 O O . LEU B 1 235 ? 0.24 -43.312 20.828 1 96.5 235 LEU B O 1
ATOM 7609 N N . THR B 1 236 ? -0.328 -42.594 22.875 1 96.38 236 THR B N 1
ATOM 7610 C CA . THR B 1 236 ? -0.076 -41.188 22.578 1 96.38 236 THR B CA 1
ATOM 7611 C C . THR B 1 236 ? 1.361 -40.969 22.094 1 96.38 236 THR B C 1
ATOM 7613 O O . THR B 1 236 ? 1.601 -40.312 21.078 1 96.38 236 THR B O 1
ATOM 7616 N N . PHE B 1 237 ? 2.252 -41.531 22.844 1 97.19 237 PHE B N 1
ATOM 7617 C CA . PHE B 1 237 ? 3.656 -41.375 22.484 1 97.19 237 PHE B CA 1
ATOM 7618 C C . PHE B 1 237 ? 3.938 -41.969 21.109 1 97.19 237 PHE B C 1
ATOM 7620 O O . PHE B 1 237 ? 4.543 -41.344 20.25 1 97.19 237 PHE B O 1
ATOM 7627 N N . ALA B 1 238 ? 3.527 -43.156 20.844 1 97.44 238 ALA B N 1
ATOM 7628 C CA . ALA B 1 238 ? 3.756 -43.844 19.578 1 97.44 238 ALA B CA 1
ATOM 7629 C C . ALA B 1 238 ? 3.168 -43.062 18.406 1 97.44 238 ALA B C 1
ATOM 7631 O O . ALA B 1 238 ? 3.811 -42.875 17.375 1 97.44 238 ALA B O 1
ATOM 7632 N N . SER B 1 239 ? 1.975 -42.594 18.578 1 97.56 239 SER B N 1
ATOM 7633 C CA . SER B 1 239 ? 1.321 -41.812 17.531 1 97.56 239 SER B CA 1
ATOM 7634 C C . SER B 1 239 ? 2.053 -40.5 17.297 1 97.56 239 SER B C 1
ATOM 7636 O O . SER B 1 239 ? 2.154 -40.031 16.156 1 97.56 239 SER B O 1
ATOM 7638 N N . SER B 1 240 ? 2.529 -39.875 18.359 1 97.75 240 SER B N 1
ATOM 7639 C CA . SER B 1 240 ? 3.16 -38.562 18.25 1 97.75 240 SER B CA 1
ATOM 7640 C C . SER B 1 240 ? 4.492 -38.656 17.5 1 97.75 240 SER B C 1
ATOM 7642 O O . SER B 1 240 ? 4.797 -37.781 16.672 1 97.75 240 SER B O 1
ATOM 7644 N N . ILE B 1 241 ? 5.281 -39.656 17.844 1 98.31 241 ILE B N 1
ATOM 7645 C CA . ILE B 1 241 ? 6.574 -39.781 17.172 1 98.31 241 ILE B CA 1
ATOM 7646 C C . ILE B 1 241 ? 6.367 -40.188 15.711 1 98.31 241 ILE B C 1
ATOM 7648 O O . ILE B 1 241 ? 7.176 -39.844 14.844 1 98.31 241 ILE B O 1
ATOM 7652 N N . LEU B 1 242 ? 5.305 -40.906 15.414 1 98.5 242 LEU B N 1
ATOM 7653 C CA . LEU B 1 242 ? 4.945 -41.219 14.047 1 98.5 242 LEU B CA 1
ATOM 7654 C C . LEU B 1 242 ? 4.535 -39.969 13.273 1 98.5 242 LEU B C 1
ATOM 7656 O O . LEU B 1 242 ? 4.918 -39.812 12.109 1 98.5 242 LEU B O 1
ATOM 7660 N N . SER B 1 243 ? 3.752 -39.125 13.922 1 97.94 243 SER B N 1
ATOM 7661 C CA . SER B 1 243 ? 3.322 -37.875 13.32 1 97.94 243 SER B CA 1
ATOM 7662 C C . SER B 1 243 ? 4.516 -36.969 12.977 1 97.94 243 SER B C 1
ATOM 7664 O O . SER B 1 243 ? 4.609 -36.469 11.859 1 97.94 243 SER B O 1
ATOM 7666 N N . VAL B 1 244 ? 5.445 -36.844 13.891 1 98.06 244 VAL B N 1
ATOM 7667 C CA . VAL B 1 244 ? 6.656 -36.062 13.656 1 98.06 244 VAL B CA 1
ATOM 7668 C C . VAL B 1 244 ? 7.453 -36.688 12.508 1 98.06 244 VAL B C 1
ATOM 7670 O O . VAL B 1 244 ? 7.918 -35.969 11.617 1 98.06 244 VAL B O 1
ATOM 7673 N N . GLY B 1 245 ? 7.551 -38 12.586 1 98.56 245 GLY B N 1
ATOM 7674 C CA . GLY B 1 245 ? 8.258 -38.688 11.508 1 98.56 245 GLY B CA 1
ATOM 7675 C C . GLY B 1 245 ? 7.609 -38.5 10.148 1 98.56 245 GLY B C 1
ATOM 7676 O O . GLY B 1 245 ? 8.305 -38.406 9.133 1 98.56 245 GLY B O 1
ATOM 7677 N N . GLY B 1 246 ? 6.281 -38.5 10.117 1 98.38 246 GLY B N 1
ATOM 7678 C CA . GLY B 1 246 ? 5.562 -38.219 8.883 1 98.38 246 GLY B CA 1
ATOM 7679 C C . GLY B 1 246 ? 5.867 -36.844 8.328 1 98.38 246 GLY B C 1
ATOM 7680 O O . GLY B 1 246 ? 6.059 -36.688 7.117 1 98.38 246 GLY B O 1
ATOM 7681 N N . ALA B 1 247 ? 5.922 -35.812 9.195 1 97.06 247 ALA B N 1
ATOM 7682 C CA . ALA B 1 247 ? 6.277 -34.438 8.781 1 97.06 247 ALA B CA 1
ATOM 7683 C C . ALA B 1 247 ? 7.699 -34.406 8.234 1 97.06 247 ALA B C 1
ATOM 7685 O O . ALA B 1 247 ? 7.953 -33.781 7.199 1 97.06 247 ALA B O 1
ATOM 7686 N N . ILE B 1 248 ? 8.609 -35.062 8.906 1 97.81 248 ILE B N 1
ATOM 7687 C CA . ILE B 1 248 ? 10.008 -35.094 8.5 1 97.81 248 ILE B CA 1
ATOM 7688 C C . ILE B 1 248 ? 10.141 -35.688 7.109 1 97.81 248 ILE B C 1
ATOM 7690 O O . ILE B 1 248 ? 10.734 -35.094 6.211 1 97.81 248 ILE B O 1
ATOM 7694 N N . GLU B 1 249 ? 9.562 -36.844 6.895 1 98.5 249 GLU B N 1
ATOM 7695 C CA . GLU B 1 249 ? 9.688 -37.562 5.625 1 98.5 249 GLU B CA 1
ATOM 7696 C C . GLU B 1 249 ? 9.039 -36.781 4.488 1 98.5 249 GLU B C 1
ATOM 7698 O O . GLU B 1 249 ? 9.523 -36.781 3.359 1 98.5 249 GLU B O 1
ATOM 7703 N N . THR B 1 250 ? 7.938 -36.188 4.816 1 97.81 250 THR B N 1
ATOM 7704 C CA . THR B 1 250 ? 7.254 -35.375 3.812 1 97.81 250 THR B CA 1
ATOM 7705 C C . THR B 1 250 ? 8.133 -34.219 3.377 1 97.81 250 THR B C 1
ATOM 7707 O O . THR B 1 250 ? 8.336 -34 2.182 1 97.81 250 THR B O 1
ATOM 7710 N N . CYS B 1 251 ? 8.664 -33.438 4.34 1 95.25 251 CYS B N 1
ATOM 7711 C CA . CYS B 1 251 ? 9.5 -32.281 4.043 1 95.25 251 CYS B CA 1
ATOM 7712 C C . CYS B 1 251 ? 10.773 -32.688 3.312 1 95.25 251 CYS B C 1
ATOM 7714 O O . CYS B 1 251 ? 11.195 -32.031 2.365 1 95.25 251 CYS B O 1
ATOM 7716 N N . LEU B 1 252 ? 11.344 -33.812 3.711 1 96.5 252 LEU B N 1
ATOM 7717 C CA . LEU B 1 252 ? 12.547 -34.312 3.055 1 96.5 252 LEU B CA 1
ATOM 7718 C C . LEU B 1 252 ? 12.258 -34.75 1.621 1 96.5 252 LEU B C 1
ATOM 7720 O O . LEU B 1 252 ? 13.062 -34.5 0.718 1 96.5 252 LEU B O 1
ATOM 7724 N N . ALA B 1 253 ? 11.109 -35.406 1.436 1 97.81 253 ALA B N 1
ATOM 7725 C CA . ALA B 1 253 ? 10.727 -35.844 0.093 1 97.81 253 ALA B CA 1
ATOM 7726 C C . ALA B 1 253 ? 10.609 -34.625 -0.852 1 97.81 253 ALA B C 1
ATOM 7728 O O . ALA B 1 253 ? 11.039 -34.719 -2.006 1 97.81 253 ALA B O 1
ATOM 7729 N N . VAL B 1 254 ? 10.062 -33.531 -0.404 1 96.38 254 VAL B N 1
ATOM 7730 C CA . VAL B 1 254 ? 9.898 -32.344 -1.203 1 96.38 254 VAL B CA 1
ATOM 7731 C C . VAL B 1 254 ? 11.258 -31.656 -1.405 1 96.38 254 VAL B C 1
ATOM 7733 O O . VAL B 1 254 ? 11.625 -31.312 -2.529 1 96.38 254 VAL B O 1
ATOM 7736 N N . ALA B 1 255 ? 12.039 -31.531 -0.299 1 93.75 255 ALA B N 1
ATOM 7737 C CA . ALA B 1 255 ? 13.32 -30.828 -0.334 1 93.75 255 ALA B CA 1
ATOM 7738 C C . ALA B 1 255 ? 14.297 -31.516 -1.276 1 93.75 255 ALA B C 1
ATOM 7740 O O . ALA B 1 255 ? 15.109 -30.859 -1.935 1 93.75 255 ALA B O 1
ATOM 7741 N N . THR B 1 256 ? 14.195 -32.875 -1.393 1 95.69 256 THR B N 1
ATOM 7742 C CA . THR B 1 256 ? 15.133 -33.625 -2.209 1 95.69 256 THR B CA 1
ATOM 7743 C C . THR B 1 256 ? 14.531 -33.969 -3.57 1 95.69 256 THR B C 1
ATOM 7745 O O . THR B 1 256 ? 15.109 -34.719 -4.348 1 95.69 256 THR B O 1
ATOM 7748 N N . ARG B 1 257 ? 13.312 -33.531 -3.877 1 95.69 257 ARG B N 1
ATOM 7749 C CA . ARG B 1 257 ? 12.641 -33.625 -5.168 1 95.69 257 ARG B CA 1
ATOM 7750 C C . ARG B 1 257 ? 12.32 -35.062 -5.52 1 95.69 257 ARG B C 1
ATOM 7752 O O . ARG B 1 257 ? 12.398 -35.469 -6.684 1 95.69 257 ARG B O 1
ATOM 7759 N N . LYS B 1 258 ? 12.078 -35.844 -4.465 1 97.38 258 LYS B N 1
ATOM 7760 C CA . LYS B 1 258 ? 11.414 -37.125 -4.715 1 97.38 258 LYS B CA 1
ATOM 7761 C C . LYS B 1 258 ? 9.977 -36.906 -5.191 1 97.38 258 LYS B C 1
ATOM 7763 O O . LYS B 1 258 ? 9.43 -37.75 -5.926 1 97.38 258 LYS B O 1
ATOM 7768 N N . VAL B 1 259 ? 9.398 -35.875 -4.785 1 97.81 259 VAL B N 1
ATOM 7769 C CA . VAL B 1 259 ? 8.102 -35.344 -5.211 1 97.81 259 VAL B CA 1
ATOM 7770 C C . VAL B 1 259 ? 8.195 -33.844 -5.461 1 97.81 259 VAL B C 1
ATOM 7772 O O . VAL B 1 259 ? 9.125 -33.188 -4.984 1 97.81 259 VAL B O 1
ATOM 7775 N N . LYS B 1 260 ? 7.355 -33.312 -6.309 1 96.38 260 LYS B N 1
ATOM 7776 C CA . LYS B 1 260 ? 7.402 -31.891 -6.582 1 96.38 260 LYS B CA 1
ATOM 7777 C C . LYS B 1 260 ? 6.887 -31.078 -5.391 1 96.38 260 LYS B C 1
ATOM 7779 O O . LYS B 1 260 ? 7.395 -30 -5.105 1 96.38 260 LYS B O 1
ATOM 7784 N N . ASN B 1 261 ? 5.93 -31.5 -4.727 1 96.56 261 ASN B N 1
ATOM 7785 C CA . ASN B 1 261 ? 5.281 -30.984 -3.521 1 96.56 261 ASN B CA 1
ATOM 7786 C C . ASN B 1 261 ? 4.527 -32.094 -2.789 1 96.56 261 ASN B C 1
ATOM 7788 O O . ASN B 1 261 ? 4.5 -33.25 -3.24 1 96.56 261 ASN B O 1
ATOM 7792 N N . ALA B 1 262 ? 3.967 -31.719 -1.55 1 97.81 262 ALA B N 1
ATOM 7793 C CA . ALA B 1 262 ? 3.342 -32.812 -0.825 1 97.81 262 ALA B CA 1
ATOM 7794 C C . ALA B 1 262 ? 2.393 -32.312 0.251 1 97.81 262 ALA B C 1
ATOM 7796 O O . ALA B 1 262 ? 2.473 -31.141 0.652 1 97.81 262 ALA B O 1
ATOM 7797 N N . ILE B 1 263 ? 1.486 -33.156 0.644 1 97.31 263 ILE B N 1
ATOM 7798 C CA . ILE B 1 263 ? 0.611 -32.906 1.783 1 97.31 263 ILE B CA 1
ATOM 7799 C C . ILE B 1 263 ? 0.752 -34.031 2.801 1 97.31 263 ILE B C 1
ATOM 7801 O O . ILE B 1 263 ? 0.753 -35.219 2.436 1 97.31 263 ILE B O 1
ATOM 7805 N N . ALA B 1 264 ? 0.979 -33.688 4.039 1 97.44 264 ALA B N 1
ATOM 7806 C CA . ALA B 1 264 ? 1.045 -34.625 5.148 1 97.44 264 ALA B CA 1
ATOM 7807 C C . ALA B 1 264 ? -0.233 -34.594 5.98 1 97.44 264 ALA B C 1
ATOM 7809 O O . ALA B 1 264 ? -0.487 -33.625 6.691 1 97.44 264 ALA B O 1
ATOM 7810 N N . VAL B 1 265 ? -1.057 -35.625 5.836 1 97 265 VAL B N 1
ATOM 7811 C CA . VAL B 1 265 ? -2.244 -35.781 6.668 1 97 265 VAL B CA 1
ATOM 7812 C C . VAL B 1 265 ? -1.878 -36.531 7.957 1 97 265 VAL B C 1
ATOM 7814 O O . VAL B 1 265 ? -2.027 -37.75 8.047 1 97 265 VAL B O 1
ATOM 7817 N N . ILE B 1 266 ? -1.405 -35.719 8.945 1 96.44 266 ILE B N 1
ATOM 7818 C CA . ILE B 1 266 ? -0.768 -36.344 10.109 1 96.44 266 ILE B CA 1
ATOM 7819 C C . ILE B 1 266 ? -1.518 -35.938 11.375 1 96.44 266 ILE B C 1
ATOM 7821 O O . ILE B 1 266 ? -2.258 -34.938 11.375 1 96.44 266 ILE B O 1
ATOM 7825 N N . ARG B 1 267 ? -1.333 -36.656 12.328 1 95.31 267 ARG B N 1
ATOM 7826 C CA . ARG B 1 267 ? -1.934 -36.5 13.648 1 95.31 267 ARG B CA 1
ATOM 7827 C C . ARG B 1 267 ? -1.145 -37.312 14.688 1 95.31 267 ARG B C 1
ATOM 7829 O O . ARG B 1 267 ? -0.629 -38.375 14.398 1 95.31 267 ARG B O 1
ATOM 7836 N N . PRO B 1 268 ? -1.054 -36.812 16.016 1 95.25 268 PRO B N 1
ATOM 7837 C CA . PRO B 1 268 ? -1.618 -35.594 16.562 1 95.25 268 PRO B CA 1
ATOM 7838 C C . PRO B 1 268 ? -0.933 -34.344 16.031 1 95.25 268 PRO B C 1
ATOM 7840 O O . PRO B 1 268 ? 0.179 -34.406 15.5 1 95.25 268 PRO B O 1
ATOM 7843 N N . PRO B 1 269 ? -1.632 -33.188 16.094 1 92.25 269 PRO B N 1
ATOM 7844 C CA . PRO B 1 269 ? -1.041 -31.922 15.617 1 92.25 269 PRO B CA 1
ATOM 7845 C C . PRO B 1 269 ? 0.111 -31.453 16.5 1 92.25 269 PRO B C 1
ATOM 7847 O O . PRO B 1 269 ? 0.329 -31.984 17.578 1 92.25 269 PRO B O 1
ATOM 7850 N N . GLY B 1 270 ? 0.862 -30.406 16.031 1 90.75 270 GLY B N 1
ATOM 7851 C CA . GLY B 1 270 ? 2.061 -30.062 16.781 1 90.75 270 GLY B CA 1
ATOM 7852 C C . GLY B 1 270 ? 2.293 -28.562 16.875 1 90.75 270 GLY B C 1
ATOM 7853 O O . GLY B 1 270 ? 3.125 -28.109 17.672 1 90.75 270 GLY B O 1
ATOM 7854 N N . HIS B 1 271 ? 1.562 -27.656 16.125 1 81.94 271 HIS B N 1
ATOM 7855 C CA . HIS B 1 271 ? 1.953 -26.281 15.898 1 81.94 271 HIS B CA 1
ATOM 7856 C C . HIS B 1 271 ? 1.816 -25.438 17.172 1 81.94 271 HIS B C 1
ATOM 7858 O O . HIS B 1 271 ? 2.369 -24.344 17.25 1 81.94 271 HIS B O 1
ATOM 7864 N N . HIS B 1 272 ? 1.217 -25.984 18.266 1 81.94 272 HIS B N 1
ATOM 7865 C CA . HIS B 1 272 ? 1.084 -25.234 19.5 1 81.94 272 HIS B CA 1
ATOM 7866 C C . HIS B 1 272 ? 2.104 -25.703 20.547 1 81.94 272 HIS B C 1
ATOM 7868 O O . HIS B 1 272 ? 2.258 -25.078 21.594 1 81.94 272 HIS B O 1
ATOM 7874 N N . ALA B 1 273 ? 2.746 -26.797 20.297 1 87.81 273 ALA B N 1
ATOM 7875 C CA . ALA B 1 273 ? 3.701 -27.344 21.266 1 87.81 273 ALA B CA 1
ATOM 7876 C C . ALA B 1 273 ? 4.898 -26.406 21.422 1 87.81 273 ALA B C 1
ATOM 7878 O O . ALA B 1 273 ? 5.477 -25.938 20.438 1 87.81 273 ALA B O 1
ATOM 7879 N N . GLU B 1 274 ? 5.191 -26.156 22.625 1 87.75 274 GLU B N 1
ATOM 7880 C CA . GLU B 1 274 ? 6.359 -25.328 22.922 1 87.75 274 GLU B CA 1
ATOM 7881 C C . GLU B 1 274 ? 7.598 -26.188 23.156 1 87.75 274 GLU B C 1
ATOM 7883 O O . GLU B 1 274 ? 7.535 -27.406 23.047 1 87.75 274 GLU B O 1
ATOM 7888 N N . HIS B 1 275 ? 8.664 -25.562 23.438 1 90.5 275 HIS B N 1
ATOM 7889 C CA . HIS B 1 275 ? 9.93 -26.25 23.594 1 90.5 275 HIS B CA 1
ATOM 7890 C C . HIS B 1 275 ? 9.875 -27.25 24.75 1 90.5 275 HIS B C 1
ATOM 7892 O O . HIS B 1 275 ? 10.508 -28.312 24.688 1 90.5 275 HIS B O 1
ATOM 7898 N N . ASP B 1 276 ? 9.055 -26.922 25.766 1 92.06 276 ASP B N 1
ATOM 7899 C CA . ASP B 1 276 ? 9.102 -27.766 26.969 1 92.06 276 ASP B CA 1
ATOM 7900 C C . ASP B 1 276 ? 7.695 -28.078 27.484 1 92.06 276 ASP B C 1
ATOM 7902 O O . ASP B 1 276 ? 7.52 -28.469 28.641 1 92.06 276 ASP B O 1
ATOM 7906 N N . LYS B 1 277 ? 6.707 -27.797 26.625 1 90.5 277 LYS B N 1
ATOM 7907 C CA . LYS B 1 277 ? 5.348 -27.984 27.109 1 90.5 277 LYS B CA 1
ATOM 7908 C C . LYS B 1 277 ? 4.41 -28.438 26 1 90.5 277 LYS B C 1
ATOM 7910 O O . LYS B 1 277 ? 4.504 -27.953 24.875 1 90.5 277 LYS B O 1
ATOM 7915 N N . THR B 1 278 ? 3.516 -29.469 26.391 1 90.25 278 THR B N 1
ATOM 7916 C CA . THR B 1 278 ? 2.393 -29.812 25.516 1 90.25 278 THR B CA 1
ATOM 7917 C C . THR B 1 278 ? 1.266 -28.797 25.672 1 90.25 278 THR B C 1
ATOM 7919 O O . THR B 1 278 ? 1.032 -28.281 26.766 1 90.25 278 THR B O 1
ATOM 7922 N N . MET B 1 279 ? 0.701 -28.453 24.625 1 85.44 279 MET B N 1
ATOM 7923 C CA . MET B 1 279 ? -0.395 -27.484 24.703 1 85.44 279 MET B CA 1
ATOM 7924 C C . MET B 1 279 ? -1.295 -27.562 23.484 1 85.44 279 MET B C 1
ATOM 7926 O O . MET B 1 279 ? -0.823 -27.859 22.375 1 85.44 279 MET B O 1
ATOM 7930 N N . GLY B 1 280 ? -2.584 -27.297 23.625 1 83.25 280 GLY B N 1
ATOM 7931 C CA . GLY B 1 280 ? -3.506 -27.156 22.516 1 83.25 280 GLY B CA 1
ATOM 7932 C C . GLY B 1 280 ? -3.52 -28.375 21.594 1 83.25 280 GLY B C 1
ATOM 7933 O O . GLY B 1 280 ? -3.344 -28.234 20.391 1 83.25 280 GLY B O 1
ATOM 7934 N N . PHE B 1 281 ? -3.623 -29.531 22.203 1 87.31 281 PHE B N 1
ATOM 7935 C CA . PHE B 1 281 ? -3.73 -30.812 21.484 1 87.31 281 PHE B CA 1
ATOM 7936 C C . PHE B 1 281 ? -2.359 -31.297 21.031 1 87.31 281 PHE B C 1
ATOM 7938 O O . PHE B 1 281 ? -2.225 -32.406 20.531 1 87.31 281 PHE B O 1
ATOM 7945 N N . CYS B 1 282 ? -1.303 -30.406 21.094 1 90.75 282 CYS B N 1
ATOM 7946 C CA . CYS B 1 282 ? -0.017 -30.641 20.453 1 90.75 282 CYS B CA 1
ATOM 7947 C C . CYS B 1 282 ? 0.994 -31.203 21.438 1 90.75 282 CYS B C 1
ATOM 7949 O O . CYS B 1 282 ? 1.119 -30.719 22.562 1 90.75 282 CYS B O 1
ATOM 7951 N N . LEU B 1 283 ? 1.615 -32.25 21.062 1 95 283 LEU B N 1
ATOM 7952 C CA . LEU B 1 283 ? 2.584 -32.938 21.906 1 95 283 LEU B CA 1
ATOM 7953 C C . LEU B 1 283 ? 4.008 -32.562 21.516 1 95 283 LEU B C 1
ATOM 7955 O O . LEU B 1 283 ? 4.773 -32.031 22.312 1 95 283 LEU B O 1
ATOM 7959 N N . PHE B 1 284 ? 4.402 -32.875 20.312 1 96 284 PHE B N 1
ATOM 7960 C CA . PHE B 1 284 ? 5.645 -32.438 19.688 1 96 284 PHE B CA 1
ATOM 7961 C C . PHE B 1 284 ? 5.359 -31.5 18.516 1 96 284 PHE B C 1
ATOM 7963 O O . PHE B 1 284 ? 4.32 -31.625 17.859 1 96 284 PHE B O 1
ATOM 7970 N N . ASN B 1 285 ? 6.23 -30.547 18.266 1 92.44 285 ASN B N 1
ATOM 7971 C CA . ASN B 1 285 ? 6.062 -29.641 17.141 1 92.44 285 ASN B CA 1
ATOM 7972 C C . ASN B 1 285 ? 6.535 -30.281 15.836 1 92.44 285 ASN B C 1
ATOM 7974 O O . ASN B 1 285 ? 7.711 -30.188 15.477 1 92.44 285 ASN B O 1
ATOM 7978 N N . ASN B 1 286 ? 5.625 -30.844 15.117 1 94.06 286 ASN B N 1
ATOM 7979 C CA . ASN B 1 286 ? 5.93 -31.656 13.945 1 94.06 286 ASN B CA 1
ATOM 7980 C C . ASN B 1 286 ? 6.723 -30.859 12.906 1 94.06 286 ASN B C 1
ATOM 7982 O O . ASN B 1 286 ? 7.789 -31.297 12.469 1 94.06 286 ASN B O 1
ATOM 7986 N N . VAL B 1 287 ? 6.227 -29.625 12.547 1 89.69 287 VAL B N 1
ATOM 7987 C CA . VAL B 1 287 ? 6.754 -28.859 11.422 1 89.69 287 VAL B CA 1
ATOM 7988 C C . VAL B 1 287 ? 8.109 -28.266 11.797 1 89.69 287 VAL B C 1
ATOM 7990 O O . VAL B 1 287 ? 9.047 -28.281 10.984 1 89.69 287 VAL B O 1
ATOM 7993 N N . SER B 1 288 ? 8.266 -27.781 13.023 1 88.38 288 SER B N 1
ATOM 7994 C CA . SER B 1 288 ? 9.531 -27.203 13.453 1 88.38 288 SER B CA 1
ATOM 7995 C C . SER B 1 288 ? 10.633 -28.25 13.484 1 88.38 288 SER B C 1
ATOM 7997 O O . SER B 1 288 ? 11.766 -27.984 13.07 1 88.38 288 SER B O 1
ATOM 7999 N N . VAL B 1 289 ? 10.266 -29.453 14.008 1 93.44 289 VAL B N 1
ATOM 8000 C CA . VAL B 1 289 ? 11.25 -30.531 14.031 1 93.44 289 VAL B CA 1
ATOM 8001 C C . VAL B 1 289 ? 11.633 -30.922 12.602 1 93.44 289 VAL B C 1
ATOM 8003 O O . VAL B 1 289 ? 12.82 -31.047 12.289 1 93.44 289 VAL B O 1
ATOM 8006 N N . ALA B 1 290 ? 10.625 -31.031 11.734 1 94.75 290 ALA B N 1
ATOM 8007 C CA . ALA B 1 290 ? 10.883 -31.391 10.336 1 94.75 290 ALA B CA 1
ATOM 8008 C C . ALA B 1 290 ? 11.797 -30.359 9.672 1 94.75 290 ALA B C 1
ATOM 8010 O O . ALA B 1 290 ? 12.719 -30.719 8.938 1 94.75 290 ALA B O 1
ATOM 8011 N N . ALA B 1 291 ? 11.523 -29.047 9.891 1 88.81 291 ALA B N 1
ATOM 8012 C CA . ALA B 1 291 ? 12.32 -27.969 9.32 1 88.81 291 ALA B CA 1
ATOM 8013 C C . ALA B 1 291 ? 13.781 -28.062 9.758 1 88.81 291 ALA B C 1
ATOM 8015 O O . ALA B 1 291 ? 14.688 -27.969 8.938 1 88.81 291 ALA B O 1
ATOM 8016 N N . ARG B 1 292 ? 14.016 -28.312 11.039 1 91.56 292 ARG B N 1
ATOM 8017 C CA . ARG B 1 292 ? 15.367 -28.391 11.562 1 91.56 292 ARG B CA 1
ATOM 8018 C C . ARG B 1 292 ? 16.094 -29.625 11.039 1 91.56 292 ARG B C 1
ATOM 8020 O O . ARG B 1 292 ? 17.297 -29.562 10.75 1 91.56 292 ARG B O 1
ATOM 8027 N N . VAL B 1 293 ? 15.375 -30.703 10.969 1 95.06 293 VAL B N 1
ATOM 8028 C CA . VAL B 1 293 ? 15.969 -31.922 10.414 1 95.06 293 VAL B CA 1
ATOM 8029 C C . VAL B 1 293 ? 16.406 -31.656 8.969 1 95.06 293 VAL B C 1
ATOM 8031 O O . VAL B 1 293 ? 17.5 -32.062 8.57 1 95.06 293 VAL B O 1
ATOM 8034 N N . CYS B 1 294 ? 15.547 -31.047 8.156 1 92.94 294 CYS B N 1
ATOM 8035 C CA . CYS B 1 294 ? 15.891 -30.719 6.777 1 92.94 294 CYS B CA 1
ATOM 8036 C C . CYS B 1 294 ? 17.125 -29.828 6.723 1 92.94 294 CYS B C 1
ATOM 8038 O O . CYS B 1 294 ? 18.031 -30.078 5.918 1 92.94 294 CYS B O 1
ATOM 8040 N N . GLN B 1 295 ? 17.203 -28.781 7.57 1 88.31 295 GLN B N 1
ATOM 8041 C CA . GLN B 1 295 ? 18.344 -27.875 7.609 1 88.31 295 GLN B CA 1
ATOM 8042 C C . GLN B 1 295 ? 19.625 -28.625 7.965 1 88.31 295 GLN B C 1
ATOM 8044 O O . GLN B 1 295 ? 20.672 -28.422 7.352 1 88.31 295 GLN B O 1
ATOM 8049 N N . ASN B 1 296 ? 19.547 -29.531 8.93 1 92.88 296 ASN B N 1
ATOM 8050 C CA . ASN B 1 296 ? 20.703 -30.281 9.398 1 92.88 296 ASN B CA 1
ATOM 8051 C C . ASN B 1 296 ? 21.203 -31.25 8.328 1 92.88 296 ASN B C 1
ATOM 8053 O O . ASN B 1 296 ? 22.406 -31.375 8.109 1 92.88 296 ASN B O 1
ATOM 8057 N N . ARG B 1 297 ? 20.297 -31.922 7.691 1 94.94 297 ARG B N 1
ATOM 8058 C CA . ARG B 1 297 ? 20.672 -32.969 6.75 1 94.94 297 ARG B CA 1
ATOM 8059 C C . ARG B 1 297 ? 21.078 -32.375 5.402 1 94.94 297 ARG B C 1
ATOM 8061 O O . ARG B 1 297 ? 21.953 -32.938 4.723 1 94.94 297 ARG B O 1
ATOM 8068 N N . LEU B 1 298 ? 20.469 -31.281 4.984 1 93.31 298 LEU B N 1
ATOM 8069 C CA . LEU B 1 298 ? 20.656 -30.781 3.627 1 93.31 298 LEU B CA 1
ATOM 8070 C C . LEU B 1 298 ? 21.547 -29.547 3.621 1 93.31 298 LEU B C 1
ATOM 8072 O O . LEU B 1 298 ? 22.062 -29.141 2.572 1 93.31 298 LEU B O 1
ATOM 8076 N N . GLY B 1 299 ? 21.75 -28.859 4.734 1 88.69 299 GLY B N 1
ATOM 8077 C CA . GLY B 1 299 ? 22.672 -27.75 4.871 1 88.69 299 GLY B CA 1
ATOM 8078 C C . GLY B 1 299 ? 22.266 -26.547 4.039 1 88.69 299 GLY B C 1
ATOM 8079 O O . GLY B 1 299 ? 21.141 -26.078 4.121 1 88.69 299 GLY B O 1
ATOM 8080 N N . ASP B 1 300 ? 23.156 -26.094 3.062 1 81.06 300 ASP B N 1
ATOM 8081 C CA . ASP B 1 300 ? 23.016 -24.859 2.303 1 81.06 300 ASP B CA 1
ATOM 8082 C C . ASP B 1 300 ? 21.875 -24.953 1.297 1 81.06 300 ASP B C 1
ATOM 8084 O O . ASP B 1 300 ? 21.281 -23.938 0.918 1 81.06 300 ASP B O 1
ATOM 8088 N N . SER B 1 301 ? 21.547 -26.109 0.988 1 82.06 301 SER B N 1
ATOM 8089 C CA . SER B 1 301 ? 20.469 -26.281 0.013 1 82.06 301 SER B CA 1
ATOM 8090 C C . SER B 1 301 ? 19.109 -26.047 0.644 1 82.06 301 SER B C 1
ATOM 8092 O O . SER B 1 301 ? 18.109 -25.875 -0.063 1 82.06 301 SER B O 1
ATOM 8094 N N . CYS B 1 302 ? 19.094 -26.109 1.956 1 85 302 CYS B N 1
ATOM 8095 C CA . CYS B 1 302 ? 17.844 -25.875 2.689 1 85 302 CYS B CA 1
ATOM 8096 C C . CYS B 1 302 ? 18.078 -25 3.906 1 85 302 CYS B C 1
ATOM 8098 O O . CYS B 1 302 ? 17.625 -25.312 5.008 1 85 302 CYS B O 1
ATOM 8100 N N . ARG B 1 303 ? 18.781 -23.922 3.705 1 78.5 303 ARG B N 1
ATOM 8101 C CA . ARG B 1 303 ? 19.203 -23.062 4.805 1 78.5 303 ARG B CA 1
ATOM 8102 C C . ARG B 1 303 ? 18.047 -22.203 5.305 1 78.5 303 ARG B C 1
ATOM 8104 O O . ARG B 1 303 ? 17.859 -22.031 6.512 1 78.5 303 ARG B O 1
ATOM 8111 N N . LYS B 1 304 ? 17.266 -21.703 4.375 1 77.19 304 LYS B N 1
ATOM 8112 C CA . LYS B 1 304 ? 16.156 -20.812 4.734 1 77.19 304 LYS B CA 1
ATOM 8113 C C . LYS B 1 304 ? 14.812 -21.484 4.484 1 77.19 304 LYS B C 1
ATOM 8115 O O . LYS B 1 304 ? 14.547 -21.969 3.379 1 77.19 304 LYS B O 1
ATOM 8120 N N . ILE B 1 305 ? 14.008 -21.625 5.523 1 79.75 305 ILE B N 1
ATOM 8121 C CA . ILE B 1 305 ? 12.711 -22.281 5.445 1 79.75 305 ILE B CA 1
ATOM 8122 C C . ILE B 1 305 ? 11.617 -21.328 5.938 1 79.75 305 ILE B C 1
ATOM 8124 O O . ILE B 1 305 ? 11.773 -20.688 6.98 1 79.75 305 ILE B O 1
ATOM 8128 N N . LEU B 1 306 ? 10.523 -21.109 5.094 1 76.06 306 LEU B N 1
ATOM 8129 C CA . LEU B 1 306 ? 9.359 -20.328 5.484 1 76.06 306 LEU B CA 1
ATOM 8130 C C . LEU B 1 306 ? 8.25 -21.219 6.008 1 76.06 306 LEU B C 1
ATOM 8132 O O . LEU B 1 306 ? 7.809 -22.141 5.316 1 76.06 306 LEU B O 1
ATOM 8136 N N . ILE B 1 307 ? 7.848 -21.031 7.293 1 79.81 307 ILE B N 1
ATOM 8137 C CA . ILE B 1 307 ? 6.715 -21.75 7.879 1 79.81 307 ILE B CA 1
ATOM 8138 C C . ILE B 1 307 ? 5.516 -20.812 7.984 1 79.81 307 ILE B C 1
ATOM 8140 O O . ILE B 1 307 ? 5.59 -19.766 8.648 1 79.81 307 ILE B O 1
ATOM 8144 N N . LEU B 1 308 ? 4.465 -21.125 7.273 1 73.44 308 LEU B N 1
ATOM 8145 C CA . LEU B 1 308 ? 3.248 -20.312 7.301 1 73.44 308 LEU B CA 1
ATOM 8146 C C . LEU B 1 308 ? 2.121 -21.062 8.008 1 73.44 308 LEU B C 1
ATOM 8148 O O . LEU B 1 308 ? 1.746 -22.172 7.602 1 73.44 308 LEU B O 1
ATOM 8152 N N . ASP B 1 309 ? 1.677 -20.453 9.125 1 72.12 309 ASP B N 1
ATOM 8153 C CA . ASP B 1 309 ? 0.517 -20.969 9.844 1 72.12 309 ASP B CA 1
ATOM 8154 C C . ASP B 1 309 ? -0.743 -20.188 9.5 1 72.12 309 ASP B C 1
ATOM 8156 O O . ASP B 1 309 ? -0.838 -19 9.805 1 72.12 309 ASP B O 1
ATOM 8160 N N . TRP B 1 310 ? -1.613 -20.656 8.711 1 60.81 310 TRP B N 1
ATOM 8161 C CA . TRP B 1 310 ? -2.795 -19.953 8.219 1 60.81 310 TRP B CA 1
ATOM 8162 C C . TRP B 1 310 ? -3.674 -19.5 9.375 1 60.81 310 TRP B C 1
ATOM 8164 O O . TRP B 1 310 ? -4.57 -18.656 9.195 1 60.81 310 TRP B O 1
ATOM 8174 N N . MET B 1 311 ? -3.77 -19.938 10.445 1 51.25 311 MET B N 1
ATOM 8175 C CA . MET B 1 311 ? -4.574 -19.422 11.547 1 51.25 311 MET B CA 1
ATOM 8176 C C . MET B 1 311 ? -3.684 -18.906 12.672 1 51.25 311 MET B C 1
ATOM 8178 O O . MET B 1 311 ? -4.094 -18.031 13.445 1 51.25 311 MET B O 1
ATOM 8182 N N . GLY B 1 312 ? -2.59 -19.609 13.125 1 42.88 312 GLY B N 1
ATOM 8183 C CA . GLY B 1 312 ? -2.188 -19.859 14.5 1 42.88 312 GLY B CA 1
ATOM 8184 C C . GLY B 1 312 ? -1.059 -18.953 14.961 1 42.88 312 GLY B C 1
ATOM 8185 O O . GLY B 1 312 ? -0.596 -18.094 14.203 1 42.88 312 GLY B O 1
ATOM 8186 N N . ASN B 1 313 ? -0.856 -19.016 16.281 1 36.81 313 ASN B N 1
ATOM 8187 C CA . ASN B 1 313 ? 0.138 -18.5 17.219 1 36.81 313 ASN B CA 1
ATOM 8188 C C . ASN B 1 313 ? 1.549 -18.938 16.828 1 36.81 313 ASN B C 1
ATOM 8190 O O . ASN B 1 313 ? 2.111 -19.844 17.438 1 36.81 313 ASN B O 1
ATOM 8194 N N . SER B 1 314 ? 1.841 -19.094 15.68 1 34.72 314 SER B N 1
ATOM 8195 C CA . SER B 1 314 ? 3.121 -19.781 15.539 1 34.72 314 SER B CA 1
ATOM 8196 C C . SER B 1 314 ? 4.27 -18.922 16.062 1 34.72 314 SER B C 1
ATOM 8198 O O . SER B 1 314 ? 4.426 -17.781 15.641 1 34.72 314 SER B O 1
ATOM 8200 N N . THR B 1 315 ? 4.621 -19.109 17.266 1 33.62 315 THR B N 1
ATOM 8201 C CA . THR B 1 315 ? 5.73 -18.5 17.984 1 33.62 315 THR B CA 1
ATOM 8202 C C . THR B 1 315 ? 7.062 -18.859 17.328 1 33.62 315 THR B C 1
ATOM 8204 O O . THR B 1 315 ? 8.125 -18.5 17.844 1 33.62 315 THR B O 1
ATOM 8207 N N . LEU B 1 316 ? 7.266 -19.094 16.125 1 34.84 316 LEU B N 1
ATOM 8208 C CA . LEU B 1 316 ? 8.625 -19.609 16.031 1 34.84 316 LEU B CA 1
ATOM 8209 C C . LEU B 1 316 ? 9.648 -18.5 16.297 1 34.84 316 LEU B C 1
ATOM 8211 O O . LEU B 1 316 ? 9.594 -17.438 15.68 1 34.84 316 LEU B O 1
ATOM 8215 N N . GLU B 1 317 ? 10.094 -18.453 17.391 1 33.88 317 GLU B N 1
ATOM 8216 C CA . GLU B 1 317 ? 11.18 -17.594 17.828 1 33.88 317 GLU B CA 1
ATOM 8217 C C . GLU B 1 317 ? 12.406 -17.75 16.938 1 33.88 317 GLU B C 1
ATOM 8219 O O . GLU B 1 317 ? 13.359 -16.969 17.031 1 33.88 317 GLU B O 1
ATOM 8224 N N . GLY B 1 318 ? 12.523 -18.828 16.172 1 33.19 318 GLY B N 1
ATOM 8225 C CA . GLY B 1 318 ? 13.898 -18.891 15.703 1 33.19 318 GLY B CA 1
ATOM 8226 C C . GLY B 1 318 ? 14.148 -18 14.5 1 33.19 318 GLY B C 1
ATOM 8227 O O . GLY B 1 318 ? 13.227 -17.688 13.75 1 33.19 318 GLY B O 1
ATOM 8228 N N . LYS B 1 319 ? 15.273 -17.375 14.352 1 39.91 319 LYS B N 1
ATOM 8229 C CA . LYS B 1 319 ? 15.727 -16.344 13.438 1 39.91 319 LYS B CA 1
ATOM 8230 C C . LYS B 1 319 ? 15.508 -16.75 11.984 1 39.91 319 LYS B C 1
ATOM 8232 O O . LYS B 1 319 ? 15.391 -15.891 11.102 1 39.91 319 LYS B O 1
ATOM 8237 N N . LYS B 1 320 ? 15.555 -18.078 11.719 1 37.75 320 LYS B N 1
ATOM 8238 C CA . LYS B 1 320 ? 15.594 -18.5 10.312 1 37.75 320 LYS B CA 1
ATOM 8239 C C . LYS B 1 320 ? 14.266 -19.094 9.883 1 37.75 320 LYS B C 1
ATOM 8241 O O . LYS B 1 320 ? 14.172 -19.719 8.812 1 37.75 320 LYS B O 1
ATOM 8246 N N . VAL B 1 321 ? 13.383 -19.25 10.781 1 34.44 321 VAL B N 1
ATOM 8247 C CA . VAL B 1 321 ? 12.039 -19.719 10.445 1 34.44 321 VAL B CA 1
ATOM 8248 C C . VAL B 1 321 ? 11.023 -18.609 10.719 1 34.44 321 VAL B C 1
ATOM 8250 O O . VAL B 1 321 ? 10.938 -18.109 11.844 1 34.44 321 VAL B O 1
ATOM 8253 N N . THR B 1 322 ? 10.656 -17.797 9.688 1 37.72 322 THR B N 1
ATOM 8254 C CA . THR B 1 322 ? 9.672 -16.734 9.852 1 37.72 322 THR B CA 1
ATOM 8255 C C . THR B 1 322 ? 8.25 -17.281 9.719 1 37.72 322 THR B C 1
ATOM 8257 O O . THR B 1 322 ? 7.914 -17.906 8.719 1 37.72 322 THR B O 1
ATOM 8260 N N . GLY B 1 323 ? 7.59 -17.609 10.844 1 37.56 323 GLY B N 1
ATOM 8261 C CA . GLY B 1 323 ? 6.168 -17.922 10.805 1 37.56 323 GLY B CA 1
ATOM 8262 C C . GLY B 1 323 ? 5.301 -16.703 10.555 1 37.56 323 GLY B C 1
ATOM 8263 O O . GLY B 1 323 ? 5.465 -15.672 11.211 1 37.56 323 GLY B O 1
ATOM 8264 N N . ILE B 1 324 ? 4.801 -16.375 9.281 1 37.75 324 ILE B N 1
ATOM 8265 C CA . ILE B 1 324 ? 3.91 -15.258 8.984 1 37.75 324 ILE B CA 1
ATOM 8266 C C . ILE B 1 324 ? 2.465 -15.75 8.945 1 37.75 324 ILE B C 1
ATOM 8268 O O . ILE B 1 324 ? 2.143 -16.688 8.219 1 37.75 324 ILE B O 1
ATOM 8272 N N . THR B 1 325 ? 1.677 -15.648 9.969 1 35.53 325 THR B N 1
ATOM 8273 C CA . THR B 1 325 ? 0.237 -15.867 9.891 1 35.53 325 THR B CA 1
ATOM 8274 C C . THR B 1 325 ? -0.412 -14.883 8.93 1 35.53 325 THR B C 1
ATOM 8276 O O . THR B 1 325 ? -1.636 -14.867 8.773 1 35.53 325 THR B O 1
ATOM 8279 N N . VAL B 1 326 ? 0.16 -13.922 8.273 1 36.38 326 VAL B N 1
ATOM 8280 C CA . VAL B 1 326 ? -0.486 -12.773 7.648 1 36.38 326 VAL B CA 1
ATOM 8281 C C . VAL B 1 326 ? -1.061 -13.18 6.293 1 36.38 326 VAL B C 1
ATOM 8283 O O . VAL B 1 326 ? -0.318 -13.344 5.324 1 36.38 326 VAL B O 1
ATOM 8286 N N . VAL B 1 327 ? -2.035 -14.039 6.223 1 35.06 327 VAL B N 1
ATOM 8287 C CA . VAL B 1 327 ? -2.266 -14.586 4.891 1 35.06 327 VAL B CA 1
ATOM 8288 C C . VAL B 1 327 ? -2.506 -13.445 3.9 1 35.06 327 VAL B C 1
ATOM 8290 O O . VAL B 1 327 ? -1.859 -13.375 2.854 1 35.06 327 VAL B O 1
ATOM 8293 N N . LYS B 1 328 ? -3.93 -13.141 3.801 1 36.44 328 LYS B N 1
ATOM 8294 C CA . LYS B 1 328 ? -4.43 -12.586 2.547 1 36.44 328 LYS B CA 1
ATOM 8295 C C . LYS B 1 328 ? -3.748 -11.258 2.225 1 36.44 328 LYS B C 1
ATOM 8297 O O . LYS B 1 328 ? -3.371 -11.016 1.077 1 36.44 328 LYS B O 1
ATOM 8302 N N . ALA B 1 329 ? -3.998 -10.445 3.186 1 35.56 329 ALA B N 1
ATOM 8303 C CA . ALA B 1 329 ? -3.607 -9.062 2.961 1 35.56 329 ALA B CA 1
ATOM 8304 C C . ALA B 1 329 ? -2.096 -8.938 2.791 1 35.56 329 ALA B C 1
ATOM 8306 O O . ALA B 1 329 ? -1.618 -8.086 2.039 1 35.56 329 ALA B O 1
ATOM 8307 N N . LEU B 1 330 ? -1.414 -9.766 3.576 1 37.53 330 LEU B N 1
ATOM 8308 C CA . LEU B 1 330 ? 0.042 -9.68 3.602 1 37.53 330 LEU B CA 1
ATOM 8309 C C . LEU B 1 330 ? 0.643 -10.273 2.33 1 37.53 330 LEU B C 1
ATOM 8311 O O . LEU B 1 330 ? 1.726 -9.867 1.902 1 37.53 330 LEU B O 1
ATOM 8315 N N . VAL B 1 331 ? -0.036 -11.297 1.919 1 37.84 331 VAL B N 1
ATOM 8316 C CA . VAL B 1 331 ? 0.595 -12 0.808 1 37.84 331 VAL B CA 1
ATOM 8317 C C . VAL B 1 331 ? 0.758 -11.055 -0.379 1 37.84 331 VAL B C 1
ATOM 8319 O O . VAL B 1 331 ? 1.775 -11.094 -1.075 1 37.84 331 VAL B O 1
ATOM 8322 N N . SER B 1 332 ? -0.288 -10.312 -0.573 1 38.75 332 SER B N 1
ATOM 8323 C CA . SER B 1 332 ? -0.184 -9.547 -1.808 1 38.75 332 SER B CA 1
ATOM 8324 C C . SER B 1 332 ? 0.958 -8.539 -1.735 1 38.75 332 SER B C 1
ATOM 8326 O O . SER B 1 332 ? 1.695 -8.352 -2.707 1 38.75 332 SER B O 1
ATOM 8328 N N . GLU B 1 333 ? 0.928 -7.809 -0.622 1 39.06 333 GLU B N 1
ATOM 8329 C CA . GLU B 1 333 ? 1.957 -6.777 -0.553 1 39.06 333 GLU B CA 1
ATOM 8330 C C . GLU B 1 333 ? 3.301 -7.363 -0.133 1 39.06 333 GLU B C 1
ATOM 8332 O O . GLU B 1 333 ? 4.344 -6.992 -0.678 1 39.06 333 GLU B O 1
ATOM 8337 N N . ALA B 1 334 ? 3.311 -8.164 0.883 1 35.53 334 ALA B N 1
ATOM 8338 C CA . ALA B 1 334 ? 4.484 -8.703 1.569 1 35.53 334 ALA B CA 1
ATOM 8339 C C . ALA B 1 334 ? 5.078 -9.875 0.802 1 35.53 334 ALA B C 1
ATOM 8341 O O . ALA B 1 334 ? 6.266 -10.18 0.943 1 35.53 334 ALA B O 1
ATOM 8342 N N . ASP B 1 335 ? 4.273 -10.523 0.059 1 39.06 335 ASP B N 1
ATOM 8343 C CA . ASP B 1 335 ? 4.66 -11.852 -0.409 1 39.06 335 ASP B CA 1
ATOM 8344 C C . ASP B 1 335 ? 5.828 -11.773 -1.39 1 39.06 335 ASP B C 1
ATOM 8346 O O . ASP B 1 335 ? 6.676 -12.664 -1.423 1 39.06 335 ASP B O 1
ATOM 8350 N N . VAL B 1 336 ? 5.707 -10.773 -2.15 1 37.16 336 VAL B N 1
ATOM 8351 C CA . VAL B 1 336 ? 6.777 -10.891 -3.137 1 37.16 336 VAL B CA 1
ATOM 8352 C C . VAL B 1 336 ? 8.133 -10.961 -2.428 1 37.16 336 VAL B C 1
ATOM 8354 O O . VAL B 1 336 ? 9 -11.742 -2.816 1 37.16 336 VAL B O 1
ATOM 8357 N N . PHE B 1 337 ? 8.227 -10.156 -1.487 1 35.81 337 PHE B N 1
ATOM 8358 C CA . PHE B 1 337 ? 9.578 -10.055 -0.95 1 35.81 337 PHE B CA 1
ATOM 8359 C C . PHE B 1 337 ? 9.867 -11.211 -0 1 35.81 337 PHE B C 1
ATOM 8361 O O . PHE B 1 337 ? 10.992 -11.719 0.049 1 35.81 337 PHE B O 1
ATOM 8368 N N . ILE B 1 338 ? 8.891 -11.602 0.68 1 36.97 338 ILE B N 1
ATOM 8369 C CA . ILE B 1 338 ? 9.219 -12.656 1.632 1 36.97 338 ILE B CA 1
ATOM 8370 C C . ILE B 1 338 ? 9.625 -13.922 0.88 1 36.97 338 ILE B C 1
ATOM 8372 O O . ILE B 1 338 ? 10.492 -14.672 1.336 1 36.97 338 ILE B O 1
ATOM 8376 N N . SER B 1 339 ? 8.953 -14.102 -0.209 1 38.34 339 SER B N 1
ATOM 8377 C CA . SER B 1 339 ? 9.07 -15.367 -0.916 1 38.34 339 SER B CA 1
ATOM 8378 C C . SER B 1 339 ? 10.508 -15.625 -1.359 1 38.34 339 SER B C 1
ATOM 8380 O O . SER B 1 339 ? 10.969 -16.766 -1.363 1 38.34 339 SER B O 1
ATOM 8382 N N . ASN B 1 340 ? 11.086 -14.664 -1.917 1 38.19 340 ASN B N 1
ATOM 8383 C CA . ASN B 1 340 ? 12.375 -15.047 -2.467 1 38.19 340 ASN B CA 1
ATOM 8384 C C . ASN B 1 340 ? 13.344 -15.492 -1.371 1 38.19 340 ASN B C 1
ATOM 8386 O O . ASN B 1 340 ? 14.406 -16.047 -1.66 1 38.19 340 ASN B O 1
ATOM 8390 N N . GLN B 1 341 ? 12.961 -15.266 -0.236 1 33.5 341 GLN B N 1
ATOM 8391 C CA . GLN B 1 341 ? 13.977 -15.578 0.764 1 33.5 341 GLN B CA 1
ATOM 8392 C C . GLN B 1 341 ? 13.594 -16.828 1.558 1 33.5 341 GLN B C 1
ATOM 8394 O O . GLN B 1 341 ? 14.391 -17.328 2.35 1 33.5 341 GLN B O 1
ATOM 8399 N N . CYS B 1 342 ? 12.359 -17.375 1.464 1 31.62 342 CYS B N 1
ATOM 8400 C CA . CYS B 1 342 ? 12.047 -18.484 2.369 1 31.62 342 CYS B CA 1
ATOM 8401 C C . CYS B 1 342 ? 11.352 -19.609 1.63 1 31.62 342 CYS B C 1
ATOM 8403 O O . CYS B 1 342 ? 10.688 -19.391 0.614 1 31.62 342 CYS B O 1
ATOM 8405 N N . GLU B 1 343 ? 11.805 -20.938 1.744 1 31.69 343 GLU B N 1
ATOM 8406 C CA . GLU B 1 343 ? 11.055 -22.109 1.306 1 31.69 343 GLU B CA 1
ATOM 8407 C C . GLU B 1 343 ? 9.773 -22.281 2.115 1 31.69 343 GLU B C 1
ATOM 8409 O O . GLU B 1 343 ? 9.82 -22.375 3.344 1 31.69 343 GLU B O 1
ATOM 8414 N N . PRO B 1 344 ? 8.484 -22.141 1.505 1 30.53 344 PRO B N 1
ATOM 8415 C CA . PRO B 1 344 ? 7.254 -22.047 2.289 1 30.53 344 PRO B CA 1
ATOM 8416 C C . PRO B 1 344 ? 6.73 -23.406 2.75 1 30.53 344 PRO B C 1
ATOM 8418 O O . PRO B 1 344 ? 6.859 -24.391 2.029 1 30.53 344 PRO B O 1
ATOM 8421 N N . VAL B 1 345 ? 6.629 -23.75 4.047 1 30.86 345 VAL B N 1
ATOM 8422 C CA . VAL B 1 345 ? 5.832 -24.844 4.574 1 30.86 345 VAL B CA 1
ATOM 8423 C C . VAL B 1 345 ? 4.516 -24.312 5.133 1 30.86 345 VAL B C 1
ATOM 8425 O O . VAL B 1 345 ? 4.508 -23.391 5.953 1 30.86 345 VAL B O 1
ATOM 8428 N N . ALA B 1 346 ? 3.172 -24.438 4.418 1 36.5 346 ALA B N 1
ATOM 8429 C CA . ALA B 1 346 ? 1.863 -23.984 4.887 1 36.5 346 ALA B CA 1
ATOM 8430 C C . ALA B 1 346 ? 1.283 -24.969 5.902 1 36.5 346 ALA B C 1
ATOM 8432 O O . ALA B 1 346 ? 1.346 -26.188 5.707 1 36.5 346 ALA B O 1
ATOM 8433 N N . SER B 1 347 ? 1.026 -24.547 7.348 1 42.06 347 SER B N 1
ATOM 8434 C CA . SER B 1 347 ? 0.478 -25.453 8.352 1 42.06 347 SER B CA 1
ATOM 8435 C C . SER B 1 347 ? -0.856 -24.938 8.883 1 42.06 347 SER B C 1
ATOM 8437 O O . SER B 1 347 ? -1.071 -23.734 8.984 1 42.06 347 SER B O 1
ATOM 8439 N N . GLY B 1 348 ? -1.975 -25.828 8.961 1 43.09 348 GLY B N 1
ATOM 8440 C CA . GLY B 1 348 ? -3.09 -25.719 9.891 1 43.09 348 GLY B CA 1
ATOM 8441 C C . GLY B 1 348 ? -4.344 -25.156 9.25 1 43.09 348 GLY B C 1
ATOM 8442 O O . GLY B 1 348 ? -4.266 -24.344 8.336 1 43.09 348 GLY B O 1
ATOM 8443 N N . PHE B 1 349 ? -5.438 -25.875 9.148 1 37.47 349 PHE B N 1
ATOM 8444 C CA . PHE B 1 349 ? -6.766 -25.531 8.656 1 37.47 349 PHE B CA 1
ATOM 8445 C C . PHE B 1 349 ? -7.652 -25.031 9.797 1 37.47 349 PHE B C 1
ATOM 8447 O O . PHE B 1 349 ? -8.867 -25.234 9.766 1 37.47 349 PHE B O 1
ATOM 8454 N N . ASP B 1 350 ? -6.969 -24.375 10.898 1 42.09 350 ASP B N 1
ATOM 8455 C CA . ASP B 1 350 ? -7.773 -23.969 12.047 1 42.09 350 ASP B CA 1
ATOM 8456 C C . ASP B 1 350 ? -8.859 -22.984 11.633 1 42.09 350 ASP B C 1
ATOM 8458 O O . ASP B 1 350 ? -9.922 -22.906 12.266 1 42.09 350 ASP B O 1
ATOM 8462 N N . ALA B 1 351 ? -8.602 -22.281 10.5 1 39.06 351 ALA B N 1
ATOM 8463 C CA . ALA B 1 351 ? -9.516 -21.203 10.125 1 39.06 351 ALA B CA 1
ATOM 8464 C C . ALA B 1 351 ? -10.508 -21.672 9.07 1 39.06 351 ALA B C 1
ATOM 8466 O O . ALA B 1 351 ? -11.227 -20.859 8.484 1 39.06 351 ALA B O 1
ATOM 8467 N N . ALA B 1 352 ? -10.531 -22.984 8.977 1 40.69 352 ALA B N 1
ATOM 8468 C CA . ALA B 1 352 ? -11.375 -23.5 7.898 1 40.69 352 ALA B CA 1
ATOM 8469 C C . ALA B 1 352 ? -12.844 -23.203 8.156 1 40.69 352 ALA B C 1
ATOM 8471 O O . ALA B 1 352 ? -13.305 -23.234 9.297 1 40.69 352 ALA B O 1
ATOM 8472 N N . ALA B 1 353 ? -13.586 -22.828 7.191 1 40.5 353 ALA B N 1
ATOM 8473 C CA . ALA B 1 353 ? -15.008 -22.5 7.273 1 40.5 353 ALA B CA 1
ATOM 8474 C C . ALA B 1 353 ? -15.781 -23.594 7.996 1 40.5 353 ALA B C 1
ATOM 8476 O O . ALA B 1 353 ? -15.719 -24.766 7.617 1 40.5 353 ALA B O 1
ATOM 8477 N N . GLY B 1 354 ? -16.406 -23.266 9.055 1 43 354 GLY B N 1
ATOM 8478 C CA . GLY B 1 354 ? -17.219 -24.203 9.805 1 43 354 GLY B CA 1
ATOM 8479 C C . GLY B 1 354 ? -16.547 -24.688 11.086 1 43 354 GLY B C 1
ATOM 8480 O O . GLY B 1 354 ? -17.172 -25.344 11.914 1 43 354 GLY B O 1
ATOM 8481 N N . ASP B 1 355 ? -15.242 -24.297 11.141 1 51.66 355 ASP B N 1
ATOM 8482 C CA . ASP B 1 355 ? -14.523 -24.703 12.344 1 51.66 355 ASP B CA 1
ATOM 8483 C C . ASP B 1 355 ? -14.797 -23.734 13.492 1 51.66 355 ASP B C 1
ATOM 8485 O O . ASP B 1 355 ? -14.5 -22.531 13.391 1 51.66 355 ASP B O 1
ATOM 8489 N N . GLU B 1 356 ? -15.539 -24.031 14.398 1 50.31 356 GLU B N 1
ATOM 8490 C CA . GLU B 1 356 ? -15.977 -23.188 15.508 1 50.31 356 GLU B CA 1
ATOM 8491 C C . GLU B 1 356 ? -14.797 -22.734 16.359 1 50.31 356 GLU B C 1
ATOM 8493 O O . GLU B 1 356 ? -14.836 -21.656 16.953 1 50.31 356 GLU B O 1
ATOM 8498 N N . LEU B 1 357 ? -13.742 -23.531 16.328 1 50.59 357 LEU B N 1
ATOM 8499 C CA . LEU B 1 357 ? -12.625 -23.219 17.219 1 50.59 357 LEU B CA 1
ATOM 8500 C C . LEU B 1 357 ? -11.758 -22.109 16.656 1 50.59 357 LEU B C 1
ATOM 8502 O O . LEU B 1 357 ? -11.188 -21.312 17.391 1 50.59 357 LEU B O 1
ATOM 8506 N N . GLY B 1 358 ? -11.711 -22.031 15.344 1 52.06 358 GLY B N 1
ATOM 8507 C CA . GLY B 1 358 ? -10.773 -21.078 14.742 1 52.06 358 GLY B CA 1
ATOM 8508 C C . GLY B 1 358 ? -11.328 -19.672 14.648 1 52.06 358 GLY B C 1
ATOM 8509 O O . GLY B 1 358 ? -10.57 -18.703 14.547 1 52.06 358 GLY B O 1
ATOM 8510 N N . GLY B 1 359 ? -12.594 -19.516 14.875 1 49.38 359 GLY B N 1
ATOM 8511 C CA . GLY B 1 359 ? -13.211 -18.203 14.836 1 49.38 359 GLY B CA 1
ATOM 8512 C C . GLY B 1 359 ? -13.047 -17.5 13.492 1 49.38 359 GLY B C 1
ATOM 8513 O O . GLY B 1 359 ? -13.297 -16.297 13.383 1 49.38 359 GLY B O 1
ATOM 8514 N N . CYS B 1 360 ? -12.273 -18.125 12.57 1 57.84 360 CYS B N 1
ATOM 8515 C CA . CYS B 1 360 ? -12.109 -17.531 11.242 1 57.84 360 CYS B CA 1
ATOM 8516 C C . CYS B 1 360 ? -12.805 -18.375 10.18 1 57.84 360 CYS B C 1
ATOM 8518 O O . CYS B 1 360 ? -13.078 -19.562 10.398 1 57.84 360 CYS B O 1
ATOM 8520 N N . PHE B 1 361 ? -13.383 -17.703 9.242 1 62.34 361 PHE B N 1
ATOM 8521 C CA . PHE B 1 361 ? -14.055 -18.391 8.133 1 62.34 361 PHE B CA 1
ATOM 8522 C C . PHE B 1 361 ? -13.211 -18.312 6.867 1 62.34 361 PHE B C 1
ATOM 8524 O O . PHE B 1 361 ? -13.281 -17.328 6.129 1 62.34 361 PHE B O 1
ATOM 8531 N N . VAL B 1 362 ? -12.352 -19.406 6.707 1 70.19 362 VAL B N 1
ATOM 8532 C CA . VAL B 1 362 ? -11.594 -19.484 5.465 1 70.19 362 VAL B CA 1
ATOM 8533 C C . VAL B 1 362 ? -12.156 -20.609 4.59 1 70.19 362 VAL B C 1
ATOM 8535 O O . VAL B 1 362 ? -12.289 -21.75 5.035 1 70.19 362 VAL B O 1
ATOM 8538 N N . THR B 1 363 ? -12.555 -20.297 3.395 1 74.94 363 THR B N 1
ATOM 8539 C CA . THR B 1 363 ? -13.156 -21.25 2.477 1 74.94 363 THR B CA 1
ATOM 8540 C C . THR B 1 363 ? -12.094 -22.141 1.841 1 74.94 363 THR B C 1
ATOM 8542 O O . THR B 1 363 ? -10.914 -21.781 1.813 1 74.94 363 THR B O 1
ATOM 8545 N N . PRO B 1 364 ? -12.5 -23.359 1.376 1 83.5 364 PRO B N 1
ATOM 8546 C CA . PRO B 1 364 ? -11.57 -24.219 0.635 1 83.5 364 PRO B CA 1
ATOM 8547 C C . PRO B 1 364 ? -10.906 -23.5 -0.534 1 83.5 364 PRO B C 1
ATOM 8549 O O . PRO B 1 364 ? -9.703 -23.672 -0.765 1 83.5 364 PRO B O 1
ATOM 8552 N N . SER B 1 365 ? -11.695 -22.656 -1.211 1 80.69 365 SER B N 1
ATOM 8553 C CA . SER B 1 365 ? -11.148 -21.891 -2.33 1 80.69 365 SER B CA 1
ATOM 8554 C C . SER B 1 365 ? -10.047 -20.938 -1.867 1 80.69 365 SER B C 1
ATOM 8556 O O . SER B 1 365 ? -9.039 -20.766 -2.555 1 80.69 365 SER B O 1
ATOM 8558 N N . CYS B 1 366 ? -10.234 -20.359 -0.766 1 76.81 366 CYS B N 1
ATOM 8559 C CA . CYS B 1 366 ? -9.234 -19.438 -0.236 1 76.81 366 CYS B CA 1
ATOM 8560 C C . CYS B 1 366 ? -7.949 -20.172 0.114 1 76.81 366 CYS B C 1
ATOM 8562 O O . CYS B 1 366 ? -6.855 -19.688 -0.186 1 76.81 366 CYS B O 1
ATOM 8564 N N . TYR B 1 367 ? -8.078 -21.359 0.746 1 82 367 TYR B N 1
ATOM 8565 C CA . TYR B 1 367 ? -6.902 -22.172 1.039 1 82 367 TYR B CA 1
ATOM 8566 C C . TYR B 1 367 ? -6.172 -22.562 -0.241 1 82 367 TYR B C 1
ATOM 8568 O O . TYR B 1 367 ? -4.938 -22.578 -0.277 1 82 367 TYR B O 1
ATOM 8576 N N . ALA B 1 368 ? -6.961 -22.875 -1.222 1 87.19 368 ALA B N 1
ATOM 8577 C CA . ALA B 1 368 ? -6.395 -23.234 -2.518 1 87.19 368 ALA B CA 1
ATOM 8578 C C . ALA B 1 368 ? -5.609 -22.062 -3.119 1 87.19 368 ALA B C 1
ATOM 8580 O O . ALA B 1 368 ? -4.508 -22.25 -3.641 1 87.19 368 ALA B O 1
ATOM 8581 N N . HIS B 1 369 ? -6.16 -20.875 -3.027 1 80.94 369 HIS B N 1
ATOM 8582 C CA . HIS B 1 369 ? -5.488 -19.688 -3.535 1 80.94 369 HIS B CA 1
ATOM 8583 C C . HIS B 1 369 ? -4.18 -19.438 -2.799 1 80.94 369 HIS B C 1
ATOM 8585 O O . HIS B 1 369 ? -3.156 -19.141 -3.424 1 80.94 369 HIS B O 1
ATOM 8591 N N . MET B 1 370 ? -4.242 -19.547 -1.546 1 78.5 370 MET B N 1
ATOM 8592 C CA . MET B 1 370 ? -3.033 -19.344 -0.75 1 78.5 370 MET B CA 1
ATOM 8593 C C . MET B 1 370 ? -1.966 -20.375 -1.115 1 78.5 370 MET B C 1
ATOM 8595 O O . MET B 1 370 ? -0.785 -20.031 -1.215 1 78.5 370 MET B O 1
ATOM 8599 N N . THR B 1 371 ? -2.391 -21.562 -1.288 1 86.94 371 THR B N 1
ATOM 8600 C CA . THR B 1 371 ? -1.479 -22.641 -1.681 1 86.94 371 THR B CA 1
ATOM 8601 C C . THR B 1 371 ? -0.835 -22.328 -3.029 1 86.94 371 THR B C 1
ATOM 8603 O O . THR B 1 371 ? 0.381 -22.453 -3.188 1 86.94 371 THR B O 1
ATOM 8606 N N . HIS B 1 372 ? -1.653 -21.922 -3.938 1 87.44 372 HIS B N 1
ATOM 8607 C CA . HIS B 1 372 ? -1.154 -21.578 -5.266 1 87.44 372 HIS B CA 1
ATOM 8608 C C . HIS B 1 372 ? -0.099 -20.484 -5.199 1 87.44 372 HIS B C 1
ATOM 8610 O O . HIS B 1 372 ? 0.923 -20.562 -5.887 1 87.44 372 HIS B O 1
ATOM 8616 N N . MET B 1 373 ? -0.327 -19.547 -4.395 1 78.31 373 MET B N 1
ATOM 8617 C CA . MET B 1 373 ? 0.618 -18.453 -4.223 1 78.31 373 MET B CA 1
ATOM 8618 C C . MET B 1 373 ? 1.953 -18.953 -3.688 1 78.31 373 MET B C 1
ATOM 8620 O O . MET B 1 373 ? 3.014 -18.516 -4.133 1 78.31 373 MET B O 1
ATOM 8624 N N . LEU B 1 374 ? 1.916 -19.875 -2.803 1 80.94 374 LEU B N 1
ATOM 8625 C CA . LEU B 1 374 ? 3.127 -20.422 -2.195 1 80.94 374 LEU B CA 1
ATOM 8626 C C . LEU B 1 374 ? 3.926 -21.234 -3.205 1 80.94 374 LEU B C 1
ATOM 8628 O O . LEU B 1 374 ? 5.148 -21.344 -3.098 1 80.94 374 LEU B O 1
ATOM 8632 N N . MET B 1 375 ? 3.26 -21.766 -4.164 1 87.88 375 MET B N 1
ATOM 8633 C CA . MET B 1 375 ? 3.879 -22.641 -5.141 1 87.88 375 MET B CA 1
ATOM 8634 C C . MET B 1 375 ? 4.82 -21.875 -6.059 1 87.88 375 MET B C 1
ATOM 8636 O O . MET B 1 375 ? 5.609 -22.469 -6.793 1 87.88 375 MET B O 1
ATOM 8640 N N . THR B 1 376 ? 4.75 -20.547 -5.996 1 77.88 376 THR B N 1
ATOM 8641 C CA . THR B 1 376 ? 5.66 -19.719 -6.785 1 77.88 376 THR B CA 1
ATOM 8642 C C . THR B 1 376 ? 7.008 -19.594 -6.082 1 77.88 376 THR B C 1
ATOM 8644 O O . THR B 1 376 ? 8 -19.203 -6.703 1 77.88 376 THR B O 1
ATOM 8647 N N . LEU B 1 377 ? 7.023 -20 -4.883 1 76.88 377 LEU B N 1
ATOM 8648 C CA . LEU B 1 377 ? 8.219 -19.781 -4.078 1 76.88 377 LEU B CA 1
ATOM 8649 C C . LEU B 1 377 ? 9.125 -21 -4.098 1 76.88 377 LEU B C 1
ATOM 8651 O O . LEU B 1 377 ? 8.656 -22.125 -4.316 1 76.88 377 LEU B O 1
ATOM 8655 N N . ALA B 1 378 ? 10.438 -20.828 -3.906 1 81.44 378 ALA B N 1
ATOM 8656 C CA . ALA B 1 378 ? 11.43 -21.891 -3.725 1 81.44 378 ALA B CA 1
ATOM 8657 C C . ALA B 1 378 ? 11.336 -22.938 -4.836 1 81.44 378 ALA B C 1
ATOM 8659 O O . ALA B 1 378 ? 11.336 -24.141 -4.562 1 81.44 378 ALA B O 1
ATOM 8660 N N . ASN B 1 379 ? 11.125 -22.484 -6.016 1 83.19 379 ASN B N 1
ATOM 8661 C CA . ASN B 1 379 ? 11.016 -23.375 -7.172 1 83.19 379 ASN B CA 1
ATOM 8662 C C . ASN B 1 379 ? 9.898 -24.391 -6.988 1 83.19 379 ASN B C 1
ATOM 8664 O O . ASN B 1 379 ? 10.047 -25.562 -7.383 1 83.19 379 ASN B O 1
ATOM 8668 N N . GLY B 1 380 ? 8.922 -24.078 -6.215 1 88.12 380 GLY B N 1
ATOM 8669 C CA . GLY B 1 380 ? 7.73 -24.906 -6.098 1 88.12 380 GLY B CA 1
ATOM 8670 C C . GLY B 1 380 ? 7.797 -25.891 -4.945 1 88.12 380 GLY B C 1
ATOM 8671 O O . GLY B 1 380 ? 6.898 -26.719 -4.777 1 88.12 380 GLY B O 1
ATOM 8672 N N . LYS B 1 381 ? 8.875 -25.812 -4.133 1 90.81 381 LYS B N 1
ATOM 8673 C CA . LYS B 1 381 ? 8.977 -26.703 -2.979 1 90.81 381 LYS B CA 1
ATOM 8674 C C . LYS B 1 381 ? 7.996 -26.297 -1.883 1 90.81 381 LYS B C 1
ATOM 8676 O O . LYS B 1 381 ? 8.242 -25.344 -1.142 1 90.81 381 LYS B O 1
ATOM 8681 N N . VAL B 1 382 ? 6.887 -27.031 -1.814 1 91.44 382 VAL B N 1
ATOM 8682 C CA . VAL B 1 382 ? 5.848 -26.734 -0.835 1 91.44 382 VAL B CA 1
ATOM 8683 C C . VAL B 1 382 ? 5.422 -28.016 -0.126 1 91.44 382 VAL B C 1
ATOM 8685 O O . VAL B 1 382 ? 5.07 -29 -0.775 1 91.44 382 VAL B O 1
ATOM 8688 N N . ALA B 1 383 ? 5.551 -28.031 1.156 1 93.88 383 ALA B N 1
ATOM 8689 C CA . ALA B 1 383 ? 5.004 -29.094 1.989 1 93.88 383 ALA B CA 1
ATOM 8690 C C . ALA B 1 383 ? 3.879 -28.578 2.879 1 93.88 383 ALA B C 1
ATOM 8692 O O . ALA B 1 383 ? 4.055 -27.594 3.605 1 93.88 383 ALA B O 1
ATOM 8693 N N . VAL B 1 384 ? 2.684 -29.188 2.736 1 92.94 384 VAL B N 1
ATOM 8694 C CA . VAL B 1 384 ? 1.544 -28.828 3.568 1 92.94 384 VAL B CA 1
ATOM 8695 C C . VAL B 1 384 ? 1.336 -29.875 4.656 1 92.94 384 VAL B C 1
ATOM 8697 O O . VAL B 1 384 ? 1.215 -31.062 4.359 1 92.94 384 VAL B O 1
ATOM 8700 N N . CYS B 1 385 ? 1.33 -29.484 5.922 1 92.56 385 CYS B N 1
ATOM 8701 C CA . CYS B 1 385 ? 1.146 -30.391 7.047 1 92.56 385 CYS B CA 1
ATOM 8702 C C . CYS B 1 385 ? -0.14 -30.062 7.801 1 92.56 385 CYS B C 1
ATOM 8704 O O . CYS B 1 385 ? -0.384 -28.922 8.164 1 92.56 385 CYS B O 1
ATOM 8706 N N . LEU B 1 386 ? -0.919 -31.094 7.996 1 92.12 386 LEU B N 1
ATOM 8707 C CA . LEU B 1 386 ? -2.141 -30.906 8.773 1 92.12 386 LEU B CA 1
ATOM 8708 C C . LEU B 1 386 ? -1.821 -30.703 10.25 1 92.12 386 LEU B C 1
ATOM 8710 O O . LEU B 1 386 ? -1.316 -31.625 10.906 1 92.12 386 LEU B O 1
ATOM 8714 N N . GLU B 1 387 ? -2.049 -29.531 10.789 1 87.12 387 GLU B N 1
ATOM 8715 C CA . GLU B 1 387 ? -1.744 -29.234 12.188 1 87.12 387 GLU B CA 1
ATOM 8716 C C . GLU B 1 387 ? -2.992 -28.781 12.945 1 87.12 387 GLU B C 1
ATOM 8718 O O . GLU B 1 387 ? -3.01 -28.781 14.18 1 87.12 387 GLU B O 1
ATOM 8723 N N . GLY B 1 388 ? -4.023 -28.453 12.211 1 80 388 GLY B N 1
ATOM 8724 C CA . GLY B 1 388 ? -5.254 -28 12.836 1 80 388 GLY B CA 1
ATOM 8725 C C . GLY B 1 388 ? -6.477 -28.203 11.961 1 80 388 GLY B C 1
ATOM 8726 O O . GLY B 1 388 ? -6.383 -28.766 10.875 1 80 388 GLY B O 1
ATOM 8727 N N . GLY B 1 389 ? -7.676 -27.766 12.523 1 79.06 389 GLY B N 1
ATOM 8728 C CA . GLY B 1 389 ? -8.977 -27.984 11.898 1 79.06 389 GLY B CA 1
ATOM 8729 C C . GLY B 1 389 ? -9.734 -29.156 12.5 1 79.06 389 GLY B C 1
ATOM 8730 O O . GLY B 1 389 ? -9.188 -30.25 12.609 1 79.06 389 GLY B O 1
ATOM 8731 N N . TYR B 1 390 ? -11 -28.922 12.828 1 80.12 390 TYR B N 1
ATOM 8732 C CA . TYR B 1 390 ? -11.602 -29.938 13.664 1 80.12 390 TYR B CA 1
ATOM 8733 C C . TYR B 1 390 ? -13.062 -30.172 13.289 1 80.12 390 TYR B C 1
ATOM 8735 O O . TYR B 1 390 ? -13.773 -30.938 13.945 1 80.12 390 TYR B O 1
ATOM 8743 N N . ASN B 1 391 ? -13.445 -29.5 12.234 1 80.19 391 ASN B N 1
ATOM 8744 C CA . ASN B 1 391 ? -14.695 -29.844 11.57 1 80.19 391 ASN B CA 1
ATOM 8745 C C . ASN B 1 391 ? -14.461 -30.797 10.398 1 80.19 391 ASN B C 1
ATOM 8747 O O . ASN B 1 391 ? -13.781 -30.438 9.438 1 80.19 391 ASN B O 1
ATOM 8751 N N . PHE B 1 392 ? -15.047 -32 10.477 1 86.06 392 PHE B N 1
ATOM 8752 C CA . PHE B 1 392 ? -14.727 -33.094 9.531 1 86.06 392 PHE B CA 1
ATOM 8753 C C . PHE B 1 392 ? -15.008 -32.625 8.102 1 86.06 392 PHE B C 1
ATOM 8755 O O . PHE B 1 392 ? -14.188 -32.844 7.203 1 86.06 392 PHE B O 1
ATOM 8762 N N . ARG B 1 393 ? -16.078 -32 7.914 1 82.88 393 ARG B N 1
ATOM 8763 C CA . ARG B 1 393 ? -16.469 -31.594 6.566 1 82.88 393 ARG B CA 1
ATOM 8764 C C . ARG B 1 393 ? -15.578 -30.484 6.047 1 82.88 393 ARG B C 1
ATOM 8766 O O . ARG B 1 393 ? -15.047 -30.562 4.934 1 82.88 393 ARG B O 1
ATOM 8773 N N . SER B 1 394 ? -15.383 -29.484 6.832 1 81.19 394 SER B N 1
ATOM 8774 C CA . SER B 1 394 ? -14.609 -28.312 6.426 1 81.19 394 SER B CA 1
ATOM 8775 C C . SER B 1 394 ? -13.148 -28.672 6.152 1 81.19 394 SER B C 1
ATOM 8777 O O . SER B 1 394 ? -12.578 -28.266 5.141 1 81.19 394 SER B O 1
ATOM 8779 N N . ILE B 1 395 ? -12.609 -29.469 6.977 1 87.12 395 ILE B N 1
ATOM 8780 C CA . ILE B 1 395 ? -11.188 -29.766 6.84 1 87.12 395 ILE B CA 1
ATOM 8781 C C . ILE B 1 395 ? -10.969 -30.703 5.656 1 87.12 395 ILE B C 1
ATOM 8783 O O . ILE B 1 395 ? -9.953 -30.625 4.969 1 87.12 395 ILE B O 1
ATOM 8787 N N . SER B 1 396 ? -11.938 -31.656 5.469 1 91.12 396 SER B N 1
ATOM 8788 C CA . SER B 1 396 ? -11.812 -32.594 4.348 1 91.12 396 SER B CA 1
ATOM 8789 C C . SER B 1 396 ? -11.914 -31.859 3.012 1 91.12 396 SER B C 1
ATOM 8791 O O . SER B 1 396 ? -11.109 -32.094 2.109 1 91.12 396 SER B O 1
ATOM 8793 N N . LYS B 1 397 ? -12.828 -30.906 2.938 1 88.19 397 LYS B N 1
ATOM 8794 C CA . LYS B 1 397 ? -13 -30.141 1.709 1 88.19 397 LYS B CA 1
ATOM 8795 C C . LYS B 1 397 ? -11.812 -29.219 1.467 1 88.19 397 LYS B C 1
ATOM 8797 O O . LYS B 1 397 ? -11.375 -29.047 0.328 1 88.19 397 LYS B O 1
ATOM 8802 N N . SER B 1 398 ? -11.312 -28.594 2.508 1 87.56 398 SER B N 1
ATOM 8803 C CA . SER B 1 398 ? -10.172 -27.703 2.393 1 87.56 398 SER B CA 1
ATOM 8804 C C . SER B 1 398 ? -8.906 -28.453 2.014 1 87.56 398 SER B C 1
ATOM 8806 O O . SER B 1 398 ? -8.141 -28.016 1.152 1 87.56 398 SER B O 1
ATOM 8808 N N . ALA B 1 399 ? -8.734 -29.609 2.635 1 93 399 ALA B N 1
ATOM 8809 C CA . ALA B 1 399 ? -7.574 -30.438 2.305 1 93 399 ALA B CA 1
ATOM 8810 C C . ALA B 1 399 ? -7.629 -30.906 0.853 1 93 399 ALA B C 1
ATOM 8812 O O . ALA B 1 399 ? -6.602 -30.953 0.17 1 93 399 ALA B O 1
ATOM 8813 N N . LEU B 1 400 ? -8.812 -31.266 0.451 1 95.06 400 LEU B N 1
ATOM 8814 C CA . LEU B 1 400 ? -8.984 -31.672 -0.939 1 95.06 400 LEU B CA 1
ATOM 8815 C C . LEU B 1 400 ? -8.625 -30.531 -1.888 1 95.06 400 LEU B C 1
ATOM 8817 O O . LEU B 1 400 ? -7.887 -30.734 -2.857 1 95.06 400 LEU B O 1
ATOM 8821 N N . ALA B 1 401 ? -9.133 -29.328 -1.622 1 91.5 401 ALA B N 1
ATOM 8822 C CA . ALA B 1 401 ? -8.867 -28.156 -2.467 1 91.5 401 ALA B CA 1
ATOM 8823 C C . ALA B 1 401 ? -7.375 -27.859 -2.535 1 91.5 401 ALA B C 1
ATOM 8825 O O . ALA B 1 401 ? -6.84 -27.594 -3.611 1 91.5 401 ALA B O 1
ATOM 8826 N N . VAL B 1 402 ? -6.738 -27.922 -1.412 1 92.81 402 VAL B N 1
ATOM 8827 C CA . VAL B 1 402 ? -5.301 -27.688 -1.326 1 92.81 402 VAL B CA 1
ATOM 8828 C C . VAL B 1 402 ? -4.559 -28.75 -2.143 1 92.81 402 VAL B C 1
ATOM 8830 O O . VAL B 1 402 ? -3.664 -28.422 -2.926 1 92.81 402 VAL B O 1
ATOM 8833 N N . THR B 1 403 ? -4.973 -30 -1.979 1 96.75 403 THR B N 1
ATOM 8834 C CA . THR B 1 403 ? -4.312 -31.109 -2.654 1 96.75 403 THR B CA 1
ATOM 8835 C C . THR B 1 403 ? -4.477 -31 -4.168 1 96.75 403 THR B C 1
ATOM 8837 O O . THR B 1 403 ? -3.518 -31.188 -4.918 1 96.75 403 THR B O 1
ATOM 8840 N N . LYS B 1 404 ? -5.668 -30.703 -4.598 1 96.31 404 LYS B N 1
ATOM 8841 C CA . LYS B 1 404 ? -5.906 -30.531 -6.027 1 96.31 404 LYS B CA 1
ATOM 8842 C C . LYS B 1 404 ? -5.02 -29.422 -6.594 1 96.31 404 LYS B C 1
ATOM 8844 O O . LYS B 1 404 ? -4.496 -29.547 -7.707 1 96.31 404 LYS B O 1
ATOM 8849 N N . THR B 1 405 ? -4.871 -28.359 -5.848 1 93.56 405 THR B N 1
ATOM 8850 C CA . THR B 1 405 ? -4.02 -27.25 -6.262 1 93.56 405 THR B CA 1
ATOM 8851 C C . THR B 1 405 ? -2.562 -27.688 -6.352 1 93.56 405 THR B C 1
ATOM 8853 O O . THR B 1 405 ? -1.871 -27.391 -7.324 1 93.56 405 THR B O 1
ATOM 8856 N N . LEU B 1 406 ? -2.107 -28.438 -5.371 1 95.69 406 LEU B N 1
ATOM 8857 C CA . LEU B 1 406 ? -0.755 -28.984 -5.395 1 95.69 406 LEU B CA 1
ATOM 8858 C C . LEU B 1 406 ? -0.536 -29.844 -6.641 1 95.69 406 LEU B C 1
ATOM 8860 O O . LEU B 1 406 ? 0.552 -29.828 -7.223 1 95.69 406 LEU B O 1
ATOM 8864 N N . MET B 1 407 ? -1.588 -30.5 -7.035 1 96.44 407 MET B N 1
ATOM 8865 C CA . MET B 1 407 ? -1.487 -31.438 -8.148 1 96.44 407 MET B CA 1
ATOM 8866 C C . MET B 1 407 ? -1.664 -30.719 -9.484 1 96.44 407 MET B C 1
ATOM 8868 O O . MET B 1 407 ? -1.533 -31.328 -10.547 1 96.44 407 MET B O 1
ATOM 8872 N N . GLY B 1 408 ? -2.037 -29.438 -9.43 1 94.12 408 GLY B N 1
ATOM 8873 C CA . GLY B 1 408 ? -1.945 -28.656 -10.656 1 94.12 408 GLY B CA 1
ATOM 8874 C C . GLY B 1 408 ? -3.264 -28.031 -11.062 1 94.12 408 GLY B C 1
ATOM 8875 O O . GLY B 1 408 ? -3.316 -27.25 -12.008 1 94.12 408 GLY B O 1
ATOM 8876 N N . ASP B 1 409 ? -4.355 -28.328 -10.344 1 94.31 409 ASP B N 1
ATOM 8877 C CA . ASP B 1 409 ? -5.613 -27.641 -10.648 1 94.31 409 ASP B CA 1
ATOM 8878 C C . ASP B 1 409 ? -5.59 -26.203 -10.148 1 94.31 409 ASP B C 1
ATOM 8880 O O . ASP B 1 409 ? -5.082 -25.922 -9.062 1 94.31 409 ASP B O 1
ATOM 8884 N N . PRO B 1 410 ? -6.16 -25.344 -10.984 1 89.81 410 PRO B N 1
ATOM 8885 C CA . PRO B 1 410 ? -6.289 -23.969 -10.477 1 89.81 410 PRO B CA 1
ATOM 8886 C C . PRO B 1 410 ? -7.32 -23.844 -9.359 1 89.81 410 PRO B C 1
ATOM 8888 O O . PRO B 1 410 ? -8.266 -24.641 -9.305 1 89.81 410 PRO B O 1
ATOM 8891 N N . PRO B 1 411 ? -7.059 -22.844 -8.438 1 85.06 411 PRO B N 1
ATOM 8892 C CA . PRO B 1 411 ? -8.062 -22.641 -7.391 1 85.06 411 PRO B CA 1
ATOM 8893 C C . PRO B 1 411 ? -9.398 -22.156 -7.938 1 85.06 411 PRO B C 1
ATOM 8895 O O . PRO B 1 411 ? -9.445 -21.453 -8.953 1 85.06 411 PRO B O 1
ATOM 8898 N N . ASP B 1 412 ? -10.445 -22.5 -7.219 1 83.31 412 ASP B N 1
ATOM 8899 C CA . ASP B 1 412 ? -11.766 -22 -7.57 1 83.31 412 ASP B CA 1
ATOM 8900 C C . ASP B 1 412 ? -11.859 -20.5 -7.324 1 83.31 412 ASP B C 1
ATOM 8902 O O . ASP B 1 412 ? -11.133 -19.953 -6.496 1 83.31 412 ASP B O 1
ATOM 8906 N N . ARG B 1 413 ? -12.812 -19.922 -8.047 1 75.38 413 ARG B N 1
ATOM 8907 C CA . ARG B 1 413 ? -13 -18.469 -7.934 1 75.38 413 ARG B CA 1
ATOM 8908 C C . ARG B 1 413 ? -13.445 -18.094 -6.523 1 75.38 413 ARG B C 1
ATOM 8910 O O . ARG B 1 413 ? -14.227 -18.797 -5.898 1 75.38 413 ARG B O 1
ATOM 8917 N N . LEU B 1 414 ? -12.883 -16.922 -6.09 1 69.75 414 LEU B N 1
ATOM 8918 C CA . LEU B 1 414 ? -13.297 -16.375 -4.805 1 69.75 414 LEU B CA 1
ATOM 8919 C C . LEU B 1 414 ? -14.586 -15.562 -4.957 1 69.75 414 LEU B C 1
ATOM 8921 O O . LEU B 1 414 ? -14.719 -14.781 -5.895 1 69.75 414 LEU B O 1
ATOM 8925 N N . HIS B 1 415 ? -15.742 -15.711 -4.219 1 61.16 415 HIS B N 1
ATOM 8926 C CA . HIS B 1 415 ? -17.031 -15.039 -4.375 1 61.16 415 HIS B CA 1
ATOM 8927 C C . HIS B 1 415 ? -17.078 -13.75 -3.564 1 61.16 415 HIS B C 1
ATOM 8929 O O . HIS B 1 415 ? -17.672 -12.766 -3.994 1 61.16 415 HIS B O 1
ATOM 8935 N N . THR B 1 416 ? -16.781 -13.734 -2.221 1 57.34 416 THR B N 1
ATOM 8936 C CA . THR B 1 416 ? -16.781 -12.508 -1.43 1 57.34 416 THR B CA 1
ATOM 8937 C C . THR B 1 416 ? -15.359 -11.984 -1.242 1 57.34 416 THR B C 1
ATOM 8939 O O . THR B 1 416 ? -14.477 -12.719 -0.783 1 57.34 416 THR B O 1
ATOM 8942 N N . THR B 1 417 ? -15.164 -10.781 -1.881 1 59.91 417 THR B N 1
ATOM 8943 C CA . THR B 1 417 ? -13.75 -10.414 -1.872 1 59.91 417 THR B CA 1
ATOM 8944 C C . THR B 1 417 ? -13.523 -9.172 -1.007 1 59.91 417 THR B C 1
ATOM 8946 O O . THR B 1 417 ? -12.375 -8.773 -0.777 1 59.91 417 THR B O 1
ATOM 8949 N N . SER B 1 418 ? -14.594 -8.688 -0.233 1 61.78 418 SER B N 1
ATOM 8950 C CA . SER B 1 418 ? -14.281 -7.48 0.526 1 61.78 418 SER B CA 1
ATOM 8951 C C . SER B 1 418 ? -14.031 -7.801 1.995 1 61.78 418 SER B C 1
ATOM 8953 O O . SER B 1 418 ? -14.828 -8.484 2.635 1 61.78 418 SER B O 1
ATOM 8955 N N . PRO B 1 419 ? -12.938 -7.504 2.463 1 64.81 419 PRO B N 1
ATOM 8956 C CA . PRO B 1 419 ? -12.648 -7.746 3.879 1 64.81 419 PRO B CA 1
ATOM 8957 C C . PRO B 1 419 ? -13.477 -6.867 4.809 1 64.81 419 PRO B C 1
ATOM 8959 O O . PRO B 1 419 ? -13.914 -5.781 4.414 1 64.81 419 PRO B O 1
ATOM 8962 N N . SER B 1 420 ? -13.781 -7.391 5.996 1 68 420 SER B N 1
ATOM 8963 C CA . SER B 1 420 ? -14.43 -6.578 7.016 1 68 420 SER B CA 1
ATOM 8964 C C . SER B 1 420 ? -13.508 -5.48 7.527 1 68 420 SER B C 1
ATOM 8966 O O . SER B 1 420 ? -12.281 -5.59 7.406 1 68 420 SER B O 1
ATOM 8968 N N . ALA B 1 421 ? -14.07 -4.48 8.156 1 73.44 421 ALA B N 1
ATOM 8969 C CA . ALA B 1 421 ? -13.297 -3.377 8.719 1 73.44 421 ALA B CA 1
ATOM 8970 C C . ALA B 1 421 ? -12.391 -3.861 9.844 1 73.44 421 ALA B C 1
ATOM 8972 O O . ALA B 1 421 ? -11.234 -3.436 9.953 1 73.44 421 ALA B O 1
ATOM 8973 N N . LEU B 1 422 ? -12.883 -4.715 10.625 1 75.69 422 LEU B N 1
ATOM 8974 C CA . LEU B 1 422 ? -12.109 -5.234 11.75 1 75.69 422 LEU B CA 1
ATOM 8975 C C . LEU B 1 422 ? -10.914 -6.043 11.258 1 75.69 422 LEU B C 1
ATOM 8977 O O . LEU B 1 422 ? -9.805 -5.902 11.789 1 75.69 422 LEU B O 1
ATOM 8981 N N . ALA B 1 423 ? -11.141 -6.859 10.211 1 73.5 423 ALA B N 1
ATOM 8982 C CA . ALA B 1 423 ? -10.055 -7.66 9.641 1 73.5 423 ALA B CA 1
ATOM 8983 C C . ALA B 1 423 ? -8.984 -6.773 9.008 1 73.5 423 ALA B C 1
ATOM 8985 O O . ALA B 1 423 ? -7.793 -6.992 9.219 1 73.5 423 ALA B O 1
ATOM 8986 N N . THR B 1 424 ? -9.469 -5.801 8.312 1 75 424 THR B N 1
ATOM 8987 C CA . THR B 1 424 ? -8.547 -4.883 7.66 1 75 424 THR B CA 1
ATOM 8988 C C . THR B 1 424 ? -7.699 -4.145 8.695 1 75 424 THR B C 1
ATOM 8990 O O . THR B 1 424 ? -6.48 -4.035 8.547 1 75 424 THR B O 1
ATOM 8993 N N . THR B 1 425 ? -8.344 -3.668 9.773 1 81.31 425 THR B N 1
ATOM 8994 C CA . THR B 1 425 ? -7.652 -2.951 10.836 1 81.31 425 THR B CA 1
ATOM 8995 C C . THR B 1 425 ? -6.613 -3.846 11.508 1 81.31 425 THR B C 1
ATOM 8997 O O . THR B 1 425 ? -5.484 -3.416 11.758 1 81.31 425 THR B O 1
ATOM 9000 N N . THR B 1 426 ? -6.949 -5.055 11.727 1 78.5 426 THR B N 1
ATOM 9001 C CA . THR B 1 426 ? -6.059 -5.996 12.391 1 78.5 426 THR B CA 1
ATOM 9002 C C . THR B 1 426 ? -4.852 -6.312 11.516 1 78.5 426 THR B C 1
ATOM 9004 O O . THR B 1 426 ? -3.711 -6.293 11.984 1 78.5 426 THR B O 1
ATOM 9007 N N . VAL B 1 427 ? -5.121 -6.559 10.25 1 75.81 427 VAL B N 1
ATOM 9008 C CA . VAL B 1 427 ? -4.047 -6.887 9.32 1 75.81 427 VAL B CA 1
ATOM 9009 C C . VAL B 1 427 ? -3.084 -5.707 9.203 1 75.81 427 VAL B C 1
ATOM 9011 O O . VAL B 1 427 ? -1.865 -5.891 9.203 1 75.81 427 VAL B O 1
ATOM 9014 N N . ARG B 1 428 ? -3.588 -4.52 9.102 1 80.06 428 ARG B N 1
ATOM 9015 C CA . ARG B 1 428 ? -2.75 -3.33 8.992 1 80.06 428 ARG B CA 1
ATOM 9016 C C . ARG B 1 428 ? -1.896 -3.146 10.242 1 80.06 428 ARG B C 1
ATOM 9018 O O . ARG B 1 428 ? -0.733 -2.744 10.148 1 80.06 428 ARG B O 1
ATOM 9025 N N . ARG B 1 429 ? -2.496 -3.441 11.383 1 82.31 429 ARG B N 1
ATOM 9026 C CA . ARG B 1 429 ? -1.75 -3.355 12.633 1 82.31 429 ARG B CA 1
ATOM 9027 C C . ARG B 1 429 ? -0.612 -4.371 12.664 1 82.31 429 ARG B C 1
ATOM 9029 O O . ARG B 1 429 ? 0.507 -4.043 13.07 1 82.31 429 ARG B O 1
ATOM 9036 N N . VAL B 1 430 ? -0.896 -5.559 12.227 1 78.81 430 VAL B N 1
ATOM 9037 C CA . VAL B 1 430 ? 0.119 -6.605 12.18 1 78.81 430 VAL B CA 1
ATOM 9038 C C . VAL B 1 430 ? 1.235 -6.199 11.219 1 78.81 430 VAL B C 1
ATOM 9040 O O . VAL B 1 430 ? 2.418 -6.363 11.531 1 78.81 430 VAL B O 1
ATOM 9043 N N . MET B 1 431 ? 0.843 -5.668 10.078 1 79.94 431 MET B N 1
ATOM 9044 C CA . MET B 1 431 ? 1.825 -5.203 9.102 1 79.94 431 MET B CA 1
ATOM 9045 C C . MET B 1 431 ? 2.709 -4.113 9.695 1 79.94 431 MET B C 1
ATOM 9047 O O . MET B 1 431 ? 3.922 -4.105 9.477 1 79.94 431 MET B O 1
ATOM 9051 N N . MET B 1 432 ? 2.129 -3.234 10.383 1 82.38 432 MET B N 1
ATOM 9052 C CA . MET B 1 432 ? 2.879 -2.15 11.016 1 82.38 432 MET B CA 1
ATOM 9053 C C . MET B 1 432 ? 3.893 -2.699 12.008 1 82.38 432 MET B C 1
ATOM 9055 O O . MET B 1 432 ? 5.051 -2.277 12.023 1 82.38 432 MET B O 1
ATOM 9059 N N . ILE B 1 433 ? 3.49 -3.645 12.859 1 80.81 433 ILE B N 1
ATOM 9060 C CA . ILE B 1 433 ? 4.367 -4.25 13.859 1 80.81 433 ILE B CA 1
ATOM 9061 C C . ILE B 1 433 ? 5.504 -4.996 13.156 1 80.81 433 ILE B C 1
ATOM 9063 O O . ILE B 1 433 ? 6.672 -4.848 13.531 1 80.81 433 ILE B O 1
ATOM 9067 N N . GLN B 1 434 ? 5.16 -5.734 12.039 1 77.31 434 GLN B N 1
ATOM 9068 C CA . GLN B 1 434 ? 6.145 -6.535 11.312 1 77.31 434 GLN B CA 1
ATOM 9069 C C . GLN B 1 434 ? 7.07 -5.648 10.484 1 77.31 434 GLN B C 1
ATOM 9071 O O . GLN B 1 434 ? 8.156 -6.078 10.086 1 77.31 434 GLN B O 1
ATOM 9076 N N . SER B 1 435 ? 6.633 -4.426 10.219 1 78.88 435 SER B N 1
ATOM 9077 C CA . SER B 1 435 ? 7.43 -3.512 9.414 1 78.88 435 SER B CA 1
ATOM 9078 C C . SER B 1 435 ? 8.75 -3.176 10.094 1 78.88 435 SER B C 1
ATOM 9080 O O . SER B 1 435 ? 9.695 -2.721 9.445 1 78.88 435 SER B O 1
ATOM 9082 N N . HIS B 1 436 ? 8.867 -3.426 11.391 1 77.81 436 HIS B N 1
ATOM 9083 C CA . HIS B 1 436 ? 10.117 -3.217 12.125 1 77.81 436 HIS B CA 1
ATOM 9084 C C . HIS B 1 436 ? 11.172 -4.238 11.719 1 77.81 436 HIS B C 1
ATOM 9086 O O . HIS B 1 436 ? 12.367 -3.982 11.859 1 77.81 436 HIS B O 1
ATOM 9092 N N . TYR B 1 437 ? 10.688 -5.352 11.18 1 72.38 437 TYR B N 1
ATOM 9093 C CA . TYR B 1 437 ? 11.594 -6.457 10.898 1 72.38 437 TYR B CA 1
ATOM 9094 C C . TYR B 1 437 ? 11.742 -6.672 9.398 1 72.38 437 TYR B C 1
ATOM 9096 O O . TYR B 1 437 ? 12.734 -7.25 8.945 1 72.38 437 TYR B O 1
ATOM 9104 N N . TRP B 1 438 ? 10.68 -6.199 8.703 1 71.5 438 TRP B N 1
ATOM 9105 C CA . TRP B 1 438 ? 10.688 -6.406 7.258 1 71.5 438 TRP B CA 1
ATOM 9106 C C . TRP B 1 438 ? 10.633 -5.07 6.52 1 71.5 438 TRP B C 1
ATOM 9108 O O . TRP B 1 438 ? 9.633 -4.352 6.598 1 71.5 438 TRP B O 1
ATOM 9118 N N . HIS B 1 439 ? 11.594 -4.73 5.754 1 68.75 439 HIS B N 1
ATOM 9119 C CA . HIS B 1 439 ? 11.742 -3.436 5.098 1 68.75 439 HIS B CA 1
ATOM 9120 C C . HIS B 1 439 ? 10.648 -3.221 4.055 1 68.75 439 HIS B C 1
ATOM 9122 O O . HIS B 1 439 ? 10.281 -2.08 3.762 1 68.75 439 HIS B O 1
ATOM 9128 N N . CYS B 1 440 ? 10.023 -4.324 3.562 1 68.5 440 CYS B N 1
ATOM 9129 C CA . CYS B 1 440 ? 9.055 -4.223 2.475 1 68.5 440 CYS B CA 1
ATOM 9130 C C . CYS B 1 440 ? 7.645 -4.008 3.014 1 68.5 440 CYS B C 1
ATOM 9132 O O . CYS B 1 440 ? 6.707 -3.789 2.244 1 68.5 440 CYS B O 1
ATOM 9134 N N . MET B 1 441 ? 7.543 -4.016 4.32 1 74.25 441 MET B N 1
ATOM 9135 C CA . MET B 1 441 ? 6.203 -3.93 4.895 1 74.25 441 MET B CA 1
ATOM 9136 C C . MET B 1 441 ? 5.883 -2.498 5.316 1 74.25 441 MET B C 1
ATOM 9138 O O . MET B 1 441 ? 6.742 -1.806 5.867 1 74.25 441 MET B O 1
ATOM 9142 N N . TYR B 1 442 ? 4.715 -2.031 4.969 1 77.19 442 TYR B N 1
ATOM 9143 C CA . TYR B 1 442 ? 4.199 -0.719 5.34 1 77.19 442 TYR B CA 1
ATOM 9144 C C . TYR B 1 442 ? 2.797 -0.832 5.926 1 77.19 442 TYR B C 1
ATOM 9146 O O . TYR B 1 442 ? 2.072 -1.789 5.641 1 77.19 442 TYR B O 1
ATOM 9154 N N . PRO B 1 443 ? 2.361 0.137 6.723 1 80.31 443 PRO B N 1
ATOM 9155 C CA . PRO B 1 443 ? 3.07 1.367 7.082 1 80.31 443 PRO B CA 1
ATOM 9156 C C . PRO B 1 443 ? 4.094 1.154 8.195 1 80.31 443 PRO B C 1
ATOM 9158 O O . PRO B 1 443 ? 4.047 0.14 8.891 1 80.31 443 PRO B O 1
ATOM 9161 N N . LYS B 1 444 ? 5.02 2.164 8.258 1 83.19 444 LYS B N 1
ATOM 9162 C CA . LYS B 1 444 ? 5.977 2.17 9.359 1 83.19 444 LYS B CA 1
ATOM 9163 C C . LYS B 1 444 ? 5.414 2.9 10.578 1 83.19 444 LYS B C 1
ATOM 9165 O O . LYS B 1 444 ? 4.809 3.965 10.445 1 83.19 444 LYS B O 1
ATOM 9170 N N . GLY B 1 445 ? 5.48 2.322 11.727 1 79 445 GLY B N 1
ATOM 9171 C CA . GLY B 1 445 ? 5.043 2.996 12.945 1 79 445 GLY B CA 1
ATOM 9172 C C . GLY B 1 445 ? 6.027 4.043 13.43 1 79 445 GLY B C 1
ATOM 9173 O O . GLY B 1 445 ? 7.203 4.02 13.062 1 79 445 GLY B O 1
ATOM 9174 N N . PRO B 1 446 ? 5.484 5.02 14.156 1 77.25 446 PRO B N 1
ATOM 9175 C CA . PRO B 1 446 ? 6.395 6.02 14.719 1 77.25 446 PRO B CA 1
ATOM 9176 C C . PRO B 1 446 ? 7.406 5.41 15.688 1 77.25 446 PRO B C 1
ATOM 9178 O O . PRO B 1 446 ? 7.078 4.48 16.438 1 77.25 446 PRO B O 1
ATOM 9181 N N . PRO B 1 447 ? 8.648 5.957 15.555 1 75.31 447 PRO B N 1
ATOM 9182 C CA . PRO B 1 447 ? 9.641 5.469 16.516 1 75.31 447 PRO B CA 1
ATOM 9183 C C . PRO B 1 447 ? 9.289 5.84 17.969 1 75.31 447 PRO B C 1
ATOM 9185 O O . PRO B 1 447 ? 8.648 6.867 18.203 1 75.31 447 PRO B O 1
ATOM 9188 N N . GLN B 1 448 ? 9.523 5.047 18.953 1 65.38 448 GLN B N 1
ATOM 9189 C CA . GLN B 1 448 ? 9.133 5.199 20.344 1 65.38 448 GLN B CA 1
ATOM 9190 C C . GLN B 1 448 ? 10.117 6.098 21.094 1 65.38 448 GLN B C 1
ATOM 9192 O O . GLN B 1 448 ? 10.148 6.094 22.328 1 65.38 448 GLN B O 1
ATOM 9197 N N . ASP B 1 449 ? 10.742 6.996 20.469 1 70.38 449 ASP B N 1
ATOM 9198 C CA . ASP B 1 449 ? 11.797 7.719 21.172 1 70.38 449 ASP B CA 1
ATOM 9199 C C . ASP B 1 449 ? 11.391 9.164 21.438 1 70.38 449 ASP B C 1
ATOM 9201 O O . ASP B 1 449 ? 12.25 10.039 21.594 1 70.38 449 ASP B O 1
ATOM 9205 N N . GLY B 1 450 ? 10.062 9.531 21.453 1 78.56 450 GLY B N 1
ATOM 9206 C CA . GLY B 1 450 ? 9.641 10.883 21.797 1 78.56 450 GLY B CA 1
ATOM 9207 C C . GLY B 1 450 ? 9.945 11.898 2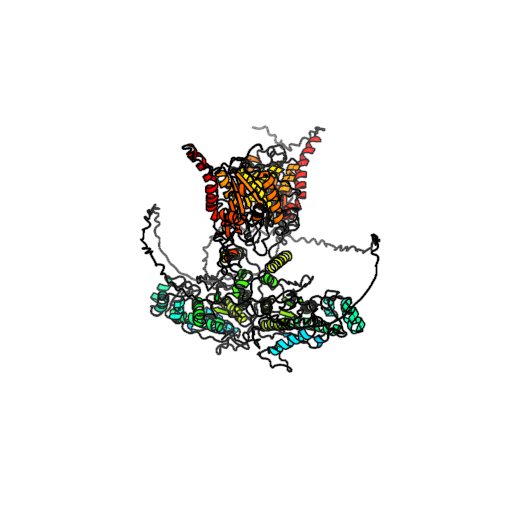0.719 1 78.56 450 GLY B C 1
ATOM 9208 O O . GLY B 1 450 ? 9.992 13.102 20.969 1 78.56 450 GLY B O 1
ATOM 9209 N N . LEU B 1 451 ? 10.18 11.438 19.609 1 84.94 451 LEU B N 1
ATOM 9210 C CA . LEU B 1 451 ? 10.523 12.312 18.484 1 84.94 451 LEU B CA 1
ATOM 9211 C C . LEU B 1 451 ? 9.273 12.914 17.859 1 84.94 451 LEU B C 1
ATOM 9213 O O . LEU B 1 451 ? 9.188 14.125 17.688 1 84.94 451 LEU B O 1
ATOM 9217 N N . PHE B 1 452 ? 8.312 12.078 17.609 1 82.31 452 PHE B N 1
ATOM 9218 C CA . PHE B 1 452 ? 7.074 12.484 16.953 1 82.31 452 PHE B CA 1
ATOM 9219 C C . PHE B 1 452 ? 5.98 12.734 17.984 1 82.31 452 PHE B C 1
ATOM 9221 O O . PHE B 1 452 ? 5.086 11.898 18.156 1 82.31 452 PHE B O 1
ATOM 9228 N N . THR B 1 453 ? 6.031 14.008 18.562 1 79.25 453 THR B N 1
ATOM 9229 C CA . THR B 1 453 ? 5.18 14.25 19.719 1 79.25 453 THR B CA 1
ATOM 9230 C C . THR B 1 453 ? 4.105 15.281 19.391 1 79.25 453 THR B C 1
ATOM 9232 O O . THR B 1 453 ? 3.053 15.32 20.031 1 79.25 453 THR B O 1
ATOM 9235 N N . ASP B 1 454 ? 4.363 16.172 18.453 1 88 454 ASP B N 1
ATOM 9236 C CA . ASP B 1 454 ? 3.395 17.234 18.141 1 88 454 ASP B CA 1
ATOM 9237 C C . ASP B 1 454 ? 2.373 16.75 17.109 1 88 454 ASP B C 1
ATOM 9239 O O . ASP B 1 454 ? 2.682 16.656 15.93 1 88 454 ASP B O 1
ATOM 9243 N N . ARG B 1 455 ? 1.161 16.531 17.609 1 91.62 455 ARG B N 1
ATOM 9244 C CA . ARG B 1 455 ? 0.119 16.094 16.688 1 91.62 455 ARG B CA 1
ATOM 9245 C C . ARG B 1 455 ? -0.315 17.234 15.773 1 91.62 455 ARG B C 1
ATOM 9247 O O . ARG B 1 455 ? -0.437 18.375 16.219 1 91.62 455 ARG B O 1
ATOM 9254 N N . LEU B 1 456 ? -0.605 16.906 14.555 1 93.88 456 LEU B N 1
ATOM 9255 C CA . LEU B 1 456 ? -0.84 17.938 13.539 1 93.88 456 LEU B CA 1
ATOM 9256 C C . LEU B 1 456 ? -2.168 18.641 13.773 1 93.88 456 LEU B C 1
ATOM 9258 O O . LEU B 1 456 ? -2.344 19.797 13.367 1 93.88 456 LEU B O 1
ATOM 9262 N N . HIS B 1 457 ? -3.139 17.953 14.422 1 94.19 457 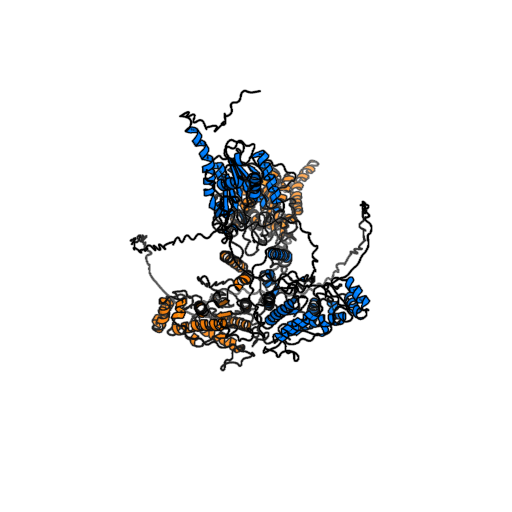HIS B N 1
ATOM 9263 C CA . HIS B 1 457 ? -4.398 18.656 14.641 1 94.19 457 HIS B CA 1
ATOM 9264 C C . HIS B 1 457 ? -4.207 19.859 15.562 1 94.19 457 HIS B C 1
ATOM 9266 O O . HIS B 1 457 ? -4.867 20.875 15.391 1 94.19 457 HIS B O 1
ATOM 9272 N N . ASP B 1 458 ? -3.297 19.812 16.531 1 92.94 458 ASP B N 1
ATOM 9273 C CA . ASP B 1 458 ? -2.977 20.938 17.391 1 92.94 458 ASP B CA 1
ATOM 9274 C C . ASP B 1 458 ? -2.219 22.016 16.625 1 92.94 458 ASP B C 1
ATOM 9276 O O . ASP B 1 458 ? -2.484 23.203 16.781 1 92.94 458 ASP B O 1
ATOM 9280 N N . VAL B 1 459 ? -1.329 21.547 15.781 1 93.81 459 VAL B N 1
ATOM 9281 C CA . VAL B 1 459 ? -0.529 22.453 14.953 1 93.81 459 VAL B CA 1
ATOM 9282 C C . VAL B 1 459 ? -1.438 23.234 14.008 1 93.81 459 VAL B C 1
ATOM 9284 O O . VAL B 1 459 ? -1.333 24.453 13.906 1 93.81 459 VAL B O 1
ATOM 9287 N N . ILE B 1 460 ? -2.311 22.562 13.391 1 95.12 460 ILE B N 1
ATOM 9288 C CA . ILE B 1 460 ? -3.209 23.156 12.406 1 95.12 460 ILE B CA 1
ATOM 9289 C C . ILE B 1 460 ? -4.141 24.156 13.078 1 95.12 460 ILE B C 1
ATOM 9291 O O . ILE B 1 460 ? -4.371 25.25 12.562 1 95.12 460 ILE B O 1
ATOM 9295 N N . ARG B 1 461 ? -4.656 23.797 14.234 1 95.44 461 ARG B N 1
ATOM 9296 C CA . ARG B 1 461 ? -5.582 24.688 14.922 1 95.44 461 ARG B CA 1
ATOM 9297 C C . ARG B 1 461 ? -4.879 25.969 15.359 1 95.44 461 ARG B C 1
ATOM 9299 O O . ARG B 1 461 ? -5.453 27.062 15.266 1 95.44 461 ARG B O 1
ATOM 9306 N N . ALA B 1 462 ? -3.682 25.859 15.875 1 93.44 462 ALA B N 1
ATOM 9307 C CA . ALA B 1 462 ? -2.904 27.047 16.234 1 93.44 462 ALA B CA 1
ATOM 9308 C C . ALA B 1 462 ? -2.672 27.938 15.031 1 93.44 462 ALA B C 1
ATOM 9310 O O . ALA B 1 462 ? -2.775 29.172 15.133 1 93.44 462 ALA B O 1
ATOM 9311 N N . TYR B 1 463 ? -2.373 27.344 13.961 1 93.12 463 TYR B N 1
ATOM 9312 C CA . TYR B 1 463 ? -2.203 28.078 12.703 1 93.12 463 TYR B CA 1
ATOM 9313 C C . TYR B 1 463 ? -3.49 28.797 12.312 1 93.12 463 TYR B C 1
ATOM 9315 O O . TYR B 1 463 ? -3.471 29.969 11.961 1 93.12 463 TYR B O 1
ATOM 9323 N N . GLN B 1 464 ? -4.594 28.062 12.344 1 94.69 464 GLN B N 1
ATOM 9324 C CA . GLN B 1 464 ? -5.891 28.641 12 1 94.69 464 GLN B CA 1
ATOM 9325 C C . GLN B 1 464 ? -6.223 29.828 12.891 1 94.69 464 GLN B C 1
ATOM 9327 O O . GLN B 1 464 ? -6.719 30.844 12.414 1 94.69 464 GLN B O 1
ATOM 9332 N N . SER B 1 465 ? -5.977 29.625 14.18 1 95 465 SER B N 1
ATOM 9333 C CA . SER B 1 465 ? -6.262 30.703 15.133 1 95 465 SER B CA 1
ATOM 9334 C C . SER B 1 465 ? -5.508 31.969 14.773 1 95 465 SER B C 1
ATOM 9336 O O . SER B 1 465 ? -6.074 33.062 14.812 1 95 465 SER B O 1
ATOM 9338 N N . LYS B 1 466 ? -4.281 31.812 14.398 1 92.69 466 LYS B N 1
ATOM 9339 C CA . LYS B 1 466 ? -3.469 32.969 14.023 1 92.69 466 LYS B CA 1
ATOM 9340 C C . LYS B 1 466 ? -3.994 33.594 12.742 1 92.69 466 LYS B C 1
ATOM 9342 O O . LYS B 1 466 ? -4.121 34.844 12.664 1 92.69 466 LYS B O 1
ATOM 9347 N N . GLN B 1 467 ? -4.305 32.844 11.805 1 92.44 467 GLN B N 1
ATOM 9348 C CA . GLN B 1 467 ? -4.809 33.344 10.531 1 92.44 467 GLN B CA 1
ATOM 9349 C C . GLN B 1 467 ? -6.129 34.094 10.727 1 92.44 467 GLN B C 1
ATOM 9351 O O . GLN B 1 467 ? -6.34 35.156 10.156 1 92.44 467 GLN B O 1
ATOM 9356 N N . LEU B 1 468 ? -6.984 33.531 11.477 1 96.12 468 LEU B N 1
ATOM 9357 C CA . LEU B 1 468 ? -8.305 34.094 11.711 1 96.12 468 LEU B CA 1
ATOM 9358 C C . LEU B 1 468 ? -8.188 35.375 12.523 1 96.12 468 LEU B C 1
ATOM 9360 O O . LEU B 1 468 ? -8.969 36.312 12.328 1 96.12 468 LEU B O 1
ATOM 9364 N N . TYR B 1 469 ? -7.246 35.406 13.43 1 95.19 469 TYR B N 1
ATOM 9365 C CA . TYR B 1 469 ? -7.004 36.625 14.164 1 95.19 469 TYR B CA 1
ATOM 9366 C C . TYR B 1 469 ? -6.457 37.719 13.234 1 95.19 469 TYR B C 1
ATOM 9368 O O . TYR B 1 469 ? -6.938 38.844 13.25 1 95.19 469 TYR B O 1
ATOM 9376 N N . ASP B 1 470 ? -5.438 37.375 12.438 1 93.06 470 ASP B N 1
ATOM 9377 C CA . ASP B 1 470 ? -4.773 38.344 11.555 1 93.06 470 ASP B CA 1
ATOM 9378 C C . ASP B 1 470 ? -5.746 38.906 10.523 1 93.06 470 ASP B C 1
ATOM 9380 O O . ASP B 1 470 ? -5.711 40.094 10.219 1 93.06 470 ASP B O 1
ATOM 9384 N N . ASN B 1 471 ? -6.613 38.062 10.055 1 94.88 471 ASN B N 1
ATOM 9385 C CA . ASN B 1 471 ? -7.484 38.469 8.953 1 94.88 471 ASN B CA 1
ATOM 9386 C C . ASN B 1 471 ? -8.805 39.031 9.461 1 94.88 471 ASN B C 1
ATOM 9388 O O . ASN B 1 471 ? -9.359 39.969 8.859 1 94.88 471 ASN B O 1
ATOM 9392 N N . TYR B 1 472 ? -9.312 38.5 10.602 1 96.5 472 TYR B N 1
ATOM 9393 C CA . TYR B 1 472 ? -10.68 38.844 10.984 1 96.5 472 TYR B CA 1
ATOM 9394 C C . TYR B 1 472 ? -10.766 39.156 12.461 1 96.5 472 TYR B C 1
ATOM 9396 O O . TYR B 1 472 ? -11.852 39.406 12.984 1 96.5 472 TYR B O 1
ATOM 9404 N N . LYS B 1 473 ? -9.727 39.094 13.203 1 96 473 LYS B N 1
ATOM 9405 C CA . LYS B 1 473 ? -9.594 39.5 14.602 1 96 473 LYS B CA 1
ATOM 9406 C C . LYS B 1 473 ? -10.438 38.594 15.5 1 96 473 LYS B C 1
ATOM 9408 O O . LYS B 1 473 ? -11.07 39.062 16.453 1 96 473 LYS B O 1
ATOM 9413 N N . LEU B 1 474 ? -10.539 37.344 15.094 1 97.5 474 LEU B N 1
ATOM 9414 C CA . LEU B 1 474 ? -11.156 36.375 16 1 97.5 474 LEU B CA 1
ATOM 9415 C C . LEU B 1 474 ? -10.234 36.062 17.172 1 97.5 474 LEU B C 1
ATOM 9417 O O . LEU B 1 474 ? -9.023 35.938 17 1 97.5 474 LEU B O 1
ATOM 9421 N N . THR B 1 475 ? -10.812 35.906 18.328 1 96.56 475 THR B N 1
ATOM 9422 C CA . THR B 1 475 ? -10.047 35.594 19.531 1 96.56 475 THR B CA 1
ATOM 9423 C C . THR B 1 475 ? -10.656 34.406 20.281 1 96.56 475 THR B C 1
ATOM 9425 O O . THR B 1 475 ? -11.82 34.062 20.062 1 96.56 475 THR B O 1
ATOM 9428 N N . SER B 1 476 ? -9.867 33.812 21.125 1 95.31 476 SER B N 1
ATOM 9429 C CA . SER B 1 476 ? -10.305 32.625 21.875 1 95.31 476 SER B CA 1
ATOM 9430 C C . SER B 1 476 ? -11.273 33.031 22.984 1 95.31 476 SER B C 1
ATOM 9432 O O . SER B 1 476 ? -11.047 34 23.703 1 95.31 476 SER B O 1
ATOM 9434 N N . LEU B 1 477 ? -12.406 32.312 23.031 1 94.75 477 LEU B N 1
ATOM 9435 C CA . LEU B 1 477 ? -13.328 32.469 24.156 1 94.75 477 LEU B CA 1
ATOM 9436 C C . LEU B 1 477 ? -12.867 31.641 25.359 1 94.75 477 LEU B C 1
ATOM 9438 O O . LEU B 1 477 ? -12.328 30.547 25.203 1 94.75 477 LEU B O 1
ATOM 9442 N N . PHE B 1 478 ? -13.125 32.188 26.484 1 91.88 478 PHE B N 1
ATOM 9443 C CA . PHE B 1 478 ? -12.781 31.453 27.703 1 91.88 478 PHE B CA 1
ATOM 9444 C C . PHE B 1 478 ? -13.766 30.312 27.953 1 91.88 478 PHE B C 1
ATOM 9446 O O . PHE B 1 478 ? -14.977 30.531 27.984 1 91.88 478 PHE B O 1
ATOM 9453 N N . ILE B 1 479 ? -13.242 29.172 28.078 1 91.38 479 ILE B N 1
ATOM 9454 C CA . ILE B 1 479 ? -14.047 28 28.391 1 91.38 479 ILE B CA 1
ATOM 9455 C C . ILE B 1 479 ? -13.523 27.359 29.672 1 91.38 479 ILE B C 1
ATOM 9457 O O . ILE B 1 479 ? -12.344 27.016 29.781 1 91.38 479 ILE B O 1
ATOM 9461 N N . TYR B 1 480 ? -14.398 27.172 30.594 1 85.19 480 TYR B N 1
ATOM 9462 C CA . TYR B 1 480 ? -14.008 26.531 31.844 1 85.19 480 TYR B CA 1
ATOM 9463 C C . TYR B 1 480 ? -13.82 25.031 31.656 1 85.19 480 TYR B C 1
ATOM 9465 O O . TYR B 1 480 ? -14.703 24.359 31.125 1 85.19 480 TYR B O 1
ATOM 9473 N N . ARG B 1 481 ? -12.609 24.609 31.891 1 78.44 481 ARG B N 1
ATOM 9474 C CA . ARG B 1 481 ? -12.297 23.188 31.766 1 78.44 481 ARG B CA 1
ATOM 9475 C C . ARG B 1 481 ? -11.578 22.672 33 1 78.44 481 ARG B C 1
ATOM 9477 O O . ARG B 1 481 ? -10.758 23.375 33.594 1 78.44 481 ARG B O 1
ATOM 9484 N N . THR B 1 482 ? -11.938 21.438 33.312 1 69.81 482 THR B N 1
ATOM 9485 C CA . THR B 1 482 ? -11.258 20.812 34.438 1 69.81 482 THR B CA 1
ATOM 9486 C C . THR B 1 482 ? -9.914 20.219 34 1 69.81 482 THR B C 1
ATOM 9488 O O . THR B 1 482 ? -8.953 20.219 34.781 1 69.81 482 THR B O 1
ATOM 9491 N N . ALA B 1 483 ? -9.898 19.797 32.781 1 71.06 483 ALA B N 1
ATOM 9492 C CA . ALA B 1 483 ? -8.68 19.172 32.281 1 71.06 483 ALA B CA 1
ATOM 9493 C C . ALA B 1 483 ? -7.883 20.156 31.422 1 71.06 483 ALA B C 1
ATOM 9495 O O . ALA B 1 483 ? -8.453 21.062 30.812 1 71.06 483 ALA B O 1
ATOM 9496 N N . ILE B 1 484 ? -6.484 19.984 31.531 1 66.69 484 ILE B N 1
ATOM 9497 C CA . ILE B 1 484 ? -5.609 20.828 30.734 1 66.69 484 ILE B CA 1
ATOM 9498 C C . ILE B 1 484 ? -5.066 20.016 29.547 1 66.69 484 ILE B C 1
ATOM 9500 O O . ILE B 1 484 ? -4.625 18.875 29.703 1 66.69 484 ILE B O 1
ATOM 9504 N N . SER B 1 485 ? -5.285 20.547 28.344 1 77.44 485 SER B N 1
ATOM 9505 C CA . SER B 1 485 ? -4.734 19.969 27.109 1 77.44 485 SER B CA 1
ATOM 9506 C C . SER B 1 485 ? -4.508 21.031 26.047 1 77.44 485 SER B C 1
ATOM 9508 O O . SER B 1 485 ? -5.297 21.969 25.922 1 77.44 485 SER B O 1
ATOM 9510 N N . ARG B 1 486 ? -3.406 20.844 25.359 1 76.06 486 ARG B N 1
ATOM 9511 C CA . ARG B 1 486 ? -3.137 21.719 24.234 1 76.06 486 ARG B CA 1
ATOM 9512 C C . ARG B 1 486 ? -4.277 21.688 23.219 1 76.06 486 ARG B C 1
ATOM 9514 O O . ARG B 1 486 ? -4.551 22.672 22.547 1 76.06 486 ARG B O 1
ATOM 9521 N N . SER B 1 487 ? -4.965 20.609 23.25 1 83.44 487 SER B N 1
ATOM 9522 C CA . SER B 1 487 ? -6.031 20.406 22.281 1 83.44 487 SER B CA 1
ATOM 9523 C C . SER B 1 487 ? -7.242 21.281 22.594 1 83.44 487 SER B C 1
ATOM 9525 O O . SER B 1 487 ? -8.133 21.438 21.75 1 83.44 487 SER B O 1
ATOM 9527 N N . PHE B 1 488 ? -7.23 21.859 23.781 1 80.62 488 PHE B N 1
ATOM 9528 C CA . PHE B 1 488 ? -8.367 22.703 24.141 1 80.62 488 PHE B CA 1
ATOM 9529 C C . PHE B 1 488 ? -8.109 24.156 23.766 1 80.62 488 PHE B C 1
ATOM 9531 O O . PHE B 1 488 ? -9.047 24.953 23.703 1 80.62 488 PHE B O 1
ATOM 9538 N N . GLU B 1 489 ? -6.824 24.344 23.453 1 83.94 489 GLU B N 1
ATOM 9539 C CA . GLU B 1 489 ? -6.469 25.719 23.125 1 83.94 489 GLU B CA 1
ATOM 9540 C C . GLU B 1 489 ? -7.047 26.141 21.781 1 83.94 489 GLU B C 1
ATOM 9542 O O . GLU B 1 489 ? -6.93 25.406 20.797 1 83.94 489 GLU B O 1
ATOM 9547 N N . ASN B 1 490 ? -7.762 27.266 21.734 1 90.06 490 ASN B N 1
ATOM 9548 C CA . ASN B 1 490 ? -8.219 27.938 20.516 1 90.06 490 ASN B CA 1
ATOM 9549 C C . ASN B 1 490 ? -9.32 27.141 19.812 1 90.06 490 ASN B C 1
ATOM 9551 O O . ASN B 1 490 ? -9.516 27.281 18.609 1 90.06 490 ASN B O 1
ATOM 9555 N N . GLN B 1 491 ? -9.953 26.266 20.578 1 94 491 GLN B N 1
ATOM 9556 C CA . GLN B 1 491 ? -10.992 25.469 19.938 1 94 491 GLN B CA 1
ATOM 9557 C C . GLN B 1 491 ? -12.242 26.297 19.672 1 94 491 GLN B C 1
ATOM 9559 O O . GLN B 1 491 ? -13.047 25.969 18.812 1 94 491 GLN B O 1
ATOM 9564 N N . VAL B 1 492 ? -12.414 27.297 20.516 1 97.38 492 VAL B N 1
ATOM 9565 C CA . VAL B 1 492 ? -13.562 28.172 20.359 1 97.38 492 VAL B CA 1
ATOM 9566 C C . VAL B 1 492 ? -13.086 29.609 20.094 1 97.38 492 VAL B C 1
ATOM 9568 O O . VAL B 1 492 ? -12.508 30.25 20.984 1 97.38 492 VAL B O 1
ATOM 9571 N N . LEU B 1 493 ? -13.297 30.078 18.891 1 97.94 493 LEU B N 1
ATOM 9572 C CA . LEU B 1 493 ? -12.898 31.422 18.484 1 97.94 493 LEU B CA 1
ATOM 9573 C C . LEU B 1 493 ? -14.117 32.281 18.156 1 97.94 493 LEU B C 1
ATOM 9575 O O . LEU B 1 493 ? -15.102 31.781 17.609 1 97.94 493 LEU B O 1
ATOM 9579 N N . ALA B 1 494 ? -14.086 33.562 18.5 1 98.31 494 ALA B N 1
ATOM 9580 C CA . ALA B 1 494 ? -15.227 34.438 18.281 1 98.31 494 ALA B CA 1
ATOM 9581 C C . ALA B 1 494 ? -14.781 35.781 17.703 1 98.31 494 ALA B C 1
ATOM 9583 O O . ALA B 1 494 ? -13.688 36.25 18.016 1 98.31 494 ALA B O 1
ATOM 9584 N N . SER B 1 495 ? -15.602 36.312 16.875 1 97.88 495 SER B N 1
ATOM 9585 C CA . SER B 1 495 ? -15.359 37.656 16.391 1 97.88 495 SER B CA 1
ATOM 9586 C C . SER B 1 495 ? -15.562 38.688 17.5 1 97.88 495 SER B C 1
ATOM 9588 O O . SER B 1 495 ? -16.203 38.406 18.516 1 97.88 495 SER B O 1
ATOM 9590 N N . SER B 1 496 ? -15.078 39.906 17.312 1 95.75 496 SER B N 1
ATOM 9591 C CA . SER B 1 496 ? -15.109 40.938 18.344 1 95.75 496 SER B CA 1
ATOM 9592 C C . SER B 1 496 ? -16.531 41.438 18.594 1 95.75 496 SER B C 1
ATOM 9594 O O . SER B 1 496 ? -16.844 41.906 19.688 1 95.75 496 SER B O 1
ATOM 9596 N N . ASN B 1 497 ? -17.422 41.281 17.656 1 96.06 497 ASN B N 1
ATOM 9597 C CA . ASN B 1 497 ? -18.781 41.812 17.766 1 96.06 497 ASN B CA 1
ATOM 9598 C C . ASN B 1 497 ? -19.781 40.719 18.156 1 96.06 497 ASN B C 1
ATOM 9600 O O . ASN B 1 497 ? -20.984 40.844 17.891 1 96.06 497 ASN B O 1
ATOM 9604 N N . TYR B 1 498 ? -19.312 39.594 18.75 1 95.5 498 TYR B N 1
ATOM 9605 C CA . TYR B 1 498 ? -20.203 38.469 19.031 1 95.5 498 TYR B CA 1
ATOM 9606 C C . TYR B 1 498 ? -21.266 38.844 20.062 1 95.5 498 TYR B C 1
ATOM 9608 O O . TYR B 1 498 ? -22.297 38.188 20.172 1 95.5 498 TYR B O 1
ATOM 9616 N N . HIS B 1 499 ? -21.094 39.969 20.828 1 92.38 499 HIS B N 1
ATOM 9617 C CA . HIS B 1 499 ? -22.031 40.406 21.859 1 92.38 499 HIS B CA 1
ATOM 9618 C C . HIS B 1 499 ? -22.906 41.531 21.359 1 92.38 499 HIS B C 1
ATOM 9620 O O . HIS B 1 499 ? -23.766 42.031 22.109 1 92.38 499 HIS B O 1
ATOM 9626 N N . GLN B 1 500 ? -22.719 42 20.172 1 94.5 500 GLN B N 1
ATOM 9627 C CA . GLN B 1 500 ? -23.453 43.156 19.641 1 94.5 500 GLN B CA 1
ATOM 9628 C C . GLN B 1 500 ? -24.781 42.719 19.016 1 94.5 500 GLN B C 1
ATOM 9630 O O . GLN B 1 500 ? -25.078 41.531 18.938 1 94.5 500 GLN B O 1
ATOM 9635 N N . THR B 1 501 ? -25.578 43.75 18.672 1 95.75 501 THR B N 1
ATOM 9636 C CA . THR B 1 501 ? -26.922 43.5 18.109 1 95.75 501 THR B CA 1
ATOM 9637 C C . THR B 1 501 ? -26.844 43.281 16.609 1 95.75 501 THR B C 1
ATOM 9639 O O . THR B 1 501 ? -27.391 44.062 15.828 1 95.75 501 THR B O 1
ATOM 9642 N N . VAL B 1 502 ? -26.219 42.25 16.203 1 96.69 502 VAL B N 1
ATOM 9643 C CA . VAL B 1 502 ? -26.062 41.781 14.82 1 96.69 502 VAL B CA 1
ATOM 9644 C C . VAL B 1 502 ? -26.375 40.281 14.734 1 96.69 502 VAL B C 1
ATOM 9646 O O . VAL B 1 502 ? -26.406 39.594 15.758 1 96.69 502 VAL B O 1
ATOM 9649 N N . PRO B 1 503 ? -26.641 39.812 13.547 1 96.88 503 PRO B N 1
ATOM 9650 C CA . PRO B 1 503 ? -26.828 38.344 13.43 1 96.88 503 PRO B CA 1
ATOM 9651 C C . PRO B 1 503 ? -25.594 37.562 13.875 1 96.88 503 PRO B C 1
ATOM 9653 O O . PRO B 1 503 ? -24.453 38 13.609 1 96.88 503 PRO B O 1
ATOM 9656 N N . LEU B 1 504 ? -25.781 36.5 14.586 1 98.06 504 LEU B N 1
ATOM 9657 C CA . LEU B 1 504 ? -24.703 35.625 15.094 1 98.06 504 LEU B CA 1
ATOM 9658 C C . LEU B 1 504 ? -24.766 34.25 14.461 1 98.06 504 LEU B C 1
ATOM 9660 O O . LEU B 1 504 ? -25.797 33.594 14.508 1 98.06 504 LEU B O 1
ATOM 9664 N N . VAL B 1 505 ? -23.688 33.875 13.82 1 98.5 505 VAL B N 1
ATOM 9665 C CA . VAL B 1 505 ? -23.562 32.531 13.266 1 98.5 505 VAL B CA 1
ATOM 9666 C C . VAL B 1 505 ? -22.625 31.688 14.133 1 98.5 505 VAL B C 1
ATOM 9668 O O . VAL B 1 505 ? -21.453 32.062 14.32 1 98.5 505 VAL B O 1
ATOM 9671 N N . VAL B 1 506 ? -23.094 30.625 14.672 1 98.5 506 VAL B N 1
ATOM 9672 C CA . VAL B 1 506 ? -22.281 29.719 15.477 1 98.5 506 VAL B CA 1
ATOM 9673 C C . VAL B 1 506 ? -21.984 28.453 14.68 1 98.5 506 VAL B C 1
ATOM 9675 O O . VAL B 1 506 ? -22.906 27.719 14.305 1 98.5 506 VAL B O 1
ATOM 9678 N N . ILE B 1 507 ? -20.719 28.141 14.5 1 98.56 507 ILE B N 1
ATOM 9679 C CA . ILE B 1 507 ? -20.297 27.016 13.656 1 98.56 507 ILE B CA 1
ATOM 9680 C C . ILE B 1 507 ? -19.656 25.922 14.516 1 98.56 507 ILE B C 1
ATOM 9682 O O . ILE B 1 507 ? -18.672 26.172 15.203 1 98.56 507 ILE B O 1
ATOM 9686 N N . PHE B 1 508 ? -20.234 24.781 14.531 1 98.19 508 PHE B N 1
ATOM 9687 C CA . PHE B 1 508 ? -19.625 23.562 15.07 1 98.19 508 PHE B CA 1
ATOM 9688 C C . PHE B 1 508 ? -19.078 22.688 13.953 1 98.19 508 PHE B C 1
ATOM 9690 O O . PHE B 1 508 ? -19.828 22.219 13.102 1 98.19 508 PHE B O 1
ATOM 9697 N N . HIS B 1 509 ? -17.812 22.438 13.961 1 97.56 509 HIS B N 1
ATOM 9698 C CA . HIS B 1 509 ? -17.312 21.672 12.82 1 97.56 509 HIS B CA 1
ATOM 9699 C C . HIS B 1 509 ? -16.219 20.672 13.258 1 97.56 509 HIS B C 1
ATOM 9701 O O . HIS B 1 509 ? -15.523 20.922 14.242 1 97.56 509 HIS B O 1
ATOM 9707 N N . ASP B 1 510 ? -16.125 19.547 12.508 1 95.88 510 ASP B N 1
ATOM 9708 C CA . ASP B 1 510 ? -15.008 18.625 12.617 1 95.88 510 ASP B CA 1
ATOM 9709 C C . ASP B 1 510 ? -13.703 19.297 12.164 1 95.88 510 ASP B C 1
ATOM 9711 O O . ASP B 1 510 ? -13.727 20.344 11.516 1 95.88 510 ASP B O 1
ATOM 9715 N N . PRO B 1 511 ? -12.57 18.703 12.602 1 94.38 511 PRO B N 1
ATOM 9716 C CA . PRO B 1 511 ? -11.297 19.234 12.102 1 94.38 511 PRO B CA 1
ATOM 9717 C C . PRO B 1 511 ? -11.172 19.141 10.578 1 94.38 511 PRO B C 1
ATOM 9719 O O . PRO B 1 511 ? -11.836 18.312 9.953 1 94.38 511 PRO B O 1
ATOM 9722 N N . PRO B 1 512 ? -10.375 20.031 10.047 1 94.25 512 PRO B N 1
ATOM 9723 C CA . PRO B 1 512 ? -10.211 20 8.594 1 94.25 512 PRO B CA 1
ATOM 9724 C C . PRO B 1 512 ? -9.547 18.719 8.102 1 94.25 512 PRO B C 1
ATOM 9726 O O . PRO B 1 512 ? -8.852 18.047 8.867 1 94.25 512 PRO B O 1
ATOM 9729 N N . GLU B 1 513 ? -9.812 18.438 6.902 1 92.94 513 GLU B N 1
ATOM 9730 C CA . GLU B 1 513 ? -9.227 17.25 6.273 1 92.94 513 GLU B CA 1
ATOM 9731 C C . GLU B 1 513 ? -7.816 17.547 5.766 1 92.94 513 GLU B C 1
ATOM 9733 O O . GLU B 1 513 ? -7.516 18.672 5.352 1 92.94 513 GLU B O 1
ATOM 9738 N N . ILE B 1 514 ? -6.988 16.547 5.852 1 93.88 514 ILE B N 1
ATOM 9739 C CA . ILE B 1 514 ? -5.648 16.656 5.293 1 93.88 514 ILE B CA 1
ATOM 9740 C C . ILE B 1 514 ? -5.41 15.523 4.297 1 93.88 514 ILE B C 1
ATOM 9742 O O . ILE B 1 514 ? -6.066 14.477 4.363 1 93.88 514 ILE B O 1
ATOM 9746 N N . MET B 1 515 ? -4.602 15.758 3.346 1 92.44 515 MET B N 1
ATOM 9747 C CA . MET B 1 515 ? -4.164 14.75 2.375 1 92.44 515 MET B CA 1
ATOM 9748 C C . MET B 1 515 ? -2.654 14.805 2.184 1 92.44 515 MET B C 1
ATOM 9750 O O . MET B 1 515 ? -2.043 15.867 2.312 1 92.44 515 MET B O 1
ATOM 9754 N N . GLY B 1 516 ? -2.078 13.719 2.006 1 91.75 516 GLY B N 1
ATOM 9755 C CA . GLY B 1 516 ? -0.646 13.664 1.764 1 91.75 516 GLY B CA 1
ATOM 9756 C C . GLY B 1 516 ? -0.247 12.531 0.832 1 91.75 516 GLY B C 1
ATOM 9757 O O . GLY B 1 516 ? -0.844 11.453 0.863 1 91.75 516 GLY B O 1
ATOM 9758 N N . LEU B 1 517 ? 0.721 12.789 -0.033 1 90.31 517 LEU B N 1
ATOM 9759 C CA . LEU B 1 517 ? 1.315 11.789 -0.908 1 90.31 517 LEU B CA 1
ATOM 9760 C C . LEU B 1 517 ? 2.73 11.438 -0.455 1 90.31 517 LEU B C 1
ATOM 9762 O O . LEU B 1 517 ? 3.607 12.305 -0.429 1 90.31 517 LEU B O 1
ATOM 9766 N N . PRO B 1 518 ? 2.883 10.227 -0.071 1 89 518 PRO B N 1
ATOM 9767 C CA . PRO B 1 518 ? 4.238 9.844 0.33 1 89 518 PRO B CA 1
ATOM 9768 C C . PRO B 1 518 ? 5.223 9.859 -0.836 1 89 518 PRO B C 1
ATOM 9770 O O . PRO B 1 518 ? 4.824 9.695 -1.991 1 89 518 PRO B O 1
ATOM 9773 N N . HIS B 1 519 ? 6.492 10.172 -0.481 1 89.5 519 HIS B N 1
ATOM 9774 C CA . HIS B 1 519 ? 7.543 10.055 -1.486 1 89.5 519 HIS B CA 1
ATOM 9775 C C . HIS B 1 519 ? 7.523 8.68 -2.146 1 89.5 519 HIS B C 1
ATOM 9777 O O . HIS B 1 519 ? 7.465 7.656 -1.459 1 89.5 519 HIS B O 1
ATOM 9783 N N . PRO B 1 520 ? 7.535 8.617 -3.432 1 84.19 520 PRO B N 1
ATOM 9784 C CA . PRO B 1 520 ? 7.316 7.352 -4.129 1 84.19 520 PRO B CA 1
ATOM 9785 C C . PRO B 1 520 ? 8.383 6.309 -3.811 1 84.19 520 PRO B C 1
ATOM 9787 O O . PRO B 1 520 ? 8.094 5.109 -3.779 1 84.19 520 PRO B O 1
ATOM 9790 N N . VAL B 1 521 ? 9.586 6.695 -3.52 1 81.06 521 VAL B N 1
ATOM 9791 C CA . VAL B 1 521 ? 10.68 5.75 -3.322 1 81.06 521 VAL B CA 1
ATOM 9792 C C . VAL B 1 521 ? 10.828 5.434 -1.837 1 81.06 521 VAL B C 1
ATOM 9794 O O . VAL B 1 521 ? 10.852 4.266 -1.443 1 81.06 521 VAL B O 1
ATOM 9797 N N . THR B 1 522 ? 10.812 6.461 -1.038 1 81.31 522 THR B N 1
ATOM 9798 C CA . THR B 1 522 ? 11.094 6.25 0.378 1 81.31 522 THR B CA 1
ATOM 9799 C C . THR B 1 522 ? 9.805 5.988 1.149 1 81.31 522 THR B C 1
ATOM 9801 O O . THR B 1 522 ? 9.844 5.52 2.289 1 81.31 522 THR B O 1
ATOM 9804 N N . ASN B 1 523 ? 8.625 6.348 0.617 1 83.88 523 ASN B N 1
ATOM 9805 C CA . ASN B 1 523 ? 7.312 6.211 1.229 1 83.88 523 ASN B CA 1
ATOM 9806 C C . ASN B 1 523 ? 7.156 7.125 2.439 1 83.88 523 ASN B C 1
ATOM 9808 O O . ASN B 1 523 ? 6.27 6.922 3.268 1 83.88 523 ASN B O 1
ATOM 9812 N N . LYS B 1 524 ? 8.055 8.133 2.539 1 88.06 524 LYS B N 1
ATOM 9813 C CA . LYS B 1 524 ? 7.973 9.109 3.621 1 88.06 524 LYS B CA 1
ATOM 9814 C C . LYS B 1 524 ? 7.09 10.289 3.229 1 88.06 524 LYS B C 1
ATOM 9816 O O . LYS B 1 524 ? 7.109 10.727 2.076 1 88.06 524 LYS B O 1
ATOM 9821 N N . LEU B 1 525 ? 6.379 10.773 4.242 1 92.19 525 LEU B N 1
ATOM 9822 C CA . LEU B 1 525 ? 5.598 11.984 4.016 1 92.19 525 LEU B CA 1
ATOM 9823 C C . LEU B 1 525 ? 6.477 13.227 4.113 1 92.19 525 LEU B C 1
ATOM 9825 O O . LEU B 1 525 ? 7.324 13.328 5.004 1 92.19 525 LEU B O 1
ATOM 9829 N N . GLU B 1 526 ? 6.336 14.062 3.145 1 93 526 GLU B N 1
ATOM 9830 C CA . GLU B 1 526 ? 6.988 15.375 3.17 1 93 526 GLU B CA 1
ATOM 9831 C C . GLU B 1 526 ? 5.961 16.5 3.289 1 93 526 GLU B C 1
ATOM 9833 O O . GLU B 1 526 ? 4.934 16.484 2.613 1 93 526 GLU B O 1
ATOM 9838 N N . ALA B 1 527 ? 6.246 17.406 4.07 1 93.88 527 ALA B N 1
ATOM 9839 C CA . ALA B 1 527 ? 5.289 18.438 4.418 1 93.88 527 ALA B CA 1
ATOM 9840 C C . ALA B 1 527 ? 4.832 19.203 3.176 1 93.88 527 ALA B C 1
ATOM 9842 O O . ALA B 1 527 ? 3.68 19.625 3.088 1 93.88 527 ALA B O 1
ATOM 9843 N N . HIS B 1 528 ? 5.691 19.406 2.188 1 93.25 528 HIS B N 1
ATOM 9844 C CA . HIS B 1 528 ? 5.316 20.203 1.023 1 93.25 528 HIS B CA 1
ATOM 9845 C C . HIS B 1 528 ? 4.426 19.406 0.075 1 93.25 528 HIS B C 1
ATOM 9847 O O . HIS B 1 528 ? 3.859 19.969 -0.867 1 93.25 528 HIS B O 1
ATOM 9853 N N . ASN B 1 529 ? 4.25 18.141 0.299 1 92.44 529 ASN B N 1
ATOM 9854 C CA . ASN B 1 529 ? 3.324 17.328 -0.482 1 92.44 529 ASN B CA 1
ATOM 9855 C C . ASN B 1 529 ? 2.178 16.797 0.376 1 92.44 529 ASN B C 1
ATOM 9857 O O . ASN B 1 529 ? 1.644 15.719 0.115 1 92.44 529 ASN B O 1
ATOM 9861 N N . CYS B 1 530 ? 1.954 17.453 1.453 1 93.25 530 CYS B N 1
ATOM 9862 C CA . CYS B 1 530 ? 0.751 17.344 2.27 1 93.25 530 CYS B CA 1
ATOM 9863 C C . CYS B 1 530 ? -0.071 18.625 2.219 1 93.25 530 CYS B C 1
ATOM 9865 O O . CYS B 1 530 ? 0.486 19.719 2.207 1 93.25 530 CYS B O 1
ATOM 9867 N N . TRP B 1 531 ? -1.354 18.469 2.176 1 92.31 531 TRP B N 1
ATOM 9868 C CA . TRP B 1 531 ? -2.223 19.625 1.981 1 92.31 531 TRP B CA 1
ATOM 9869 C C . TRP B 1 531 ? -3.357 19.625 3 1 92.31 531 TRP B C 1
ATOM 9871 O O . TRP B 1 531 ? -3.838 18.562 3.41 1 92.31 531 TRP B O 1
ATOM 9881 N N . LEU B 1 532 ? -3.748 20.812 3.334 1 93.12 532 LEU B N 1
ATOM 9882 C CA . LEU B 1 532 ? -4.875 21.062 4.223 1 93.12 532 LEU B CA 1
ATOM 9883 C C . LEU B 1 532 ? -6.07 21.609 3.443 1 93.12 532 LEU B C 1
ATOM 9885 O O . LEU B 1 532 ? -5.922 22.516 2.623 1 93.12 532 LEU B O 1
ATOM 9889 N N . ALA B 1 533 ? -7.211 20.969 3.637 1 92.25 533 ALA B N 1
ATOM 9890 C CA . ALA B 1 533 ? -8.469 21.5 3.117 1 92.25 533 ALA B CA 1
ATOM 9891 C C . ALA B 1 533 ? -9.211 22.297 4.184 1 92.25 533 ALA B C 1
ATOM 9893 O O . ALA B 1 533 ? -9.984 21.75 4.965 1 92.25 533 ALA B O 1
ATOM 9894 N N . ASP B 1 534 ? -9.039 23.594 4.172 1 91.06 534 ASP B N 1
ATOM 9895 C CA . ASP B 1 534 ? -9.656 24.438 5.176 1 91.06 534 ASP B CA 1
ATOM 9896 C C . ASP B 1 534 ? -10.711 25.359 4.547 1 91.06 534 ASP B C 1
ATOM 9898 O O . ASP B 1 534 ? -10.555 26.578 4.555 1 91.06 534 ASP B O 1
ATOM 9902 N N . VAL B 1 535 ? -11.828 24.844 4.227 1 93.69 535 VAL B N 1
ATOM 9903 C CA . VAL B 1 535 ? -12.883 25.562 3.531 1 93.69 535 VAL B CA 1
ATOM 9904 C C . VAL B 1 535 ? -13.625 26.469 4.516 1 93.69 535 VAL B C 1
ATOM 9906 O O . VAL B 1 535 ? -14.227 27.469 4.117 1 93.69 535 VAL B O 1
ATOM 9909 N N . MET B 1 536 ? -13.586 26.172 5.789 1 94.25 536 MET B N 1
ATOM 9910 C CA . MET B 1 536 ? -14.32 26.906 6.812 1 94.25 536 MET B CA 1
ATOM 9911 C C . MET B 1 536 ? -13.867 28.359 6.859 1 94.25 536 MET B C 1
ATOM 9913 O O . MET B 1 536 ? -14.656 29.25 7.188 1 94.25 536 MET B O 1
ATOM 9917 N N . LYS B 1 537 ? -12.633 28.625 6.496 1 94.12 537 LYS B N 1
ATOM 9918 C CA . LYS B 1 537 ? -12.102 29.984 6.504 1 94.12 537 LYS B CA 1
ATOM 9919 C C . LYS B 1 537 ? -12.891 30.891 5.566 1 94.12 537 LYS B C 1
ATOM 9921 O O . LYS B 1 537 ? -13.07 32.094 5.844 1 94.12 537 LYS B O 1
ATOM 9926 N N . ASP B 1 538 ? -13.398 30.312 4.52 1 94.75 538 ASP B N 1
ATOM 9927 C CA . ASP B 1 538 ? -14.188 31.094 3.572 1 94.75 538 ASP B CA 1
ATOM 9928 C C . ASP B 1 538 ? -15.539 31.469 4.172 1 94.75 538 ASP B C 1
ATOM 9930 O O . ASP B 1 538 ? -16.016 32.594 3.961 1 94.75 538 ASP B O 1
ATOM 9934 N N . TYR B 1 539 ? -16.141 30.531 4.852 1 97.88 539 TYR B N 1
ATOM 9935 C CA . TYR B 1 539 ? -17.422 30.828 5.516 1 97.88 539 TYR B CA 1
ATOM 9936 C C . TYR B 1 539 ? -17.25 31.938 6.547 1 97.88 539 TYR B C 1
ATOM 9938 O O . TYR B 1 539 ? -18.047 32.875 6.586 1 97.88 539 TYR B O 1
ATOM 9946 N N . ILE B 1 540 ? -16.25 31.828 7.332 1 98.12 540 ILE B N 1
ATOM 9947 C CA . ILE B 1 540 ? -15.984 32.812 8.367 1 98.12 540 ILE B CA 1
ATOM 9948 C C . ILE B 1 540 ? -15.695 34.188 7.73 1 98.12 540 ILE B C 1
ATOM 9950 O O . ILE B 1 540 ? -16.219 35.188 8.172 1 98.12 540 ILE B O 1
ATOM 9954 N N . GLY B 1 541 ? -14.836 34.125 6.695 1 97.56 541 GLY B N 1
ATOM 9955 C CA . GLY B 1 541 ? -14.539 35.344 5.98 1 97.56 541 GLY B CA 1
ATOM 9956 C C . GLY B 1 541 ? -15.773 36.031 5.43 1 97.56 541 GLY B C 1
ATOM 9957 O O . GLY B 1 541 ? -15.914 37.25 5.531 1 97.56 541 GLY B O 1
ATOM 9958 N N . TRP B 1 542 ? -16.656 35.312 4.926 1 97.88 542 TRP B N 1
ATOM 9959 C CA . TRP B 1 542 ? -17.891 35.875 4.379 1 97.88 542 TRP B CA 1
ATOM 9960 C C . TRP B 1 542 ? -18.75 36.469 5.484 1 97.88 542 TRP B C 1
ATOM 9962 O O . TRP B 1 542 ? -19.297 37.562 5.328 1 97.88 542 TRP B O 1
ATOM 9972 N N . ILE B 1 543 ? -18.938 35.781 6.578 1 98.19 543 ILE B N 1
ATOM 9973 C CA . ILE B 1 543 ? -19.766 36.219 7.695 1 98.19 543 ILE B CA 1
ATOM 9974 C C . ILE B 1 543 ? -19.25 37.562 8.203 1 98.19 543 ILE B C 1
ATOM 9976 O O . ILE B 1 543 ? -20.031 38.5 8.406 1 98.19 543 ILE B O 1
ATOM 9980 N N . VAL B 1 544 ? -17.953 37.656 8.328 1 97.88 544 VAL B N 1
ATOM 9981 C CA . VAL B 1 544 ? -17.359 38.875 8.844 1 97.88 544 VAL B CA 1
ATOM 9982 C C . VAL B 1 544 ? -17.516 40 7.82 1 97.88 544 VAL B C 1
ATOM 9984 O O . VAL B 1 544 ? -17.75 41.156 8.188 1 97.88 544 VAL B O 1
ATOM 9987 N N . SER B 1 545 ? -17.391 39.688 6.59 1 97.12 545 SER B N 1
ATOM 9988 C CA . SER B 1 545 ? -17.516 40.688 5.543 1 97.12 545 SER B CA 1
ATOM 9989 C C . SER B 1 545 ? -18.922 41.281 5.504 1 97.12 545 SER B C 1
ATOM 9991 O O . SER B 1 545 ? -19.109 42.438 5.105 1 97.12 545 SER B O 1
ATOM 9993 N N . LYS B 1 546 ? -19.938 40.594 5.957 1 96.75 546 LYS B N 1
ATOM 9994 C CA . LYS B 1 546 ? -21.328 41.062 5.996 1 96.75 546 LYS B CA 1
ATOM 9995 C C . LYS B 1 546 ? -21.609 41.844 7.258 1 96.75 546 LYS B C 1
ATOM 9997 O O . LYS B 1 546 ? -22.703 42.406 7.414 1 96.75 546 LYS B O 1
ATOM 10002 N N . GLY B 1 547 ? -20.578 41.875 8.125 1 96.38 547 GLY B N 1
ATOM 10003 C CA . GLY B 1 547 ? -20.766 42.562 9.391 1 96.38 547 GLY B CA 1
ATOM 10004 C C . GLY B 1 547 ? -21.469 41.719 10.438 1 96.38 547 GLY B C 1
ATOM 10005 O O . GLY B 1 547 ? -21.891 42.219 11.477 1 96.38 547 GLY B O 1
ATOM 10006 N N . TYR B 1 548 ? -21.688 40.406 10.195 1 97.62 548 TYR B N 1
ATOM 10007 C CA . TYR B 1 548 ? -22.266 39.469 11.156 1 97.62 548 TYR B CA 1
ATOM 10008 C C . TYR B 1 548 ? -21.219 39.031 12.188 1 97.62 548 TYR B C 1
ATOM 10010 O O . TYR B 1 548 ? -20.031 39.281 12 1 97.62 548 TYR B O 1
ATOM 10018 N N . ALA B 1 549 ? -21.641 38.531 13.273 1 98.06 549 ALA B N 1
ATOM 10019 C CA . ALA B 1 549 ? -20.766 37.938 14.273 1 98.06 549 ALA B CA 1
ATOM 10020 C C . ALA B 1 549 ? -20.625 36.438 14.055 1 98.06 549 ALA B C 1
ATOM 10022 O O . ALA B 1 549 ? -21.516 35.781 13.484 1 98.06 549 ALA B O 1
ATOM 10023 N N . VAL B 1 550 ? -19.484 35.875 14.5 1 98.62 550 VAL B N 1
ATOM 10024 C CA . VAL B 1 550 ? -19.266 34.438 14.305 1 98.62 550 VAL B CA 1
ATOM 10025 C C . VAL B 1 550 ? -18.594 33.875 15.539 1 98.62 550 VAL B C 1
ATOM 10027 O O . VAL B 1 550 ? -17.734 34.5 16.156 1 98.62 550 VAL B O 1
ATOM 10030 N N . ILE B 1 551 ? -19 32.75 15.977 1 98.38 551 ILE B N 1
ATOM 10031 C CA . ILE B 1 551 ? -18.328 31.875 16.922 1 98.38 551 ILE B CA 1
ATOM 10032 C C . ILE B 1 551 ? -17.953 30.562 16.234 1 98.38 551 ILE B C 1
ATOM 10034 O O . ILE B 1 551 ? -18.844 29.812 15.797 1 98.38 551 ILE B O 1
ATOM 10038 N N . ASP B 1 552 ? -16.656 30.281 16.062 1 98.31 552 ASP B N 1
ATOM 10039 C CA . ASP B 1 552 ? -16.125 29.109 15.398 1 98.31 552 ASP B CA 1
ATOM 10040 C C . ASP B 1 552 ? -15.703 28.047 16.422 1 98.31 552 ASP B C 1
ATOM 10042 O O . ASP B 1 552 ? -14.75 28.25 17.172 1 98.31 552 ASP B O 1
ATOM 10046 N N . VAL B 1 553 ? -16.391 26.922 16.422 1 98 553 VAL B N 1
ATOM 10047 C CA . VAL B 1 553 ? -16.141 25.875 17.391 1 98 553 VAL B CA 1
ATOM 10048 C C . VAL B 1 553 ? -15.562 24.641 16.703 1 98 553 VAL B C 1
ATOM 10050 O O . VAL B 1 553 ? -16.281 23.906 16.016 1 98 553 VAL B O 1
ATOM 10053 N N . ASN B 1 554 ? -14.273 24.344 16.891 1 97.06 554 ASN B N 1
ATOM 10054 C CA . ASN B 1 554 ? -13.594 23.156 16.391 1 97.06 554 ASN B CA 1
ATOM 10055 C C . ASN B 1 554 ? -13.648 22.016 17.391 1 97.06 554 ASN B C 1
ATOM 10057 O O . ASN B 1 554 ? -13.195 22.156 18.531 1 97.06 554 ASN B O 1
ATOM 10061 N N . ILE B 1 555 ? -14.234 20.922 17.016 1 96.12 555 ILE B N 1
ATOM 10062 C CA . ILE B 1 555 ? -14.328 19.766 17.906 1 96.12 555 ILE B CA 1
ATOM 10063 C C . ILE B 1 555 ? -13.273 18.734 17.5 1 96.12 555 ILE B C 1
ATOM 10065 O O . ILE B 1 555 ? -13.461 17.984 16.531 1 96.12 555 ILE B O 1
ATOM 10069 N N . PRO B 1 556 ? -12.258 18.547 18.281 1 94.56 556 PRO B N 1
ATOM 10070 C CA . PRO B 1 556 ? -11.219 17.578 17.906 1 94.56 556 PRO B CA 1
ATOM 10071 C C . PRO B 1 556 ? -11.688 16.141 18 1 94.56 556 PRO B C 1
ATOM 10073 O O . PRO B 1 556 ? -12.562 15.82 18.828 1 94.56 556 PRO B O 1
ATOM 10076 N N . LYS B 1 557 ? -11.141 15.242 17.188 1 94.12 557 LYS B N 1
ATOM 10077 C CA . LYS B 1 557 ? -11.453 13.82 17.219 1 94.12 557 LYS B CA 1
ATOM 10078 C C . LYS B 1 557 ? -10.734 13.133 18.391 1 94.12 557 LYS B C 1
ATOM 10080 O O . LYS B 1 557 ? -11.195 12.102 18.875 1 94.12 557 LYS B O 1
ATOM 10085 N N . HIS B 1 558 ? -9.594 13.734 18.703 1 92.12 558 HIS B N 1
ATOM 10086 C CA . HIS B 1 558 ? -8.758 13.234 19.797 1 92.12 558 HIS B CA 1
ATOM 10087 C C . HIS B 1 558 ? -8.156 14.383 20.594 1 92.12 558 HIS B C 1
ATOM 10089 O O . HIS B 1 558 ? -7.723 15.383 20.031 1 92.12 558 HIS B O 1
ATOM 10095 N N . VAL B 1 559 ? -8.234 14.273 21.922 1 88.38 559 VAL B N 1
ATOM 10096 C CA . VAL B 1 559 ? -7.613 15.25 22.812 1 88.38 559 VAL B CA 1
ATOM 10097 C C . VAL B 1 559 ? -6.281 14.711 23.328 1 88.38 559 VAL B C 1
ATOM 10099 O O . VAL B 1 559 ? -6.238 13.648 23.953 1 88.38 559 VAL B O 1
ATOM 10102 N N . THR B 1 560 ? -5.258 15.406 23 1 80.69 560 THR B N 1
ATOM 10103 C CA . THR B 1 560 ? -3.914 14.992 23.391 1 80.69 560 THR B CA 1
ATOM 10104 C C . THR B 1 560 ? -3.676 15.25 24.875 1 80.69 560 THR B C 1
ATOM 10106 O O . THR B 1 560 ? -3.533 16.391 25.297 1 80.69 560 THR B O 1
ATOM 10109 N N . ILE B 1 561 ? -3.684 14.266 25.672 1 73.88 561 ILE B N 1
ATOM 10110 C CA . ILE B 1 561 ? -3.461 14.438 27.094 1 73.88 561 ILE B CA 1
ATOM 10111 C C . ILE B 1 561 ? -1.966 14.352 27.406 1 73.88 561 ILE B C 1
ATOM 10113 O O . ILE B 1 561 ? -1.416 15.211 28.094 1 73.88 561 ILE B O 1
ATOM 10117 N N . ASP B 1 562 ? -1.307 13.211 26.828 1 67.25 562 ASP B N 1
ATOM 10118 C CA . ASP B 1 562 ? 0.132 13.031 27 1 67.25 562 ASP B CA 1
ATOM 10119 C C . ASP B 1 562 ? 0.864 13.148 25.656 1 67.25 562 ASP B C 1
ATOM 10121 O O . ASP B 1 562 ? 0.645 12.344 24.75 1 67.25 562 ASP B O 1
ATOM 10125 N N . PRO B 1 563 ? 1.62 14.32 25.5 1 62 563 PRO B N 1
ATOM 10126 C CA . PRO B 1 563 ? 2.312 14.523 24.234 1 62 563 PRO B CA 1
ATOM 10127 C C . PRO B 1 563 ? 3.236 13.359 23.875 1 62 563 PRO B C 1
ATOM 10129 O O . PRO B 1 563 ? 3.68 13.25 22.719 1 62 563 PRO B O 1
ATOM 10132 N N . SER B 1 564 ? 3.602 12.555 24.844 1 58.44 564 SER B N 1
ATOM 10133 C CA . SER B 1 564 ? 4.68 11.602 24.609 1 58.44 564 SER B CA 1
ATOM 10134 C C . SER B 1 564 ? 4.199 10.414 23.781 1 58.44 564 SER B C 1
ATOM 10136 O O . SER B 1 564 ? 5 9.578 23.359 1 58.44 564 SER B O 1
ATOM 10138 N N . SER B 1 565 ? 2.85 10.484 23.344 1 62.81 565 SER B N 1
ATOM 10139 C CA . SER B 1 565 ? 2.488 9.172 22.812 1 62.81 565 SER B CA 1
ATOM 10140 C C . SER B 1 565 ? 2.416 9.188 21.281 1 62.81 565 SER B C 1
ATOM 10142 O O . SER B 1 565 ? 1.656 9.961 20.703 1 62.81 565 SER B O 1
ATOM 10144 N N . GLY B 1 566 ? 3.518 8.938 20.531 1 67.25 566 GLY B N 1
ATOM 10145 C CA . GLY B 1 566 ? 3.574 8.711 19.094 1 67.25 566 GLY B CA 1
ATOM 10146 C C . GLY B 1 566 ? 2.83 7.461 18.656 1 67.25 566 GLY B C 1
ATOM 10147 O O . GLY B 1 566 ? 3.322 6.699 17.828 1 67.25 566 GLY B O 1
ATOM 10148 N N . LYS B 1 567 ? 1.615 7.152 19.266 1 78.38 567 LYS B N 1
ATOM 10149 C CA . LYS B 1 567 ? 0.853 5.957 18.906 1 78.38 567 LYS B CA 1
ATOM 10150 C C . LYS B 1 567 ? -0.434 6.324 18.172 1 78.38 567 LYS B C 1
ATOM 10152 O O . LYS B 1 567 ? -0.983 7.406 18.375 1 78.38 567 LYS B O 1
ATOM 10157 N N . TYR B 1 568 ? -0.828 5.434 17.391 1 85.19 568 TYR B N 1
ATOM 10158 C CA . TYR B 1 568 ? -2.094 5.609 16.703 1 85.19 568 TYR B CA 1
ATOM 10159 C C . TYR B 1 568 ? -3.262 5.637 17.672 1 85.19 568 TYR B C 1
ATOM 10161 O O . TYR B 1 568 ? -3.336 4.809 18.578 1 85.19 568 TYR B O 1
ATOM 10169 N N . GLU B 1 569 ? -4.105 6.629 17.516 1 86 569 GLU B N 1
ATOM 10170 C CA . GLU B 1 569 ? -5.273 6.766 18.391 1 86 569 GLU B CA 1
ATOM 10171 C C . GLU B 1 569 ? -6.562 6.812 17.578 1 86 569 GLU B C 1
ATOM 10173 O O . GLU B 1 569 ? -6.648 7.527 16.578 1 86 569 GLU B O 1
ATOM 10178 N N . GLU B 1 570 ? -7.535 6.043 18.047 1 87.06 570 GLU B N 1
ATOM 10179 C CA . GLU B 1 570 ? -8.867 6.152 17.469 1 87.06 570 GLU B CA 1
ATOM 10180 C C . GLU B 1 570 ? -9.594 7.395 17.984 1 87.06 570 GLU B C 1
ATOM 10182 O O . GLU B 1 570 ? -9.133 8.047 18.922 1 87.06 570 GLU B O 1
ATOM 10187 N N . GLU B 1 571 ? -10.68 7.754 17.281 1 89.81 571 GLU B N 1
ATOM 10188 C CA . GLU B 1 571 ? -11.539 8.828 17.781 1 89.81 571 GLU B CA 1
ATOM 10189 C C . GLU B 1 571 ? -11.969 8.562 19.219 1 89.81 571 GLU B C 1
ATOM 10191 O O . GLU B 1 571 ? -12.305 7.43 19.578 1 89.81 571 GLU B O 1
ATOM 10196 N N . ASP B 1 572 ? -11.914 9.617 20.016 1 90.06 572 ASP B N 1
ATOM 10197 C CA . ASP B 1 572 ? -12.258 9.453 21.422 1 90.06 572 ASP B CA 1
ATOM 10198 C C . ASP B 1 572 ? -13.695 8.992 21.594 1 90.06 572 ASP B C 1
ATOM 10200 O O . ASP B 1 572 ? -14.609 9.547 20.984 1 90.06 572 ASP B O 1
ATOM 10204 N N . GLU B 1 573 ? -13.93 8.055 22.469 1 89.81 573 GLU B N 1
ATOM 10205 C CA . GLU B 1 573 ? -15.266 7.52 22.719 1 89.81 573 GLU B CA 1
ATOM 10206 C C . GLU B 1 573 ? -16.172 8.562 23.375 1 89.81 573 GLU B C 1
ATOM 10208 O O . GLU B 1 573 ? -17.375 8.57 23.156 1 89.81 573 GLU B O 1
ATOM 10213 N N . ASN B 1 574 ? -15.578 9.445 24.125 1 91.12 574 ASN B N 1
ATOM 10214 C CA . ASN B 1 574 ? -16.375 10.438 24.844 1 91.12 574 ASN B CA 1
ATOM 10215 C C . ASN B 1 574 ? -16.578 11.703 24.016 1 91.12 574 ASN B C 1
ATOM 10217 O O . ASN B 1 574 ? -17.109 12.695 24.5 1 91.12 574 ASN B O 1
ATOM 10221 N N . ARG B 1 575 ? -16.188 11.727 22.766 1 93.5 575 ARG B N 1
ATOM 10222 C CA . ARG B 1 575 ? -16.281 12.898 21.906 1 93.5 575 ARG B CA 1
ATOM 10223 C C . ARG B 1 575 ? -17.703 13.422 21.828 1 93.5 575 ARG B C 1
ATOM 10225 O O . ARG B 1 575 ? -17.953 14.617 21.984 1 93.5 575 ARG B O 1
ATOM 10232 N N . PRO B 1 576 ? -18.766 12.547 21.75 1 91.44 576 PRO B N 1
ATOM 10233 C CA . PRO B 1 576 ? -20.141 13.062 21.703 1 91.44 576 PRO B CA 1
ATOM 10234 C C . PRO B 1 576 ? -20.547 13.75 23 1 91.44 576 PRO B C 1
ATOM 10236 O O . PRO B 1 576 ? -21.109 14.852 22.984 1 91.44 576 PRO B O 1
ATOM 10239 N N . THR B 1 577 ? -20.219 13.195 24.109 1 92.06 577 THR B N 1
ATOM 10240 C CA . THR B 1 577 ? -20.562 13.766 25.406 1 92.06 577 THR B CA 1
ATOM 10241 C C . THR B 1 577 ? -19.828 15.078 25.641 1 92.06 577 THR B C 1
ATOM 10243 O O . THR B 1 577 ? -20.406 16.047 26.141 1 92.06 577 THR B O 1
ATOM 10246 N N . ALA B 1 578 ? -18.562 15.07 25.281 1 91.69 578 ALA B N 1
ATOM 10247 C CA . ALA B 1 578 ? -17.766 16.281 25.422 1 91.69 578 ALA B CA 1
ATOM 10248 C C . ALA B 1 578 ? -18.328 17.406 24.562 1 91.69 578 ALA B C 1
ATOM 10250 O O . ALA B 1 578 ? -18.328 18.578 24.969 1 91.69 578 ALA B O 1
ATOM 10251 N N . THR B 1 579 ? -18.75 17.062 23.375 1 93.81 579 THR B N 1
ATOM 10252 C CA . THR B 1 579 ? -19.328 18.031 22.469 1 93.81 579 THR B CA 1
ATOM 10253 C C . THR B 1 579 ? -20.625 18.609 23.031 1 93.81 579 THR B C 1
ATOM 10255 O O . THR B 1 579 ? -20.875 19.812 22.922 1 93.81 579 THR B O 1
ATOM 10258 N N . GLU B 1 580 ? -21.453 17.766 23.609 1 94.12 580 GLU B N 1
ATOM 10259 C CA . GLU B 1 580 ? -22.703 18.172 24.234 1 94.12 580 GLU B CA 1
ATOM 10260 C C . GLU B 1 580 ? -22.453 19.156 25.391 1 94.12 580 GLU B C 1
ATOM 10262 O O . GLU B 1 580 ? -23.125 20.188 25.484 1 94.12 580 GLU B O 1
ATOM 10267 N N . GLU B 1 581 ? -21.531 18.797 26.172 1 93.5 581 GLU B N 1
ATOM 10268 C CA . GLU B 1 581 ? -21.188 19.641 27.312 1 93.5 581 GLU B CA 1
ATOM 10269 C C . GLU B 1 581 ? -20.688 21 26.859 1 93.5 581 GLU B C 1
ATOM 10271 O O . GLU B 1 581 ? -21.062 22.031 27.422 1 93.5 581 GLU B O 1
ATOM 10276 N N . LEU B 1 582 ? -19.859 21 25.891 1 94.19 582 LEU B N 1
ATOM 10277 C CA . LEU B 1 582 ? -19.328 22.25 25.375 1 94.19 582 LEU B CA 1
ATOM 10278 C C . LEU B 1 582 ? -20.438 23.109 24.766 1 94.19 582 LEU B C 1
ATOM 10280 O O . LEU B 1 582 ? -20.484 24.328 25 1 94.19 582 LEU B O 1
ATOM 10284 N N . ALA B 1 583 ? -21.266 22.484 23.984 1 95.81 583 ALA B N 1
ATOM 10285 C CA . ALA B 1 583 ? -22.375 23.219 23.375 1 95.81 583 ALA B CA 1
ATOM 10286 C C . ALA B 1 583 ? -23.281 23.828 24.438 1 95.81 583 ALA B C 1
ATOM 10288 O O . ALA B 1 583 ? -23.703 24.984 24.297 1 95.81 583 ALA B O 1
ATOM 10289 N N . GLY B 1 584 ? -23.625 23.062 25.469 1 94.69 584 GLY B N 1
ATOM 10290 C CA . GLY B 1 584 ? -24.406 23.578 26.578 1 94.69 584 GLY B CA 1
ATOM 10291 C C . GLY B 1 584 ? -23.75 24.766 27.266 1 94.69 584 GLY B C 1
ATOM 10292 O O . GLY B 1 584 ? -24.422 25.75 27.578 1 94.69 584 GLY B O 1
ATOM 10293 N N . TYR B 1 585 ? -22.5 24.641 27.469 1 94.81 585 TYR B N 1
ATOM 10294 C CA . TYR B 1 585 ? -21.75 25.719 28.109 1 94.81 585 TYR B CA 1
ATOM 10295 C C . TYR B 1 585 ? -21.797 26.984 27.266 1 94.81 585 TYR B C 1
ATOM 10297 O O . TYR B 1 585 ? -22.031 28.078 27.781 1 94.81 585 TYR B O 1
ATOM 10305 N N . LEU B 1 586 ? -21.516 26.859 25.984 1 95.56 586 LEU B N 1
ATOM 10306 C CA . LEU B 1 586 ? -21.516 28 25.094 1 95.56 586 LEU B CA 1
ATOM 10307 C C . LEU B 1 586 ? -22.891 28.656 25.031 1 95.56 586 LEU B C 1
ATOM 10309 O O . LEU B 1 586 ? -23 29.875 24.969 1 95.56 586 LEU B O 1
ATOM 10313 N N . TRP B 1 587 ? -23.953 27.844 25 1 95.62 587 TRP B N 1
ATOM 10314 C CA . TRP B 1 587 ? -25.312 28.359 24.969 1 95.62 587 TRP B CA 1
ATOM 10315 C C . TRP B 1 587 ? -25.594 29.219 26.203 1 95.62 587 TRP B C 1
ATOM 10317 O O . TRP B 1 587 ? -26.062 30.344 26.094 1 95.62 587 TRP B O 1
ATOM 10327 N N . ASP B 1 588 ? -25.234 28.734 27.359 1 94.75 588 ASP B N 1
ATOM 10328 C CA . ASP B 1 588 ? -25.594 29.328 28.641 1 94.75 588 ASP B CA 1
ATOM 10329 C C . ASP B 1 588 ? -24.766 30.578 28.922 1 94.75 588 ASP B C 1
ATOM 10331 O O . ASP B 1 588 ? -25.234 31.516 29.578 1 94.75 588 ASP B O 1
ATOM 10335 N N . ASN B 1 589 ? -23.562 30.562 28.375 1 95.12 589 ASN B N 1
ATOM 10336 C CA . ASN B 1 589 ? -22.641 31.609 28.828 1 95.12 589 ASN B CA 1
ATOM 10337 C C . ASN B 1 589 ? -22.391 32.656 27.734 1 95.12 589 ASN B C 1
ATOM 10339 O O . ASN B 1 589 ? -22.016 33.781 28.031 1 95.12 589 ASN B O 1
ATOM 10343 N N . TYR B 1 590 ? -22.578 32.312 26.453 1 96.06 590 TYR B N 1
ATOM 10344 C CA . TYR B 1 590 ? -22.156 33.25 25.422 1 96.06 590 TYR B CA 1
ATOM 10345 C C . TYR B 1 590 ? -23.281 33.5 24.422 1 96.06 590 TYR B C 1
ATOM 10347 O O . TYR B 1 590 ? -23.469 34.625 23.953 1 96.06 590 TYR B O 1
ATOM 10355 N N . ILE B 1 591 ? -24.094 32.5 24.062 1 95.69 591 ILE B N 1
ATOM 10356 C CA . ILE B 1 591 ? -25.047 32.625 22.969 1 95.69 591 ILE B CA 1
ATOM 10357 C C . ILE B 1 591 ? -26.359 33.188 23.469 1 95.69 591 ILE B C 1
ATOM 10359 O O . ILE B 1 591 ? -26.828 34.219 23 1 95.69 591 ILE B O 1
ATOM 10363 N N . GLU B 1 592 ? -26.969 32.562 24.469 1 92.94 592 GLU B N 1
ATOM 10364 C CA . GLU B 1 592 ? -28.266 33 25 1 92.94 592 GLU B CA 1
ATOM 10365 C C . GLU B 1 592 ? -28.188 34.438 25.547 1 92.94 592 GLU B C 1
ATOM 10367 O O . GLU B 1 592 ? -29.062 35.25 25.281 1 92.94 592 GLU B O 1
ATOM 10372 N N . PRO B 1 593 ? -27.172 34.719 26.297 1 92.75 593 PRO B N 1
ATOM 10373 C CA . PRO B 1 593 ? -27.094 36.094 26.875 1 92.75 593 PRO B CA 1
ATOM 10374 C C . PRO B 1 593 ? -26.734 37.156 25.844 1 92.75 593 PRO B C 1
ATOM 10376 O O . PRO B 1 593 ? -26.812 38.344 26.125 1 92.75 593 PRO B O 1
ATOM 10379 N N . SER B 1 594 ? -26.375 36.75 24.609 1 93.25 594 SER B N 1
ATOM 10380 C CA . SER B 1 594 ? -25.969 37.719 23.594 1 93.25 594 SER B CA 1
ATOM 10381 C C . SER B 1 594 ? -27.141 38.562 23.109 1 93.25 594 SER B C 1
ATOM 10383 O O . SER B 1 594 ? -28.297 38.156 23.266 1 93.25 594 SER B O 1
ATOM 10385 N N . GLU B 1 595 ? -26.859 39.75 22.578 1 94.25 595 GLU B N 1
ATOM 10386 C CA . GLU B 1 595 ? -27.875 40.656 22.078 1 94.25 595 GLU B CA 1
ATOM 10387 C C . GLU B 1 595 ? -28.094 40.469 20.578 1 94.25 595 GLU B C 1
ATOM 10389 O O . GLU B 1 595 ? -28.562 41.375 19.891 1 94.25 595 GLU B O 1
ATOM 10394 N N . ALA B 1 596 ? -27.734 39.281 20.078 1 95 596 ALA B N 1
ATOM 10395 C CA . ALA B 1 596 ? -27.828 39 18.641 1 95 596 ALA B CA 1
ATOM 10396 C C . ALA B 1 596 ? -29.266 39.156 18.141 1 95 596 ALA B C 1
ATOM 10398 O O . ALA B 1 596 ? -30.219 38.781 18.844 1 95 596 ALA B O 1
ATOM 10399 N N . THR B 1 597 ? -29.438 39.719 16.938 1 94 597 THR B N 1
ATOM 10400 C CA . THR B 1 597 ? -30.766 39.875 16.344 1 94 597 THR B CA 1
ATOM 10401 C C . THR B 1 597 ? -31.359 38.531 15.977 1 94 597 THR B C 1
ATOM 10403 O O . THR B 1 597 ? -32.531 38.281 16.203 1 94 597 THR B O 1
ATOM 10406 N N . GLU B 1 598 ? -30.5 37.75 15.375 1 94.19 598 GLU B N 1
ATOM 10407 C CA . GLU B 1 598 ? -30.797 36.375 14.977 1 94.19 598 GLU B CA 1
ATOM 10408 C C . GLU B 1 598 ? -29.594 35.438 15.227 1 94.19 598 GLU B C 1
ATOM 10410 O O . GLU B 1 598 ? -28.453 35.875 15.172 1 94.19 598 GLU B O 1
ATOM 10415 N N . ILE B 1 599 ? -29.938 34.219 15.477 1 96.88 599 ILE B N 1
ATOM 10416 C CA . ILE B 1 599 ? -28.891 33.219 15.695 1 96.88 599 ILE B CA 1
ATOM 10417 C C . ILE B 1 599 ? -29 32.125 14.656 1 96.88 599 ILE B C 1
ATOM 10419 O O . ILE B 1 599 ? -30.078 31.594 14.414 1 96.88 599 ILE B O 1
ATOM 10423 N N . PHE B 1 600 ? -27.938 31.797 13.984 1 98.12 600 PHE B N 1
ATOM 10424 C CA . PHE B 1 600 ? -27.828 30.719 13.008 1 98.12 600 PHE B CA 1
ATOM 10425 C C . PHE B 1 600 ? -26.844 29.656 13.484 1 98.12 600 PHE B C 1
ATOM 10427 O O . PHE B 1 600 ? -25.75 29.984 13.961 1 98.12 600 PHE B O 1
ATOM 10434 N N . PHE B 1 601 ? -27.172 28.406 13.359 1 98.25 601 PHE B N 1
ATOM 10435 C CA . PHE B 1 601 ? -26.25 27.312 13.664 1 98.25 601 PHE B CA 1
ATOM 10436 C C . PHE B 1 601 ? -25.797 26.625 12.383 1 98.25 601 PHE B C 1
ATOM 10438 O O . PHE B 1 601 ? -26.578 26.438 11.461 1 98.25 601 PHE B O 1
ATOM 10445 N N . MET B 1 602 ? -24.562 26.281 12.344 1 98.12 602 MET B N 1
ATOM 10446 C CA . MET B 1 602 ? -23.984 25.453 11.289 1 98.12 602 MET B CA 1
ATOM 10447 C C . MET B 1 602 ? -23.234 24.266 11.875 1 98.12 602 MET B C 1
ATOM 10449 O O . MET B 1 602 ? -22.375 24.438 12.734 1 98.12 602 MET B O 1
ATOM 10453 N N . GLY B 1 603 ? -23.609 23.078 11.508 1 97.88 603 GLY B N 1
ATOM 10454 C CA . GLY B 1 603 ? -22.953 21.859 11.953 1 97.88 603 GLY B CA 1
ATOM 10455 C C . GLY B 1 603 ? -22.297 21.094 10.82 1 97.88 603 GLY B C 1
ATOM 10456 O O . GLY B 1 603 ? -22.969 20.703 9.867 1 97.88 603 GLY B O 1
ATOM 10457 N N . VAL B 1 604 ? -21.016 20.844 10.922 1 97.69 604 VAL B N 1
ATOM 10458 C CA . VAL B 1 604 ? -20.281 20.141 9.883 1 97.69 604 VAL B CA 1
ATOM 10459 C C . VAL B 1 604 ? -19.734 18.828 10.438 1 97.69 604 VAL B C 1
ATOM 10461 O O . VAL B 1 604 ? -18.875 18.828 11.32 1 97.69 604 VAL B O 1
ATOM 10464 N N . GLY B 1 605 ? -20.188 17.719 9.922 1 96.19 605 GLY B N 1
ATOM 10465 C CA . GLY B 1 605 ? -19.734 16.406 10.367 1 96.19 605 GLY B CA 1
ATOM 10466 C C . GLY B 1 605 ? -20.328 16 11.703 1 96.19 605 GLY B C 1
ATOM 10467 O O . GLY B 1 605 ? -21.484 16.297 11.992 1 96.19 605 GLY B O 1
ATOM 10468 N N . ASN B 1 606 ? -19.609 15.281 12.5 1 94.69 606 ASN B N 1
ATOM 10469 C CA . ASN B 1 606 ? -20.078 14.758 13.781 1 94.69 606 ASN B CA 1
ATOM 10470 C C . ASN B 1 606 ? -20.203 15.859 14.828 1 94.69 606 ASN B C 1
ATOM 10472 O O . ASN B 1 606 ? -20.844 15.68 15.859 1 94.69 606 ASN B O 1
ATOM 10476 N N . ALA B 1 607 ? -19.562 16.953 14.516 1 95.5 607 ALA B N 1
ATOM 10477 C CA . ALA B 1 607 ? -19.641 18.078 15.43 1 95.5 607 ALA B CA 1
ATOM 10478 C C . ALA B 1 607 ? -21.078 18.594 15.547 1 95.5 607 ALA B C 1
ATOM 10480 O O . ALA B 1 607 ? -21.438 19.266 16.516 1 95.5 607 ALA B O 1
ATOM 10481 N N . PHE B 1 608 ? -21.953 18.219 14.602 1 95.25 608 PHE B N 1
ATOM 10482 C CA . PHE B 1 608 ? -23.359 18.609 14.625 1 95.25 608 PHE B CA 1
ATOM 10483 C C . PHE B 1 608 ? -24.062 18.062 15.867 1 95.25 608 PHE B C 1
ATOM 10485 O O . PHE B 1 608 ? -25.109 18.547 16.266 1 95.25 608 PHE B O 1
ATOM 10492 N N . TYR B 1 609 ? -23.484 17.078 16.422 1 94.75 609 TYR B N 1
ATOM 10493 C CA . TYR B 1 609 ? -24.047 16.469 17.609 1 94.75 609 TYR B CA 1
ATOM 10494 C C . TYR B 1 609 ? -24.297 17.516 18.703 1 94.75 609 TYR B C 1
ATOM 10496 O O . TYR B 1 609 ? -25.281 17.438 19.438 1 94.75 609 TYR B O 1
ATOM 10504 N N . GLY B 1 610 ? -23.406 18.469 18.828 1 94.62 610 GLY B N 1
ATOM 10505 C CA . GLY B 1 610 ? -23.594 19.547 19.781 1 94.62 610 GLY B CA 1
ATOM 10506 C C . GLY B 1 610 ? -24.828 20.375 19.516 1 94.62 610 GLY B C 1
ATOM 10507 O O . GLY B 1 610 ? -25.594 20.656 20.422 1 94.62 610 GLY B O 1
ATOM 10508 N N . VAL B 1 611 ? -25.047 20.719 18.281 1 95.94 611 VAL B N 1
ATOM 10509 C CA . VAL B 1 611 ? -26.188 21.516 17.875 1 95.94 611 VAL B CA 1
ATOM 10510 C C . VAL B 1 611 ? -27.469 20.703 18.062 1 95.94 611 VAL B C 1
ATOM 10512 O O . VAL B 1 611 ? -28.469 21.219 18.562 1 95.94 611 VAL B O 1
ATOM 10515 N N . ALA B 1 612 ? -27.438 19.438 17.656 1 95.5 612 ALA B N 1
ATOM 10516 C CA . ALA B 1 612 ? -28.594 18.562 17.75 1 95.5 612 ALA B CA 1
ATOM 10517 C C . ALA B 1 612 ? -29.078 18.469 19.203 1 95.5 612 ALA B C 1
ATOM 10519 O O . ALA B 1 612 ? -30.266 18.562 19.484 1 95.5 612 ALA B O 1
ATOM 10520 N N . ASN B 1 613 ? -28.219 18.344 20.062 1 94.44 613 ASN B N 1
ATOM 10521 C CA . ASN B 1 613 ? -28.578 18.203 21.469 1 94.44 613 ASN B CA 1
ATOM 10522 C C . ASN B 1 613 ? -29.141 19.5 22.031 1 94.44 613 ASN B C 1
ATOM 10524 O O . ASN B 1 613 ? -30.016 19.484 22.906 1 94.44 613 ASN B O 1
ATOM 10528 N N . LEU B 1 614 ? -28.594 20.625 21.641 1 94.62 614 LEU B N 1
ATOM 10529 C CA . LEU B 1 614 ? -29.156 21.906 22.031 1 94.62 614 LEU B CA 1
ATOM 10530 C C . LEU B 1 614 ? -30.609 22.031 21.578 1 94.62 614 LEU B C 1
ATOM 10532 O O . LEU B 1 614 ? -31.469 22.438 22.359 1 94.62 614 LEU B O 1
ATOM 10536 N N . LEU B 1 615 ? -30.859 21.672 20.344 1 93.94 615 LEU B N 1
ATOM 10537 C CA . LEU B 1 615 ? -32.188 21.797 19.766 1 93.94 615 LEU B CA 1
ATOM 10538 C C . LEU B 1 615 ? -33.188 20.906 20.5 1 93.94 615 LEU B C 1
ATOM 10540 O O . LEU B 1 615 ? -34.344 21.297 20.719 1 93.94 615 LEU B O 1
ATOM 10544 N N . ILE B 1 616 ? -32.75 19.781 20.859 1 93.81 616 ILE B N 1
ATOM 10545 C CA . ILE B 1 616 ? -33.656 18.781 21.453 1 93.81 616 ILE B CA 1
ATOM 10546 C C . ILE B 1 616 ? -33.875 19.109 22.922 1 93.81 616 ILE B C 1
ATOM 10548 O O . ILE B 1 616 ? -35 18.984 23.422 1 93.81 616 ILE B O 1
ATOM 10552 N N . ASN B 1 617 ? -32.938 19.625 23.625 1 91 617 ASN B N 1
ATOM 10553 C CA . ASN B 1 617 ? -33 19.656 25.078 1 91 617 ASN B CA 1
ATOM 10554 C C . ASN B 1 617 ? -33.25 21.062 25.609 1 91 617 ASN B C 1
ATOM 10556 O O . ASN B 1 617 ? -33.562 21.234 26.781 1 91 617 ASN B O 1
ATOM 10560 N N . ARG B 1 618 ? -33.062 22.062 24.781 1 89.12 618 ARG B N 1
ATOM 10561 C CA . ARG B 1 618 ? -33.312 23.422 25.25 1 89.12 618 ARG B CA 1
ATOM 10562 C C . ARG B 1 618 ? -34.656 23.953 24.766 1 89.12 618 ARG B C 1
ATOM 10564 O O . ARG B 1 618 ? -34.812 24.234 23.578 1 89.12 618 ARG B O 1
ATOM 10571 N N . GLU B 1 619 ? -35.594 24.281 25.609 1 81.5 619 GLU B N 1
ATOM 10572 C CA . GLU B 1 619 ? -36.969 24.594 25.281 1 81.5 619 GLU B CA 1
ATOM 10573 C C . GLU B 1 619 ? -37.094 26 24.703 1 81.5 619 GLU B C 1
ATOM 10575 O O . GLU B 1 619 ? -38 26.281 23.922 1 81.5 619 GLU B O 1
ATOM 10580 N N . THR B 1 620 ? -36.281 26.953 25.094 1 80.38 620 THR B N 1
ATOM 10581 C CA . THR B 1 620 ? -36.469 28.344 24.672 1 80.38 620 THR B CA 1
ATOM 10582 C C . THR B 1 620 ? -35.562 28.672 23.5 1 80.38 620 THR B C 1
ATOM 10584 O O . THR B 1 620 ? -35.5 29.812 23.047 1 80.38 620 THR B O 1
ATOM 10587 N N . LEU B 1 621 ? -34.906 27.719 22.875 1 88.06 621 LEU B N 1
ATOM 10588 C CA . LEU B 1 621 ? -33.906 27.938 21.844 1 88.06 621 LEU B CA 1
ATOM 10589 C C . LEU B 1 621 ? -34.562 28.406 20.547 1 88.06 621 LEU B C 1
ATOM 10591 O O . LEU B 1 621 ? -34 29.25 19.844 1 88.06 621 LEU B O 1
ATOM 10595 N N . TYR B 1 622 ? -35.781 27.953 20.281 1 84.19 622 TYR B N 1
ATOM 10596 C CA . TYR B 1 622 ? -36.438 28.234 19.016 1 84.19 622 TYR B CA 1
ATOM 10597 C C . TYR B 1 622 ? -36.844 29.688 18.906 1 84.19 622 TYR B C 1
ATOM 10599 O O . TYR B 1 622 ? -37.031 30.219 17.812 1 84.19 622 TYR B O 1
ATOM 10607 N N . LYS B 1 623 ? -36.906 30.312 20.016 1 84.88 623 LYS B N 1
ATOM 10608 C CA . LYS B 1 623 ? -37.281 31.719 20.031 1 84.88 623 LYS B CA 1
ATOM 10609 C C . LYS B 1 623 ? -36.125 32.594 19.531 1 84.88 623 LYS B C 1
ATOM 10611 O O . LYS B 1 623 ? -36.375 33.688 19 1 84.88 623 LYS B O 1
ATOM 10616 N N . ARG B 1 624 ? -35 32.031 19.641 1 90.44 624 ARG B N 1
ATOM 10617 C CA . ARG B 1 624 ? -33.812 32.844 19.312 1 90.44 624 ARG B CA 1
ATOM 10618 C C . ARG B 1 624 ? -33.125 32.344 18.047 1 90.44 624 ARG B C 1
ATOM 10620 O O . ARG B 1 624 ? -32.531 33.125 17.312 1 90.44 624 ARG B O 1
ATOM 10627 N N . VAL B 1 625 ? -33.312 31.109 17.703 1 94.75 625 VAL B N 1
ATOM 10628 C CA . VAL B 1 625 ? -32.594 30.484 16.594 1 94.75 625 VAL B CA 1
ATOM 10629 C C . VAL B 1 625 ? -33.406 30.594 15.312 1 94.75 625 VAL B C 1
ATOM 10631 O O . VAL B 1 625 ? -34.562 30.172 15.281 1 94.75 625 VAL B O 1
ATOM 10634 N N . ASN B 1 626 ? -32.844 31.156 14.328 1 94.81 626 ASN B N 1
ATOM 10635 C CA . ASN B 1 626 ? -33.5 31.391 13.055 1 94.81 626 ASN B CA 1
ATOM 10636 C C . ASN B 1 626 ? -33.469 30.156 12.156 1 94.81 626 ASN B C 1
ATOM 10638 O O . ASN B 1 626 ? -34.469 29.766 11.578 1 94.81 626 ASN B O 1
ATOM 10642 N N . SER B 1 627 ? -32.281 29.625 12 1 95.75 627 SER B N 1
ATOM 10643 C CA . SER B 1 627 ? -32.125 28.469 11.109 1 95.75 627 SER B CA 1
ATOM 10644 C C . SER B 1 627 ? -30.891 27.656 11.445 1 95.75 627 SER B C 1
ATOM 10646 O O . SER B 1 627 ? -30.016 28.109 12.18 1 95.75 627 SER B O 1
ATOM 10648 N N . VAL B 1 628 ? -30.875 26.391 10.883 1 97.56 628 VAL B N 1
ATOM 10649 C CA . VAL B 1 628 ? -29.797 25.438 11.109 1 97.56 628 VAL B CA 1
ATOM 10650 C C . VAL B 1 628 ? -29.328 24.859 9.773 1 97.56 628 VAL B C 1
ATOM 10652 O O . VAL B 1 628 ? -30.156 24.406 8.977 1 97.56 628 VAL B O 1
ATOM 10655 N N . VAL B 1 629 ? -28.047 24.938 9.508 1 98.31 629 VAL B N 1
ATOM 10656 C CA . VAL B 1 629 ? -27.453 24.312 8.336 1 98.31 629 VAL B CA 1
ATOM 10657 C C . VAL B 1 629 ? -26.516 23.188 8.773 1 98.31 629 VAL B C 1
ATOM 10659 O O . VAL B 1 629 ? -25.734 23.344 9.711 1 98.31 629 VAL B O 1
ATOM 10662 N N . SER B 1 630 ? -26.594 22.031 8.141 1 97.69 630 SER B N 1
ATOM 10663 C CA . SER B 1 630 ? -25.719 20.938 8.531 1 97.69 630 SER B CA 1
ATOM 10664 C C . SER B 1 630 ? -25.172 20.203 7.309 1 97.69 630 SER B C 1
ATOM 10666 O O . SER B 1 630 ? -25.797 20.203 6.25 1 97.69 630 SER B O 1
ATOM 10668 N N . PHE B 1 631 ? -23.984 19.625 7.387 1 98.25 631 PHE B N 1
ATOM 10669 C CA . PHE B 1 631 ? -23.312 18.828 6.363 1 98.25 631 PHE B CA 1
ATOM 10670 C C . PHE B 1 631 ? -23.016 17.422 6.887 1 98.25 631 PHE B C 1
ATOM 10672 O O . PHE B 1 631 ? -22.391 17.281 7.941 1 98.25 631 PHE B O 1
ATOM 10679 N N . VAL B 1 632 ? -23.469 16.422 6.152 1 96.88 632 VAL B N 1
ATOM 10680 C CA . VAL B 1 632 ? -23.281 15.031 6.57 1 96.88 632 VAL B CA 1
ATOM 10681 C C . VAL B 1 632 ? -22.688 14.227 5.418 1 96.88 632 VAL B C 1
ATOM 10683 O O . VAL B 1 632 ? -23.266 14.148 4.336 1 96.88 632 VAL B O 1
ATOM 10686 N N . ALA B 1 633 ? -21.562 13.633 5.672 1 94 633 ALA B N 1
ATOM 10687 C CA . ALA B 1 633 ? -20.938 12.789 4.652 1 94 633 ALA B CA 1
ATOM 10688 C C . ALA B 1 633 ? -21.094 11.305 4.992 1 94 633 ALA B C 1
ATOM 10690 O O . ALA B 1 633 ? -22.016 10.641 4.496 1 94 633 ALA B O 1
ATOM 10691 N N . GLU B 1 634 ? -20.266 10.742 5.953 1 87 634 GLU B N 1
ATOM 10692 C CA . GLU B 1 634 ? -20.266 9.32 6.293 1 87 634 GLU B CA 1
ATOM 10693 C C . GLU B 1 634 ? -21.031 9.07 7.586 1 87 634 GLU B C 1
ATOM 10695 O O . GLU B 1 634 ? -21.484 7.949 7.84 1 87 634 GLU B O 1
ATOM 10700 N N . ASN B 1 635 ? -21.266 10.086 8.344 1 88.06 635 ASN B N 1
ATOM 10701 C CA . ASN B 1 635 ? -21.938 9.945 9.633 1 88.06 635 ASN B CA 1
ATOM 10702 C C . ASN B 1 635 ? -23.438 9.812 9.469 1 88.06 635 ASN B C 1
ATOM 10704 O O . ASN B 1 635 ? -23.984 10.164 8.422 1 88.06 635 ASN B O 1
ATOM 10708 N N . PRO B 1 636 ? -24.141 9.25 10.461 1 89.62 636 PRO B N 1
ATOM 10709 C CA . PRO B 1 636 ? -25.609 9.156 10.367 1 89.62 636 PRO B CA 1
ATOM 10710 C C . PRO B 1 636 ? -26.297 10.516 10.422 1 89.62 636 PRO B C 1
ATOM 10712 O O . PRO B 1 636 ? -25.812 11.422 11.109 1 89.62 636 PRO B O 1
ATOM 10715 N N . VAL B 1 637 ? -27.328 10.586 9.711 1 93.38 637 VAL B N 1
ATOM 10716 C CA . VAL B 1 637 ? -28.156 11.781 9.812 1 93.38 637 VAL B CA 1
ATOM 10717 C C . VAL B 1 637 ? -28.906 11.773 11.141 1 93.38 637 VAL B C 1
ATOM 10719 O O . VAL B 1 637 ? -29.594 10.805 11.469 1 93.38 637 VAL B O 1
ATOM 10722 N N . ARG B 1 638 ? -28.812 12.828 11.883 1 92.75 638 ARG B N 1
ATOM 10723 C CA . ARG B 1 638 ? -29.375 12.875 13.219 1 92.75 638 ARG B CA 1
ATOM 10724 C C . ARG B 1 638 ? -30.828 13.359 13.18 1 92.75 638 ARG B C 1
ATOM 10726 O O . ARG B 1 638 ? -31.141 14.344 12.508 1 92.75 638 ARG B O 1
ATOM 10733 N N . ALA B 1 639 ? -31.641 12.633 13.922 1 93.31 639 ALA B N 1
ATOM 10734 C CA . ALA B 1 639 ? -33.031 13.008 14.031 1 93.31 639 ALA B CA 1
ATOM 10735 C C . ALA B 1 639 ? -33.25 14.047 15.133 1 93.31 639 ALA B C 1
ATOM 10737 O O . ALA B 1 639 ? -32.688 13.93 16.219 1 93.31 639 ALA B O 1
ATOM 10738 N N . ILE B 1 640 ? -33.938 15.094 14.781 1 94.88 640 ILE B N 1
ATOM 10739 C CA . ILE B 1 640 ? -34.312 16.125 15.75 1 94.88 640 ILE B CA 1
ATOM 10740 C C . ILE B 1 640 ? -35.781 16 16.125 1 94.88 640 ILE B C 1
ATOM 10742 O O . ILE B 1 640 ? -36.656 16.484 15.414 1 94.88 640 ILE B O 1
ATOM 10746 N N . ALA B 1 641 ? -35.969 15.352 17.25 1 92.19 641 ALA B N 1
ATOM 10747 C CA . ALA B 1 641 ? -37.344 15.133 17.766 1 92.19 641 ALA B CA 1
ATOM 10748 C C . ALA B 1 641 ? -37.344 15.125 19.297 1 92.19 641 ALA B C 1
ATOM 10750 O O . ALA B 1 641 ? -36.344 14.758 19.922 1 92.19 641 ALA B O 1
ATOM 10751 N N . SER B 1 642 ? -38.344 15.75 19.766 1 88.94 642 SER B N 1
ATOM 10752 C CA . SER B 1 642 ? -38.531 15.781 21.203 1 88.94 642 SER B CA 1
ATOM 10753 C C . SER B 1 642 ? -39.875 15.188 21.609 1 88.94 642 SER B C 1
ATOM 10755 O O . SER B 1 642 ? -40.875 15.383 20.906 1 88.94 642 SER B O 1
ATOM 10757 N N . HIS B 1 643 ? -39.969 14.555 22.734 1 85.5 643 HIS B N 1
ATOM 10758 C CA . HIS B 1 643 ? -41.219 13.992 23.234 1 85.5 643 HIS B CA 1
ATOM 10759 C C . HIS B 1 643 ? -42.062 15.062 23.891 1 85.5 643 HIS B C 1
ATOM 10761 O O . HIS B 1 643 ? -43.281 14.938 23.953 1 85.5 643 HIS B O 1
ATOM 10767 N N . THR B 1 644 ? -41.562 16.109 24.391 1 86.12 644 THR B N 1
ATOM 10768 C CA . THR B 1 644 ? -42.25 17.188 25.078 1 86.12 644 THR B CA 1
ATOM 10769 C C . THR B 1 644 ? -42.656 18.281 24.094 1 86.12 644 THR B C 1
ATOM 10771 O O . THR B 1 644 ? -43.75 18.828 24.156 1 86.12 644 THR B O 1
ATOM 10774 N N . GLN B 1 645 ? -41.844 18.5 23.125 1 87.69 645 GLN B N 1
ATOM 10775 C CA . GLN B 1 645 ? -42.125 19.5 22.109 1 87.69 645 GLN B CA 1
ATOM 10776 C C . GLN B 1 645 ? -42.406 18.859 20.75 1 87.69 645 GLN B C 1
ATOM 10778 O O . GLN B 1 645 ? -41.531 18.812 19.891 1 87.69 645 GLN B O 1
ATOM 10783 N N . VAL B 1 646 ? -43.531 18.578 20.484 1 86.94 646 VAL B N 1
ATOM 10784 C CA . VAL B 1 646 ? -43.906 17.766 19.328 1 86.94 646 VAL B CA 1
ATOM 10785 C C . VAL B 1 646 ? -43.75 18.578 18.047 1 86.94 646 VAL B C 1
ATOM 10787 O O . VAL B 1 646 ? -43.594 18.016 16.969 1 86.94 646 VAL B O 1
ATOM 10790 N N . TRP B 1 647 ? -43.781 19.875 18.219 1 89.44 647 TRP B N 1
ATOM 10791 C CA . TRP B 1 647 ? -43.688 20.734 17.031 1 89.44 647 TRP B CA 1
ATOM 10792 C C . TRP B 1 647 ? -42.25 20.938 16.594 1 89.44 647 TRP B C 1
ATOM 10794 O O . TRP B 1 647 ? -42 21.516 15.531 1 89.44 647 TRP B O 1
ATOM 10804 N N . LEU B 1 648 ? -41.375 20.422 17.328 1 91.75 648 LEU B N 1
ATOM 10805 C CA . LEU B 1 648 ? -39.938 20.672 17.078 1 91.75 648 LEU B CA 1
ATOM 10806 C C . LEU B 1 648 ? -39.531 20.109 15.734 1 91.75 648 LEU B C 1
ATOM 10808 O O . LEU B 1 648 ? -38.75 20.75 15 1 91.75 648 LEU B O 1
ATOM 10812 N N . SER B 1 649 ? -39.969 18.922 15.367 1 93.06 649 SER B N 1
ATOM 10813 C CA . SER B 1 649 ? -39.625 18.281 14.109 1 93.06 649 SER B CA 1
ATOM 10814 C C . SER B 1 649 ? -40.094 19.109 12.914 1 93.06 649 SER B C 1
ATOM 10816 O O . SER B 1 649 ? -39.406 19.203 11.906 1 93.06 649 SER B O 1
ATOM 10818 N N . ARG B 1 650 ? -41.281 19.625 13.062 1 92.62 650 ARG B N 1
ATOM 10819 C CA . ARG B 1 650 ? -41.812 20.453 11.984 1 92.62 650 ARG B CA 1
ATOM 10820 C C . ARG B 1 650 ? -41.031 21.75 11.859 1 92.62 650 ARG B C 1
ATOM 10822 O O . ARG B 1 650 ? -40.719 22.188 10.742 1 92.62 650 ARG B O 1
ATOM 10829 N N . TRP B 1 651 ? -40.781 22.312 13.016 1 93.88 651 TRP B N 1
ATOM 10830 C CA . TRP B 1 651 ? -39.969 23.531 13 1 93.88 651 TRP B CA 1
ATOM 10831 C C . TRP B 1 651 ? -38.625 23.281 12.32 1 93.88 651 TRP B C 1
ATOM 10833 O O . TRP B 1 651 ? -38.156 24.094 11.523 1 93.88 651 TRP B O 1
ATOM 10843 N N . TYR B 1 652 ? -37.969 22.188 12.664 1 95.25 652 TYR B N 1
ATOM 10844 C CA . TYR B 1 652 ? -36.656 21.844 12.125 1 95.25 652 TYR B CA 1
ATOM 10845 C C . TYR B 1 652 ? -36.719 21.656 10.617 1 95.25 652 TYR B C 1
ATOM 10847 O O . TYR B 1 652 ? -35.812 22.094 9.883 1 95.25 652 TYR B O 1
ATOM 10855 N N . LYS B 1 653 ? -37.688 21.047 10.156 1 94.75 653 LYS B N 1
ATOM 10856 C CA . LYS B 1 653 ? -37.844 20.844 8.727 1 94.75 653 LYS B CA 1
ATOM 10857 C C . LYS B 1 653 ? -37.969 22.172 7.984 1 94.75 653 LYS B C 1
ATOM 10859 O O . LYS B 1 653 ? -37.375 22.359 6.926 1 94.75 653 LYS B O 1
ATOM 10864 N N . ASP B 1 654 ? -38.688 23.094 8.586 1 94.12 654 ASP B N 1
ATOM 10865 C CA . ASP B 1 654 ? -39 24.359 7.922 1 94.12 654 ASP B CA 1
ATOM 10866 C C . ASP B 1 654 ? -37.812 25.312 8.031 1 94.12 654 ASP B C 1
ATOM 10868 O O . ASP B 1 654 ? -37.688 26.266 7.242 1 94.12 654 ASP B O 1
ATOM 10872 N N . ASN B 1 655 ? -36.906 25.062 9.023 1 96.19 655 ASN B N 1
ATOM 10873 C CA . ASN B 1 655 ? -35.875 26.047 9.289 1 96.19 655 ASN B CA 1
ATOM 10874 C C . ASN B 1 655 ? -34.469 25.406 9.195 1 96.19 655 ASN B C 1
ATOM 10876 O O . ASN B 1 655 ? -33.531 25.891 9.82 1 96.19 655 ASN B O 1
ATOM 10880 N N . SER B 1 656 ? -34.344 24.312 8.422 1 96.75 656 SER B N 1
ATOM 10881 C CA . SER B 1 656 ? -33.031 23.719 8.32 1 96.75 656 SER B CA 1
ATOM 10882 C C . SER B 1 656 ? -32.688 23.328 6.887 1 96.75 656 SER B C 1
ATOM 10884 O O . SER B 1 656 ? -33.594 23.125 6.066 1 96.75 656 SER B O 1
ATOM 10886 N N . LEU B 1 657 ? -31.422 23.375 6.562 1 97 657 LEU B N 1
ATOM 10887 C CA . LEU B 1 657 ? -30.828 22.812 5.359 1 97 657 LEU B CA 1
ATOM 10888 C C . LEU B 1 657 ? -29.797 21.734 5.719 1 97 657 LEU B C 1
ATOM 10890 O O . LEU B 1 657 ? -28.766 22.047 6.32 1 97 657 LEU B O 1
ATOM 10894 N N . VAL B 1 658 ? -30.125 20.516 5.332 1 97.75 658 VAL B N 1
ATOM 10895 C CA . VAL B 1 658 ? -29.219 19.422 5.652 1 97.75 658 VAL B CA 1
ATOM 10896 C C . VAL B 1 658 ? -28.625 18.844 4.367 1 97.75 658 VAL B C 1
ATOM 10898 O O . VAL B 1 658 ? -29.266 18.047 3.676 1 97.75 658 VAL B O 1
ATOM 10901 N N . PHE B 1 659 ? -27.359 19.188 4.094 1 98.19 659 PHE B N 1
ATOM 10902 C CA . PHE B 1 659 ? -26.656 18.656 2.926 1 98.19 659 PHE B CA 1
ATOM 10903 C C . PHE B 1 659 ? -26.062 17.281 3.219 1 98.19 659 PHE B C 1
ATOM 10905 O O . PHE B 1 659 ? -25.266 17.125 4.137 1 98.19 659 PHE B O 1
ATOM 10912 N N . VAL B 1 660 ? -26.453 16.312 2.443 1 97.06 660 VAL B N 1
ATOM 10913 C CA . VAL B 1 660 ? -26 14.945 2.652 1 97.06 660 VAL B CA 1
ATOM 10914 C C . VAL B 1 660 ? -25.297 14.438 1.396 1 97.06 660 VAL B C 1
ATOM 10916 O O . VAL B 1 660 ? -25.766 14.672 0.279 1 97.06 660 VAL B O 1
ATOM 10919 N N . SER B 1 661 ? -24.219 13.75 1.607 1 96.12 661 SER B N 1
ATOM 10920 C CA . SER B 1 661 ? -23.453 13.188 0.507 1 96.12 661 SER B CA 1
ATOM 10921 C C . SER B 1 661 ? -24.312 12.266 -0.357 1 96.12 661 SER B C 1
ATOM 10923 O O . SER B 1 661 ? -25.156 11.531 0.158 1 96.12 661 SER B O 1
ATOM 10925 N N . HIS B 1 662 ? -24.016 12.203 -1.623 1 94 662 HIS B N 1
ATOM 10926 C CA . HIS B 1 662 ? -24.75 11.336 -2.533 1 94 662 HIS B CA 1
ATOM 10927 C C . HIS B 1 662 ? -24.453 9.867 -2.268 1 94 662 HIS B C 1
ATOM 10929 O O . HIS B 1 662 ? -25.234 8.984 -2.635 1 94 662 HIS B O 1
ATOM 10935 N N . THR B 1 663 ? -23.328 9.586 -1.652 1 89.94 663 THR B N 1
ATOM 10936 C CA . THR B 1 663 ? -22.938 8.211 -1.388 1 89.94 663 THR B CA 1
ATOM 10937 C C . THR B 1 663 ? -23.531 7.719 -0.071 1 89.94 663 THR B C 1
ATOM 10939 O O . THR B 1 663 ? -23.375 6.551 0.295 1 89.94 663 THR B O 1
ATOM 10942 N N . HIS B 1 664 ? -24.297 8.555 0.595 1 91.12 664 HIS B N 1
ATOM 10943 C CA . HIS B 1 664 ? -24.828 8.234 1.913 1 91.12 664 HIS B CA 1
ATOM 10944 C C . HIS B 1 664 ? -25.984 7.246 1.813 1 91.12 664 HIS B C 1
ATOM 10946 O O . HIS B 1 664 ? -26.781 7.309 0.875 1 91.12 664 HIS B O 1
ATOM 10952 N N . GLY B 1 665 ? -26.125 6.355 2.762 1 86.69 665 GLY B N 1
ATOM 10953 C CA . GLY B 1 665 ? -27.125 5.289 2.785 1 86.69 665 GLY B CA 1
ATOM 10954 C C . GLY B 1 665 ? -28.547 5.797 2.92 1 86.69 665 GLY B C 1
ATOM 10955 O O . GLY B 1 665 ? -29.5 5.066 2.637 1 86.69 665 GLY B O 1
ATOM 10956 N N . VAL B 1 666 ? -28.688 7.051 3.32 1 87.69 666 VAL B N 1
ATOM 10957 C CA . VAL B 1 666 ? -30.016 7.637 3.529 1 87.69 666 VAL B CA 1
ATOM 10958 C C . VAL B 1 666 ? -30.781 7.656 2.211 1 87.69 666 VAL B C 1
ATOM 10960 O O . VAL B 1 666 ? -32 7.66 2.205 1 87.69 666 VAL B O 1
ATOM 10963 N N . TRP B 1 667 ? -30.031 7.555 1.092 1 87.31 667 TRP B N 1
ATOM 10964 C CA . TRP B 1 667 ? -30.656 7.668 -0.218 1 87.31 667 TRP B CA 1
ATOM 10965 C C . TRP B 1 667 ? -31.062 6.297 -0.748 1 87.31 667 TRP B C 1
ATOM 10967 O O . TRP B 1 667 ? -31.781 6.195 -1.744 1 87.31 667 TRP B O 1
ATOM 10977 N N . ASN B 1 668 ? -30.391 5.164 -0.303 1 75 668 ASN B N 1
ATOM 10978 C CA . ASN B 1 668 ? -30.641 3.814 -0.794 1 75 668 ASN B CA 1
ATOM 10979 C C . ASN B 1 668 ? -32.031 3.324 -0.41 1 75 668 ASN B C 1
ATOM 10981 O O . ASN B 1 668 ? -32.469 2.275 -0.877 1 75 668 ASN B O 1
ATOM 10985 N N . ASN B 1 669 ? -32.781 3.879 0.521 1 60.78 669 ASN B N 1
ATOM 10986 C CA . ASN B 1 669 ? -34.062 3.338 0.917 1 60.78 669 ASN B CA 1
ATOM 10987 C C . ASN B 1 669 ? -35.094 3.471 -0.203 1 60.78 669 ASN B C 1
ATOM 10989 O O . ASN B 1 669 ? -35.875 4.418 -0.214 1 60.78 669 ASN B O 1
ATOM 10993 N N . VAL B 1 670 ? -34.781 3.002 -1.387 1 50.97 670 VAL B N 1
ATOM 10994 C CA . VAL B 1 670 ? -35.688 2.953 -2.521 1 50.97 670 VAL B CA 1
ATOM 10995 C C . VAL B 1 670 ? -37 2.275 -2.102 1 50.97 670 VAL B C 1
ATOM 10997 O O . VAL B 1 670 ? -38.062 2.541 -2.68 1 50.97 670 VAL B O 1
ATOM 11000 N N . GLU B 1 671 ? -36.938 1.162 -1.375 1 48.03 671 GLU B N 1
ATOM 11001 C CA . GLU B 1 671 ? -38.219 0.479 -1.223 1 48.03 671 GLU B CA 1
ATOM 11002 C C . GLU B 1 671 ? -39.281 1.418 -0.661 1 48.03 671 GLU B C 1
ATOM 11004 O O . GLU B 1 671 ? -40.469 1.315 -1.015 1 48.03 671 GLU B O 1
ATOM 11009 N N . THR B 1 672 ? -39.094 2.041 0.496 1 47.16 672 THR B N 1
ATOM 11010 C CA . THR B 1 672 ? -40.219 2.812 1.028 1 47.16 672 THR B CA 1
ATOM 11011 C C . THR B 1 672 ? -40.156 4.254 0.529 1 47.16 672 THR B C 1
ATOM 11013 O O . THR B 1 672 ? -39.25 5.004 0.877 1 47.16 672 THR B O 1
ATOM 11016 N N . ARG B 1 673 ? -40.25 4.461 -0.769 1 51.94 673 ARG B N 1
ATOM 11017 C CA . ARG B 1 673 ? -40.469 5.75 -1.424 1 51.94 673 ARG B CA 1
ATOM 11018 C C . ARG B 1 673 ? -41.031 6.781 -0.44 1 51.94 673 ARG B C 1
ATOM 11020 O O . ARG B 1 673 ? -41.625 7.766 -0.844 1 51.94 673 ARG B O 1
ATOM 11027 N N . ARG B 1 674 ? -41 6.449 0.753 1 57.59 674 ARG B N 1
ATOM 11028 C CA . ARG B 1 674 ? -41.594 7.406 1.667 1 57.59 674 ARG B CA 1
ATOM 11029 C C . ARG B 1 674 ? -40.688 8.594 1.919 1 57.59 674 ARG B C 1
ATOM 11031 O O . ARG B 1 674 ? -39.469 8.422 2.049 1 57.59 674 ARG B O 1
ATOM 11038 N N . LYS B 1 675 ? -41.125 9.727 1.632 1 66.94 675 LYS B N 1
ATOM 11039 C CA . LYS B 1 675 ? -40.469 10.992 1.933 1 66.94 675 LYS B CA 1
ATOM 11040 C C . LYS B 1 675 ? -39.812 10.961 3.312 1 66.94 675 LYS B C 1
ATOM 11042 O O . LYS B 1 675 ? -40.406 10.445 4.27 1 66.94 675 LYS B O 1
ATOM 11047 N N . PRO B 1 676 ? -38.469 11.148 3.383 1 73.88 676 PRO B N 1
ATOM 11048 C CA . PRO B 1 676 ? -37.812 11.164 4.695 1 73.88 676 PRO B CA 1
ATOM 11049 C C . PRO B 1 676 ? -38.625 11.914 5.75 1 73.88 676 PRO B C 1
ATOM 11051 O O . PRO B 1 676 ? -39.312 12.883 5.426 1 73.88 676 PRO B O 1
ATOM 11054 N N . SER B 1 677 ? -38.656 11.422 6.934 1 80.38 677 SER B N 1
ATOM 11055 C CA . SER B 1 677 ? -39.375 11.977 8.07 1 80.38 677 SER B CA 1
ATOM 11056 C C . SER B 1 677 ? -38.969 13.414 8.344 1 80.38 677 SER B C 1
ATOM 11058 O O . SER B 1 677 ? -37.844 13.805 8.039 1 80.38 677 SER B O 1
ATOM 11060 N N . LYS B 1 678 ? -39.844 14.273 8.828 1 86.81 678 LYS B N 1
ATOM 11061 C CA . LYS B 1 678 ? -39.625 15.68 9.148 1 86.81 678 LYS B CA 1
ATOM 11062 C C . LYS B 1 678 ? -38.531 15.828 10.211 1 86.81 678 LYS B C 1
ATOM 11064 O O . LYS B 1 678 ? -37.906 16.891 10.32 1 86.81 678 LYS B O 1
ATOM 11069 N N . ARG B 1 679 ? -38.281 14.734 10.938 1 91.62 679 ARG B N 1
ATOM 11070 C CA . ARG B 1 679 ? -37.312 14.805 12.039 1 91.62 679 ARG B CA 1
ATOM 11071 C C . ARG B 1 679 ? -35.906 14.945 11.523 1 91.62 679 ARG B C 1
ATOM 11073 O O . ARG B 1 679 ? -34.969 15.273 12.281 1 91.62 679 ARG B O 1
ATOM 11080 N N . TYR B 1 680 ? -35.656 14.719 10.195 1 93.44 680 TYR B N 1
ATOM 11081 C CA . TYR B 1 680 ? -34.312 14.781 9.656 1 93.44 680 TYR B CA 1
ATOM 11082 C C . TYR B 1 680 ? -34.062 16.125 8.977 1 93.44 680 TYR B C 1
ATOM 11084 O O . TYR B 1 680 ? -32.969 16.375 8.484 1 93.44 680 TYR B O 1
ATOM 11092 N N . GLY B 1 681 ? -35.094 17.047 8.977 1 94.25 681 GLY B N 1
ATOM 11093 C CA . GLY B 1 681 ? -34.938 18.359 8.367 1 94.25 681 GLY B CA 1
ATOM 11094 C C . GLY B 1 681 ? -35.125 18.328 6.859 1 94.25 681 GLY B C 1
ATOM 11095 O O . GLY B 1 681 ? -35.656 17.375 6.309 1 94.25 681 GLY B O 1
ATOM 11096 N N . GLN B 1 682 ? -34.781 19.422 6.238 1 95.62 682 GLN B N 1
ATOM 11097 C CA . GLN B 1 682 ? -34.812 19.484 4.781 1 95.62 682 GLN B CA 1
ATOM 11098 C C . GLN B 1 682 ? -33.531 18.891 4.18 1 95.62 682 GLN B C 1
ATOM 11100 O O . GLN B 1 682 ? -32.531 19.578 4.086 1 95.62 682 GLN B O 1
ATOM 11105 N N . LEU B 1 683 ? -33.656 17.734 3.65 1 95.31 683 LEU B N 1
ATOM 11106 C CA . LEU B 1 683 ? -32.5 17.016 3.129 1 95.31 683 LEU B CA 1
ATOM 11107 C C . LEU B 1 683 ? -32.188 17.453 1.702 1 95.31 683 LEU B C 1
ATOM 1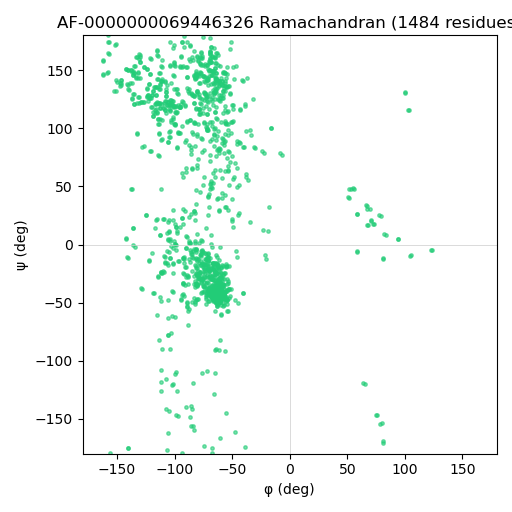1109 O O . LEU B 1 683 ? -33.094 17.547 0.864 1 95.31 683 LEU B O 1
ATOM 11113 N N . VAL B 1 684 ? -30.953 17.812 1.477 1 96.5 684 VAL B N 1
ATOM 11114 C CA . VAL B 1 684 ? -30.453 18.141 0.146 1 96.5 684 VAL B CA 1
ATOM 11115 C C . VAL B 1 684 ? -29.375 17.141 -0.253 1 96.5 684 VAL B C 1
ATOM 11117 O O . VAL B 1 684 ? -28.359 17 0.443 1 96.5 684 VAL B O 1
ATOM 11120 N N . GLN B 1 685 ? -29.578 16.453 -1.319 1 95.69 685 GLN B N 1
ATOM 11121 C CA . GLN B 1 685 ? -28.562 15.508 -1.802 1 95.69 685 GLN B CA 1
ATOM 11122 C C . GLN B 1 685 ? -27.438 16.234 -2.529 1 95.69 685 GLN B C 1
ATOM 11124 O O . GLN B 1 685 ? -27.641 16.75 -3.633 1 95.69 685 GLN B O 1
ATOM 11129 N N . SER B 1 686 ? -26.297 16.219 -1.949 1 97 686 SER B N 1
ATOM 11130 C CA . SER B 1 686 ? -25.125 16.844 -2.561 1 97 686 SER B CA 1
ATOM 11131 C C . SER B 1 686 ? -24.484 15.922 -3.592 1 97 686 SER B C 1
ATOM 11133 O O . SER B 1 686 ? -24.391 14.711 -3.379 1 97 686 SER B O 1
ATOM 11135 N N . PRO B 1 687 ? -23.984 16.438 -4.699 1 95.81 687 PRO B N 1
ATOM 11136 C CA . PRO B 1 687 ? -23.266 15.609 -5.672 1 95.81 687 PRO B CA 1
ATOM 11137 C C . PRO B 1 687 ? -21.844 15.266 -5.215 1 95.81 687 PRO B C 1
ATOM 11139 O O . PRO B 1 687 ? -21.141 14.492 -5.879 1 95.81 687 PRO B O 1
ATOM 11142 N N . LYS B 1 688 ? -21.453 15.82 -4.117 1 94.12 688 LYS B N 1
ATOM 11143 C CA . LYS B 1 688 ? -20.109 15.594 -3.607 1 94.12 688 LYS B CA 1
ATOM 11144 C C . LYS B 1 688 ? -20.109 14.562 -2.48 1 94.12 688 LYS B C 1
ATOM 11146 O O . LYS B 1 688 ? -21.125 14.359 -1.818 1 94.12 688 LYS B O 1
ATOM 11151 N N . ALA B 1 689 ? -18.984 13.938 -2.275 1 90.25 689 ALA B N 1
ATOM 11152 C CA . ALA B 1 689 ? -18.938 12.805 -1.357 1 90.25 689 ALA B CA 1
ATOM 11153 C C . ALA B 1 689 ? -18.344 13.211 -0.009 1 90.25 689 ALA B C 1
ATOM 11155 O O . ALA B 1 689 ? -18.859 12.805 1.042 1 90.25 689 ALA B O 1
ATOM 11156 N N . SER B 1 690 ? -17.312 14.039 -0.013 1 91.12 690 SER B N 1
ATOM 11157 C CA . SER B 1 690 ? -16.641 14.367 1.237 1 91.12 690 SER B CA 1
ATOM 11158 C C . SER B 1 690 ? -17.188 15.656 1.844 1 91.12 690 SER B C 1
ATOM 11160 O O . SER B 1 690 ? -17.828 16.438 1.154 1 91.12 690 SER B O 1
ATOM 11162 N N . LEU B 1 691 ? -16.969 15.883 3.109 1 94.69 691 LEU B N 1
ATOM 11163 C CA . LEU B 1 691 ? -17.438 17.078 3.803 1 94.69 691 LEU B CA 1
ATOM 11164 C C . LEU B 1 691 ? -16.844 18.344 3.178 1 94.69 691 LEU B C 1
ATOM 11166 O O . LEU B 1 691 ? -17.562 19.312 2.926 1 94.69 691 LEU B O 1
ATOM 11170 N N . SER B 1 692 ? -15.523 18.328 2.943 1 93.75 692 SER B N 1
ATOM 11171 C CA . SER B 1 692 ? -14.852 19.516 2.408 1 93.75 692 SER B CA 1
ATOM 11172 C C . SER B 1 692 ? -15.352 19.844 1.005 1 93.75 692 SER B C 1
ATOM 11174 O O . SER B 1 692 ? -15.531 21 0.661 1 93.75 692 SER B O 1
ATOM 11176 N N . GLU B 1 693 ? -15.578 18.828 0.23 1 93.38 693 GLU B N 1
ATOM 11177 C CA . GLU B 1 693 ? -16.109 19.031 -1.112 1 93.38 693 GLU B CA 1
ATOM 11178 C C . GLU B 1 693 ? -17.516 19.625 -1.061 1 93.38 693 GLU B C 1
ATOM 11180 O O . GLU B 1 693 ? -17.844 20.516 -1.851 1 93.38 693 GLU B O 1
ATOM 11185 N N . MET B 1 694 ? -18.312 19.156 -0.151 1 96.31 694 MET B N 1
ATOM 11186 C CA . MET B 1 694 ? -19.672 19.656 -0.013 1 96.31 694 MET B CA 1
ATOM 11187 C C . MET B 1 694 ? -19.656 21.109 0.454 1 96.31 694 MET B C 1
ATOM 11189 O O . MET B 1 694 ? -20.422 21.938 -0.06 1 96.31 694 MET B O 1
ATOM 11193 N N . LEU B 1 695 ? -18.812 21.406 1.428 1 96.62 695 LEU B N 1
ATOM 11194 C CA . LEU B 1 695 ? -18.688 22.766 1.928 1 96.62 695 LEU B CA 1
ATOM 11195 C C . LEU B 1 695 ? -18.328 23.719 0.802 1 96.62 695 LEU B C 1
ATOM 11197 O O . LEU B 1 695 ? -18.875 24.828 0.711 1 96.62 695 LEU B O 1
ATOM 11201 N N . MET B 1 696 ? -17.391 23.281 -0.018 1 94.81 696 MET B N 1
ATOM 11202 C CA . MET B 1 696 ? -16.938 24.125 -1.127 1 94.81 696 MET B CA 1
ATOM 11203 C C . MET B 1 696 ? -18.031 24.266 -2.178 1 94.81 696 MET B C 1
ATOM 11205 O O . MET B 1 696 ? -18.266 25.359 -2.688 1 94.81 696 MET B O 1
ATOM 11209 N N . HIS B 1 697 ? -18.719 23.219 -2.461 1 95.69 697 HIS B N 1
ATOM 11210 C CA . HIS B 1 697 ? -19.719 23.188 -3.527 1 95.69 697 HIS B CA 1
ATOM 11211 C C . HIS B 1 697 ? -20.938 24.031 -3.168 1 95.69 697 HIS B C 1
ATOM 11213 O O . HIS B 1 697 ? -21.516 24.688 -4.031 1 95.69 697 HIS B O 1
ATOM 11219 N N . HIS B 1 698 ? -21.375 24.031 -1.899 1 97.5 698 HIS B N 1
ATOM 11220 C CA . HIS B 1 698 ? -22.641 24.641 -1.513 1 97.5 698 HIS B CA 1
ATOM 11221 C C . HIS B 1 698 ? -22.422 25.969 -0.8 1 97.5 698 HIS B C 1
ATOM 11223 O O . HIS B 1 698 ? -23.312 26.453 -0.092 1 97.5 698 HIS B O 1
ATOM 11229 N N . LYS B 1 699 ? -21.312 26.625 -0.947 1 95.94 699 LYS B N 1
ATOM 11230 C CA . LYS B 1 699 ? -20.969 27.875 -0.28 1 95.94 699 LYS B CA 1
ATOM 11231 C C . LYS B 1 699 ? -22 28.953 -0.582 1 95.94 699 LYS B C 1
ATOM 11233 O O . LYS B 1 699 ? -22.562 29.562 0.336 1 95.94 699 LYS B O 1
ATOM 11238 N N . GLU B 1 700 ? -22.234 29.141 -1.84 1 97 700 GLU B N 1
ATOM 11239 C CA . GLU B 1 700 ? -23.109 30.219 -2.268 1 97 700 GLU B CA 1
ATOM 11240 C C . GLU B 1 700 ? -24.547 29.969 -1.804 1 97 700 GLU B C 1
ATOM 11242 O O . GLU B 1 700 ? -25.266 30.906 -1.446 1 97 700 GLU B O 1
ATOM 11247 N N . GLU B 1 701 ? -24.875 28.703 -1.818 1 97.56 701 GLU B N 1
ATOM 11248 C CA . GLU B 1 701 ? -26.219 28.359 -1.366 1 97.56 701 GLU B CA 1
ATOM 11249 C C . GLU B 1 701 ? -26.406 28.656 0.117 1 97.56 701 GLU B C 1
ATOM 11251 O O . GLU B 1 701 ? -27.453 29.188 0.524 1 97.56 701 GLU B O 1
ATOM 11256 N N . VAL B 1 702 ? -25.484 28.406 0.907 1 98.19 702 VAL B N 1
ATOM 11257 C CA . VAL B 1 702 ? -25.531 28.656 2.342 1 98.19 702 VAL B CA 1
ATOM 11258 C C . VAL B 1 702 ? -25.5 30.156 2.604 1 98.19 702 VAL B C 1
ATOM 11260 O O . VAL B 1 702 ? -26.25 30.672 3.441 1 98.19 702 VAL B O 1
ATOM 11263 N N . TYR B 1 703 ? -24.625 30.906 1.872 1 97.75 703 TYR B N 1
ATOM 11264 C CA . TYR B 1 703 ? -24.547 32.375 1.999 1 97.75 703 TYR B CA 1
ATOM 11265 C C . TYR B 1 703 ? -25.891 33 1.742 1 97.75 703 TYR B C 1
ATOM 11267 O O . TYR B 1 703 ? -26.344 33.844 2.525 1 97.75 703 TYR B O 1
ATOM 11275 N N . GLN B 1 704 ? -26.484 32.531 0.705 1 97.12 704 GLN B N 1
ATOM 11276 C CA . GLN B 1 704 ? -27.781 33.062 0.321 1 97.12 704 GLN B CA 1
ATOM 11277 C C . GLN B 1 704 ? -28.859 32.75 1.358 1 97.12 704 GLN B C 1
ATOM 11279 O O . GLN B 1 704 ? -29.672 33.594 1.718 1 97.12 704 GLN B O 1
ATOM 11284 N N . TRP B 1 705 ? -28.859 31.562 1.803 1 97.12 705 TRP B N 1
ATOM 11285 C CA . TRP B 1 705 ? -29.828 31.109 2.799 1 97.12 705 TRP B CA 1
ATOM 11286 C C . TRP B 1 705 ? -29.766 31.969 4.055 1 97.12 705 TRP B C 1
ATOM 11288 O O . TRP B 1 705 ? -30.797 32.438 4.551 1 97.12 705 TRP B O 1
ATOM 11298 N N . ILE B 1 706 ? -28.609 32.25 4.566 1 97 706 ILE B N 1
ATOM 11299 C CA . ILE B 1 706 ? -28.422 33.031 5.797 1 97 706 ILE B CA 1
ATOM 11300 C C . ILE B 1 706 ? -28.734 34.5 5.547 1 97 706 ILE B C 1
ATOM 11302 O O . ILE B 1 706 ? -29.438 35.125 6.34 1 97 706 ILE B O 1
ATOM 11306 N N . SER B 1 707 ? -28.25 35.031 4.41 1 96.06 707 SER B N 1
ATOM 11307 C CA . SER B 1 707 ? -28.438 36.438 4.109 1 96.06 707 SER B CA 1
ATOM 11308 C C . SER B 1 707 ? -29.906 36.781 3.936 1 96.06 707 SER B C 1
ATOM 11310 O O . SER B 1 707 ? -30.359 37.844 4.383 1 96.06 707 SER B O 1
ATOM 11312 N N . GLU B 1 708 ? -30.672 35.969 3.307 1 95.31 708 GLU B N 1
ATOM 11313 C CA . GLU B 1 708 ? -32.094 36.188 3.08 1 95.31 708 GLU B CA 1
ATOM 11314 C C . GLU B 1 708 ? -32.875 36.219 4.395 1 95.31 708 GLU B C 1
ATOM 11316 O O . GLU B 1 708 ? -33.812 36.969 4.547 1 95.31 708 GLU B O 1
ATOM 11321 N N . ARG B 1 709 ? -32.469 35.5 5.297 1 94.38 709 ARG B N 1
ATOM 11322 C CA . ARG B 1 709 ? -33.156 35.375 6.57 1 94.38 709 ARG B CA 1
ATOM 11323 C C . ARG B 1 709 ? -32.688 36.406 7.566 1 94.38 709 ARG B C 1
ATOM 11325 O O . ARG B 1 709 ? -33.438 36.812 8.461 1 94.38 709 ARG B O 1
ATOM 11332 N N . ALA B 1 710 ? -31.516 36.875 7.441 1 92.75 710 ALA B N 1
ATOM 11333 C CA . ALA B 1 710 ? -30.969 37.875 8.336 1 92.75 710 ALA B CA 1
ATOM 11334 C C . ALA B 1 710 ? -31.422 39.281 7.938 1 92.75 710 ALA B C 1
ATOM 11336 O O . ALA B 1 710 ? -31.688 40.125 8.797 1 92.75 710 ALA B O 1
ATOM 11337 N N . ASP B 1 711 ? -31.578 39.656 6.59 1 81.25 711 ASP B N 1
ATOM 11338 C CA . ASP B 1 711 ? -31.875 41 6.086 1 81.25 711 ASP B CA 1
ATOM 11339 C C . ASP B 1 711 ? -33.375 41.25 6.008 1 81.25 711 ASP B C 1
ATOM 11341 O O . ASP B 1 711 ? -33.844 42.375 5.898 1 81.25 711 ASP B O 1
ATOM 11345 N N . VAL B 1 712 ? -34.344 40.406 5.852 1 65.38 712 VAL B N 1
ATOM 11346 C CA . VAL B 1 712 ? -35.812 40.594 5.746 1 65.38 712 VAL B CA 1
ATOM 11347 C C . VAL B 1 712 ? -36.312 41.281 6.996 1 65.38 712 VAL B C 1
ATOM 11349 O O . VAL B 1 712 ? -37.219 42.156 6.914 1 65.38 712 VAL B O 1
ATOM 11352 N N . GLN B 1 713 ? -35.906 41.156 8.172 1 53.56 713 GLN B N 1
ATOM 11353 C CA . GLN B 1 713 ? -36.625 41.719 9.32 1 53.56 713 GLN B CA 1
ATOM 11354 C C . GLN B 1 713 ? -36.375 43.219 9.422 1 53.56 713 GLN B C 1
ATOM 11356 O O . GLN B 1 713 ? -37.156 43.938 10.055 1 53.56 713 GLN B O 1
ATOM 11361 N N . ASP B 1 714 ? -35.438 43.875 8.781 1 47.53 714 ASP B N 1
ATOM 11362 C CA . ASP B 1 714 ? -35.25 45.312 8.906 1 47.53 714 ASP B CA 1
ATOM 11363 C C . ASP B 1 714 ? -36.312 46.062 8.078 1 47.53 714 ASP B C 1
ATOM 11365 O O . ASP B 1 714 ? -36.656 47.219 8.375 1 47.53 714 ASP B O 1
ATOM 11369 N N . SER B 1 715 ? -36.844 45.594 7 1 44.34 715 SER B N 1
ATOM 11370 C CA . SER B 1 715 ? -37.719 46.375 6.145 1 44.34 715 SER B CA 1
ATOM 11371 C C . SER B 1 715 ? -39.125 46.406 6.711 1 44.34 715 SER B C 1
ATOM 11373 O O . SER B 1 715 ? -39.938 47.281 6.309 1 44.34 715 SER B O 1
ATOM 11375 N N . GLU B 1 716 ? -39.625 45.531 7.457 1 41.81 716 GLU B N 1
ATOM 11376 C CA . GLU B 1 716 ? -41 45.656 7.895 1 41.81 716 GLU B CA 1
ATOM 11377 C C . GLU B 1 716 ? -41.188 46.781 8.906 1 41.81 716 GLU B C 1
ATOM 11379 O O . GLU B 1 716 ? -42.312 47.188 9.188 1 41.81 716 GLU B O 1
ATOM 11384 N N . GLU B 1 717 ? -40.094 47.344 9.508 1 39.66 717 GLU B N 1
ATOM 11385 C CA . GLU B 1 717 ? -40.406 48.406 10.477 1 39.66 717 GLU B CA 1
ATOM 11386 C C . GLU B 1 717 ? -40.688 49.719 9.789 1 39.66 717 GLU B C 1
ATOM 11388 O O . GLU B 1 717 ? -41.25 50.625 10.398 1 39.66 717 GLU B O 1
ATOM 11393 N N . THR B 1 718 ? -40.25 50.062 8.531 1 38.44 718 THR B N 1
ATOM 11394 C CA . THR B 1 718 ? -40.438 51.406 8.031 1 38.44 718 THR B CA 1
ATOM 11395 C C . THR B 1 718 ? -41.812 51.594 7.449 1 38.44 718 THR B C 1
ATOM 11397 O O . THR B 1 718 ? -42.25 52.719 7.195 1 38.44 718 THR B O 1
ATOM 11400 N N . GLU B 1 719 ? -42.5 50.625 6.938 1 36.66 719 GLU B N 1
ATOM 11401 C CA . GLU B 1 719 ? -43.719 51 6.219 1 36.66 719 GLU B CA 1
ATOM 11402 C C . GLU B 1 719 ? -44.875 51.312 7.188 1 36.66 719 GLU B C 1
ATOM 11404 O O . GLU B 1 719 ? -45.875 51.875 6.793 1 36.66 719 GLU B O 1
ATOM 11409 N N . ASP B 1 720 ? -44.844 50.781 8.375 1 34.91 720 ASP B N 1
ATOM 11410 C CA . ASP B 1 720 ? -46.094 50.844 9.117 1 34.91 720 ASP B CA 1
ATOM 11411 C C . ASP B 1 720 ? -46.25 52.219 9.805 1 34.91 720 ASP B C 1
ATOM 11413 O O . ASP B 1 720 ? -47.125 52.375 10.648 1 34.91 720 ASP B O 1
ATOM 11417 N N . GLU B 1 721 ? -45.312 53.219 9.625 1 33.03 721 GLU B N 1
ATOM 11418 C CA . GLU B 1 721 ? -45.656 54.438 10.344 1 33.03 721 GLU B CA 1
ATOM 11419 C C . GLU B 1 721 ? -46.875 55.125 9.711 1 33.03 721 GLU B C 1
ATOM 11421 O O . GLU B 1 721 ? -47.312 56.188 10.188 1 33.03 721 GLU B O 1
ATOM 11426 N N . LYS B 1 722 ? -47 55.094 8.398 1 33.75 722 LYS B N 1
ATOM 11427 C CA . LYS B 1 722 ? -48 56.094 8.094 1 33.75 722 LYS B CA 1
ATOM 11428 C C . LYS B 1 722 ? -49.344 55.719 8.68 1 33.75 722 LYS B C 1
ATOM 11430 O O . LYS B 1 722 ? -50.062 56.562 9.266 1 33.75 722 LYS B O 1
ATOM 11435 N N . LYS B 1 723 ? -50.188 55 7.961 1 31.64 723 LYS B N 1
ATOM 11436 C CA . LYS B 1 723 ? -51.625 55.188 8.203 1 31.64 723 LYS B CA 1
ATOM 11437 C C . LYS B 1 723 ? -52.094 54.375 9.414 1 31.64 723 LYS B C 1
ATOM 11439 O O . LYS B 1 723 ? -51.969 53.125 9.422 1 31.64 723 LYS B O 1
ATOM 11444 N N . PRO B 1 724 ? -52.031 54.75 10.703 1 25.8 724 PRO B N 1
ATOM 11445 C CA . PRO B 1 724 ? -52.5 53.844 11.727 1 25.8 724 PRO B CA 1
ATOM 11446 C C . PRO B 1 724 ? -53.938 53.344 11.453 1 25.8 724 PRO B C 1
ATOM 11448 O O . PRO B 1 724 ? -54.875 54.156 11.406 1 25.8 724 PRO B O 1
ATOM 11451 N N . LYS B 1 725 ? -54.312 52.812 10.297 1 23.53 725 LYS B N 1
ATOM 11452 C CA . LYS B 1 725 ? -55.719 52.5 10.344 1 23.53 725 LYS B CA 1
ATOM 11453 C C . LYS B 1 725 ? -56.062 51.719 11.609 1 23.53 725 LYS B C 1
ATOM 11455 O O . LYS B 1 725 ? -55.438 50.719 11.914 1 23.53 725 LYS B O 1
ATOM 11460 N N . SER B 1 726 ? -56.75 52.312 12.695 1 21.94 726 SER B N 1
ATOM 11461 C CA . SER B 1 726 ? -57.344 51.906 13.977 1 21.94 726 SER B CA 1
ATOM 11462 C C . SER B 1 726 ? -58.25 50.719 13.797 1 21.94 726 SER B C 1
ATOM 11464 O O . SER B 1 726 ? -59.062 50.406 14.68 1 21.94 726 SER B O 1
ATOM 11466 N N . LYS B 1 727 ? -58.125 49.938 12.773 1 21.83 727 LYS B N 1
ATOM 11467 C CA . LYS B 1 727 ? -59.281 49.031 12.703 1 21.83 727 LYS B CA 1
ATOM 11468 C C . LYS B 1 727 ? -59.469 48.281 14.031 1 21.83 727 LYS B C 1
ATOM 11470 O O . LYS B 1 727 ? -58.531 47.625 14.523 1 21.83 727 LYS B O 1
ATOM 11475 N N . SER B 1 728 ? -60.5 48.75 14.836 1 20.81 728 SER B N 1
ATOM 11476 C CA . SER B 1 728 ? -61.188 48.406 16.062 1 20.81 728 SER B CA 1
ATOM 11477 C C . SER B 1 728 ? -61.5 46.906 16.125 1 20.81 728 SER B C 1
ATOM 11479 O O . SER B 1 728 ? -62 46.312 15.156 1 20.81 728 SER B O 1
ATOM 11481 N N . ARG B 1 729 ? -60.562 46.156 16.641 1 19.12 729 ARG B N 1
ATOM 11482 C CA . ARG B 1 729 ? -60.875 44.812 17.141 1 19.12 729 ARG B CA 1
ATOM 11483 C C . ARG B 1 729 ? -62.156 44.781 17.938 1 19.12 729 ARG B C 1
ATOM 11485 O O . ARG B 1 729 ? -62.281 45.5 18.938 1 19.12 729 ARG B O 1
ATOM 11492 N N . SER B 1 730 ? -63.312 44.594 17.266 1 18.19 730 SER B N 1
ATOM 11493 C CA . SER B 1 730 ? -64.625 44.469 17.812 1 18.19 730 SER B CA 1
ATOM 11494 C C . SER B 1 730 ? -64.625 43.688 19.109 1 18.19 730 SER B C 1
ATOM 11496 O O . SER B 1 730 ? -64.062 42.562 19.172 1 18.19 730 SER B O 1
ATOM 11498 N N . PRO B 1 731 ? -64.625 44.406 20.359 1 20.14 731 PRO B N 1
ATOM 11499 C CA . PRO B 1 731 ? -65.062 43.75 21.578 1 20.14 731 PRO B CA 1
ATOM 11500 C C . PRO B 1 731 ? -66.438 43.031 21.406 1 20.14 731 PRO B C 1
ATOM 11502 O O . PRO B 1 731 ? -67.3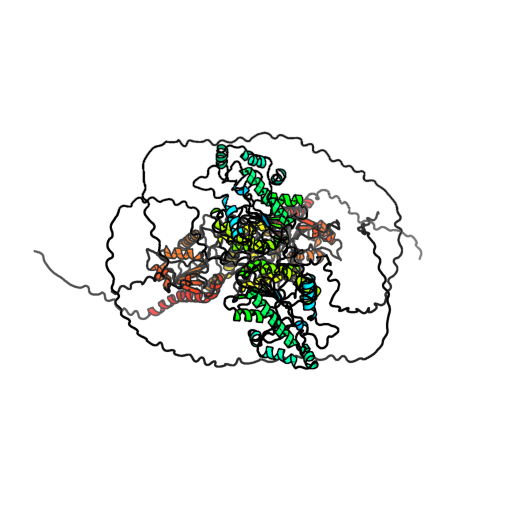75 43.625 20.891 1 20.14 731 PRO B O 1
ATOM 11505 N N . THR B 1 732 ? -66.375 41.938 20.766 1 18.3 732 THR B N 1
ATOM 11506 C CA . THR B 1 732 ? -67.688 41.281 20.828 1 18.3 732 THR B CA 1
ATOM 11507 C C . THR B 1 732 ? -68.312 41.5 22.203 1 18.3 732 THR B C 1
ATOM 11509 O O . THR B 1 732 ? -67.625 41.562 23.219 1 18.3 732 THR B O 1
ATOM 11512 N N . LYS B 1 733 ? -69.688 41.688 22.25 1 18.69 733 LYS B N 1
ATOM 11513 C CA . LYS B 1 733 ? -70.938 42.125 22.906 1 18.69 733 LYS B CA 1
ATOM 11514 C C . LYS B 1 733 ? -71.125 41.469 24.266 1 18.69 733 LYS B C 1
ATOM 11516 O O . LYS B 1 733 ? -71 40.25 24.375 1 18.69 733 LYS B O 1
ATOM 11521 N N . GLU B 1 734 ? -70.875 42.312 25.328 1 18.89 734 GLU B N 1
ATOM 11522 C CA . GLU B 1 734 ? -71.312 42.25 26.719 1 18.89 734 GLU B CA 1
ATOM 11523 C C . GLU B 1 734 ? -72.812 41.938 26.812 1 18.89 734 GLU B C 1
ATOM 11525 O O . GLU B 1 734 ? -73.625 42.781 26.438 1 18.89 734 GLU B O 1
ATOM 11530 N N . ASN B 1 735 ? -73.188 40.781 26.391 1 17.12 735 ASN B N 1
ATOM 11531 C CA . ASN B 1 735 ? -74.688 40.688 26.469 1 17.12 735 ASN B CA 1
ATOM 11532 C C . ASN B 1 735 ? -75.188 41.156 27.812 1 17.12 735 ASN B C 1
ATOM 11534 O O . ASN B 1 735 ? -74.438 41.25 28.781 1 17.12 735 ASN B O 1
ATOM 11538 N N . GLN B 1 736 ? -76.438 40.812 28.25 1 17 736 GLN B N 1
ATOM 11539 C CA . GLN B 1 736 ? -77.688 41.25 28.828 1 17 736 GLN B CA 1
ATOM 11540 C C . GLN B 1 736 ? -77.625 41.344 30.344 1 17 736 GLN B C 1
ATOM 11542 O O . GLN B 1 736 ? -76.75 40.719 30.969 1 17 736 GLN B O 1
ATOM 11547 N N . THR B 1 737 ? -78.75 42.094 31.094 1 18.3 737 THR B N 1
ATOM 11548 C CA . THR B 1 737 ? -79.438 43.094 31.906 1 18.3 737 THR B CA 1
ATOM 11549 C C . THR B 1 737 ? -80.062 42.438 33.156 1 18.3 737 THR B C 1
ATOM 11551 O O . THR B 1 737 ? -80.562 43.156 34.031 1 18.3 737 THR B O 1
ATOM 11554 N N . GLU B 1 738 ? -80.188 41.188 33.531 1 21.05 738 GLU B N 1
ATOM 11555 C CA . GLU B 1 738 ? -81.438 41.156 34.281 1 21.05 738 GLU B CA 1
ATOM 11556 C C . GLU B 1 738 ? -81.312 41.875 35.625 1 21.05 738 GLU B C 1
ATOM 11558 O O . GLU B 1 738 ? -80.25 41.781 36.25 1 21.05 738 GLU B O 1
ATOM 11563 N N . PRO B 1 739 ? -82.438 42.75 36.219 1 19.97 739 PRO B N 1
ATOM 11564 C CA . PRO B 1 739 ? -82.875 43.656 37.281 1 19.97 739 PRO B CA 1
ATOM 11565 C C . PRO B 1 739 ? -82.938 43 38.656 1 19.97 739 PRO B C 1
ATOM 11567 O O . PRO B 1 739 ? -82.5 43.594 39.656 1 19.97 739 PRO B O 1
ATOM 11570 N N . ARG B 1 740 ? -83.688 41.875 39 1 20.09 740 ARG B N 1
ATOM 11571 C CA . ARG B 1 740 ? -84.875 42.031 39.844 1 20.09 740 ARG B CA 1
ATOM 11572 C C . ARG B 1 740 ? -84.5 42.5 41.25 1 20.09 740 ARG B C 1
ATOM 11574 O O . ARG B 1 740 ? -83.312 42.75 41.5 1 20.09 740 ARG B O 1
ATOM 11581 N N . SER B 1 741 ? -85.125 41.625 42.188 1 21.48 741 SER B N 1
ATOM 11582 C CA . SER B 1 741 ? -86 41.781 43.312 1 21.48 741 SER B CA 1
ATOM 11583 C C . SER B 1 741 ? -85.25 42.156 44.562 1 21.48 741 SER B C 1
ATOM 11585 O O . SER B 1 741 ? -84.062 41.781 44.719 1 21.48 741 SER B O 1
ATOM 11587 N N . VAL B 1 742 ? -85.938 42.938 45.25 1 22.05 742 VAL B N 1
ATOM 11588 C CA . VAL B 1 742 ? -86.312 43.906 46.281 1 22.05 742 VAL B CA 1
ATOM 11589 C C . VAL B 1 742 ? -86.125 43.281 47.656 1 22.05 742 VAL B C 1
ATOM 11591 O O . VAL B 1 742 ? -86.25 42.062 47.812 1 22.05 742 VAL B O 1
ATOM 11594 N N . PRO B 1 743 ? -86.125 44.25 48.688 1 22.95 743 PRO B N 1
ATOM 11595 C CA . PRO B 1 743 ? -86.438 44.5 50.094 1 22.95 743 PRO B CA 1
ATOM 11596 C C . PRO B 1 743 ? -87.812 44.062 50.5 1 22.95 743 PRO B C 1
ATOM 11598 O O . PRO B 1 743 ? -88.812 44.562 49.938 1 22.95 743 PRO B O 1
ATOM 11601 N N . GLY B 1 744 ? -88.875 42.938 50.312 1 20.58 744 GLY B N 1
ATOM 11602 C CA . GLY B 1 744 ? -89.312 42.344 51.562 1 20.58 744 GLY B CA 1
ATOM 11603 C C . GLY B 1 744 ? -88.312 41.406 52.156 1 20.58 744 GLY B C 1
ATOM 11604 O O . GLY B 1 744 ? -87.438 40.875 51.469 1 20.58 744 GLY B O 1
#

Radius of gyration: 42.75 Å; Cα contacts (8 Å, |Δi|>4): 2494; chains: 2; bounding box: 177×107×114 Å

Nearest PDB structures (foldseek):
  5w5k-assembly3_C  TM=8.821E-01  e=1.320E-26  Danio rerio
  7sgi-assembly1_A  TM=4.756E-01  e=2.751E-27  Danio rerio
  7kur-assembly1_A  TM=4.754E-01  e=3.757E-26  Danio rerio
  6wbq-assembly1_A  TM=4.644E-01  e=2.502E-26  Danio rerio
  6wdv-assembly1_A  TM=4.706E-01  e=8.475E-26  Danio rerio

Sequence (1488 aa):
MDEDEDTVMGEAGSHHPTSVSSHQWPSNGPSSQGAGQLNGSSDPSIAPPLLGPTMKLPLSVHSGDPRPENTASAEDQGVSPPKSLPKSDSGDATTEDFDKQDSLVEDNSDWTDEDTVARTGLPIASLPSGLCYDVQMRYHCEVRPTADVHPEDPRRIYYIYKELCRAGLVDDPESCRPLVSRPLKRINARNATEAEISLIHTPDHFAFVESTKDMSDDELIALEHTRDSIYFNKLTFASSILSVGGAIETCLAVATRKVKNAIAVIRPPGHHAEHDKTMGFCLFNNVSVAARVCQNRLGDSCRKILILDWMGNSTLEGKKVTGITVVKALVSEADVFISNQCEPVASGFDAAAGDELGGCFVTPSCYAHMTHMLMTLANGKVAVCLEGGYNFRSISKSALAVTKTLMGDPPDRLHTTSPSALATTTVRRVMMIQSHYWHCMYPKGPPQDGLFTDRLHDVIRAYQSKQLYDNYKLTSLFIYRTAISRSFENQVLASSNYHQTVPLVVIFHDPPEIMGLPHPVTNKLEAHNCWLADVMKDYIGWIVSKGYAVIDVNIPKHVTIDPSSGKYEEEDENRPTATEELAGYLWDNYIEPSEATEIFFMGVGNAFYGVANLLINRETLYKRVNSVVSFVAENPVRAIASHTQVWLSRWYKDNSLVFVSHTHGVWNNVETRRKPSKRYGQLVQSPKASLSEMLMHHKEEVYQWISERADVQDSEETEDEKKPKSKSRSPTKENQTEPRSVPGMDEDEDTVMGEAGSHHPTSVSSHQWPSNGPSSQGAGQLNGSSDPSIAPPLLGPTMKLPLSVHSGDPRPENTASAEDQGVSPPKSLPKSDSGDATTEDFDKQDSLVEDNSDWTDEDTVARTGLPIASLPSGLCYDVQMRYHCEVRPTADVHPEDPRRIYYIYKELCRAGLVDDPESCRPLVSRPLKRINARNATEAEISLIHTPDHFAFVESTKDMSDDELIALEHTRDSIYFNKLTFASSILSVGGAIETCLAVATRKVKNAIAVIRPPGHHAEHDKTMGFCLFNNVSVAARVCQNRLGDSCRKILILDWMGNSTLEGKKVTGITVVKALVSEADVFISNQCEPVASGFDAAAGDELGGCFVTPSCYAHMTHMLMTLANGKVAVCLEGGYNFRSISKSALAVTKTLMGDPPDRLHTTSPSALATTTVRRVMMIQSHYWHCMYPKGPPQDGLFTDRLHDVIRAYQSKQLYDNYKLTSLFIYRTAISRSFENQVLASSNYHQTVPLVVIFHDPPEIMGLPHPVTNKLEAHNCWLADVMKDYIGWIVSKGYAVIDVNIPKHVTIDPSSGKYEEEDENRPTATEELAGYLWDNYIEPSEATEIFFMGVGNAFYGVANLLINRETLYKRVNSVVSFVAENPVRAIASHTQVWLSRWYKDNSLVFVSHTHGVWNNVETRRKPSKRYGQLVQSPKASLSEMLMHHKEEVYQWISERADVQDSEETEDEKKPKSKSRSPTKENQTEPRSVPG

Foldseek 3Di:
DDDPDPDDDDDDDDDDDDDDDDDDDDDDDDDDDDDDDDDDDDDDDDPDDDPDDDDDPCPCCVDDDPDDDDDDDPPDDDPDPDDDPDDDDDDDPPPPDPPPPVVPPPVPVCPVCPCPVPDPDDQLLPFAAAEEDDLLLQVWAAPDADPPGQLQHSCLLVLLVLLCVVQQQAPDPPGDHRPDPGHHHYFYFDFADPVLLVLQAPPQLLVVQQCLLVDDSVVQVVVCVVAAREGGHNCSNVSQRRQLRQLQRQLLCLLVSNGVEYEYSGDDFAQPDHRRDDHDHHRGHNNVSSLVVCCVVVPPSSPAAEEEECQDDRPPPDPRYDHDNLQDVCCVQPVVVVQAGHQYEYEECCQFAPNPRRPHHDYLLNLLVSLLSNCVGPVRRYYYYYRYDRDSVRSSSNSSSSVVSSSPDHGDDDDDDDDDPVSVVVSQVVLQVCCVVPVRTDDHADDLPQPQQDDVLLVVLVVVLVVCCVVQNWDADDDDDPADFSNPPNQKTKGPCLQPAAEEEEEFAEGWDKDFDADPPNRHTDPVRMDTLDLVSVVVVLCVVVVHMYIHGYQYQDTCRDSSDSDDDGRDPCSLVVLQVRLVRCCVPRNVNGNYNAYEYEEFEPSCSNVLNCLAPPDCVLVHHQAYEYEYAADDQDFRAYPVCHCSLVSQQVGYEYEYEQVYCVPVPVPCPDDPGSRRHPYDYDPHHDRSVRCVVCVVVVSVSVVVRRPVVVPVVPPPPPDPPPPPPDPDDPDDDDDDDPDD/DPPPPPPPFDDFCPDDDDPDPDDDDDDDDDDYDDDDDDDPDDDDPPPPDDDDDDDDDDPCPDDPCPPDDPDDDDDDDDPPPDDDPDDDDPDDPPPPDPPPPVVVPPVPVCPPVPCCVVDPDDQLLVFAAAEEDDLLLQVWAAPDADPPGQLQHSCLLVLLVLLCVVQQQAPDPVGDHRPDPGHHHYFYFDFADPVLLVVQAPPQLLVVQQCLLVDDSVVQVVVCVVAAREGGHNCRNVSQRRQLRQLQRQLLCLLVSNGVEYEYSGDDFAQPAHRRDDHDHHRGHSNVSSLVVCCVVVPPSSPAAEEEECQDPRPPPDPRYDHDNLQDVCCVQVVVVVQAGHQYEYEECCQFAPNPRRPHHDYLLNLLVSLLSSCVGPVRRYYYYYRYDRDSVRSSSNSSSSVVSSSPDHGDDDDDDDDDPVSVVVSQVVLQVCCVVPVRTDDHADDLPQPQQDDVLLVVLVVVLVVCCVQQNWDADDDDDPADFSNPPNQKTKGPCLQPAAEEEEEFEEGWDKDADADPPNRHTDPVRMDTLDLVSVVSVLCVVVVHMYIHGYQYQDTCRDSSDSDDDGRDPCSLVVLQVRLVRCCVPRNVNGNYNAYEYEEFEPSCSNVLNCLAPPDCVLVHHQAYEYEYAADDQDFRAYPVCHCSLVSQQVGYEYEYEQVYCVPVPVSSPDDPGSRRHPYDYDPHHDRSVRCVVCVVVVSVSVVVRRPVVVPVVPPPPPDPPCPDPPPPDPDDDDDDDDDD

Solvent-accessible surface area (backbone atoms only — not comparable to full-atom values): 84203 Å² total; per-residue (Å²): 140,82,77,82,76,86,82,78,85,82,81,85,77,86,89,83,87,83,80,80,72,89,75,90,83,89,87,83,89,85,89,83,87,89,82,87,86,80,87,84,87,84,86,80,81,86,74,79,84,81,82,78,82,86,78,76,78,77,74,81,70,86,71,81,72,84,75,77,79,74,86,71,88,71,87,74,83,74,84,73,79,79,80,78,81,75,85,82,81,88,77,80,86,72,75,58,30,77,76,77,80,73,67,78,70,63,82,67,73,61,61,68,72,70,63,65,63,76,66,55,38,46,79,53,48,71,37,44,35,29,34,25,65,60,77,66,28,42,60,37,45,62,77,74,74,54,94,73,66,64,63,89,45,45,58,47,55,51,45,31,51,50,47,37,26,71,28,8,40,29,75,39,93,86,67,41,72,49,58,43,97,74,39,44,39,78,40,75,57,41,72,47,47,72,71,52,50,47,74,59,28,41,70,66,38,54,51,51,48,53,48,39,46,77,47,51,74,67,54,29,57,54,48,26,73,75,45,54,72,38,75,40,32,55,41,31,36,61,13,40,33,30,20,29,15,25,36,29,44,47,45,44,34,23,76,70,59,74,14,33,22,33,39,27,53,46,25,56,26,9,72,56,22,50,50,70,40,63,25,69,52,6,63,54,37,23,64,63,27,21,52,50,49,42,26,69,75,53,37,84,85,37,62,45,40,20,38,29,25,64,56,56,78,52,67,58,76,50,92,58,36,55,46,54,44,60,51,73,77,35,36,32,60,39,32,69,66,52,30,79,62,21,30,40,30,50,31,35,38,27,20,21,36,79,18,77,85,43,78,33,79,37,47,34,38,54,50,9,44,53,48,54,59,46,34,58,19,56,59,23,33,30,36,35,39,44,38,43,46,61,29,56,66,34,39,18,51,26,50,42,35,34,49,43,29,71,67,53,26,53,27,55,77,80,85,82,83,77,76,51,62,67,56,38,35,50,51,45,51,50,32,23,64,47,20,80,81,33,88,78,37,62,54,72,65,63,66,90,75,62,51,38,34,44,38,36,46,51,46,49,44,53,31,49,45,50,50,39,27,75,75,63,49,32,41,65,59,92,71,94,65,93,73,83,40,71,53,62,58,62,24,39,30,27,31,83,52,48,62,36,78,32,41,33,40,39,34,27,22,46,65,67,52,42,48,66,53,48,37,60,71,78,61,44,52,43,41,71,35,18,23,35,32,64,60,64,59,55,56,54,50,51,41,51,73,72,64,34,17,37,36,47,34,52,44,66,56,57,74,54,74,62,55,68,59,46,59,86,68,70,71,45,87,57,44,66,60,54,38,38,52,51,39,52,49,43,38,71,71,52,55,68,75,29,49,41,74,33,31,35,42,34,20,32,47,76,31,24,53,20,56,51,49,48,65,52,71,38,88,71,47,70,81,52,44,64,38,39,38,36,38,36,27,90,61,81,86,68,72,43,63,36,90,87,45,70,60,46,15,56,51,40,27,76,30,29,44,29,39,29,19,61,81,29,71,86,70,67,58,60,85,61,77,60,76,79,59,47,34,55,30,33,72,37,79,34,95,32,58,49,60,64,52,39,54,62,71,44,42,67,60,52,52,48,56,52,50,58,66,65,56,56,69,66,62,66,67,69,68,66,68,67,75,75,77,67,80,71,77,76,79,77,85,85,67,94,74,78,96,82,93,77,79,133,136,85,74,80,73,81,80,73,71,66,76,70,83,76,72,82,85,86,81,78,79,81,86,77,43,71,69,88,83,92,82,88,88,81,89,84,77,83,76,81,72,80,82,76,83,78,71,79,77,80,79,81,86,78,83,74,78,72,80,77,74,78,78,80,65,80,71,81,81,81,80,75,87,76,86,76,82,76,76,69,75,77,79,77,81,74,84,81,79,86,76,79,82,72,78,74,76,76,75,75,77,70,66,80,72,61,82,69,73,60,62,67,72,68,66,67,62,76,65,52,37,46,77,52,49,71,37,46,34,30,35,24,67,59,79,66,28,42,60,37,45,64,78,74,75,53,95,74,65,63,63,87,45,46,58,47,54,51,44,30,52,48,47,36,27,71,27,8,40,29,75,40,91,88,65,43,73,48,58,42,98,72,39,46,38,79,40,76,57,42,70,47,49,71,72,50,50,48,74,57,28,41,70,67,38,53,51,51,49,53,49,40,48,77,46,50,73,69,53,28,56,55,50,25,72,75,44,54,71,36,75,41,30,55,42,31,36,61,14,39,31,29,20,29,15,25,37,29,44,47,45,44,34,23,76,69,58,74,15,35,22,33,40,26,54,47,25,58,27,9,69,57,21,49,50,69,41,61,25,68,53,6,63,54,36,23,65,62,27,21,52,50,50,41,26,68,76,51,36,84,84,37,61,46,39,20,37,28,24,65,57,54,78,52,66,60,75,50,93,57,36,56,46,53,45,58,52,75,76,37,36,32,59,40,32,67,65,52,31,79,62,21,32,40,30,50,31,35,40,27,21,20,35,81,19,78,84,43,78,33,80,38,48,32,38,54,49,8,44,55,47,55,59,45,34,58,19,54,60,22,32,30,36,34,40,44,39,44,48,62,29,56,65,35,40,18,50,26,50,43,36,34,48,42,31,71,65,53,26,55,28,54,78,80,85,82,82,76,77,53,64,67,56,38,36,49,52,45,50,52,32,23,64,46,20,79,80,33,89,78,37,62,53,71,64,64,66,90,76,63,52,38,35,44,37,35,46,52,45,49,45,54,30,48,45,51,52,40,26,76,74,62,49,32,42,66,59,90,71,94,64,92,71,82,41,72,53,62,60,62,24,37,30,28,30,82,52,48,62,37,77,32,42,32,38,39,34,29,23,46,66,66,53,44,46,66,53,50,38,62,71,80,60,45,51,44,41,71,33,18,24,36,30,64,61,63,59,55,58,53,50,50,41,49,74,73,65,33,17,38,38,44,33,52,45,68,57,56,74,53,73,62,55,69,59,46,59,87,67,72,70,44,86,57,42,68,60,53,37,37,51,50,39,52,49,43,39,71,70,51,52,67,76,29,49,40,74,36,31,34,41,35,20,33,49,76,32,25,52,19,56,52,48,46,65,51,72,40,87,71,48,68,82,50,44,64,38,40,38,35,39,34,28,90,60,82,84,68,71,41,66,36,91,86,45,70,61,45,15,57,50,39,28,77,31,30,43,29,38,29,19,60,80,28,70,84,70,66,57,59,81,40,75,47,75,78,58,48,34,55,29,33,73,38,78,33,94,34,57,48,61,66,52,39,54,62,71,44,43,67,60,52,53,49,57,52,49,57,66,67,58,57,70,67,63,67,67,70,69,67,68,66,74,74,75,72,81,73,76,74,76,78,78,82,75,92,74,95,76,84,87,74,91,124